Protein AF-A0A812UQS7-F1 (afdb_monomer_lite)

Sequence (798 aa):
MKVIRGFLLALASQSTGTLAVEPGNSVRSPYADVPLTSWPMLTTHDAATGYMQNPLDPRVTWGQTQPASKHAFTQQLNCGARAFDMRLHVTDEGKVVFHHGDVEIMQDAETALAEIVQWAQQHPALEDFVLIYNWDCTGVNCSTKVAELLAKYGLATLANCSQLNLTLSAAASMASLPHGGHVLVVNDCVQQHYNESLACSGFDHSFDASDMADLARDLPHCLELHKASVDELLLCGHQLQQRHAATAPTSAVGYYQCWVGASGHDFAVQRLLGYLTGVASKPLPADSFTELQALWQETPQSVAIGVAHFSSLLKDEEQSQLNALMVQKIRSGAFGHISLFEVNNVCDHGLEMVAALRFHLERSLTTGWAGCKDLAARAGPMRVDGTWYRTIWLKDPDVVQIIDQRHLPHQFVIEDVRSLDEMSIVIKDMHVRGAGLIGCAAAYGMYLSLRELSKTSSAKEVRERLEHASQQLRATRPTAVNLRVGVEKVAKAVESVLEPNGGRLEAALGAARKEAARITDEDADFCRRIGEAGADLLQQLYERKKASASTPEDKLTINARLCIVSSVYAAFDKGLPIHVWVVDETRPRNQGASLTAWELAKHGVAHTVIADNAGGHLMRTGLVDVVITGADRVSSCGDACNKIGTYLKALAAKDNNLPFYVALPSSTIDWRLKDGADIPIEQRGDEEVKYAEGLCEDGKRRKVLLTPANSSAGNWAFDVTPSRLVTGLLTERGLSEASEKGLAALFSEAHMAFRGNSSDAFCVIPIRLIGPDVPQSCLKRTRHLALQMTAPESSFQA

Structure (mmCIF, N/CA/C/O backbone):
data_AF-A0A812UQS7-F1
#
_entry.id   AF-A0A812UQS7-F1
#
loop_
_atom_site.group_PDB
_atom_site.id
_atom_site.type_symbol
_atom_site.label_atom_id
_atom_site.label_alt_id
_atom_site.label_comp_id
_atom_site.label_asym_id
_atom_site.label_entity_id
_atom_site.label_seq_id
_atom_site.pdbx_PDB_ins_code
_atom_site.Cartn_x
_atom_site.Cartn_y
_atom_site.Cartn_z
_atom_site.occupancy
_atom_site.B_iso_or_equiv
_atom_site.auth_seq_id
_atom_site.auth_comp_id
_atom_site.auth_asym_id
_atom_site.auth_atom_id
_atom_site.pdbx_PDB_model_num
ATOM 1 N N . MET A 1 1 ? -4.798 45.822 33.036 1.00 44.94 1 MET A N 1
ATOM 2 C CA . MET A 1 1 ? -3.407 45.406 33.358 1.00 44.94 1 MET A CA 1
ATOM 3 C C . MET A 1 1 ? -3.254 44.369 34.486 1.00 44.94 1 MET A C 1
ATOM 5 O O . MET A 1 1 ? -2.156 43.854 34.628 1.00 44.94 1 MET A O 1
ATOM 9 N N . LYS A 1 2 ? -4.301 43.967 35.235 1.00 37.12 2 LYS A N 1
ATOM 10 C CA . LYS A 1 2 ? -4.229 42.806 36.162 1.00 37.12 2 LYS A CA 1
ATOM 11 C C . LYS A 1 2 ? -4.706 41.466 35.567 1.00 37.12 2 LYS A C 1
ATOM 13 O O . LYS A 1 2 ? -4.348 40.427 36.094 1.00 37.12 2 LYS A O 1
ATOM 18 N N . VAL A 1 3 ? -5.419 41.478 34.436 1.00 38.34 3 VAL A N 1
ATOM 19 C CA . VAL A 1 3 ? -5.915 40.254 33.765 1.00 38.34 3 VAL A CA 1
ATOM 20 C C . VAL A 1 3 ? -4.862 39.618 32.838 1.00 38.34 3 VAL A C 1
ATOM 22 O O . VAL A 1 3 ? -4.799 38.405 32.709 1.00 38.34 3 VAL A O 1
ATOM 25 N N . ILE A 1 4 ? -3.939 40.415 32.288 1.00 38.34 4 ILE A N 1
ATOM 26 C CA . ILE A 1 4 ? -2.864 39.929 31.397 1.00 38.34 4 ILE A CA 1
ATOM 27 C C . ILE A 1 4 ? -1.739 39.221 32.183 1.00 38.34 4 ILE A C 1
ATOM 29 O O . ILE A 1 4 ? -1.044 38.363 31.651 1.00 38.34 4 ILE A O 1
ATOM 33 N N . ARG A 1 5 ? -1.598 39.511 33.485 1.00 32.59 5 ARG A N 1
ATOM 34 C CA . ARG A 1 5 ? -0.575 38.891 34.345 1.00 32.59 5 ARG A CA 1
ATOM 35 C C . ARG A 1 5 ? -0.948 37.473 34.802 1.00 32.59 5 ARG A C 1
ATOM 37 O O . ARG A 1 5 ? -0.052 36.693 35.082 1.00 32.59 5 ARG A O 1
ATOM 44 N N . GLY A 1 6 ? -2.241 37.131 34.834 1.00 31.61 6 GLY A N 1
ATOM 45 C CA . GLY A 1 6 ? -2.711 35.771 35.138 1.00 31.61 6 GLY A CA 1
ATOM 46 C C . GLY A 1 6 ? -2.572 34.806 33.957 1.00 31.61 6 GLY A C 1
ATOM 47 O O . GLY A 1 6 ? -2.265 33.637 34.153 1.00 31.61 6 GLY A O 1
ATOM 48 N N . PHE A 1 7 ? -2.710 35.311 32.727 1.00 32.84 7 PHE A N 1
ATOM 49 C CA . PHE A 1 7 ? -2.609 34.495 31.512 1.00 32.84 7 PHE A CA 1
ATOM 50 C C . PHE A 1 7 ? -1.157 34.107 31.172 1.00 32.84 7 PHE A C 1
ATOM 52 O O . PHE A 1 7 ? -0.907 33.013 30.681 1.00 32.84 7 PHE A O 1
ATOM 59 N N . LEU A 1 8 ? -0.183 34.965 31.504 1.00 30.39 8 LEU A N 1
ATOM 60 C CA . LEU A 1 8 ? 1.247 34.692 31.294 1.00 30.39 8 LEU A CA 1
ATOM 61 C C . LEU A 1 8 ? 1.876 33.779 32.364 1.00 30.39 8 LEU A C 1
ATOM 63 O O . LEU A 1 8 ? 2.916 33.186 32.107 1.00 30.39 8 LEU A O 1
ATOM 67 N N . LEU A 1 9 ? 1.249 33.624 33.536 1.00 30.34 9 LEU A N 1
ATOM 68 C CA . LEU A 1 9 ? 1.714 32.704 34.585 1.00 30.34 9 LEU A CA 1
ATOM 69 C C . LEU A 1 9 ? 1.184 31.269 34.408 1.00 30.34 9 LEU A C 1
ATOM 71 O O . LEU A 1 9 ? 1.826 30.339 34.879 1.00 30.34 9 LEU A O 1
ATOM 75 N N . ALA A 1 10 ? 0.077 31.072 33.682 1.00 30.00 10 ALA A N 1
ATOM 76 C CA . ALA A 1 10 ? -0.448 29.740 33.359 1.00 30.00 10 ALA A CA 1
ATOM 77 C C . ALA A 1 10 ? 0.279 29.064 32.177 1.00 30.00 10 ALA A C 1
ATOM 79 O O . ALA A 1 10 ? 0.300 27.841 32.085 1.00 30.00 10 ALA A O 1
ATOM 80 N N . LEU A 1 11 ? 0.917 29.846 31.297 1.00 31.00 11 LEU A N 1
ATOM 81 C CA . LEU A 1 11 ? 1.692 29.334 30.157 1.00 31.00 11 LEU A CA 1
ATOM 82 C C . LEU A 1 11 ? 3.152 28.991 30.507 1.00 31.00 11 LEU A C 1
ATOM 84 O O . LEU A 1 11 ? 3.829 28.354 29.710 1.00 31.00 11 LEU A O 1
ATOM 88 N N . ALA A 1 12 ? 3.632 29.366 31.698 1.00 27.31 12 ALA A N 1
ATOM 89 C CA . ALA A 1 12 ? 4.999 29.095 32.156 1.00 27.31 12 ALA A CA 1
ATOM 90 C C . ALA A 1 12 ? 5.118 27.885 33.108 1.00 27.31 12 ALA A C 1
ATOM 92 O O . ALA A 1 12 ? 6.215 27.580 33.565 1.00 27.31 12 ALA A O 1
ATOM 93 N N . SER A 1 13 ? 4.017 27.183 33.411 1.00 26.03 13 SER A N 1
ATOM 94 C CA . SER A 1 13 ? 4.017 25.992 34.280 1.00 26.03 13 SER A CA 1
ATOM 95 C C . SER A 1 13 ? 3.612 24.693 33.565 1.00 26.03 13 SER A C 1
ATOM 97 O O . SER A 1 13 ? 3.334 23.702 34.232 1.00 26.03 13 SER A O 1
ATOM 99 N N . GLN A 1 14 ? 3.565 24.679 32.227 1.00 31.50 14 GLN A N 1
ATOM 100 C CA . GLN A 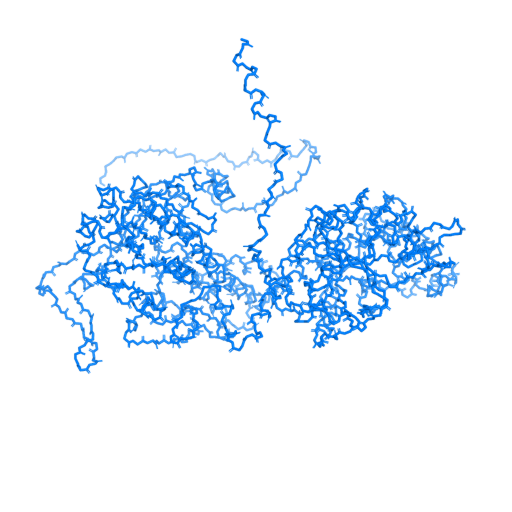1 14 ? 3.310 23.475 31.414 1.00 31.50 14 GLN A CA 1
ATOM 101 C C . GLN A 1 14 ? 4.563 22.959 30.680 1.00 31.50 14 GLN A C 1
ATOM 103 O O . GLN A 1 14 ? 4.457 22.232 29.699 1.00 31.50 14 GLN A O 1
ATOM 108 N N . SER A 1 15 ? 5.763 23.301 31.154 1.00 31.73 15 SER A N 1
ATOM 109 C CA . SER A 1 15 ? 7.021 22.833 30.558 1.00 31.73 15 SER A CA 1
ATOM 110 C C . SER A 1 15 ? 8.030 22.386 31.615 1.00 31.73 15 SER A C 1
ATOM 112 O O . SER A 1 15 ? 9.129 22.916 31.662 1.00 31.73 15 SER A O 1
ATOM 114 N N . THR A 1 16 ? 7.638 21.455 32.486 1.00 32.41 16 THR A N 1
ATOM 115 C CA . THR A 1 16 ? 8.524 20.567 33.276 1.00 32.41 16 THR A CA 1
ATOM 116 C C . THR A 1 16 ? 7.649 19.588 34.066 1.00 32.41 16 THR A C 1
ATOM 118 O O . THR A 1 16 ? 7.591 19.597 35.291 1.00 32.41 16 THR A O 1
ATOM 121 N N . GLY A 1 17 ? 6.897 18.755 33.350 1.00 23.95 17 GLY A N 1
ATOM 122 C CA . GLY A 1 17 ? 6.201 17.612 33.929 1.00 23.95 17 GLY A CA 1
ATOM 123 C C . GLY A 1 17 ? 6.802 16.343 33.359 1.00 23.95 17 GLY A C 1
ATOM 124 O O . GLY A 1 17 ? 6.340 15.857 32.332 1.00 23.95 17 GLY A O 1
ATOM 125 N N . THR A 1 18 ? 7.851 15.831 33.996 1.00 25.41 18 THR A N 1
ATOM 126 C CA . THR A 1 18 ? 8.240 14.428 33.878 1.00 25.41 18 THR A CA 1
ATOM 127 C C . THR A 1 18 ? 7.004 13.586 34.186 1.00 25.41 18 THR A C 1
ATOM 129 O O . THR A 1 18 ? 6.526 13.560 35.319 1.00 25.41 18 THR A O 1
ATOM 132 N N . LEU A 1 19 ? 6.455 12.929 33.163 1.00 26.95 19 LEU A N 1
ATOM 133 C CA . LEU A 1 19 ? 5.521 11.829 33.351 1.00 26.95 19 LEU A CA 1
ATOM 134 C C . LEU A 1 19 ? 6.289 10.734 34.093 1.00 26.95 19 LEU A C 1
ATOM 136 O O . LEU A 1 19 ? 7.048 9.974 33.497 1.00 26.95 19 LEU A O 1
ATOM 140 N N . ALA A 1 20 ? 6.136 10.699 35.415 1.00 23.14 20 ALA A N 1
ATOM 141 C CA . ALA A 1 20 ? 6.459 9.526 36.201 1.00 23.14 20 ALA A CA 1
ATOM 142 C C . ALA A 1 20 ? 5.508 8.415 35.739 1.00 23.14 20 ALA A C 1
ATOM 144 O O . ALA A 1 20 ? 4.342 8.370 36.127 1.00 23.14 20 ALA A O 1
ATOM 145 N N . VAL A 1 21 ? 6.003 7.576 34.834 1.00 27.44 21 VAL A N 1
ATOM 146 C CA . VAL A 1 21 ? 5.379 6.310 34.464 1.00 27.44 21 VAL A CA 1
ATOM 147 C C . VAL A 1 21 ? 5.393 5.438 35.717 1.00 27.44 21 VAL A C 1
ATOM 149 O O . VAL A 1 21 ? 6.459 5.127 36.249 1.00 27.44 21 VAL A O 1
ATOM 152 N N . GLU A 1 22 ? 4.213 5.077 36.218 1.00 25.08 22 GLU A N 1
ATOM 153 C CA . GLU A 1 22 ? 4.095 4.029 37.228 1.00 25.08 22 GLU A CA 1
ATOM 154 C C . GLU A 1 22 ? 4.742 2.736 36.688 1.00 25.08 22 GLU A C 1
ATOM 156 O O . GLU A 1 22 ? 4.463 2.336 35.552 1.00 25.08 22 GLU A O 1
ATOM 161 N N . PRO A 1 23 ? 5.623 2.065 37.451 1.00 31.67 23 PRO A N 1
ATOM 162 C CA . PRO A 1 23 ? 6.329 0.887 36.973 1.00 31.67 23 PRO A CA 1
ATOM 163 C C . PRO A 1 23 ? 5.384 -0.317 37.006 1.00 31.67 23 PRO A C 1
ATOM 165 O O . PRO A 1 23 ? 5.276 -1.010 38.015 1.00 31.67 23 PRO A O 1
ATOM 168 N N . GLY A 1 24 ? 4.673 -0.564 35.906 1.00 30.95 24 GLY A N 1
ATOM 169 C CA . GLY A 1 24 ? 3.783 -1.721 35.838 1.00 30.95 24 GLY A CA 1
ATOM 170 C C . GLY A 1 24 ? 2.839 -1.769 34.645 1.00 30.95 24 GLY A C 1
ATOM 171 O O . GLY A 1 24 ? 1.649 -1.944 34.860 1.00 30.95 24 GLY A O 1
ATOM 172 N N . ASN A 1 25 ? 3.346 -1.573 33.421 1.00 31.58 25 ASN A N 1
ATOM 173 C CA . ASN A 1 25 ? 2.825 -2.139 32.159 1.00 31.58 25 ASN A CA 1
ATOM 174 C C . ASN A 1 25 ? 3.568 -1.494 30.973 1.00 31.58 25 ASN A C 1
ATOM 176 O O . ASN A 1 25 ? 3.019 -0.659 30.256 1.00 31.58 25 ASN A O 1
ATOM 180 N N . SER A 1 26 ? 4.841 -1.845 30.762 1.00 36.22 26 SER A N 1
ATOM 181 C CA . SER A 1 26 ? 5.498 -1.534 29.491 1.00 36.22 26 SER A CA 1
ATOM 182 C C . SER A 1 26 ? 4.971 -2.499 28.430 1.00 36.22 26 SER A C 1
ATOM 184 O O . SER A 1 26 ? 5.118 -3.717 28.538 1.00 36.22 26 SER A O 1
ATOM 186 N N . VAL A 1 27 ? 4.319 -1.960 27.399 1.00 41.72 27 VAL A N 1
ATOM 187 C CA . VAL A 1 27 ? 4.051 -2.707 26.168 1.00 41.72 27 VAL A CA 1
ATOM 188 C C . VAL A 1 27 ? 5.416 -3.135 25.625 1.00 41.72 27 VAL A C 1
ATOM 190 O O . VAL A 1 27 ? 6.221 -2.296 25.230 1.00 41.72 27 VAL A O 1
ATOM 193 N N . ARG A 1 28 ? 5.723 -4.433 25.695 1.00 56.34 28 ARG A N 1
ATOM 194 C CA . ARG A 1 28 ? 6.984 -4.994 25.193 1.00 56.34 28 ARG A CA 1
ATOM 195 C C . ARG A 1 28 ? 7.068 -4.701 23.691 1.00 56.34 28 ARG A C 1
ATOM 197 O O . ARG A 1 28 ? 6.150 -5.078 22.965 1.00 56.34 28 ARG A O 1
ATOM 204 N N . SER A 1 29 ? 8.128 -4.019 23.239 1.00 68.19 29 SER A N 1
ATOM 205 C CA . SER A 1 29 ? 8.335 -3.738 21.807 1.00 68.19 29 SER A CA 1
ATOM 206 C C . SER A 1 29 ? 8.273 -5.056 21.018 1.00 68.19 29 SER A C 1
ATOM 208 O O . SER A 1 29 ? 8.860 -6.050 21.467 1.00 68.19 29 SER A O 1
ATOM 210 N N . PRO A 1 30 ? 7.587 -5.099 19.858 1.00 71.75 30 PRO A N 1
ATOM 211 C CA . PRO A 1 30 ? 7.483 -6.310 19.040 1.00 71.75 30 PRO A CA 1
ATOM 212 C C . PRO A 1 30 ? 8.852 -6.815 18.556 1.00 71.75 30 PRO A C 1
ATOM 214 O O . PRO A 1 30 ? 8.969 -7.967 18.144 1.00 71.75 30 PRO A O 1
ATOM 217 N N . TYR A 1 31 ? 9.891 -5.979 18.645 1.00 81.25 31 TYR A N 1
ATOM 218 C CA . TYR A 1 31 ? 11.257 -6.296 18.233 1.00 81.25 31 TYR A CA 1
ATOM 219 C C . TYR A 1 31 ? 12.142 -6.835 19.362 1.00 81.25 31 TYR A C 1
ATOM 221 O O . TYR A 1 31 ? 13.297 -7.181 19.121 1.00 81.25 31 TYR A O 1
ATOM 229 N N . ALA A 1 32 ? 11.628 -6.926 20.593 1.00 84.06 32 ALA A N 1
ATOM 230 C CA . ALA A 1 32 ? 12.429 -7.273 21.768 1.00 84.06 32 ALA A CA 1
ATOM 231 C C . ALA A 1 32 ? 13.179 -8.611 21.635 1.00 84.06 32 ALA A C 1
ATOM 233 O O . ALA A 1 32 ? 14.293 -8.736 22.145 1.00 84.06 32 ALA A O 1
ATOM 234 N N . ASP A 1 33 ? 12.580 -9.579 20.935 1.00 85.62 33 ASP A N 1
ATOM 235 C CA . ASP A 1 33 ? 13.086 -10.950 20.794 1.00 85.62 33 ASP A CA 1
ATOM 236 C C . ASP A 1 33 ? 13.821 -11.204 19.467 1.00 85.62 33 ASP A C 1
ATOM 238 O O . ASP A 1 33 ? 14.242 -12.328 19.195 1.00 85.62 33 ASP A O 1
ATOM 242 N N . VAL A 1 34 ? 14.003 -10.172 18.638 1.00 87.12 34 VAL A N 1
ATOM 243 C CA . VAL A 1 34 ? 14.741 -10.282 17.373 1.00 87.12 34 VAL A CA 1
ATOM 244 C C . VAL A 1 34 ? 16.224 -10.488 17.682 1.00 87.12 34 VAL A C 1
ATOM 246 O O . VAL A 1 34 ? 16.772 -9.703 18.458 1.00 87.12 34 VAL A O 1
ATOM 249 N N . PRO A 1 35 ? 16.901 -11.498 17.103 1.00 88.88 35 PRO A N 1
ATOM 250 C CA . PRO A 1 35 ? 18.352 -11.616 17.217 1.00 88.88 35 PRO A CA 1
ATOM 251 C C . PRO A 1 35 ? 19.034 -10.346 16.701 1.00 88.88 35 PRO A C 1
ATOM 253 O O . PRO A 1 35 ? 18.703 -9.879 15.611 1.00 88.88 35 PRO A O 1
ATOM 256 N N . LEU A 1 36 ? 19.994 -9.799 17.449 1.00 89.00 36 LEU A N 1
ATOM 257 C CA . LEU A 1 36 ? 20.685 -8.555 17.095 1.00 89.00 36 LEU A CA 1
ATOM 258 C C . LEU A 1 36 ? 21.327 -8.640 15.702 1.00 89.00 36 LEU A C 1
ATOM 260 O O . LEU A 1 36 ? 21.202 -7.716 14.907 1.00 89.00 36 LEU A O 1
ATOM 264 N N . THR A 1 37 ? 21.939 -9.777 15.366 1.00 87.88 37 THR A N 1
ATOM 265 C CA . THR A 1 37 ? 22.548 -10.011 14.046 1.00 87.88 37 THR A CA 1
ATOM 266 C C . THR A 1 37 ? 21.528 -10.091 12.909 1.00 87.88 37 THR A C 1
ATOM 268 O O . THR A 1 37 ? 21.907 -10.004 11.749 1.00 87.88 37 THR A O 1
ATOM 271 N N . SER A 1 38 ? 20.234 -10.235 13.207 1.00 86.88 38 SER A N 1
ATOM 272 C CA . SER A 1 38 ? 19.132 -10.232 12.231 1.00 86.88 38 SER A CA 1
ATOM 273 C C . SER A 1 38 ? 18.340 -8.922 12.218 1.00 86.88 38 SER A C 1
ATOM 275 O O . SER A 1 38 ? 17.344 -8.821 11.503 1.00 86.88 38 SER A O 1
ATOM 277 N N . TRP A 1 39 ? 18.736 -7.931 13.021 1.00 90.00 39 TRP A N 1
ATOM 278 C CA . TRP A 1 39 ? 18.131 -6.605 13.027 1.00 90.00 39 TRP A CA 1
ATOM 279 C C . TRP A 1 39 ? 18.737 -5.774 11.887 1.00 90.00 39 TRP A C 1
ATOM 281 O O . TRP A 1 39 ? 19.897 -5.381 11.998 1.00 90.00 39 TRP A O 1
ATOM 291 N N . PRO A 1 40 ? 17.995 -5.487 10.797 1.00 90.31 40 PRO A N 1
ATOM 292 C CA . PRO A 1 40 ? 18.553 -4.756 9.673 1.00 90.31 40 PRO A CA 1
ATOM 293 C C . PRO A 1 40 ? 18.800 -3.306 10.085 1.00 90.31 40 PRO A C 1
ATOM 295 O O . PRO A 1 40 ? 17.916 -2.661 10.648 1.00 90.31 40 PRO A O 1
ATOM 298 N N . MET A 1 41 ? 19.980 -2.770 9.820 1.00 92.62 41 MET A N 1
ATOM 299 C CA . MET A 1 41 ? 20.324 -1.377 10.095 1.00 92.62 41 MET A CA 1
ATOM 300 C C . MET A 1 41 ? 20.850 -0.726 8.825 1.00 92.62 41 MET A C 1
ATOM 302 O O . MET A 1 41 ? 21.587 -1.347 8.063 1.00 92.62 41 MET A O 1
ATOM 306 N N . LEU A 1 42 ? 20.438 0.520 8.597 1.00 94.81 42 LEU A N 1
ATOM 307 C CA . LEU A 1 42 ? 21.025 1.353 7.559 1.00 94.81 42 LEU A CA 1
ATOM 308 C C . LEU A 1 42 ? 22.365 1.876 8.083 1.00 94.81 42 LEU A C 1
ATOM 310 O O . LEU A 1 42 ? 22.396 2.567 9.108 1.00 94.81 42 LEU A O 1
ATOM 314 N N . THR A 1 43 ? 23.437 1.509 7.394 1.00 94.12 43 THR A N 1
ATOM 315 C CA . THR A 1 43 ? 24.816 1.864 7.718 1.00 94.12 43 THR A CA 1
ATOM 316 C C . THR A 1 43 ? 25.291 2.973 6.791 1.00 94.12 43 THR A C 1
ATOM 318 O O . THR A 1 43 ? 25.002 2.973 5.595 1.00 94.12 43 THR A O 1
ATOM 321 N N . THR A 1 44 ? 26.024 3.932 7.334 1.00 93.00 44 THR A N 1
ATOM 322 C CA . THR A 1 44 ? 26.696 4.967 6.540 1.00 93.00 44 THR A CA 1
ATOM 323 C C . THR A 1 44 ? 28.130 4.558 6.244 1.00 93.00 44 THR A C 1
ATOM 325 O O . THR A 1 44 ? 28.894 4.323 7.184 1.00 93.00 44 THR A O 1
ATOM 328 N N . HIS A 1 45 ? 28.499 4.571 4.968 1.00 89.44 45 HIS A N 1
ATOM 329 C CA . HIS A 1 45 ? 29.877 4.359 4.541 1.00 89.44 45 HIS A CA 1
ATOM 330 C C . HIS A 1 45 ? 30.759 5.554 4.899 1.00 89.44 45 HIS A C 1
ATOM 332 O O . HIS A 1 45 ? 30.411 6.689 4.548 1.00 89.44 45 HIS A O 1
ATOM 338 N N . ASP A 1 46 ? 31.870 5.297 5.597 1.00 87.25 46 ASP A N 1
ATOM 339 C CA . ASP A 1 46 ? 32.868 6.284 6.033 1.00 87.25 46 ASP A CA 1
ATOM 340 C C . ASP A 1 46 ? 32.219 7.569 6.583 1.00 87.25 46 ASP A C 1
ATOM 342 O O . ASP A 1 46 ? 32.387 8.682 6.074 1.00 87.25 46 ASP A O 1
ATOM 346 N N . ALA A 1 47 ? 31.421 7.399 7.639 1.00 88.31 47 ALA A N 1
ATOM 347 C CA . ALA A 1 47 ? 30.485 8.396 8.166 1.00 88.31 47 ALA A CA 1
ATOM 348 C C . ALA A 1 47 ? 31.113 9.774 8.446 1.00 88.31 47 ALA A C 1
ATOM 350 O O . ALA A 1 47 ? 30.473 10.822 8.299 1.00 88.31 47 ALA A O 1
ATOM 351 N N . ALA A 1 48 ? 32.386 9.781 8.845 1.00 90.06 48 ALA A N 1
ATOM 352 C CA . ALA A 1 48 ? 33.124 10.984 9.200 1.00 90.06 48 ALA A CA 1
ATOM 353 C C . ALA A 1 48 ? 33.447 11.893 8.007 1.00 90.06 48 ALA A C 1
ATOM 355 O O . ALA A 1 48 ? 33.748 13.073 8.211 1.00 90.06 48 ALA A O 1
ATOM 356 N N . THR A 1 49 ? 33.333 11.410 6.767 1.00 89.94 49 THR A N 1
ATOM 357 C CA . THR A 1 49 ? 33.547 12.244 5.574 1.00 89.94 49 THR A CA 1
ATOM 358 C C . THR A 1 49 ? 32.531 13.390 5.471 1.00 89.94 49 THR A C 1
ATOM 360 O O . THR A 1 49 ? 32.804 14.413 4.841 1.00 89.94 49 THR A O 1
ATOM 363 N N . GLY A 1 50 ? 31.398 13.304 6.180 1.00 88.69 50 GLY A N 1
ATOM 364 C CA . GLY A 1 50 ? 30.459 14.417 6.339 1.00 88.69 50 GLY A CA 1
ATOM 365 C C . GLY A 1 50 ? 31.068 15.651 7.025 1.00 88.69 50 GLY A C 1
ATOM 366 O O . GLY A 1 50 ? 30.562 16.758 6.863 1.00 88.69 50 GLY A O 1
ATOM 367 N N . TYR A 1 51 ? 32.189 15.527 7.742 1.00 90.56 51 TYR A N 1
ATOM 368 C CA . TYR A 1 51 ? 32.899 16.685 8.302 1.00 90.56 51 TYR A CA 1
ATOM 369 C C . TYR A 1 51 ? 33.807 17.400 7.294 1.00 90.56 51 TYR A C 1
ATOM 371 O O . TYR A 1 51 ? 34.294 18.497 7.572 1.00 90.56 51 TYR A O 1
ATOM 379 N N . MET A 1 52 ? 34.020 16.835 6.107 1.00 88.44 52 MET A N 1
ATOM 380 C CA . MET A 1 52 ? 34.820 17.454 5.056 1.00 88.44 52 MET A CA 1
ATOM 381 C C . MET A 1 52 ? 34.044 18.618 4.409 1.00 88.44 52 MET A C 1
ATOM 383 O O . MET A 1 52 ? 33.064 18.416 3.700 1.00 88.44 52 MET A O 1
ATOM 387 N N . GLN A 1 53 ? 34.463 19.863 4.670 1.00 81.50 53 GLN A N 1
ATOM 388 C CA . GLN A 1 53 ? 33.719 21.072 4.263 1.00 81.50 53 GLN A CA 1
ATOM 389 C C . GLN A 1 53 ? 34.312 21.825 3.063 1.00 81.50 53 GLN A C 1
ATOM 391 O O . GLN A 1 53 ? 33.699 22.786 2.605 1.00 81.50 53 GLN A O 1
ATOM 396 N N . ASN A 1 54 ? 35.514 21.476 2.589 1.00 80.31 54 ASN A N 1
ATOM 397 C CA . ASN A 1 54 ? 36.211 22.256 1.562 1.00 80.31 54 ASN A CA 1
ATOM 398 C C . ASN A 1 54 ? 36.012 21.664 0.153 1.00 80.31 54 ASN A C 1
ATOM 400 O O . ASN A 1 54 ? 36.808 20.820 -0.250 1.00 80.31 54 ASN A O 1
ATOM 404 N N . PRO A 1 55 ? 35.034 22.131 -0.644 1.00 68.69 55 PRO A N 1
ATOM 405 C CA . PRO A 1 55 ? 34.772 21.579 -1.974 1.00 68.69 55 PRO A CA 1
ATOM 406 C C . PRO A 1 55 ? 35.886 21.864 -2.995 1.00 68.69 55 PRO A C 1
ATOM 408 O O . PRO A 1 55 ? 35.833 21.346 -4.103 1.00 68.69 55 PRO A O 1
ATOM 411 N N . LEU A 1 56 ? 36.867 22.715 -2.664 1.00 70.25 56 LEU A N 1
ATOM 412 C CA . LEU A 1 56 ? 38.022 22.992 -3.524 1.00 70.25 56 LEU A CA 1
ATOM 413 C C . LEU A 1 56 ? 39.190 22.031 -3.278 1.00 70.25 56 LEU A C 1
ATOM 415 O O . LEU A 1 56 ? 40.145 22.045 -4.049 1.00 70.25 56 LEU A O 1
ATOM 419 N N . ASP A 1 57 ? 39.144 21.234 -2.209 1.00 77.38 57 ASP A N 1
ATOM 420 C CA . ASP A 1 57 ? 40.144 20.203 -1.960 1.00 77.38 57 ASP A CA 1
ATOM 421 C C . ASP A 1 57 ? 39.753 18.929 -2.741 1.00 77.38 57 ASP A C 1
ATOM 423 O O . ASP A 1 57 ? 38.660 18.386 -2.536 1.00 77.38 57 ASP A O 1
ATOM 427 N N . PRO A 1 58 ? 40.614 18.430 -3.645 1.00 69.50 58 PRO A N 1
ATOM 428 C CA . PRO A 1 58 ? 40.354 17.211 -4.411 1.00 69.50 58 PRO A CA 1
ATOM 429 C C . PRO A 1 58 ? 40.090 15.988 -3.525 1.00 69.50 58 PRO A C 1
ATOM 431 O O . PRO A 1 58 ? 39.283 15.135 -3.891 1.00 69.50 58 PRO A O 1
ATOM 434 N N . ARG A 1 59 ? 40.690 15.941 -2.324 1.00 74.88 59 ARG A N 1
ATOM 435 C CA . ARG A 1 59 ? 40.448 14.882 -1.330 1.00 74.88 59 ARG A CA 1
ATOM 436 C C . ARG A 1 59 ? 39.009 14.883 -0.837 1.00 74.88 59 ARG A C 1
ATOM 438 O O . ARG A 1 59 ? 38.470 13.823 -0.563 1.00 74.88 59 ARG A O 1
ATOM 445 N N . VAL A 1 60 ? 38.378 16.055 -0.754 1.00 75.94 60 VAL A N 1
ATOM 446 C CA . VAL A 1 60 ? 36.964 16.198 -0.376 1.00 75.94 60 VAL A CA 1
ATOM 447 C C . VAL A 1 60 ? 36.068 15.804 -1.539 1.00 75.94 60 VAL A C 1
ATOM 449 O O . VAL A 1 60 ? 35.124 15.055 -1.355 1.00 75.94 60 VAL A O 1
ATOM 452 N N . THR A 1 61 ? 36.375 16.258 -2.753 1.00 72.94 61 THR A N 1
ATOM 453 C CA . THR A 1 61 ? 35.523 15.976 -3.921 1.00 72.94 61 THR A CA 1
ATOM 454 C C . THR A 1 61 ? 35.434 14.476 -4.214 1.00 72.94 61 THR A C 1
ATOM 456 O O . THR A 1 61 ? 34.354 13.981 -4.548 1.00 72.94 61 THR A O 1
ATOM 459 N N . TRP A 1 62 ? 36.557 13.768 -4.052 1.00 73.50 62 TRP A N 1
ATOM 460 C CA . TRP A 1 62 ? 36.647 12.328 -4.265 1.00 73.50 62 TRP A CA 1
ATOM 461 C C . TRP A 1 62 ? 36.354 11.502 -3.007 1.00 73.50 62 TRP A C 1
ATOM 463 O O . TRP A 1 62 ? 35.586 10.559 -3.070 1.00 73.50 62 TRP A O 1
ATOM 473 N N . GLY A 1 63 ? 36.937 11.840 -1.857 1.00 76.50 63 GLY A N 1
ATOM 474 C CA . GLY A 1 63 ? 36.843 11.026 -0.639 1.00 76.50 63 GLY A CA 1
ATOM 475 C C . GLY A 1 63 ? 35.555 11.209 0.164 1.00 76.50 63 GLY A C 1
ATOM 476 O O . GLY A 1 63 ? 35.373 10.517 1.164 1.00 76.50 63 GLY A O 1
ATOM 477 N N . GLN A 1 64 ? 34.674 12.135 -0.228 1.00 86.31 64 GLN A N 1
ATOM 478 C CA . GLN A 1 64 ? 33.435 12.396 0.493 1.00 86.31 64 GLN A CA 1
ATOM 479 C C . GLN A 1 64 ? 32.319 11.431 0.087 1.00 86.31 64 GLN A C 1
ATOM 481 O O . GLN A 1 64 ? 31.920 11.380 -1.075 1.00 86.31 64 GLN A O 1
ATOM 486 N N . THR A 1 65 ? 31.785 10.716 1.077 1.00 89.00 65 THR A N 1
ATOM 487 C CA . THR A 1 65 ? 30.729 9.701 0.927 1.00 89.00 65 THR A CA 1
ATOM 488 C C . THR A 1 65 ? 29.419 10.124 1.590 1.00 89.00 65 THR A C 1
ATOM 490 O O . THR A 1 65 ? 28.360 9.593 1.256 1.00 89.00 65 THR A O 1
ATOM 493 N N . GLN A 1 66 ? 29.463 11.104 2.503 1.00 92.38 66 GLN A N 1
ATOM 494 C CA . GLN A 1 66 ? 28.296 11.675 3.181 1.00 92.38 66 GLN A CA 1
ATOM 495 C C . GLN A 1 66 ? 28.235 13.202 3.011 1.00 92.38 66 GLN A C 1
ATOM 497 O O . GLN A 1 66 ? 29.284 13.854 2.988 1.00 92.38 66 GLN A O 1
ATOM 502 N N . PRO A 1 67 ? 27.033 13.805 2.915 1.00 89.00 67 PRO A N 1
ATOM 503 C CA . PRO A 1 67 ? 26.882 15.248 2.751 1.00 89.00 67 PRO A CA 1
ATOM 504 C C . PRO A 1 67 ? 27.598 16.059 3.834 1.00 89.00 67 PRO A C 1
ATOM 506 O O . PRO A 1 67 ? 27.557 15.725 5.020 1.00 89.00 67 PRO A O 1
ATOM 509 N N . ALA A 1 68 ? 28.213 17.168 3.422 1.00 89.00 68 ALA A N 1
ATOM 510 C CA . ALA A 1 68 ? 28.952 18.045 4.318 1.00 89.00 68 ALA A CA 1
ATOM 511 C C . ALA A 1 68 ? 28.042 18.672 5.395 1.00 89.00 68 ALA A C 1
ATOM 513 O O . ALA A 1 68 ? 27.080 19.378 5.086 1.00 89.00 68 ALA A O 1
ATOM 514 N N . SER A 1 69 ? 28.392 18.500 6.671 1.00 89.31 69 SER A N 1
ATOM 515 C CA . SER A 1 69 ? 27.724 19.136 7.808 1.00 89.31 69 SER A CA 1
ATOM 516 C C . SER A 1 69 ? 28.640 19.355 9.009 1.00 89.31 69 SER A C 1
ATOM 518 O O . SER A 1 69 ? 29.598 18.626 9.249 1.00 89.31 69 SER A O 1
ATOM 520 N N . LYS A 1 70 ? 28.313 20.387 9.793 1.00 86.56 70 LYS A N 1
ATOM 521 C CA . LYS A 1 70 ? 28.955 20.665 11.088 1.00 86.56 70 LYS A CA 1
ATOM 522 C C . LYS A 1 70 ? 28.541 19.677 12.179 1.00 86.56 70 LYS A C 1
ATOM 524 O O . LYS A 1 70 ? 29.237 19.580 13.180 1.00 86.56 70 LYS A O 1
ATOM 529 N N . HIS A 1 71 ? 27.411 18.999 11.981 1.00 91.31 71 HIS A N 1
ATOM 530 C CA . HIS A 1 71 ? 26.868 17.960 12.853 1.00 91.31 71 HIS A CA 1
ATOM 531 C C . HIS A 1 71 ? 26.616 16.701 12.018 1.00 91.31 71 HIS A C 1
ATOM 533 O O . HIS A 1 71 ? 25.465 16.337 11.749 1.00 91.31 71 HIS A O 1
ATOM 539 N N . ALA A 1 72 ? 27.698 16.132 11.478 1.00 90.31 72 ALA A N 1
ATOM 540 C CA . ALA A 1 72 ? 27.635 15.104 10.443 1.00 90.31 72 ALA A CA 1
ATOM 541 C C . ALA A 1 72 ? 26.893 13.848 10.920 1.00 90.31 72 ALA A C 1
ATOM 543 O O . ALA A 1 72 ? 25.976 13.388 10.240 1.00 90.31 72 ALA A O 1
ATOM 544 N N . PHE A 1 73 ? 27.218 13.341 12.110 1.00 94.06 73 PHE A N 1
ATOM 545 C CA . PHE A 1 73 ? 26.593 12.134 12.656 1.00 94.06 73 PHE A CA 1
ATOM 546 C C . PHE A 1 73 ? 25.136 12.383 13.056 1.00 94.06 73 PHE A C 1
ATOM 548 O O . PHE A 1 73 ? 24.265 11.567 12.756 1.00 94.06 73 PHE A O 1
ATOM 555 N N . THR A 1 74 ? 24.831 13.547 13.641 1.00 95.00 74 THR A N 1
ATOM 556 C CA . THR A 1 74 ? 23.442 13.924 13.967 1.00 95.00 74 THR A CA 1
ATOM 557 C C . THR A 1 74 ? 22.564 13.985 12.714 1.00 95.00 74 THR A C 1
ATOM 559 O O . THR A 1 74 ? 21.427 13.510 12.714 1.00 95.00 74 THR A O 1
ATOM 562 N N . GLN A 1 75 ? 23.077 14.567 11.626 1.00 94.69 75 GLN A N 1
ATOM 563 C CA . GLN A 1 75 ? 22.347 14.635 10.361 1.00 94.69 75 GLN A CA 1
ATOM 564 C C . GLN A 1 75 ? 22.091 13.238 9.792 1.00 94.69 75 GLN A C 1
ATOM 566 O O . GLN A 1 75 ? 20.965 12.943 9.400 1.00 94.69 75 GLN A O 1
ATOM 571 N N . GLN A 1 76 ? 23.106 12.376 9.787 1.00 95.19 76 GLN A N 1
ATOM 572 C CA . GLN A 1 76 ? 22.987 11.009 9.286 1.00 95.19 76 GLN A CA 1
ATOM 573 C C . GLN A 1 76 ? 21.956 10.194 10.087 1.00 95.19 76 GLN A C 1
ATOM 575 O O . GLN A 1 76 ? 21.105 9.531 9.491 1.00 95.19 76 GLN A O 1
ATOM 580 N N . LEU A 1 77 ? 21.943 10.319 11.420 1.00 95.88 77 LEU A N 1
ATOM 581 C CA . LEU A 1 77 ? 20.930 9.704 12.293 1.00 95.88 77 LEU A CA 1
ATOM 582 C C . LEU A 1 77 ? 19.505 10.178 11.964 1.00 95.88 77 LEU A C 1
ATOM 584 O O . LEU A 1 77 ? 18.586 9.360 11.846 1.00 95.88 77 LEU A O 1
ATOM 588 N N . ASN A 1 78 ? 19.329 11.488 11.750 1.00 94.88 78 ASN A N 1
ATOM 589 C CA . ASN A 1 78 ? 18.051 12.087 11.342 1.00 94.88 78 ASN A CA 1
ATOM 590 C C . ASN A 1 78 ? 17.601 11.638 9.943 1.00 94.88 78 ASN A C 1
ATOM 592 O O . ASN A 1 78 ? 16.406 11.615 9.657 1.00 94.88 78 ASN A O 1
ATOM 596 N N . CYS A 1 79 ? 18.548 11.266 9.084 1.00 95.00 79 CYS A N 1
ATOM 597 C CA . CYS A 1 79 ? 18.297 10.723 7.753 1.00 95.00 79 CYS A CA 1
ATOM 598 C C . CYS A 1 79 ? 18.037 9.204 7.745 1.00 95.00 79 CYS A C 1
ATOM 600 O O . CYS A 1 79 ? 17.698 8.654 6.700 1.00 95.00 79 CYS A O 1
ATOM 602 N N . GLY A 1 80 ? 18.132 8.529 8.897 1.00 93.31 80 GLY A N 1
ATOM 603 C CA . GLY A 1 80 ? 17.795 7.111 9.051 1.00 93.31 80 GLY A CA 1
ATOM 604 C C . GLY A 1 80 ? 18.976 6.189 9.356 1.00 93.31 80 GLY A C 1
ATOM 605 O O . GLY A 1 80 ? 18.755 4.995 9.553 1.00 93.31 80 GLY A O 1
ATOM 606 N N . ALA A 1 81 ? 20.208 6.695 9.449 1.00 96.06 81 ALA A N 1
ATOM 607 C CA . ALA A 1 81 ? 21.343 5.871 9.862 1.00 96.06 81 ALA A CA 1
ATOM 608 C C . ALA A 1 81 ? 21.087 5.250 11.246 1.00 96.06 81 ALA A C 1
ATOM 610 O O . ALA A 1 81 ? 20.605 5.920 12.163 1.00 96.06 81 ALA A O 1
ATOM 611 N N . ARG A 1 82 ? 21.387 3.961 11.400 1.00 95.38 82 ARG A N 1
ATOM 612 C CA . ARG A 1 82 ? 21.358 3.240 12.687 1.00 95.38 82 ARG A CA 1
ATOM 613 C C . ARG A 1 82 ? 22.648 2.456 12.938 1.00 95.38 82 ARG A C 1
ATOM 615 O O . ARG A 1 82 ? 22.793 1.871 14.006 1.00 95.38 82 ARG A O 1
ATOM 622 N N . ALA A 1 83 ? 23.583 2.475 11.989 1.00 94.88 83 ALA A N 1
ATOM 623 C CA . ALA A 1 83 ? 24.916 1.920 12.142 1.00 94.88 83 ALA A CA 1
ATOM 624 C C . ALA A 1 83 ? 25.987 2.822 11.498 1.00 94.88 83 ALA A C 1
ATOM 626 O O . ALA A 1 83 ? 25.711 3.475 10.491 1.00 94.88 83 ALA A O 1
ATOM 627 N N . PHE A 1 84 ? 27.195 2.852 12.069 1.00 93.38 84 PHE A N 1
ATOM 628 C CA . PHE A 1 84 ? 28.313 3.675 11.586 1.00 93.38 84 PHE A CA 1
ATOM 629 C C . PHE A 1 84 ? 29.605 2.869 11.430 1.00 93.38 84 PHE A C 1
ATOM 631 O O . PHE A 1 84 ? 30.018 2.221 12.396 1.00 93.38 84 PHE A O 1
ATOM 638 N N . ASP A 1 85 ? 30.259 3.003 10.267 1.00 86.81 85 ASP A N 1
ATOM 639 C CA . ASP A 1 85 ? 31.683 2.689 10.083 1.00 86.81 85 ASP A CA 1
ATOM 640 C C . ASP A 1 85 ? 32.521 3.878 10.576 1.00 86.81 85 ASP A C 1
ATOM 642 O O . ASP A 1 85 ? 32.451 4.976 10.010 1.00 86.81 85 ASP A O 1
ATOM 646 N N . MET A 1 86 ? 33.255 3.701 11.677 1.00 79.56 86 MET A N 1
ATOM 647 C CA . MET A 1 86 ? 33.977 4.796 12.340 1.00 79.56 86 MET A CA 1
ATOM 648 C C . MET A 1 86 ? 35.487 4.841 12.075 1.00 79.56 86 MET A C 1
ATOM 650 O O . MET A 1 86 ? 36.098 5.755 12.610 1.00 79.56 86 MET A O 1
ATOM 654 N N . ARG A 1 87 ? 36.081 3.917 11.303 1.00 84.12 87 ARG A N 1
ATOM 655 C CA . ARG A 1 87 ? 37.528 3.828 10.948 1.00 84.12 87 ARG A CA 1
ATOM 656 C C . ARG A 1 87 ? 38.443 4.888 11.586 1.00 84.12 87 ARG A C 1
ATOM 658 O O . ARG A 1 87 ? 38.561 6.023 11.108 1.00 84.12 87 ARG A O 1
ATOM 665 N N . LEU A 1 88 ? 39.068 4.522 12.705 1.00 88.75 88 LEU A N 1
ATOM 666 C CA . LEU A 1 88 ? 39.769 5.465 13.581 1.00 88.75 88 LEU A CA 1
ATOM 667 C C . LEU A 1 88 ? 41.284 5.457 13.341 1.00 88.75 88 LEU A C 1
ATOM 669 O O . LEU A 1 88 ? 41.904 4.419 13.131 1.00 88.75 88 LEU A O 1
ATOM 673 N N . HIS A 1 89 ? 41.907 6.626 13.437 1.00 87.38 89 HIS A N 1
ATOM 674 C CA . HIS A 1 89 ? 43.348 6.816 13.318 1.00 87.38 89 HIS A CA 1
ATOM 675 C C . HIS A 1 89 ? 43.885 7.612 14.510 1.00 87.38 89 HIS A C 1
ATOM 677 O O . HIS A 1 89 ? 43.279 8.594 14.940 1.00 87.38 89 HIS A O 1
ATOM 683 N N . VAL A 1 90 ? 45.037 7.220 15.054 1.00 88.31 90 VAL A N 1
ATOM 684 C CA . VAL A 1 90 ? 45.747 8.008 16.069 1.00 88.31 90 VAL A CA 1
ATOM 685 C C . VAL A 1 90 ? 46.890 8.773 15.427 1.00 88.31 90 VAL A C 1
ATOM 687 O O . VAL A 1 90 ? 47.892 8.170 15.049 1.00 88.31 90 VAL A O 1
ATOM 690 N N . THR A 1 91 ? 46.762 10.100 15.405 1.00 86.25 91 THR A N 1
ATOM 691 C CA . THR A 1 91 ? 47.797 10.996 14.878 1.00 86.25 91 THR A CA 1
ATOM 692 C C . THR A 1 91 ? 49.072 10.951 15.722 1.00 86.25 91 THR A C 1
ATOM 694 O O . THR A 1 91 ? 49.049 10.560 16.894 1.00 86.25 91 THR A O 1
ATOM 697 N N . ASP A 1 92 ? 50.183 11.450 15.177 1.00 81.81 92 ASP A N 1
ATOM 698 C CA . ASP A 1 92 ? 51.460 11.582 15.899 1.00 81.81 92 ASP A CA 1
ATOM 699 C C . ASP A 1 92 ? 51.354 12.454 17.167 1.00 81.81 92 ASP A C 1
ATOM 701 O O . ASP A 1 92 ? 52.044 12.224 18.161 1.00 81.81 92 ASP A O 1
ATOM 705 N N . GLU A 1 93 ? 50.436 13.428 17.173 1.00 80.19 93 GLU A N 1
ATOM 706 C CA . GLU A 1 93 ? 50.096 14.257 18.345 1.00 80.19 93 GLU A CA 1
ATOM 707 C C . GLU A 1 93 ? 49.287 13.490 19.404 1.00 80.19 93 GLU A C 1
ATOM 709 O O . GLU A 1 93 ? 49.002 13.997 20.492 1.00 80.19 93 GLU A O 1
ATOM 714 N N . GLY A 1 94 ? 48.890 12.263 19.085 1.00 81.25 94 GLY A N 1
ATOM 715 C CA . GLY A 1 94 ? 48.164 11.366 19.952 1.00 81.25 94 GLY A CA 1
ATOM 716 C C . GLY A 1 94 ? 46.656 11.590 20.008 1.00 81.25 94 GLY A C 1
ATOM 717 O O . GLY A 1 94 ? 46.039 11.033 20.921 1.00 81.25 94 GLY A O 1
ATOM 718 N N . LYS A 1 95 ? 46.077 12.356 19.077 1.00 86.19 95 LYS A N 1
ATOM 719 C CA . LYS A 1 95 ? 44.624 12.562 18.961 1.00 86.19 95 LYS A CA 1
ATOM 720 C C . LYS A 1 95 ? 43.983 11.429 18.172 1.00 86.19 95 LYS A C 1
ATOM 722 O O . LYS A 1 95 ? 44.596 10.916 17.243 1.00 86.19 95 LYS A O 1
ATOM 727 N N . VAL A 1 96 ? 42.755 11.070 18.535 1.00 88.38 96 VAL A N 1
ATOM 728 C CA . VAL A 1 96 ? 41.952 10.087 17.799 1.00 88.38 96 VAL A CA 1
ATOM 729 C C . VAL A 1 96 ? 41.117 10.837 16.763 1.00 88.38 96 VAL A C 1
ATOM 731 O O . VAL A 1 96 ? 40.275 11.663 17.117 1.00 88.38 96 VAL A O 1
ATOM 734 N N . VAL A 1 97 ? 41.382 10.572 15.493 1.00 90.06 97 VAL A N 1
ATOM 735 C CA . VAL A 1 97 ? 40.703 11.154 14.332 1.00 90.06 97 VAL A CA 1
ATOM 736 C C . VAL A 1 97 ? 40.153 10.040 13.442 1.00 90.06 97 VAL A C 1
ATOM 738 O O . VAL A 1 97 ? 40.274 8.863 13.778 1.00 90.06 97 VAL A O 1
ATOM 741 N N . PHE A 1 98 ? 39.531 10.398 12.326 1.00 90.00 98 PHE A N 1
ATOM 742 C CA . PHE A 1 98 ? 38.962 9.444 11.377 1.00 90.00 98 PHE A CA 1
ATOM 743 C C . PHE A 1 98 ? 39.843 9.306 10.138 1.00 90.00 98 PHE A C 1
ATOM 745 O O . PHE A 1 98 ? 40.612 10.216 9.818 1.00 90.00 98 PHE A O 1
ATOM 752 N N . HIS A 1 99 ? 39.687 8.211 9.402 1.00 85.81 99 HIS A N 1
ATOM 753 C CA . HIS A 1 99 ? 40.251 8.079 8.061 1.00 85.81 99 HIS A CA 1
ATOM 754 C C . HIS A 1 99 ? 39.280 7.376 7.105 1.00 85.81 99 HIS A C 1
ATOM 756 O O . HIS A 1 99 ? 38.400 6.637 7.532 1.00 85.81 99 HIS A O 1
ATOM 762 N N . HIS A 1 100 ? 39.454 7.611 5.807 1.00 84.94 100 HIS A N 1
ATOM 763 C CA . HIS A 1 100 ? 38.804 6.874 4.724 1.00 84.94 100 HIS A CA 1
ATOM 764 C C . HIS A 1 100 ? 39.909 6.402 3.772 1.00 84.94 100 HIS A C 1
ATOM 766 O O . HIS A 1 100 ? 40.456 7.189 2.997 1.00 84.94 100 HIS A O 1
ATOM 772 N N . GLY A 1 101 ? 40.307 5.130 3.886 1.00 77.75 101 GLY A N 1
ATOM 773 C CA . GLY A 1 101 ? 41.535 4.638 3.250 1.00 77.75 101 GLY A CA 1
ATOM 774 C C . GLY A 1 101 ? 42.751 5.421 3.754 1.00 77.75 101 GLY A C 1
ATOM 775 O O . GLY A 1 101 ? 42.915 5.570 4.964 1.00 77.75 101 GLY A O 1
ATOM 776 N N . ASP A 1 102 ? 43.546 5.978 2.838 1.00 74.62 102 ASP A N 1
ATOM 777 C CA . ASP A 1 102 ? 44.699 6.831 3.171 1.00 74.62 102 ASP A CA 1
ATOM 778 C C . ASP A 1 102 ? 44.330 8.319 3.370 1.00 74.62 102 ASP A C 1
ATOM 780 O O . ASP A 1 102 ? 45.210 9.163 3.547 1.00 74.62 102 ASP A O 1
ATOM 784 N N . VAL A 1 103 ? 43.042 8.687 3.307 1.00 77.75 103 VAL A N 1
ATOM 785 C CA . VAL A 1 103 ? 42.593 10.070 3.533 1.00 77.75 103 VAL A CA 1
ATOM 786 C C . VAL A 1 103 ? 42.307 10.287 5.014 1.00 77.75 103 VAL A C 1
ATOM 788 O O . VAL A 1 103 ? 41.294 9.824 5.535 1.00 77.75 103 VAL A O 1
ATOM 791 N N . GLU A 1 104 ? 43.167 11.049 5.685 1.00 82.69 104 GLU A N 1
ATOM 792 C CA . GLU A 1 104 ? 42.934 11.490 7.061 1.00 82.69 104 GLU A CA 1
ATOM 793 C C . GLU A 1 104 ? 41.858 12.582 7.132 1.00 82.69 104 GLU A C 1
ATOM 795 O O . GLU A 1 104 ? 41.896 13.598 6.429 1.00 82.69 104 GLU A O 1
ATOM 800 N N . ILE A 1 105 ? 40.906 12.402 8.043 1.00 86.25 105 ILE A N 1
ATOM 801 C CA . ILE A 1 105 ? 39.841 13.357 8.330 1.00 86.25 105 ILE A CA 1
ATOM 802 C C . ILE A 1 105 ? 40.145 13.951 9.702 1.00 86.25 105 ILE A C 1
ATOM 804 O O . ILE A 1 105 ? 39.899 13.328 10.732 1.00 86.25 105 ILE A O 1
ATOM 808 N N . MET A 1 106 ? 40.660 15.185 9.707 1.00 82.62 106 MET A N 1
ATOM 809 C CA . MET A 1 106 ? 41.132 15.921 10.895 1.00 82.62 106 MET A CA 1
ATOM 810 C C . MET A 1 106 ? 40.000 16.407 11.822 1.00 82.62 106 MET A C 1
ATOM 812 O O . MET A 1 106 ? 40.027 17.530 12.329 1.00 82.62 106 MET A O 1
ATOM 816 N N . GLN A 1 107 ? 38.988 15.570 12.030 1.00 87.50 107 GLN A N 1
ATOM 817 C CA . GLN A 1 107 ? 37.913 15.764 12.984 1.00 87.50 107 GLN A CA 1
ATOM 818 C C . GLN A 1 107 ? 38.160 14.889 14.214 1.00 87.50 107 GLN A C 1
ATOM 820 O O . GLN A 1 107 ? 38.439 13.700 14.095 1.00 87.50 107 GLN A O 1
ATOM 825 N N . ASP A 1 108 ? 38.019 15.482 15.398 1.00 88.94 108 ASP A N 1
ATOM 826 C CA . ASP A 1 108 ? 38.148 14.764 16.664 1.00 88.94 108 ASP A CA 1
ATOM 827 C C . ASP A 1 108 ? 36.996 13.761 16.839 1.00 88.94 108 ASP A C 1
ATOM 829 O O . ASP A 1 108 ? 35.818 14.150 16.810 1.00 88.94 108 ASP A O 1
ATOM 833 N N . ALA A 1 109 ? 37.342 12.489 17.057 1.00 88.62 109 ALA A N 1
ATOM 834 C CA . ALA A 1 109 ? 36.396 11.413 17.339 1.00 88.62 109 ALA A CA 1
ATOM 835 C C . ALA A 1 109 ? 35.538 11.691 18.580 1.00 88.62 109 ALA A C 1
ATOM 837 O O . ALA A 1 109 ? 34.380 11.270 18.633 1.00 88.62 109 ALA A O 1
ATOM 838 N N . GLU A 1 110 ? 36.045 12.469 19.540 1.00 90.50 110 GLU A N 1
ATOM 839 C CA . GLU A 1 110 ? 35.277 12.899 20.710 1.00 90.50 110 GLU A CA 1
ATOM 840 C C . GLU A 1 110 ? 34.023 13.699 20.318 1.00 90.50 110 GLU A C 1
ATOM 842 O O . GLU A 1 110 ? 32.950 13.506 20.892 1.00 90.50 110 GLU A O 1
ATOM 847 N N . THR A 1 111 ? 34.126 14.557 19.298 1.00 90.06 111 THR A N 1
ATOM 848 C CA . THR A 1 111 ? 32.988 15.369 18.834 1.00 90.06 111 THR A CA 1
ATOM 849 C C . THR A 1 111 ? 31.908 14.492 18.204 1.00 90.06 111 THR A C 1
ATOM 851 O O . THR A 1 111 ? 30.727 14.655 18.506 1.00 90.06 111 THR A O 1
ATOM 854 N N . ALA A 1 112 ? 32.310 13.526 17.377 1.00 90.44 112 ALA A N 1
ATOM 855 C CA . ALA A 1 112 ? 31.389 12.597 16.730 1.00 90.44 112 ALA A CA 1
ATOM 856 C C . ALA A 1 112 ? 30.656 11.708 17.747 1.00 90.44 112 ALA A C 1
ATOM 858 O O . ALA A 1 112 ? 29.437 11.555 17.676 1.00 90.44 112 ALA A O 1
ATOM 859 N N . LEU A 1 113 ? 31.370 11.171 18.743 1.00 92.38 113 LEU A N 1
ATOM 860 C CA . LEU A 1 113 ? 30.758 10.367 19.805 1.00 92.38 113 LEU A CA 1
ATOM 861 C C . LEU A 1 113 ? 29.774 11.185 20.646 1.00 92.38 113 LEU A C 1
ATOM 863 O O . LEU A 1 113 ? 28.703 10.683 20.987 1.00 92.38 113 LEU A O 1
ATOM 867 N N . ALA A 1 114 ? 30.099 12.447 20.945 1.00 92.69 114 ALA A N 1
ATOM 868 C CA . ALA A 1 114 ? 29.187 13.342 21.650 1.00 92.69 114 ALA A CA 1
ATOM 869 C C . ALA A 1 114 ? 27.872 13.546 20.881 1.00 92.69 114 ALA A C 1
ATOM 871 O O . ALA A 1 114 ? 26.805 13.500 21.493 1.00 92.69 114 ALA A O 1
ATOM 872 N N . GLU A 1 115 ? 27.934 13.716 19.556 1.00 94.19 115 GLU A N 1
ATOM 873 C CA . GLU A 1 115 ? 26.745 13.829 18.703 1.00 94.19 115 GLU A CA 1
ATOM 874 C C . GLU A 1 115 ? 25.874 12.568 18.746 1.00 94.19 115 GLU A C 1
ATOM 876 O O . GLU A 1 115 ? 24.666 12.666 18.971 1.00 94.19 115 GLU A O 1
ATOM 881 N N . ILE A 1 116 ? 26.477 11.383 18.584 1.00 94.19 116 ILE A N 1
ATOM 882 C CA . ILE A 1 116 ? 25.749 10.104 18.602 1.00 94.19 116 ILE A CA 1
ATOM 883 C C . ILE A 1 116 ? 25.076 9.887 19.960 1.00 94.19 116 ILE A C 1
ATOM 885 O O . ILE A 1 116 ? 23.887 9.571 20.023 1.00 94.19 116 ILE A O 1
ATOM 889 N N . VAL A 1 117 ? 25.817 10.087 21.053 1.00 94.19 117 VAL A N 1
ATOM 890 C CA . VAL A 1 117 ? 25.307 9.916 22.421 1.00 94.19 117 VAL A CA 1
ATOM 891 C C . VAL A 1 117 ? 24.171 10.894 22.703 1.00 94.19 117 VAL A C 1
ATOM 893 O O . VAL A 1 117 ? 23.137 10.491 23.234 1.00 94.19 117 VAL A O 1
ATOM 896 N N . GLN A 1 118 ? 24.331 12.165 22.329 1.00 94.12 118 GLN A N 1
ATOM 897 C CA . GLN A 1 118 ? 23.298 13.178 22.530 1.00 94.12 118 GLN A CA 1
ATOM 898 C C . GLN A 1 118 ? 22.027 12.849 21.741 1.00 94.12 118 GLN A C 1
ATOM 900 O O . GLN A 1 118 ? 20.925 12.990 22.273 1.00 94.12 118 GLN A O 1
ATOM 905 N N . TRP A 1 119 ? 22.167 12.400 20.493 1.00 95.56 119 TRP A N 1
ATOM 906 C CA . TRP A 1 119 ? 21.027 12.009 19.671 1.00 95.56 119 TRP A CA 1
ATOM 907 C C . TRP A 1 119 ? 20.320 10.775 20.240 1.00 95.56 119 TRP A C 1
ATOM 909 O O . TRP A 1 119 ? 19.100 10.799 20.400 1.00 95.56 119 TRP A O 1
ATOM 919 N N . ALA A 1 120 ? 21.067 9.735 20.625 1.00 94.12 120 ALA A N 1
ATOM 920 C CA . ALA A 1 120 ? 20.505 8.506 21.189 1.00 94.12 120 ALA A CA 1
ATOM 921 C C . ALA A 1 120 ? 19.750 8.768 22.503 1.00 94.12 120 ALA A C 1
ATOM 923 O O . ALA A 1 120 ? 18.677 8.215 22.723 1.00 94.12 120 ALA A O 1
ATOM 924 N N . GLN A 1 121 ? 20.247 9.676 23.349 1.00 93.44 121 GLN A N 1
ATOM 925 C CA . GLN A 1 121 ? 19.549 10.089 24.575 1.00 93.44 121 GLN A CA 1
ATOM 926 C C . GLN A 1 121 ? 18.203 10.773 24.310 1.00 93.44 121 GLN A C 1
ATOM 928 O O . GLN A 1 121 ? 17.288 10.675 25.127 1.00 93.44 121 GLN A O 1
ATOM 933 N N . GLN A 1 122 ? 18.056 11.448 23.169 1.00 92.69 122 GLN A N 1
ATOM 934 C CA . GLN A 1 122 ? 16.791 12.058 22.750 1.00 92.69 122 GLN A CA 1
ATOM 935 C C . GLN A 1 122 ? 15.823 11.045 22.116 1.00 92.69 122 GLN A C 1
ATOM 937 O O . GLN A 1 122 ? 14.631 11.334 22.019 1.00 92.69 122 GLN A O 1
ATOM 942 N N . HIS A 1 123 ? 16.314 9.861 21.739 1.00 92.75 123 HIS A N 1
ATOM 943 C CA . HIS A 1 123 ? 15.574 8.811 21.037 1.00 92.75 123 HIS A CA 1
ATOM 944 C C . HIS A 1 123 ? 15.692 7.469 21.787 1.00 92.75 123 HIS A C 1
ATOM 946 O O . HIS A 1 123 ? 16.376 6.552 21.339 1.00 92.75 123 HIS A O 1
ATOM 952 N N . PRO A 1 124 ? 15.036 7.320 22.956 1.00 89.62 124 PRO A N 1
ATOM 953 C CA . PRO A 1 124 ? 15.197 6.150 23.824 1.00 89.62 124 PRO A CA 1
ATOM 954 C C . PRO A 1 124 ? 14.445 4.895 23.346 1.00 89.62 124 PRO A C 1
ATOM 956 O O . PRO A 1 124 ? 14.348 3.922 24.092 1.00 89.62 124 PRO A O 1
ATOM 959 N N . ALA A 1 125 ? 13.847 4.928 22.155 1.00 87.75 125 ALA A N 1
ATOM 960 C CA . ALA A 1 125 ? 13.073 3.821 21.617 1.00 87.75 125 ALA A CA 1
ATOM 961 C C . ALA A 1 125 ? 13.993 2.654 21.214 1.00 87.75 125 ALA A C 1
ATOM 963 O O . ALA A 1 125 ? 15.127 2.861 20.781 1.00 87.75 125 ALA A O 1
ATOM 964 N N . LEU A 1 126 ? 13.507 1.413 21.326 1.00 88.12 126 LEU A N 1
ATOM 965 C CA . LEU A 1 126 ? 14.302 0.232 20.962 1.00 88.12 126 LEU A CA 1
ATOM 966 C C . LEU A 1 126 ? 14.604 0.205 19.454 1.00 88.12 126 LEU A C 1
ATOM 968 O O . LEU A 1 126 ? 15.628 -0.317 19.021 1.00 88.12 126 LEU A O 1
ATOM 972 N N . GLU A 1 127 ? 13.715 0.795 18.658 1.00 88.25 127 GLU A N 1
ATOM 973 C CA . GLU A 1 127 ? 13.833 0.938 17.209 1.00 88.25 127 GLU A CA 1
ATOM 974 C C . GLU A 1 127 ? 14.971 1.889 16.795 1.00 88.25 127 GLU A C 1
ATOM 976 O O . GLU A 1 127 ? 15.492 1.781 15.681 1.00 88.25 127 GLU A O 1
ATOM 981 N N . ASP A 1 128 ? 15.372 2.781 17.706 1.00 92.31 128 ASP A N 1
ATOM 982 C CA . ASP A 1 128 ? 16.435 3.774 17.536 1.00 92.31 128 ASP A CA 1
ATOM 983 C C . ASP A 1 128 ? 17.785 3.308 18.101 1.00 92.31 128 ASP A C 1
ATOM 985 O O . ASP A 1 128 ? 18.699 4.109 18.283 1.00 92.31 128 ASP A O 1
ATOM 989 N N . PHE A 1 129 ? 17.938 2.001 18.340 1.00 93.75 129 PHE A N 1
ATOM 990 C CA . PHE A 1 129 ? 19.215 1.385 18.700 1.00 93.75 129 PHE A CA 1
ATOM 991 C C . PHE A 1 129 ? 20.305 1.729 17.673 1.00 93.75 129 PHE A C 1
ATOM 993 O O . PHE A 1 129 ? 20.123 1.498 16.474 1.00 93.75 129 PHE A O 1
ATOM 1000 N N . VAL A 1 130 ? 21.442 2.241 18.156 1.00 95.56 130 VAL A N 1
ATOM 1001 C CA . VAL A 1 130 ? 22.589 2.620 17.323 1.00 95.56 130 VAL A CA 1
ATOM 1002 C C . VAL A 1 130 ? 23.736 1.630 17.509 1.00 95.56 130 VAL A C 1
ATOM 1004 O O . VAL A 1 130 ? 24.176 1.367 18.632 1.00 95.56 130 VAL A O 1
ATOM 1007 N N . LEU A 1 131 ? 24.252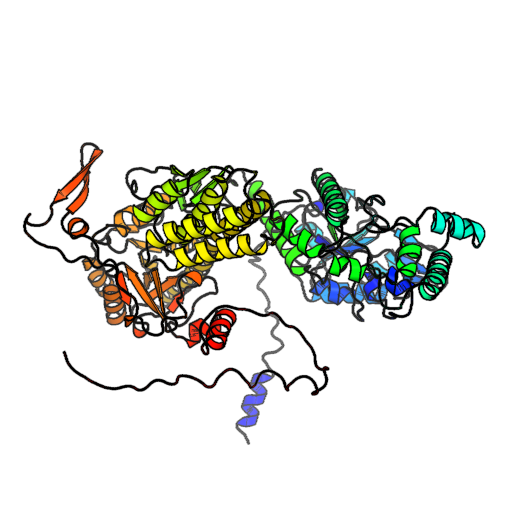 1.116 16.395 1.00 94.69 131 LEU A N 1
ATOM 1008 C CA . LEU A 1 131 ? 25.467 0.310 16.350 1.00 94.69 131 LEU A CA 1
ATOM 1009 C C . LEU A 1 131 ? 26.643 1.155 15.853 1.00 94.69 131 LEU A C 1
ATOM 1011 O O . LEU A 1 131 ? 26.568 1.831 14.834 1.00 94.69 131 LEU A O 1
ATOM 1015 N N . ILE A 1 132 ? 27.765 1.084 16.541 1.00 92.69 132 ILE A N 1
ATOM 1016 C CA . ILE A 1 132 ? 29.043 1.567 16.033 1.00 92.69 132 ILE A CA 1
ATOM 1017 C C . ILE A 1 132 ? 29.892 0.331 15.808 1.00 92.69 132 ILE A C 1
ATOM 1019 O O . ILE A 1 132 ? 30.033 -0.481 16.726 1.00 92.69 132 ILE A O 1
ATOM 1023 N N . TYR A 1 133 ? 30.468 0.177 14.624 1.00 87.00 133 TYR A N 1
ATOM 1024 C CA . TYR A 1 133 ? 31.522 -0.807 14.453 1.00 87.00 133 TYR A CA 1
ATOM 1025 C C . TYR A 1 133 ? 32.817 -0.131 14.047 1.00 87.00 133 TYR A C 1
ATOM 1027 O O . TYR A 1 133 ? 32.842 0.844 13.296 1.00 87.00 133 TYR A O 1
ATOM 1035 N N . ASN A 1 134 ? 33.898 -0.648 14.613 1.00 79.94 134 ASN A N 1
ATOM 1036 C CA . ASN A 1 134 ? 35.238 -0.235 14.263 1.00 79.94 134 ASN A CA 1
ATOM 1037 C C . ASN A 1 134 ? 35.918 -1.403 13.559 1.00 79.94 134 ASN A C 1
ATOM 1039 O O . ASN A 1 134 ? 36.189 -2.431 14.185 1.00 79.94 134 ASN A O 1
ATOM 1043 N N . TRP A 1 135 ? 36.123 -1.247 12.256 1.00 70.19 135 TRP A N 1
ATOM 1044 C CA . TRP A 1 135 ? 36.771 -2.249 11.414 1.00 70.19 135 TRP A CA 1
ATOM 1045 C C . TRP A 1 135 ? 38.288 -2.083 11.370 1.00 70.19 135 TRP A C 1
ATOM 1047 O O . TRP A 1 135 ? 39.024 -3.063 11.379 1.00 70.19 135 TRP A O 1
ATOM 1057 N N . ASP A 1 136 ? 38.752 -0.835 11.337 1.00 78.19 136 ASP A N 1
ATOM 1058 C CA . ASP A 1 136 ? 40.165 -0.508 11.213 1.00 78.19 136 ASP A CA 1
ATOM 1059 C C . ASP A 1 136 ? 40.562 0.545 12.253 1.00 78.19 136 ASP A C 1
ATOM 1061 O O . ASP A 1 136 ? 39.794 1.452 12.586 1.00 78.19 136 ASP A O 1
ATOM 1065 N N . CYS A 1 137 ? 41.752 0.371 12.823 1.00 81.69 137 CYS A N 1
ATOM 1066 C CA . CYS A 1 137 ? 42.323 1.262 13.825 1.00 81.69 137 CYS A CA 1
ATOM 1067 C C . CYS A 1 137 ? 43.822 1.402 13.565 1.00 81.69 137 CYS A C 1
ATOM 1069 O O . CYS A 1 137 ? 44.614 0.529 13.936 1.00 81.69 137 CYS A O 1
ATOM 1071 N N . THR A 1 138 ? 44.226 2.513 12.960 1.00 82.00 138 THR A N 1
ATOM 1072 C CA . THR A 1 138 ? 45.620 2.755 12.574 1.00 82.00 138 THR A CA 1
ATOM 1073 C C . THR A 1 138 ? 46.317 3.725 13.540 1.00 82.00 138 THR A C 1
ATOM 1075 O O . THR A 1 138 ? 45.692 4.553 14.201 1.00 82.00 138 THR A O 1
ATOM 1078 N N . GLY A 1 139 ? 47.642 3.613 13.675 1.00 82.56 139 GLY A N 1
ATOM 1079 C CA . GLY A 1 139 ? 48.449 4.464 14.564 1.00 82.56 139 GLY A CA 1
ATOM 1080 C C . GLY A 1 139 ? 48.866 3.810 15.891 1.00 82.56 139 GLY A C 1
ATOM 1081 O O . GLY A 1 139 ? 48.442 2.712 16.263 1.00 82.56 139 GLY A O 1
ATOM 1082 N N . VAL A 1 140 ? 49.766 4.477 16.620 1.00 81.19 140 VAL A N 1
ATOM 1083 C CA . VAL A 1 140 ? 50.412 3.907 17.815 1.00 81.19 140 VAL A CA 1
ATOM 1084 C C . VAL A 1 140 ? 49.420 3.810 18.980 1.00 81.19 140 VAL A C 1
ATOM 1086 O O . VAL A 1 140 ? 48.890 4.818 19.446 1.00 81.19 140 VAL A O 1
ATOM 1089 N N . ASN A 1 141 ? 49.223 2.594 19.503 1.00 83.00 141 ASN A N 1
ATOM 1090 C CA . ASN A 1 141 ? 48.294 2.287 20.603 1.00 83.00 141 ASN A CA 1
ATOM 1091 C C . ASN A 1 141 ? 46.830 2.681 20.317 1.00 83.00 141 ASN A C 1
ATOM 1093 O O . ASN A 1 141 ? 46.102 3.051 21.243 1.00 83.00 141 ASN A O 1
ATOM 1097 N N . CYS A 1 142 ? 46.402 2.584 19.052 1.00 82.81 142 CYS A N 1
ATOM 1098 C CA . CYS A 1 142 ? 45.062 2.970 18.607 1.00 82.81 142 CYS A CA 1
ATOM 1099 C C . CYS A 1 142 ? 43.948 2.325 19.446 1.00 82.81 142 CYS A C 1
ATOM 1101 O O . CYS A 1 142 ? 43.174 3.034 20.088 1.00 82.81 142 CYS A O 1
ATOM 1103 N N . SER A 1 143 ? 43.941 0.995 19.573 1.00 81.88 143 SER A N 1
ATOM 1104 C CA . SER A 1 143 ? 42.904 0.269 20.322 1.00 81.88 143 SER A CA 1
ATOM 1105 C C . SER A 1 143 ? 42.788 0.708 21.788 1.00 81.88 143 SER A C 1
ATOM 1107 O O . SER A 1 143 ? 41.682 0.804 22.314 1.00 81.88 143 SER A O 1
ATOM 1109 N N . THR A 1 144 ? 43.911 1.016 22.450 1.00 84.88 144 THR A N 1
ATOM 1110 C CA . THR A 1 144 ? 43.918 1.469 23.852 1.00 84.88 144 THR A CA 1
ATOM 1111 C C . THR A 1 144 ? 43.288 2.850 23.990 1.00 84.88 144 THR A C 1
ATOM 1113 O O . THR A 1 144 ? 42.430 3.052 24.846 1.00 84.88 144 THR A O 1
ATOM 1116 N N . LYS A 1 145 ? 43.666 3.794 23.123 1.00 85.88 145 LYS A N 1
ATOM 1117 C CA . LYS A 1 145 ? 43.124 5.160 23.154 1.00 85.88 145 LYS A CA 1
ATOM 1118 C C . LYS A 1 145 ? 41.648 5.210 22.785 1.00 85.88 145 LYS A C 1
ATOM 1120 O O . LYS A 1 145 ? 40.889 5.958 23.396 1.00 85.88 145 LYS A O 1
ATOM 1125 N N . VAL A 1 146 ? 41.233 4.392 21.822 1.00 85.31 146 VAL A N 1
ATOM 1126 C CA . VAL A 1 146 ? 39.819 4.245 21.470 1.00 85.31 146 VAL A CA 1
ATOM 1127 C C . VAL A 1 146 ? 39.039 3.676 22.655 1.00 85.31 146 VAL A C 1
ATOM 1129 O O . VAL A 1 146 ? 38.003 4.226 23.010 1.00 85.31 146 VAL A O 1
ATOM 1132 N N . ALA A 1 147 ? 39.552 2.650 23.341 1.00 85.00 147 ALA A N 1
ATOM 1133 C CA . ALA A 1 147 ? 38.898 2.107 24.532 1.00 85.00 147 ALA A CA 1
ATOM 1134 C C . ALA A 1 147 ? 38.750 3.150 25.660 1.00 85.00 147 ALA A C 1
ATOM 1136 O O . ALA A 1 147 ? 37.688 3.231 26.278 1.00 85.00 147 ALA A O 1
ATOM 1137 N N . GLU A 1 148 ? 39.770 3.982 25.900 1.00 87.38 148 GLU A N 1
ATOM 1138 C CA . GLU A 1 148 ? 39.703 5.096 26.861 1.00 87.38 148 GLU A CA 1
ATOM 1139 C C . GLU A 1 148 ? 38.635 6.131 26.470 1.00 87.38 148 GLU A C 1
ATOM 1141 O O . GLU A 1 148 ? 37.853 6.573 27.319 1.00 87.38 148 GLU A O 1
ATOM 1146 N N . LEU A 1 149 ? 38.562 6.482 25.183 1.00 87.25 149 LEU A N 1
ATOM 1147 C CA . LEU A 1 149 ? 37.578 7.424 24.654 1.00 87.25 149 LEU A CA 1
ATOM 1148 C C . LEU A 1 149 ? 36.145 6.884 24.780 1.00 87.25 149 LEU A C 1
ATOM 1150 O O . LEU A 1 149 ? 35.255 7.599 25.234 1.00 87.25 149 LEU A O 1
ATOM 1154 N N . LEU A 1 150 ? 35.914 5.616 24.444 1.00 87.56 150 LEU A N 1
ATOM 1155 C CA . LEU A 1 150 ? 34.598 4.980 24.566 1.00 87.56 150 LEU A CA 1
ATOM 1156 C C . LEU A 1 150 ? 34.163 4.852 26.035 1.00 87.56 150 LEU A C 1
ATOM 1158 O O . LEU A 1 150 ? 33.005 5.123 26.369 1.00 87.56 150 LEU A O 1
ATOM 1162 N N . ALA A 1 151 ? 35.098 4.519 26.931 1.00 87.19 151 ALA A N 1
ATOM 1163 C CA . ALA A 1 151 ? 34.845 4.441 28.368 1.00 87.19 151 ALA A CA 1
ATOM 1164 C C . ALA A 1 151 ? 34.450 5.801 28.968 1.00 87.19 151 ALA A C 1
ATOM 1166 O O . ALA A 1 151 ? 33.584 5.851 29.844 1.00 87.19 151 ALA A O 1
ATOM 1167 N N . LYS A 1 152 ? 35.017 6.909 28.467 1.00 88.31 152 LYS A N 1
ATOM 1168 C CA . LYS A 1 152 ? 34.656 8.279 28.880 1.00 88.31 152 LYS A CA 1
ATOM 1169 C C . LYS A 1 152 ? 33.170 8.590 28.664 1.00 88.31 152 LYS A C 1
ATOM 1171 O O . LYS A 1 152 ? 32.579 9.293 29.480 1.00 88.31 152 LYS A O 1
ATOM 1176 N N . TYR A 1 153 ? 32.566 8.047 27.607 1.00 86.12 153 TYR A N 1
ATOM 1177 C CA . TYR A 1 153 ? 31.140 8.212 27.291 1.00 86.12 153 TYR A CA 1
ATOM 1178 C C . TYR A 1 153 ? 30.250 7.094 27.855 1.00 86.12 153 TYR A C 1
ATOM 1180 O O . TYR A 1 153 ? 29.036 7.121 27.660 1.00 86.12 153 TYR A O 1
ATOM 1188 N N . GLY A 1 154 ? 30.830 6.127 28.576 1.00 83.19 154 GLY A N 1
ATOM 1189 C CA . GLY A 1 154 ? 30.097 4.993 29.140 1.00 83.19 154 GLY A CA 1
ATOM 1190 C C . GLY A 1 154 ? 29.541 4.037 28.081 1.00 83.19 154 GLY A C 1
ATOM 1191 O O . GLY A 1 154 ? 28.517 3.403 28.324 1.00 83.19 154 GLY A O 1
ATOM 1192 N N . LEU A 1 155 ? 30.180 3.953 26.909 1.00 87.88 155 LEU A N 1
ATOM 1193 C CA . LEU A 1 155 ? 29.718 3.116 25.803 1.00 87.88 155 LEU A CA 1
ATOM 1194 C C . LEU A 1 155 ? 30.087 1.648 26.024 1.00 87.88 155 LEU A C 1
ATOM 1196 O O . LEU A 1 155 ? 31.246 1.309 26.277 1.00 87.88 155 LEU A O 1
ATOM 1200 N N . ALA A 1 156 ? 29.098 0.765 25.893 1.00 87.94 156 ALA A N 1
ATOM 1201 C CA . ALA A 1 156 ? 29.322 -0.670 25.971 1.00 87.94 156 ALA A CA 1
ATOM 1202 C C . ALA A 1 156 ? 30.076 -1.160 24.729 1.00 87.94 156 ALA A C 1
ATOM 1204 O O . ALA A 1 156 ? 29.686 -0.874 23.597 1.00 87.94 156 ALA A O 1
ATOM 1205 N N . THR A 1 157 ? 31.146 -1.921 24.949 1.00 85.88 157 THR A N 1
ATOM 1206 C CA . THR A 1 157 ? 32.017 -2.467 23.902 1.00 85.88 157 THR A CA 1
ATOM 1207 C C . THR A 1 157 ? 32.001 -3.990 23.939 1.00 85.88 157 THR A C 1
ATOM 1209 O O . THR A 1 157 ? 32.218 -4.595 24.990 1.00 85.88 157 THR A O 1
ATOM 1212 N N . LEU A 1 158 ? 31.785 -4.620 22.785 1.00 83.81 158 LEU A N 1
ATOM 1213 C CA . LEU A 1 158 ? 31.948 -6.059 22.599 1.00 83.81 158 LEU A CA 1
ATOM 1214 C C . LEU A 1 158 ? 33.245 -6.326 21.840 1.00 83.81 158 LEU A C 1
ATOM 1216 O O . LEU A 1 158 ? 33.371 -6.009 20.661 1.00 83.81 158 LEU A O 1
ATOM 1220 N N . ALA A 1 159 ? 34.203 -6.930 22.541 1.00 71.62 159 ALA A N 1
ATOM 1221 C CA . ALA A 1 159 ? 35.484 -7.349 21.974 1.00 71.62 159 ALA A CA 1
ATOM 1222 C C . ALA A 1 159 ? 35.483 -8.815 21.499 1.00 71.62 159 ALA A C 1
ATOM 1224 O O . ALA A 1 159 ? 36.450 -9.267 20.899 1.00 71.62 159 ALA A O 1
ATOM 1225 N N . ASN A 1 160 ? 34.434 -9.588 21.810 1.00 79.44 160 ASN A N 1
ATOM 1226 C CA . ASN A 1 160 ? 34.321 -10.991 21.422 1.00 79.44 160 ASN A CA 1
ATOM 1227 C C . ASN A 1 160 ? 33.001 -11.227 20.682 1.00 79.44 160 ASN A C 1
ATOM 1229 O O . ASN A 1 160 ? 31.927 -11.162 21.281 1.00 79.44 160 ASN A O 1
ATOM 1233 N N . CYS A 1 161 ? 33.092 -11.570 19.399 1.00 80.94 161 CYS A N 1
ATOM 1234 C CA . CYS A 1 161 ? 31.938 -11.729 18.518 1.00 80.94 161 CYS A CA 1
ATOM 1235 C C . CYS A 1 161 ? 31.000 -12.883 18.917 1.00 80.94 161 CYS A C 1
ATOM 1237 O O . CYS A 1 161 ? 29.808 -12.842 18.625 1.00 80.94 161 CYS A O 1
ATOM 1239 N N . SER A 1 162 ? 31.472 -13.855 19.712 1.00 78.06 162 SER A N 1
ATOM 1240 C CA . SER A 1 162 ? 30.602 -14.895 20.298 1.00 78.06 162 SER A CA 1
ATOM 1241 C C . SER A 1 162 ? 29.530 -14.343 21.252 1.00 78.06 162 SER A C 1
ATOM 1243 O O . SER A 1 162 ? 28.538 -15.018 21.525 1.00 78.06 162 SER A O 1
ATOM 1245 N N . GLN A 1 163 ? 29.695 -13.106 21.734 1.00 80.12 163 GLN A N 1
ATOM 1246 C CA . GLN A 1 163 ? 28.715 -12.399 22.562 1.00 80.12 163 GLN A CA 1
ATOM 1247 C C . GLN A 1 163 ? 27.611 -11.716 21.739 1.00 80.12 163 GLN A C 1
ATOM 1249 O O . GLN A 1 163 ? 26.724 -11.115 22.333 1.00 80.12 163 GLN A O 1
ATOM 1254 N N . LEU A 1 164 ? 27.624 -11.808 20.402 1.00 82.81 164 LEU A N 1
ATOM 1255 C CA . LEU A 1 164 ? 26.590 -11.220 19.537 1.00 82.81 164 LEU A CA 1
ATOM 1256 C C . LEU A 1 164 ? 25.295 -12.031 19.455 1.00 82.81 164 LEU A C 1
ATOM 1258 O O . LEU A 1 164 ? 24.295 -11.523 18.946 1.00 82.81 164 LEU A O 1
ATOM 1262 N N . ASN A 1 165 ? 25.276 -13.250 20.004 1.00 83.81 165 ASN A N 1
ATOM 1263 C CA . ASN A 1 165 ? 24.076 -14.079 20.107 1.00 83.81 165 ASN A CA 1
ATOM 1264 C C . ASN A 1 165 ? 23.135 -13.571 21.220 1.00 83.81 165 ASN A C 1
ATOM 1266 O O . ASN A 1 165 ? 22.876 -14.247 22.218 1.00 83.81 165 ASN A O 1
ATOM 1270 N N . LEU A 1 166 ? 22.671 -12.334 21.061 1.00 87.62 166 LEU A N 1
ATOM 1271 C CA . LEU A 1 166 ? 21.773 -11.614 21.955 1.00 87.62 166 LEU A CA 1
ATOM 1272 C C . LEU A 1 166 ? 20.515 -11.210 21.189 1.00 87.62 166 LEU A C 1
ATOM 1274 O O . LEU A 1 166 ? 20.550 -10.969 19.982 1.00 87.62 166 LEU A O 1
ATOM 1278 N N . THR A 1 167 ? 19.396 -11.089 21.900 1.00 89.56 167 THR A N 1
ATOM 1279 C CA . THR A 1 167 ? 18.222 -10.397 21.361 1.00 89.56 167 THR A CA 1
ATOM 1280 C C . THR A 1 167 ? 18.439 -8.886 21.403 1.00 89.56 167 THR A C 1
ATOM 1282 O O . THR A 1 167 ? 19.230 -8.386 22.208 1.00 89.56 167 THR A O 1
ATOM 1285 N N . LEU A 1 168 ? 17.703 -8.138 20.582 1.00 89.31 168 LEU A N 1
ATOM 1286 C CA . LEU A 1 168 ? 17.772 -6.679 20.540 1.00 89.31 168 LEU A CA 1
ATOM 1287 C C . LEU A 1 168 ? 17.518 -6.056 21.923 1.00 89.31 168 LEU A C 1
ATOM 1289 O O . LEU A 1 168 ? 18.230 -5.142 22.324 1.00 89.31 168 LEU A O 1
ATOM 1293 N N . SER A 1 169 ? 16.576 -6.594 22.707 1.00 89.19 169 SER A N 1
ATOM 1294 C CA . SER A 1 169 ? 16.323 -6.113 24.074 1.00 89.19 169 SER A CA 1
ATOM 1295 C C . SER A 1 169 ? 17.478 -6.397 25.042 1.00 89.19 169 SER A C 1
ATOM 1297 O O . SER A 1 169 ? 17.728 -5.590 25.942 1.00 89.19 169 SER A O 1
ATOM 1299 N N . ALA A 1 170 ? 18.167 -7.533 24.898 1.00 89.19 170 ALA A N 1
ATOM 1300 C CA . ALA A 1 170 ? 19.328 -7.859 25.724 1.00 89.19 170 ALA A CA 1
ATOM 1301 C C . ALA A 1 170 ? 20.521 -6.962 25.364 1.00 89.19 170 ALA A C 1
ATOM 1303 O O . ALA A 1 170 ? 21.157 -6.399 26.255 1.00 89.19 170 ALA A O 1
ATOM 1304 N N . ALA A 1 171 ? 20.751 -6.748 24.066 1.00 88.94 171 ALA A N 1
ATOM 1305 C CA . ALA A 1 171 ? 21.752 -5.814 23.567 1.00 88.94 171 ALA A CA 1
ATOM 1306 C C . ALA A 1 171 ? 21.473 -4.380 24.044 1.00 88.94 171 ALA A C 1
ATOM 1308 O O . ALA A 1 171 ? 22.365 -3.726 24.571 1.00 88.94 171 ALA A O 1
ATOM 1309 N N . ALA A 1 172 ? 20.224 -3.917 23.956 1.00 89.44 172 ALA A N 1
ATOM 1310 C CA . ALA A 1 172 ? 19.807 -2.597 24.427 1.00 89.44 172 ALA A CA 1
ATOM 1311 C C . ALA A 1 172 ? 19.993 -2.412 25.941 1.00 89.44 172 ALA A C 1
ATOM 1313 O O . ALA A 1 172 ? 20.405 -1.343 26.387 1.00 89.44 172 ALA A O 1
ATOM 1314 N N . SER A 1 173 ? 19.755 -3.462 26.733 1.00 89.06 173 SER A N 1
ATOM 1315 C CA . SER A 1 173 ? 19.991 -3.432 28.183 1.00 89.06 173 SER A CA 1
ATOM 1316 C C . SER A 1 173 ? 21.478 -3.287 28.517 1.00 89.06 173 SER A C 1
ATOM 1318 O O . SER A 1 173 ? 21.830 -2.576 29.454 1.00 89.06 173 SER A O 1
ATOM 1320 N N . MET A 1 174 ? 22.356 -3.932 27.743 1.00 87.94 174 MET A N 1
ATOM 1321 C CA . MET A 1 174 ? 23.809 -3.790 27.886 1.00 87.94 174 MET A CA 1
ATOM 1322 C C . MET A 1 174 ? 24.315 -2.432 27.389 1.00 87.94 174 MET A C 1
ATOM 1324 O O . MET A 1 174 ? 25.230 -1.869 27.976 1.00 87.94 174 MET A O 1
ATOM 1328 N N . ALA A 1 175 ? 23.707 -1.914 26.324 1.00 89.88 175 ALA A N 1
ATOM 1329 C CA . ALA A 1 175 ? 24.085 -0.688 25.626 1.00 89.88 175 ALA A CA 1
ATOM 1330 C C . ALA A 1 175 ? 23.384 0.578 26.155 1.00 89.88 175 ALA A C 1
ATOM 1332 O O . ALA A 1 175 ? 23.405 1.616 25.494 1.00 89.88 175 ALA A O 1
ATOM 1333 N N . SER A 1 176 ? 22.705 0.494 27.304 1.00 91.12 176 SER A N 1
ATOM 1334 C CA . SER A 1 176 ? 21.885 1.586 27.833 1.00 91.12 176 SER A CA 1
ATOM 1335 C C . SER A 1 176 ? 22.737 2.760 28.312 1.00 91.12 176 SER A C 1
ATOM 1337 O O . SER A 1 176 ? 23.633 2.597 29.139 1.00 91.12 176 SER A O 1
ATOM 1339 N N . LEU A 1 177 ? 22.386 3.966 27.870 1.00 89.75 177 LEU A N 1
ATOM 1340 C CA . LEU A 1 177 ? 23.023 5.204 28.320 1.00 89.75 177 LEU A CA 1
ATOM 1341 C C . LEU A 1 177 ? 22.359 5.760 29.600 1.00 89.75 177 LEU A C 1
ATOM 1343 O O . LEU A 1 177 ? 21.178 5.493 29.847 1.00 89.75 177 LEU A O 1
ATOM 1347 N N . PRO A 1 178 ? 23.060 6.593 30.401 1.00 81.75 178 PRO A N 1
ATOM 1348 C CA . PRO A 1 178 ? 22.541 7.131 31.669 1.00 81.75 178 PRO A CA 1
ATOM 1349 C C . PRO A 1 178 ? 21.246 7.955 31.573 1.00 81.75 178 PRO A C 1
ATOM 1351 O O . PRO A 1 178 ? 20.516 8.064 32.557 1.00 81.75 178 PRO A O 1
ATOM 1354 N N . HIS A 1 179 ? 20.959 8.549 30.411 1.00 80.50 179 HIS A N 1
ATOM 1355 C CA . HIS A 1 179 ? 19.794 9.416 30.183 1.00 80.50 179 HIS A CA 1
ATOM 1356 C C . HIS A 1 179 ? 18.790 8.835 29.171 1.00 80.50 179 HIS A C 1
ATOM 1358 O O . HIS A 1 179 ? 17.965 9.574 28.642 1.00 80.50 179 HIS A O 1
ATOM 1364 N N . GLY A 1 180 ? 18.832 7.517 28.936 1.00 82.19 180 GLY A N 1
ATOM 1365 C CA . GLY A 1 180 ? 18.033 6.837 27.910 1.00 82.19 180 GLY A CA 1
ATOM 1366 C C . GLY A 1 180 ? 18.786 6.690 26.587 1.00 82.19 180 GLY A C 1
ATOM 1367 O O . GLY A 1 180 ? 19.822 7.321 26.393 1.00 82.19 180 GLY A O 1
ATOM 1368 N N . GLY A 1 181 ? 18.287 5.830 25.697 1.00 89.12 181 GLY A N 1
ATOM 1369 C CA . GLY A 1 181 ? 18.960 5.492 24.439 1.00 89.12 181 GLY A CA 1
ATOM 1370 C C . GLY A 1 181 ? 19.923 4.314 24.556 1.00 89.12 181 GLY A C 1
ATOM 1371 O O . GLY A 1 181 ? 20.329 3.918 25.654 1.00 89.12 181 GLY A O 1
ATOM 1372 N N . HIS A 1 182 ? 20.280 3.759 23.397 1.00 94.00 182 HIS A N 1
ATOM 1373 C CA . HIS A 1 182 ? 21.079 2.542 23.294 1.00 94.00 182 HIS A CA 1
ATOM 1374 C C . HIS A 1 182 ? 22.168 2.701 22.231 1.00 94.00 182 HIS A C 1
ATOM 1376 O O . HIS A 1 182 ? 21.853 2.900 21.057 1.00 94.00 182 HIS A O 1
ATOM 1382 N N . VAL A 1 183 ? 23.436 2.603 22.640 1.00 94.50 183 VAL A N 1
ATOM 1383 C CA . VAL A 1 183 ? 24.596 2.670 21.738 1.00 94.50 183 VAL A CA 1
ATOM 1384 C C . VAL A 1 183 ? 25.550 1.528 22.062 1.00 94.50 183 VAL A C 1
ATOM 1386 O O . VAL A 1 183 ? 26.081 1.450 23.173 1.00 94.50 183 VAL A O 1
ATOM 1389 N N . LEU A 1 184 ? 25.757 0.636 21.096 1.00 93.62 184 LEU A N 1
ATOM 1390 C CA . LEU A 1 184 ? 26.645 -0.516 21.228 1.00 93.62 184 LEU A CA 1
ATOM 1391 C C . LEU A 1 184 ? 27.824 -0.384 20.274 1.00 93.62 184 LEU A C 1
ATOM 1393 O O . LEU A 1 184 ? 27.628 -0.131 19.089 1.00 93.62 184 LEU A O 1
ATOM 1397 N N . VAL A 1 185 ? 29.029 -0.623 20.781 1.00 91.31 185 VAL A N 1
ATOM 1398 C CA . VAL A 1 185 ? 30.244 -0.660 19.969 1.00 91.31 185 VAL A CA 1
ATOM 1399 C C . VAL A 1 185 ? 30.701 -2.104 19.786 1.00 91.31 185 VAL A C 1
ATOM 1401 O O . VAL A 1 185 ? 30.824 -2.846 20.765 1.00 91.31 185 VAL A O 1
ATOM 1404 N N . VAL A 1 186 ? 30.974 -2.506 18.549 1.00 88.56 186 VAL A N 1
ATOM 1405 C CA . VAL A 1 186 ? 31.501 -3.834 18.206 1.00 88.56 186 VAL A CA 1
ATOM 1406 C C . VAL A 1 186 ? 32.814 -3.699 17.439 1.00 88.56 186 VAL A C 1
ATOM 1408 O O . VAL A 1 186 ? 32.933 -2.869 16.542 1.00 88.56 186 VAL A O 1
ATOM 1411 N N . ASN A 1 187 ? 33.803 -4.518 17.787 1.00 84.06 187 ASN A N 1
ATOM 1412 C CA . ASN A 1 187 ? 35.108 -4.520 17.122 1.00 84.06 187 ASN A CA 1
ATOM 1413 C C . ASN A 1 187 ? 35.296 -5.851 16.391 1.00 84.06 187 ASN A C 1
ATOM 1415 O O . ASN A 1 187 ? 35.048 -6.896 16.987 1.00 84.06 187 ASN A O 1
ATOM 1419 N N . ASP A 1 188 ? 35.721 -5.814 15.127 1.00 78.88 188 ASP A N 1
ATOM 1420 C CA . ASP A 1 188 ? 36.071 -6.998 14.317 1.00 78.88 188 ASP A CA 1
ATOM 1421 C C . ASP A 1 188 ? 34.947 -8.041 14.116 1.00 78.88 188 ASP A C 1
ATOM 1423 O O . ASP A 1 188 ? 35.210 -9.205 13.816 1.00 78.88 188 ASP A O 1
ATOM 1427 N N . CYS A 1 189 ? 33.676 -7.645 14.261 1.00 82.44 189 CYS A N 1
ATOM 1428 C CA . CYS A 1 189 ? 32.530 -8.566 14.189 1.00 82.44 189 CYS A CA 1
ATOM 1429 C C . CYS A 1 189 ? 31.604 -8.360 12.980 1.00 82.44 189 CYS A C 1
ATOM 1431 O O . CYS A 1 189 ? 30.458 -8.824 12.993 1.00 82.44 189 CYS A O 1
ATOM 1433 N N . VAL A 1 190 ? 32.069 -7.661 11.945 1.00 85.88 190 VAL A N 1
ATOM 1434 C CA . VAL A 1 190 ? 31.307 -7.381 10.718 1.00 85.88 190 VAL A CA 1
ATOM 1435 C C . VAL A 1 190 ? 31.977 -8.077 9.538 1.00 85.88 190 VAL A C 1
ATOM 1437 O O . VAL A 1 190 ? 33.156 -7.889 9.295 1.00 85.88 190 VAL A O 1
ATOM 1440 N N . GLN A 1 191 ? 31.254 -8.900 8.787 1.00 85.31 191 GLN A N 1
ATOM 1441 C CA . GLN A 1 191 ? 31.758 -9.467 7.537 1.00 85.31 191 GLN A CA 1
ATOM 1442 C C . GLN A 1 191 ? 31.497 -8.476 6.403 1.00 85.31 191 GLN A C 1
ATOM 1444 O O . GLN A 1 191 ? 30.375 -8.404 5.892 1.00 85.31 191 GLN A O 1
ATOM 1449 N N . GLN A 1 192 ? 32.530 -7.723 6.025 1.00 81.00 192 GLN A N 1
ATOM 1450 C CA . GLN A 1 192 ? 32.464 -6.799 4.897 1.00 81.00 192 GLN A CA 1
ATOM 1451 C C . GLN A 1 192 ? 32.534 -7.550 3.566 1.00 81.00 192 GLN A C 1
ATOM 1453 O O . GLN A 1 192 ? 33.339 -8.466 3.375 1.00 81.00 192 GLN A O 1
ATOM 1458 N N . HIS A 1 193 ? 31.689 -7.144 2.624 1.00 81.94 193 HIS A N 1
ATOM 1459 C CA . HIS A 1 193 ? 31.585 -7.749 1.301 1.00 81.94 193 HIS A CA 1
ATOM 1460 C C . HIS A 1 193 ? 32.007 -6.764 0.207 1.00 81.94 193 HIS A C 1
ATOM 1462 O O . HIS A 1 193 ? 31.232 -6.470 -0.702 1.00 81.94 193 HIS A O 1
ATOM 1468 N N . TYR A 1 194 ? 33.263 -6.328 0.251 1.00 80.69 194 TYR A N 1
ATOM 1469 C CA . TYR A 1 194 ? 33.862 -5.449 -0.754 1.00 80.69 194 TYR A CA 1
ATOM 1470 C C . TYR A 1 194 ? 34.255 -6.207 -2.036 1.00 80.69 194 TYR A C 1
ATOM 1472 O O . TYR A 1 194 ? 34.785 -7.321 -1.981 1.00 80.69 194 TYR A O 1
ATOM 1480 N N . ASN A 1 195 ? 34.011 -5.610 -3.208 1.00 80.88 195 ASN A N 1
ATOM 1481 C CA . ASN A 1 195 ? 34.414 -6.174 -4.500 1.00 80.88 195 ASN A CA 1
ATOM 1482 C C . ASN A 1 195 ? 34.710 -5.072 -5.530 1.00 80.88 195 ASN A C 1
ATOM 1484 O O . ASN A 1 195 ? 33.797 -4.526 -6.148 1.00 80.88 195 ASN A O 1
ATOM 1488 N N . GLU A 1 196 ? 35.999 -4.832 -5.779 1.00 73.00 196 GLU A N 1
ATOM 1489 C CA . GLU A 1 196 ? 36.516 -3.835 -6.733 1.00 73.00 196 GLU A CA 1
ATOM 1490 C C . GLU A 1 196 ? 35.971 -3.986 -8.162 1.00 73.00 196 GLU A C 1
ATOM 1492 O O . GLU A 1 196 ? 35.884 -3.019 -8.914 1.00 73.00 196 GLU A O 1
ATOM 1497 N N . SER A 1 197 ? 35.545 -5.189 -8.562 1.00 69.06 197 SER A N 1
ATOM 1498 C CA . SER A 1 197 ? 35.018 -5.420 -9.912 1.00 69.06 197 SER A CA 1
ATOM 1499 C C . SER A 1 197 ? 33.633 -4.795 -10.149 1.00 69.06 197 SER A C 1
ATOM 1501 O O . SER A 1 197 ? 33.130 -4.853 -11.275 1.00 69.06 197 SER A O 1
ATOM 1503 N N . LEU A 1 198 ? 33.015 -4.238 -9.101 1.00 72.44 198 LEU A N 1
ATOM 1504 C CA . LEU A 1 198 ? 31.733 -3.525 -9.123 1.00 72.44 198 LEU A CA 1
ATOM 1505 C C . LEU A 1 198 ? 31.901 -2.007 -9.250 1.00 72.44 198 LEU A C 1
ATOM 1507 O O . LEU A 1 198 ? 30.913 -1.286 -9.118 1.00 72.44 198 LEU A O 1
ATOM 1511 N N . ALA A 1 199 ? 33.124 -1.532 -9.498 1.00 71.81 199 ALA A N 1
ATOM 1512 C CA . ALA A 1 199 ? 33.387 -0.123 -9.727 1.00 71.81 199 ALA A CA 1
ATOM 1513 C C . ALA A 1 199 ? 32.548 0.445 -10.868 1.00 71.81 199 ALA A C 1
ATOM 1515 O O . ALA A 1 199 ? 32.360 -0.186 -11.910 1.00 71.81 199 ALA A O 1
ATOM 1516 N N . CYS A 1 200 ? 32.045 1.657 -10.658 1.00 66.69 200 CYS A N 1
ATOM 1517 C CA . CYS A 1 200 ? 31.348 2.416 -11.688 1.00 66.69 200 CYS A CA 1
ATOM 1518 C C . CYS A 1 200 ? 32.338 3.134 -12.630 1.00 66.69 200 CYS A C 1
ATOM 1520 O O . CYS A 1 200 ? 32.021 3.451 -13.780 1.00 66.69 200 CYS A O 1
ATOM 1522 N N . SER A 1 201 ? 33.577 3.335 -12.177 1.00 57.59 201 SER A N 1
ATOM 1523 C CA . SER A 1 201 ? 34.625 4.012 -12.927 1.00 57.59 201 SER A CA 1
ATOM 1524 C C . SER A 1 201 ? 35.169 3.181 -14.105 1.00 57.59 201 SER A C 1
ATOM 1526 O O . SER A 1 201 ? 35.486 2.002 -13.978 1.00 57.59 201 SER A O 1
ATOM 1528 N N . GLY A 1 202 ? 35.284 3.801 -15.292 1.00 51.12 202 GLY A N 1
ATOM 1529 C CA . GLY A 1 202 ? 36.084 3.264 -16.409 1.00 51.12 202 GLY A CA 1
ATOM 1530 C C . GLY A 1 202 ? 35.406 2.314 -17.413 1.00 51.12 202 GLY A C 1
ATOM 1531 O O . GLY A 1 202 ? 36.115 1.707 -18.213 1.00 51.12 202 GLY A O 1
ATOM 1532 N N . PHE A 1 203 ? 34.072 2.176 -17.428 1.00 49.09 203 PHE A N 1
ATOM 1533 C CA . PHE A 1 203 ? 33.391 1.213 -18.322 1.00 49.09 203 PHE A CA 1
ATOM 1534 C C . PHE A 1 203 ? 33.066 1.708 -19.744 1.00 49.09 203 PHE A C 1
ATOM 1536 O O . PHE A 1 203 ? 33.051 0.887 -20.656 1.00 49.09 203 PHE A O 1
ATOM 1543 N N . ASP A 1 204 ? 32.854 3.012 -19.954 1.00 42.16 204 ASP A N 1
ATOM 1544 C CA . ASP A 1 204 ? 32.697 3.613 -21.303 1.00 42.16 204 ASP A CA 1
ATOM 1545 C C . ASP A 1 204 ? 33.891 4.512 -21.697 1.00 42.16 204 ASP A C 1
ATOM 1547 O O . ASP A 1 204 ? 34.019 4.959 -22.835 1.00 42.16 204 ASP A O 1
ATOM 1551 N N . HIS A 1 205 ? 34.819 4.713 -20.759 1.00 46.59 205 HIS A N 1
ATOM 1552 C CA . HIS A 1 205 ? 36.120 5.342 -20.963 1.00 46.59 205 HIS A CA 1
ATOM 1553 C C . HIS A 1 205 ? 37.153 4.576 -20.136 1.00 46.59 205 HIS A C 1
ATOM 1555 O O . HIS A 1 205 ? 37.657 5.063 -19.126 1.00 46.59 205 HIS A O 1
ATOM 1561 N N . SER A 1 206 ? 37.473 3.347 -20.546 1.00 41.81 206 SER A N 1
ATOM 1562 C CA . SER A 1 206 ? 38.833 2.881 -20.299 1.00 41.81 206 SER A CA 1
ATOM 1563 C C . SER A 1 206 ? 39.719 3.891 -21.013 1.00 41.81 206 SER A C 1
ATOM 1565 O O . SER A 1 206 ? 39.481 4.112 -22.203 1.00 41.81 206 SER A O 1
ATOM 1567 N N . PHE A 1 207 ? 40.661 4.521 -20.309 1.00 46.88 207 PHE A N 1
ATOM 1568 C CA . PHE A 1 207 ? 41.773 5.234 -20.934 1.00 46.88 207 PHE A CA 1
ATOM 1569 C C . PHE A 1 207 ? 42.106 4.549 -22.254 1.00 46.88 207 PHE A C 1
ATOM 1571 O O . PHE A 1 207 ? 42.377 3.339 -22.256 1.00 46.88 207 PHE A O 1
ATOM 1578 N N . ASP A 1 208 ? 41.968 5.266 -23.369 1.00 46.16 208 ASP A N 1
ATOM 1579 C CA . ASP A 1 208 ? 42.205 4.632 -24.657 1.00 46.16 208 ASP A CA 1
ATOM 1580 C C . ASP A 1 208 ? 43.661 4.136 -24.647 1.00 46.16 208 ASP A C 1
ATOM 1582 O O . ASP A 1 208 ? 44.486 4.603 -23.848 1.00 46.16 208 ASP A O 1
ATOM 1586 N N . ALA A 1 209 ? 44.025 3.169 -25.486 1.00 47.16 209 ALA A N 1
ATOM 1587 C CA . ALA A 1 209 ? 45.390 2.626 -25.451 1.00 47.16 209 ALA A CA 1
ATOM 1588 C C . ALA A 1 209 ? 46.468 3.731 -25.590 1.00 47.16 209 ALA A C 1
ATOM 1590 O O . ALA A 1 209 ? 47.601 3.546 -25.144 1.00 47.16 209 ALA A O 1
ATOM 1591 N N . SER A 1 210 ? 46.101 4.891 -26.156 1.00 49.75 210 SER A N 1
ATOM 1592 C CA . SER A 1 210 ? 46.881 6.130 -26.169 1.00 49.75 210 SER A CA 1
ATOM 1593 C C . SER A 1 210 ? 47.042 6.793 -24.800 1.00 49.75 210 SER A C 1
ATOM 1595 O O . SER A 1 210 ? 48.166 7.127 -24.452 1.00 49.75 210 SER A O 1
ATOM 1597 N N . ASP A 1 211 ? 45.987 6.937 -23.997 1.00 52.47 211 ASP A N 1
ATOM 1598 C CA . ASP A 1 211 ? 46.056 7.619 -22.698 1.00 52.47 211 ASP A CA 1
ATOM 1599 C C . ASP A 1 211 ? 46.925 6.832 -21.703 1.00 52.47 211 ASP A C 1
ATOM 1601 O O . ASP A 1 211 ? 47.744 7.417 -20.994 1.00 52.47 211 ASP A O 1
ATOM 1605 N N . MET A 1 212 ? 46.839 5.494 -21.716 1.00 52.38 212 MET A N 1
ATOM 1606 C CA . MET A 1 212 ? 47.722 4.623 -20.919 1.00 52.38 212 MET A CA 1
ATOM 1607 C C . MET A 1 212 ? 49.167 4.609 -21.443 1.00 52.38 212 MET A C 1
ATOM 1609 O O . MET A 1 212 ? 50.111 4.572 -20.652 1.00 52.38 212 MET A O 1
ATOM 1613 N N . ALA A 1 213 ? 49.366 4.652 -22.766 1.00 51.44 213 ALA A N 1
ATOM 1614 C CA . ALA A 1 213 ? 50.696 4.762 -23.373 1.00 51.44 213 ALA A CA 1
ATOM 1615 C C . ALA A 1 213 ? 51.334 6.152 -23.174 1.00 51.44 213 ALA A C 1
ATOM 1617 O O . ALA A 1 213 ? 52.560 6.274 -23.200 1.00 51.44 213 ALA A O 1
ATOM 1618 N N . ASP A 1 214 ? 50.528 7.187 -22.946 1.00 49.41 214 ASP A N 1
ATOM 1619 C CA . ASP A 1 214 ? 50.971 8.558 -22.692 1.00 49.41 214 ASP A CA 1
ATOM 1620 C C . ASP A 1 214 ? 51.245 8.810 -21.201 1.00 49.41 214 ASP A C 1
ATOM 1622 O O . ASP A 1 214 ? 52.277 9.406 -20.875 1.00 49.41 214 ASP A O 1
ATOM 1626 N N . LEU A 1 215 ? 50.439 8.237 -20.294 1.00 53.38 215 LEU A N 1
ATOM 1627 C CA . LEU A 1 215 ? 50.785 8.058 -18.873 1.00 53.38 215 LEU A CA 1
ATOM 1628 C C . LEU A 1 215 ? 52.150 7.364 -18.722 1.00 53.38 215 LEU A C 1
ATOM 1630 O O . LEU A 1 215 ? 52.990 7.795 -17.932 1.00 53.38 215 LEU A O 1
ATOM 1634 N N . ALA A 1 216 ? 52.408 6.345 -19.550 1.00 52.44 216 ALA A N 1
ATOM 1635 C CA . ALA A 1 216 ? 53.665 5.600 -19.564 1.00 52.44 216 ALA A CA 1
ATOM 1636 C C . ALA A 1 216 ? 54.891 6.401 -20.026 1.00 52.44 216 ALA A C 1
ATOM 1638 O O . ALA A 1 216 ? 56.019 6.048 -19.673 1.00 52.44 216 ALA A O 1
ATOM 1639 N N . ARG A 1 217 ? 54.691 7.448 -20.835 1.00 52.84 217 ARG A N 1
ATOM 1640 C CA . ARG A 1 217 ? 55.772 8.199 -21.489 1.00 52.84 217 ARG A CA 1
ATOM 1641 C C . ARG A 1 217 ? 56.296 9.348 -20.629 1.00 52.84 217 ARG A C 1
ATOM 1643 O O . ARG A 1 217 ? 57.504 9.571 -20.603 1.00 52.84 217 ARG A O 1
ATOM 1650 N N . ASP A 1 218 ? 55.399 10.037 -19.923 1.00 52.09 218 ASP A N 1
ATOM 1651 C CA . ASP A 1 218 ? 55.719 11.258 -19.172 1.00 52.09 218 ASP A CA 1
ATOM 1652 C C . ASP A 1 218 ? 55.783 11.047 -17.650 1.00 52.09 218 ASP A C 1
ATOM 1654 O O . ASP A 1 218 ? 56.519 11.758 -16.964 1.00 52.09 218 ASP A O 1
ATOM 1658 N N . LEU A 1 219 ? 55.033 10.079 -17.105 1.00 59.19 219 LEU A N 1
ATOM 1659 C CA . LEU A 1 219 ? 54.897 9.839 -15.662 1.00 59.19 219 LEU A CA 1
ATOM 1660 C C . LEU A 1 219 ? 54.904 8.330 -15.361 1.00 59.19 219 LEU A C 1
ATOM 1662 O O . LEU A 1 219 ? 53.897 7.770 -14.932 1.00 59.19 219 LEU A O 1
ATOM 1666 N N . PRO A 1 220 ? 56.045 7.640 -15.534 1.00 58.41 220 PRO A N 1
ATOM 1667 C CA . PRO A 1 220 ? 56.117 6.181 -15.408 1.00 58.41 220 PRO A CA 1
ATOM 1668 C C . PRO A 1 220 ? 55.724 5.641 -14.017 1.00 58.41 220 PRO A C 1
ATOM 1670 O O . PRO A 1 220 ? 55.383 4.471 -13.896 1.00 58.41 220 PRO A O 1
ATOM 1673 N N . HIS A 1 221 ? 55.723 6.484 -12.979 1.00 61.66 221 HIS A N 1
ATOM 1674 C CA . HIS A 1 221 ? 55.258 6.151 -11.626 1.00 61.66 221 HIS A CA 1
ATOM 1675 C C . HIS A 1 221 ? 53.723 6.106 -11.513 1.00 61.66 221 HIS A C 1
ATOM 1677 O O . HIS A 1 221 ? 53.198 5.286 -10.767 1.00 61.66 221 HIS A O 1
ATOM 1683 N N . CYS A 1 222 ? 52.995 6.881 -12.326 1.00 61.50 222 CYS A N 1
ATOM 1684 C CA . CYS A 1 222 ? 51.533 6.825 -12.431 1.00 61.50 222 CYS A CA 1
ATOM 1685 C C . CYS A 1 222 ? 51.030 5.562 -13.170 1.00 61.50 222 CYS A C 1
ATOM 1687 O O . CYS A 1 222 ? 49.833 5.414 -13.376 1.00 61.50 222 CYS A O 1
ATOM 1689 N N . LEU A 1 223 ? 51.909 4.644 -13.596 1.00 56.88 223 LEU A N 1
ATOM 1690 C CA . LEU A 1 223 ? 51.522 3.324 -14.115 1.00 56.88 223 LEU A CA 1
ATOM 1691 C C . LEU A 1 223 ? 51.419 2.257 -13.016 1.00 56.88 223 LEU A C 1
ATOM 1693 O O . LEU A 1 223 ? 50.737 1.249 -13.195 1.00 56.88 223 LEU A O 1
ATOM 1697 N N . GLU A 1 224 ? 52.072 2.470 -11.871 1.00 65.50 224 GLU A N 1
ATOM 1698 C CA . GLU A 1 224 ? 51.996 1.587 -10.703 1.00 65.50 224 GLU A CA 1
ATOM 1699 C C . GLU A 1 224 ? 50.974 2.117 -9.680 1.00 65.50 224 GLU A C 1
ATOM 1701 O O . GLU A 1 224 ? 51.228 2.114 -8.480 1.00 65.50 224 GLU A O 1
ATOM 1706 N N . LEU A 1 225 ? 49.792 2.549 -10.148 1.00 62.84 225 LEU A N 1
ATOM 1707 C CA . LEU A 1 225 ? 48.744 3.201 -9.332 1.00 62.84 225 LEU A CA 1
ATOM 1708 C C . LEU A 1 225 ? 48.322 2.402 -8.087 1.00 62.84 225 LEU A C 1
ATOM 1710 O O . LEU A 1 225 ? 47.900 2.978 -7.098 1.00 62.84 225 LEU A O 1
ATOM 1714 N N . HIS A 1 226 ? 48.475 1.078 -8.112 1.00 64.31 226 HIS A N 1
ATOM 1715 C CA . HIS A 1 226 ? 48.179 0.194 -6.982 1.00 64.31 226 HIS A CA 1
ATOM 1716 C C . HIS A 1 226 ? 49.189 0.294 -5.819 1.00 64.31 226 HIS A C 1
ATOM 1718 O O . HIS A 1 226 ? 48.981 -0.338 -4.788 1.00 64.31 226 HIS A O 1
ATOM 1724 N N . LYS A 1 227 ? 50.295 1.035 -5.981 1.00 64.56 227 LYS A N 1
ATOM 1725 C CA . LYS A 1 227 ? 51.312 1.299 -4.945 1.00 64.56 227 LYS A CA 1
ATOM 1726 C C . LYS A 1 227 ? 51.499 2.792 -4.645 1.00 64.56 227 LYS A C 1
ATOM 1728 O O . LYS A 1 227 ? 52.376 3.131 -3.855 1.00 64.56 227 LYS A O 1
ATOM 1733 N N . ALA A 1 228 ? 50.748 3.663 -5.316 1.00 69.19 228 ALA A N 1
ATOM 1734 C CA . ALA A 1 228 ? 50.879 5.108 -5.183 1.00 69.19 228 ALA A CA 1
ATOM 1735 C C . ALA A 1 228 ? 50.085 5.622 -3.975 1.00 69.19 228 ALA A C 1
ATOM 1737 O O . ALA A 1 228 ? 48.995 5.129 -3.688 1.00 69.19 228 ALA A O 1
ATOM 1738 N N . SER A 1 229 ? 50.619 6.631 -3.294 1.00 75.69 229 SER A N 1
ATOM 1739 C CA . SER A 1 229 ? 49.893 7.373 -2.259 1.00 75.69 229 SER A CA 1
ATOM 1740 C C . SER A 1 229 ? 48.733 8.174 -2.859 1.00 75.69 229 SER A C 1
ATOM 1742 O O . SER A 1 229 ? 48.753 8.541 -4.037 1.00 75.69 229 SER A O 1
ATOM 1744 N N . VAL A 1 230 ? 47.727 8.507 -2.044 1.00 74.44 230 VAL A N 1
ATOM 1745 C CA . VAL A 1 230 ? 46.589 9.331 -2.492 1.00 74.44 230 VAL A CA 1
ATOM 1746 C C . VAL A 1 230 ? 47.046 10.664 -3.089 1.00 74.44 230 VAL A C 1
ATOM 1748 O O . VAL A 1 230 ? 46.527 11.065 -4.127 1.00 74.44 230 VAL A O 1
ATOM 1751 N N . ASP A 1 231 ? 48.053 11.321 -2.512 1.00 78.56 231 ASP A N 1
ATOM 1752 C CA . ASP A 1 231 ? 48.580 12.578 -3.057 1.00 78.56 231 ASP A CA 1
ATOM 1753 C C . ASP A 1 231 ? 49.197 12.396 -4.457 1.00 78.56 231 ASP A C 1
ATOM 1755 O O . ASP A 1 231 ? 49.011 13.243 -5.335 1.00 78.56 231 ASP A O 1
ATOM 1759 N N . GLU A 1 232 ? 49.877 11.271 -4.704 1.00 77.56 232 GLU A N 1
ATOM 1760 C CA . GLU A 1 232 ? 50.395 10.921 -6.032 1.00 77.56 232 GLU A CA 1
ATOM 1761 C C . GLU A 1 232 ? 49.254 10.640 -7.020 1.00 77.56 232 GLU A C 1
ATOM 1763 O O . GLU A 1 232 ? 49.291 11.133 -8.147 1.00 77.56 232 GLU A O 1
ATOM 1768 N N . LEU A 1 233 ? 48.203 9.927 -6.603 1.00 76.94 233 LEU A N 1
ATOM 1769 C CA . LEU A 1 233 ? 47.025 9.640 -7.436 1.00 76.94 233 LEU A CA 1
ATOM 1770 C C . LEU A 1 233 ? 46.269 10.917 -7.832 1.00 76.94 233 LEU A C 1
ATOM 1772 O O . LEU A 1 233 ? 45.908 11.092 -9.001 1.00 76.94 233 LEU A O 1
ATOM 1776 N N . LEU A 1 234 ? 46.076 11.836 -6.883 1.00 78.56 234 LEU A N 1
ATOM 1777 C CA . LEU A 1 234 ? 45.472 13.147 -7.129 1.00 78.56 234 LEU A CA 1
ATOM 1778 C C . LEU A 1 234 ? 46.329 13.985 -8.087 1.00 78.56 234 LEU A C 1
ATOM 1780 O O . LEU A 1 234 ? 45.791 14.654 -8.974 1.00 78.56 234 LEU A O 1
ATOM 1784 N N . LEU A 1 235 ? 47.659 13.928 -7.949 1.00 78.69 235 LEU A N 1
ATOM 1785 C CA . LEU A 1 235 ? 48.588 14.611 -8.849 1.00 78.69 235 LEU A CA 1
ATOM 1786 C C . LEU A 1 235 ? 48.509 14.050 -10.276 1.00 78.69 235 LEU A C 1
ATOM 1788 O O . LEU A 1 235 ? 48.418 14.836 -11.225 1.00 78.69 235 LEU A O 1
ATOM 1792 N N . CYS A 1 236 ? 48.482 12.721 -10.431 1.00 77.12 236 CYS A N 1
ATOM 1793 C CA . CYS A 1 236 ? 48.299 12.063 -11.728 1.00 77.12 236 CYS A CA 1
ATOM 1794 C C . CYS A 1 236 ? 46.973 12.510 -12.379 1.00 77.12 236 CYS A C 1
ATOM 1796 O O . CYS A 1 236 ? 46.960 12.924 -13.542 1.00 77.12 236 CYS A O 1
ATOM 1798 N N . GLY A 1 237 ? 45.871 12.513 -11.619 1.00 77.81 237 GLY A N 1
ATOM 1799 C CA . GLY A 1 237 ? 44.554 12.954 -12.095 1.00 77.81 237 GLY A CA 1
ATOM 1800 C C . GLY A 1 237 ? 44.513 14.425 -12.528 1.00 77.81 237 GLY A C 1
ATOM 1801 O O . GLY A 1 237 ? 43.999 14.749 -13.601 1.00 77.81 237 GLY A O 1
ATOM 1802 N N . HIS A 1 238 ? 45.111 15.335 -11.754 1.00 77.75 238 HIS A N 1
ATOM 1803 C CA . HIS A 1 238 ? 45.170 16.760 -12.106 1.00 77.75 238 HIS A CA 1
ATOM 1804 C C . HIS A 1 238 ? 46.012 17.046 -13.352 1.00 77.75 238 HIS A C 1
ATOM 1806 O O . HIS A 1 238 ? 45.674 17.928 -14.145 1.00 77.75 238 HIS A O 1
ATOM 1812 N N . GLN A 1 239 ? 47.115 16.326 -13.547 1.00 73.94 239 GLN A N 1
ATOM 1813 C CA . GLN A 1 239 ? 47.952 16.505 -14.733 1.00 73.94 239 GLN A CA 1
ATOM 1814 C C . GLN A 1 239 ? 47.248 16.013 -16.004 1.00 73.94 239 GLN A C 1
ATOM 1816 O O . GLN A 1 239 ? 47.350 16.668 -17.046 1.00 73.94 239 GLN A O 1
ATOM 1821 N N . LEU A 1 240 ? 46.474 14.926 -15.910 1.00 72.12 240 LEU A N 1
ATOM 1822 C CA . LEU A 1 240 ? 45.579 14.481 -16.983 1.00 72.12 240 LEU A CA 1
ATOM 1823 C C . LEU A 1 240 ? 44.520 15.547 -17.287 1.00 72.12 240 LEU A C 1
ATOM 1825 O O . LEU A 1 240 ? 44.377 15.979 -18.433 1.00 72.12 240 LEU A O 1
ATOM 1829 N N . GLN A 1 241 ? 43.846 16.051 -16.252 1.00 72.12 241 GLN A N 1
ATOM 1830 C CA . GLN A 1 241 ? 42.830 17.098 -16.361 1.00 72.12 241 GLN A CA 1
ATOM 1831 C C . GLN A 1 241 ? 43.336 18.344 -17.109 1.00 72.12 241 GLN A C 1
ATOM 1833 O O . GLN A 1 241 ? 42.673 18.833 -18.026 1.00 72.12 241 GLN A O 1
ATOM 1838 N N . GLN A 1 242 ? 44.524 18.852 -16.761 1.00 71.00 242 GLN A N 1
ATOM 1839 C CA . GLN A 1 242 ? 45.113 20.038 -17.400 1.00 71.00 242 GLN A CA 1
ATOM 1840 C C . GLN A 1 242 ? 45.374 19.841 -18.901 1.00 71.00 242 GLN A C 1
ATOM 1842 O O . GLN A 1 242 ? 45.261 20.791 -19.679 1.00 71.00 242 GLN A O 1
ATOM 1847 N N . ARG A 1 243 ? 45.693 18.615 -19.328 1.00 64.69 243 ARG A N 1
ATOM 1848 C CA . ARG A 1 243 ? 45.936 18.283 -20.740 1.00 64.69 243 ARG A CA 1
ATOM 1849 C C . ARG A 1 243 ? 44.638 18.100 -21.529 1.00 64.69 243 ARG A C 1
ATOM 1851 O O . ARG A 1 243 ? 44.542 18.604 -22.650 1.00 64.69 243 ARG A O 1
ATOM 1858 N N . HIS A 1 244 ? 43.618 17.469 -20.945 1.00 62.94 244 HIS A N 1
ATOM 1859 C CA . HIS A 1 244 ? 42.287 17.375 -21.563 1.00 62.94 244 HIS A CA 1
ATOM 1860 C C . HIS A 1 244 ? 41.616 18.754 -21.692 1.00 62.94 244 HIS A C 1
ATOM 1862 O O . HIS A 1 244 ? 41.003 19.060 -22.716 1.00 62.94 244 HIS A O 1
ATOM 1868 N N . ALA A 1 245 ? 41.819 19.645 -20.716 1.00 59.31 245 ALA A N 1
ATOM 1869 C CA . ALA A 1 245 ? 41.345 21.029 -20.782 1.00 59.31 245 ALA A CA 1
ATOM 1870 C C . ALA A 1 245 ? 41.980 21.844 -21.930 1.00 59.31 245 ALA A C 1
ATOM 1872 O O . ALA A 1 245 ? 41.382 22.812 -22.396 1.00 59.31 245 ALA A O 1
ATOM 1873 N N . ALA A 1 246 ? 43.167 21.456 -22.416 1.00 52.69 246 ALA A N 1
ATOM 1874 C CA . ALA A 1 246 ? 43.830 22.104 -23.550 1.00 52.69 246 ALA A CA 1
ATOM 1875 C C . ALA A 1 246 ? 43.290 21.653 -24.924 1.00 52.69 246 ALA A C 1
ATOM 1877 O O . ALA A 1 246 ? 43.567 22.306 -25.930 1.00 52.69 246 ALA A O 1
ATOM 1878 N N . THR A 1 247 ? 42.533 20.552 -24.985 1.00 50.50 247 THR A N 1
ATOM 1879 C CA . THR A 1 247 ? 42.084 19.914 -26.238 1.00 50.50 247 THR A CA 1
ATOM 1880 C C . THR A 1 247 ? 40.563 19.921 -26.444 1.00 50.50 247 THR A C 1
ATOM 1882 O O . THR A 1 247 ? 40.120 19.687 -27.568 1.00 50.50 247 THR A O 1
ATOM 1885 N N . ALA A 1 248 ? 39.752 20.261 -25.432 1.00 45.59 248 ALA A N 1
ATOM 1886 C CA . ALA A 1 248 ? 38.285 20.270 -25.521 1.00 45.59 248 ALA A CA 1
ATOM 1887 C C . ALA A 1 248 ? 37.635 21.527 -24.887 1.00 45.59 248 ALA A C 1
ATOM 1889 O O . ALA A 1 248 ? 38.147 22.061 -23.901 1.00 45.59 248 ALA A O 1
ATOM 1890 N N . PRO A 1 249 ? 36.489 22.021 -25.407 1.00 42.72 249 PRO A N 1
ATOM 1891 C CA . PRO A 1 249 ? 35.815 23.201 -24.867 1.00 42.72 249 PRO A CA 1
ATOM 1892 C C . PRO A 1 249 ? 35.100 22.890 -23.537 1.00 42.72 249 PRO A C 1
ATOM 1894 O O . PRO A 1 249 ? 34.008 22.329 -23.540 1.00 42.72 249 PRO A O 1
ATOM 1897 N N . THR A 1 250 ? 35.751 23.247 -22.424 1.00 43.41 250 THR A N 1
ATOM 1898 C CA . THR A 1 250 ? 35.297 23.664 -21.065 1.00 43.41 250 THR A CA 1
ATOM 1899 C C . THR A 1 250 ? 33.894 23.329 -20.499 1.00 43.41 250 THR A C 1
ATOM 1901 O O . THR A 1 250 ? 33.510 23.929 -19.499 1.00 43.41 250 THR A O 1
ATOM 1904 N N . SER A 1 251 ? 33.108 22.392 -21.034 1.00 41.00 251 SER A N 1
ATOM 1905 C CA . SER A 1 251 ? 31.714 22.176 -20.585 1.00 41.00 251 SER A CA 1
ATOM 1906 C C . SER A 1 251 ? 31.259 20.725 -20.413 1.00 41.00 251 SER A C 1
ATOM 1908 O O . SER A 1 251 ? 30.130 20.509 -19.983 1.00 41.00 251 SER A O 1
ATOM 1910 N N . ALA A 1 252 ? 32.106 19.727 -20.660 1.00 44.66 252 ALA A N 1
ATOM 1911 C CA . ALA A 1 252 ? 31.762 18.336 -20.371 1.00 44.66 252 ALA A CA 1
ATOM 1912 C C . ALA A 1 252 ? 32.378 17.913 -19.028 1.00 44.66 252 ALA A C 1
ATOM 1914 O O . ALA A 1 252 ? 33.490 17.398 -18.980 1.00 44.66 252 ALA A O 1
ATOM 1915 N N . VAL A 1 253 ? 31.665 18.187 -17.933 1.00 45.03 253 VAL A N 1
ATOM 1916 C CA . VAL A 1 253 ? 31.920 17.562 -16.625 1.00 45.03 253 VAL A CA 1
ATOM 1917 C C . VAL A 1 253 ? 31.629 16.069 -16.791 1.00 45.03 253 VAL A C 1
ATOM 1919 O O . VAL A 1 253 ? 30.503 15.702 -17.130 1.00 45.03 253 VAL A O 1
ATOM 1922 N N . GLY A 1 254 ? 32.650 15.225 -16.656 1.00 48.88 254 GLY A N 1
ATOM 1923 C CA . GLY A 1 254 ? 32.542 13.782 -16.844 1.00 48.88 254 GLY A CA 1
ATOM 1924 C C . GLY A 1 254 ? 32.198 13.114 -15.523 1.00 48.88 254 GLY A C 1
ATOM 1925 O O . GLY A 1 254 ? 33.084 12.671 -14.809 1.00 48.88 254 GLY A O 1
ATOM 1926 N N . TYR A 1 255 ? 30.914 13.050 -15.193 1.00 59.06 255 TYR A N 1
ATOM 1927 C CA . TYR A 1 255 ? 30.442 12.100 -14.186 1.00 59.06 255 TYR A CA 1
ATOM 1928 C C . TYR A 1 255 ? 30.745 10.668 -14.665 1.00 59.06 255 TYR A C 1
ATOM 1930 O O . TYR A 1 255 ? 30.934 10.435 -15.872 1.00 59.06 255 TYR A O 1
ATOM 1938 N N . TYR A 1 256 ? 30.702 9.674 -13.779 1.00 60.00 256 TYR A N 1
ATOM 1939 C CA . TYR A 1 256 ? 30.775 8.272 -14.210 1.00 60.00 256 TYR A CA 1
ATOM 1940 C C . TYR A 1 256 ? 29.487 7.787 -14.856 1.00 60.00 256 TYR A C 1
ATOM 1942 O O . TYR A 1 256 ? 28.449 7.849 -14.215 1.00 60.00 256 TYR A O 1
ATOM 1950 N N . GLN A 1 257 ? 29.552 7.282 -16.097 1.00 55.00 257 GLN A N 1
ATOM 1951 C CA . GLN A 1 257 ? 28.429 6.872 -16.966 1.00 55.00 257 GLN A CA 1
ATOM 1952 C C . GLN A 1 257 ? 27.575 5.682 -16.450 1.00 55.00 257 GLN A C 1
ATOM 1954 O O . GLN A 1 257 ? 27.129 4.831 -17.218 1.00 55.00 257 GLN A O 1
ATOM 1959 N N . CYS A 1 258 ? 27.290 5.620 -15.152 1.00 59.47 258 CYS A N 1
ATOM 1960 C CA . CYS A 1 258 ? 26.351 4.703 -14.510 1.00 59.47 258 CYS A CA 1
ATOM 1961 C C . CYS A 1 258 ? 25.026 5.399 -14.168 1.00 59.47 258 CYS A C 1
ATOM 1963 O O . CYS A 1 258 ? 24.376 5.038 -13.191 1.00 59.47 258 CYS A O 1
ATOM 1965 N N . TRP A 1 259 ? 24.612 6.396 -14.957 1.00 57.75 259 TRP A N 1
ATOM 1966 C CA . TRP A 1 259 ? 23.328 7.091 -14.814 1.00 57.75 259 TRP A CA 1
ATOM 1967 C C . TRP A 1 259 ? 22.442 6.919 -16.058 1.00 57.75 259 TRP A C 1
ATOM 1969 O O . TRP A 1 259 ? 22.838 6.367 -17.089 1.00 57.75 259 TRP A O 1
ATOM 1979 N N . VAL A 1 260 ? 21.211 7.420 -15.967 1.00 45.28 260 VAL A N 1
ATOM 1980 C CA . VAL A 1 260 ? 20.184 7.326 -17.013 1.00 45.28 260 VAL A CA 1
ATOM 1981 C C . VAL A 1 260 ? 20.640 7.967 -18.334 1.00 45.28 260 VAL A C 1
ATOM 1983 O O . VAL A 1 260 ? 20.826 9.179 -18.423 1.00 45.28 260 VAL A O 1
ATOM 1986 N N . GLY A 1 261 ? 20.741 7.151 -19.388 1.00 48.12 261 GLY A N 1
ATOM 1987 C CA . GLY A 1 261 ? 21.095 7.584 -20.747 1.00 48.12 261 GLY A CA 1
ATOM 1988 C C . GLY A 1 261 ? 22.489 7.155 -21.213 1.00 48.12 261 GLY A C 1
ATOM 1989 O O . GLY A 1 261 ? 22.797 7.324 -22.392 1.00 48.12 261 GLY A O 1
ATOM 1990 N N . ALA A 1 262 ? 23.299 6.568 -20.330 1.00 55.31 262 ALA A N 1
ATOM 1991 C CA . ALA A 1 262 ? 24.573 5.954 -20.687 1.00 55.31 262 ALA A CA 1
ATOM 1992 C C . ALA A 1 262 ? 24.407 4.519 -21.218 1.00 55.31 262 ALA A C 1
ATOM 1994 O O . ALA A 1 262 ? 23.578 3.751 -20.723 1.00 55.31 262 ALA A O 1
ATOM 1995 N N . SER A 1 263 ? 25.228 4.133 -22.199 1.00 57.16 263 SER A N 1
ATOM 1996 C CA . SER A 1 263 ? 25.223 2.792 -22.806 1.00 57.16 263 SER A CA 1
ATOM 1997 C C . SER A 1 263 ? 25.573 1.673 -21.819 1.00 57.16 263 SER A C 1
ATOM 1999 O O . SER A 1 263 ? 25.055 0.563 -21.957 1.00 57.16 263 SER A O 1
ATOM 2001 N N . GLY A 1 264 ? 26.419 1.957 -20.823 1.00 59.62 264 GLY A N 1
ATOM 2002 C CA . GLY A 1 264 ? 26.915 0.984 -19.842 1.00 59.62 264 GLY A CA 1
ATOM 2003 C C . GLY A 1 264 ? 26.088 0.806 -18.558 1.00 59.62 264 GLY A C 1
ATOM 2004 O O . GLY A 1 264 ? 26.355 -0.134 -17.805 1.00 59.62 264 GLY A O 1
ATOM 2005 N N . HIS A 1 265 ? 25.076 1.648 -18.303 1.00 67.88 265 HIS A N 1
ATOM 2006 C CA . HIS A 1 265 ? 24.319 1.680 -17.036 1.00 67.88 265 HIS A CA 1
ATOM 2007 C C . HIS A 1 265 ? 23.751 0.311 -16.627 1.00 67.88 265 HIS A C 1
ATOM 2009 O O . HIS A 1 265 ? 23.984 -0.172 -15.516 1.00 67.88 265 HIS A O 1
ATOM 2015 N N . ASP A 1 266 ? 23.030 -0.345 -17.541 1.00 68.12 266 ASP A N 1
ATOM 2016 C CA . ASP A 1 266 ? 22.336 -1.599 -17.238 1.00 68.12 266 ASP A CA 1
ATOM 2017 C C . ASP A 1 266 ? 23.309 -2.711 -16.844 1.00 68.12 266 ASP A C 1
ATOM 2019 O O . ASP A 1 266 ? 22.972 -3.568 -16.028 1.00 68.12 266 ASP A O 1
ATOM 2023 N N . PHE A 1 267 ? 24.527 -2.690 -17.385 1.00 70.50 267 PHE A N 1
ATOM 2024 C CA . PHE A 1 267 ? 25.548 -3.681 -17.080 1.00 70.50 267 PHE A CA 1
ATOM 2025 C C . PHE A 1 267 ? 26.116 -3.501 -15.666 1.00 70.50 267 PHE A C 1
ATOM 2027 O O . PHE A 1 267 ? 26.131 -4.464 -14.895 1.00 70.50 267 PHE A O 1
ATOM 2034 N N . ALA A 1 268 ? 26.533 -2.283 -15.301 1.00 72.88 268 ALA A N 1
ATOM 2035 C CA . ALA A 1 268 ? 27.083 -1.990 -13.974 1.00 72.88 268 ALA A CA 1
ATOM 2036 C C . ALA A 1 268 ? 26.046 -2.253 -12.867 1.00 72.88 268 ALA A C 1
ATOM 2038 O O . ALA A 1 268 ? 26.319 -2.973 -11.902 1.00 72.88 268 ALA A O 1
ATOM 2039 N N . VAL A 1 269 ? 24.810 -1.784 -13.068 1.00 78.62 269 VAL A N 1
ATOM 2040 C CA . VAL A 1 269 ? 23.702 -1.997 -12.128 1.00 78.62 269 VAL A CA 1
ATOM 2041 C C . VAL A 1 269 ? 23.343 -3.479 -12.001 1.00 78.62 269 VAL A C 1
ATOM 2043 O O . VAL A 1 269 ? 23.133 -3.966 -10.890 1.00 78.62 269 VAL A O 1
ATOM 2046 N N . GLN A 1 270 ? 23.287 -4.240 -13.100 1.00 79.44 270 GLN A N 1
ATOM 2047 C CA . GLN A 1 270 ? 22.998 -5.678 -13.019 1.00 79.44 270 GLN A CA 1
ATOM 2048 C C . GLN A 1 270 ? 24.095 -6.458 -12.292 1.00 79.44 270 GLN A C 1
ATOM 2050 O O . GLN A 1 270 ? 23.770 -7.389 -11.552 1.00 79.44 270 GLN A O 1
ATOM 2055 N N . ARG A 1 271 ? 25.369 -6.085 -12.457 1.00 81.31 271 ARG A N 1
ATOM 2056 C CA . ARG A 1 271 ? 26.480 -6.705 -11.719 1.00 81.31 271 ARG A CA 1
ATOM 2057 C C . ARG A 1 271 ? 26.388 -6.426 -10.228 1.00 81.31 271 ARG A C 1
ATOM 2059 O O . ARG A 1 271 ? 26.463 -7.377 -9.451 1.00 81.31 271 ARG A O 1
ATOM 2066 N N . LEU A 1 272 ? 26.160 -5.168 -9.848 1.00 85.25 272 LEU A N 1
ATOM 2067 C CA . LEU A 1 272 ? 25.949 -4.785 -8.454 1.00 85.25 272 LEU A CA 1
ATOM 2068 C C . LEU A 1 272 ? 24.765 -5.554 -7.860 1.00 85.25 272 LEU A C 1
ATOM 2070 O O . LEU A 1 272 ? 24.924 -6.271 -6.878 1.00 85.25 272 LEU A O 1
ATOM 2074 N N . LEU A 1 273 ? 23.599 -5.525 -8.508 1.00 85.75 273 LEU A N 1
ATOM 2075 C CA . LEU A 1 273 ? 22.420 -6.261 -8.042 1.00 85.75 273 LEU A CA 1
ATOM 2076 C C . LEU A 1 273 ? 22.660 -7.773 -7.949 1.00 85.75 273 LEU A C 1
ATOM 2078 O O . LEU A 1 273 ? 22.189 -8.403 -7.002 1.00 85.75 273 LEU A O 1
ATOM 2082 N N . GLY A 1 274 ? 23.376 -8.360 -8.910 1.00 84.81 274 GLY A N 1
ATOM 2083 C CA . GLY A 1 274 ? 23.745 -9.774 -8.896 1.00 84.81 274 GLY A CA 1
ATOM 2084 C C . GLY A 1 274 ? 24.638 -10.120 -7.706 1.00 84.81 274 GLY A C 1
ATOM 2085 O O . GLY A 1 274 ? 24.380 -11.106 -7.014 1.00 84.81 274 GLY A O 1
ATOM 2086 N N . TYR A 1 275 ? 25.631 -9.277 -7.423 1.00 86.62 275 TYR A N 1
ATOM 2087 C CA . TYR A 1 275 ? 26.515 -9.433 -6.273 1.00 86.62 275 TYR A CA 1
ATOM 2088 C C . TYR A 1 275 ? 25.764 -9.300 -4.947 1.00 86.62 275 TYR A C 1
ATOM 2090 O O . TYR A 1 275 ? 25.806 -10.221 -4.132 1.00 86.62 275 TYR A O 1
ATOM 2098 N N . LEU A 1 276 ? 24.997 -8.220 -4.768 1.00 88.38 276 LEU A N 1
ATOM 2099 C CA . LEU A 1 276 ? 24.196 -7.985 -3.563 1.00 88.38 276 LEU A CA 1
ATOM 2100 C C . LEU A 1 276 ? 23.186 -9.120 -3.327 1.00 88.38 276 LEU A C 1
ATOM 2102 O O . LEU A 1 276 ? 23.027 -9.600 -2.207 1.00 88.38 276 LEU A O 1
ATOM 2106 N N . THR A 1 277 ? 22.545 -9.622 -4.387 1.00 85.69 277 THR A N 1
ATOM 2107 C CA . THR A 1 277 ? 21.636 -10.777 -4.286 1.00 85.69 277 THR A CA 1
ATOM 2108 C C . THR A 1 277 ? 22.385 -12.040 -3.858 1.00 85.69 277 THR A C 1
ATOM 2110 O O . THR A 1 277 ? 21.869 -12.817 -3.058 1.00 85.69 277 THR A O 1
ATOM 2113 N N . GLY A 1 278 ? 23.608 -12.241 -4.357 1.00 84.12 278 GLY A N 1
ATOM 2114 C CA . GLY A 1 278 ? 24.475 -13.347 -3.956 1.00 84.12 278 GLY A CA 1
ATOM 2115 C C . GLY A 1 278 ? 24.873 -13.280 -2.481 1.00 84.12 278 GLY A C 1
ATOM 2116 O O . GLY A 1 278 ? 24.773 -14.292 -1.785 1.00 84.12 278 GLY A O 1
ATOM 2117 N N . VAL A 1 279 ? 25.259 -12.101 -1.985 1.00 83.81 279 VAL A N 1
ATOM 2118 C CA . VAL A 1 279 ? 25.584 -11.876 -0.566 1.00 83.81 279 VAL A CA 1
ATOM 2119 C C . VAL A 1 279 ? 24.357 -12.144 0.310 1.00 83.81 279 VAL A C 1
ATOM 2121 O O . VAL A 1 279 ? 24.414 -12.994 1.197 1.00 83.81 279 VAL A O 1
ATOM 2124 N N . ALA A 1 280 ? 23.212 -11.539 -0.017 1.00 84.25 280 ALA A N 1
ATOM 2125 C CA . ALA A 1 280 ? 21.970 -11.686 0.746 1.00 84.25 280 ALA A CA 1
ATOM 2126 C C . ALA A 1 280 ? 21.283 -13.062 0.617 1.00 84.25 280 ALA A C 1
ATOM 2128 O O . ALA A 1 280 ? 20.251 -13.297 1.249 1.00 84.25 280 ALA A O 1
ATOM 2129 N N . SER A 1 281 ? 21.795 -13.963 -0.230 1.00 80.19 281 SER A N 1
ATOM 2130 C CA . SER A 1 281 ? 21.280 -15.336 -0.362 1.00 80.19 281 SER A CA 1
ATOM 2131 C C . SER A 1 281 ? 21.800 -16.281 0.724 1.00 80.19 281 SER A C 1
ATOM 2133 O O . SER A 1 281 ? 21.230 -17.355 0.928 1.00 80.19 281 SER A O 1
ATOM 2135 N N . LYS A 1 282 ? 22.878 -15.901 1.419 1.00 78.38 282 LYS A N 1
ATOM 2136 C CA . LYS A 1 282 ? 23.476 -16.703 2.488 1.00 78.38 282 LYS A CA 1
ATOM 2137 C C . LYS A 1 282 ? 22.784 -16.401 3.825 1.00 78.38 282 LYS A C 1
ATOM 2139 O O . LYS A 1 282 ? 22.449 -15.247 4.082 1.00 78.38 282 LYS A O 1
ATOM 2144 N N . PRO A 1 283 ? 22.555 -17.411 4.681 1.00 74.81 283 PRO A N 1
ATOM 2145 C CA . PRO A 1 283 ? 21.992 -17.189 6.008 1.00 74.81 283 PRO A CA 1
ATOM 2146 C C . PRO A 1 283 ? 22.955 -16.376 6.882 1.00 74.81 283 PRO A C 1
ATOM 2148 O O . PRO A 1 283 ? 24.172 -16.520 6.766 1.00 74.81 283 PRO A O 1
ATOM 2151 N N . LEU A 1 284 ? 22.395 -15.556 7.775 1.00 76.81 284 LEU A N 1
ATOM 2152 C CA . LEU A 1 284 ? 23.171 -14.705 8.676 1.00 76.81 284 LEU A CA 1
ATOM 2153 C C . LEU A 1 284 ? 23.870 -15.558 9.753 1.00 76.81 284 LEU A C 1
ATOM 2155 O O . LEU A 1 284 ? 23.193 -16.339 10.432 1.00 76.81 284 LEU A O 1
ATOM 2159 N N . PRO A 1 285 ? 25.195 -15.435 9.930 1.00 79.31 285 PRO A N 1
ATOM 2160 C CA . PRO A 1 285 ? 25.904 -16.057 11.043 1.00 79.31 285 PRO A CA 1
ATOM 2161 C C . PRO A 1 285 ? 25.417 -15.503 12.394 1.00 79.31 285 PRO A C 1
ATOM 2163 O O . PRO A 1 285 ? 25.041 -14.339 12.525 1.00 79.31 285 PRO A O 1
ATOM 2166 N N . ALA A 1 286 ? 25.399 -16.354 13.422 1.00 75.44 286 ALA A N 1
ATOM 2167 C CA . ALA A 1 286 ? 24.946 -15.964 14.763 1.00 75.44 286 ALA A CA 1
ATOM 2168 C C . ALA A 1 286 ? 25.988 -15.126 15.527 1.00 75.44 286 ALA A C 1
ATOM 2170 O O . ALA A 1 286 ? 25.656 -14.475 16.515 1.00 75.44 286 ALA A O 1
ATOM 2171 N N . ASP A 1 287 ? 27.240 -15.165 15.079 1.00 82.81 287 ASP A N 1
ATOM 2172 C CA . ASP A 1 287 ? 28.423 -14.592 15.713 1.00 82.81 287 ASP A CA 1
ATOM 2173 C C . ASP A 1 287 ? 29.046 -13.439 14.913 1.00 82.81 287 ASP A C 1
ATOM 2175 O O . ASP A 1 287 ? 30.099 -12.948 15.298 1.00 82.81 287 ASP A O 1
ATOM 2179 N N . SER A 1 288 ? 28.422 -12.964 13.831 1.00 85.00 288 SER A N 1
ATOM 2180 C CA . SER A 1 288 ? 28.881 -11.761 13.121 1.00 85.00 288 SER A CA 1
ATOM 2181 C C . SER A 1 288 ? 27.747 -11.072 12.364 1.00 85.00 288 SER A C 1
ATOM 2183 O O . SER A 1 288 ? 26.789 -11.721 11.951 1.00 85.00 288 SER A O 1
ATOM 2185 N N . PHE A 1 289 ? 27.868 -9.768 12.132 1.00 87.56 289 PHE A N 1
ATOM 2186 C CA . PHE A 1 289 ? 26.977 -9.042 11.225 1.00 87.56 289 PHE A CA 1
ATOM 2187 C C . PHE A 1 289 ? 27.386 -9.293 9.771 1.00 87.56 289 PHE A C 1
ATOM 2189 O O . PHE A 1 289 ? 28.576 -9.305 9.465 1.00 87.56 289 PHE A O 1
ATOM 2196 N N . THR A 1 290 ? 26.421 -9.461 8.867 1.00 87.38 290 THR A N 1
ATOM 2197 C CA . THR A 1 290 ? 26.687 -9.469 7.421 1.00 87.38 290 THR A CA 1
ATOM 2198 C C . THR A 1 290 ? 26.360 -8.100 6.845 1.00 87.38 290 THR A C 1
ATOM 2200 O O . THR A 1 290 ? 25.214 -7.644 6.937 1.00 87.38 290 THR A O 1
ATOM 2203 N N . GLU A 1 291 ? 27.365 -7.462 6.254 1.00 88.50 291 GLU A N 1
ATOM 2204 C CA . GLU A 1 291 ? 27.233 -6.154 5.626 1.00 88.50 291 GLU A CA 1
ATOM 2205 C C . GLU A 1 291 ? 27.032 -6.261 4.120 1.00 88.50 291 GLU A C 1
ATOM 2207 O O . GLU A 1 291 ? 27.718 -7.004 3.416 1.00 88.50 291 GLU A O 1
ATOM 2212 N N . LEU A 1 292 ? 26.068 -5.497 3.625 1.00 89.12 292 LEU A N 1
ATOM 2213 C CA . LEU A 1 292 ? 25.725 -5.413 2.223 1.00 89.12 292 LEU A CA 1
ATOM 2214 C C . LEU A 1 292 ? 25.960 -3.982 1.747 1.00 89.12 292 LEU A C 1
ATOM 2216 O O . LEU A 1 292 ? 25.203 -3.079 2.088 1.00 89.12 292 LEU A O 1
ATOM 2220 N N . GLN A 1 293 ? 27.023 -3.799 0.969 1.00 89.69 293 GLN A N 1
ATOM 2221 C CA . GLN A 1 293 ? 27.488 -2.489 0.519 1.00 89.69 293 GLN A CA 1
ATOM 2222 C C . GLN A 1 293 ? 26.793 -2.096 -0.782 1.00 89.69 293 GLN A C 1
ATOM 2224 O O . GLN A 1 293 ? 27.206 -2.492 -1.875 1.00 89.69 293 GLN A O 1
ATOM 2229 N N . ALA A 1 294 ? 25.702 -1.350 -0.668 1.00 88.56 294 ALA A N 1
ATOM 2230 C CA . ALA A 1 294 ? 24.929 -0.862 -1.798 1.00 88.56 294 ALA A CA 1
ATOM 2231 C C . ALA A 1 294 ? 25.434 0.512 -2.253 1.00 88.56 294 ALA A C 1
ATOM 2233 O O . ALA A 1 294 ? 24.707 1.502 -2.230 1.00 88.56 294 ALA A O 1
ATOM 2234 N N . LEU A 1 295 ? 26.699 0.527 -2.656 1.00 87.69 295 LEU A N 1
ATOM 2235 C CA . LEU A 1 295 ? 27.441 1.689 -3.121 1.00 87.69 295 LEU A CA 1
ATOM 2236 C C . LEU A 1 295 ? 28.401 1.287 -4.243 1.00 87.69 295 LEU A C 1
ATOM 2238 O O . LEU A 1 295 ? 28.757 0.105 -4.368 1.00 87.69 295 LEU A O 1
ATOM 2242 N N . TRP A 1 296 ? 28.817 2.248 -5.063 1.00 82.75 296 TRP A N 1
ATOM 2243 C CA . TRP A 1 296 ? 29.872 2.018 -6.048 1.00 82.75 296 TRP A CA 1
ATOM 2244 C C . TRP A 1 296 ? 31.217 1.768 -5.357 1.00 82.75 296 TRP A C 1
ATOM 2246 O O . TRP A 1 296 ? 31.649 2.517 -4.486 1.00 82.75 296 TRP A O 1
ATOM 2256 N N . GLN A 1 297 ? 31.858 0.659 -5.724 1.00 80.44 297 GLN A N 1
ATOM 2257 C CA . GLN A 1 297 ? 33.108 0.205 -5.114 1.00 80.44 297 GLN A CA 1
ATOM 2258 C C . GLN A 1 297 ? 34.288 0.848 -5.836 1.00 80.44 297 GLN A C 1
ATOM 2260 O O . GLN A 1 297 ? 34.394 0.724 -7.047 1.00 80.44 297 GLN A O 1
ATOM 2265 N N . GLU A 1 298 ? 35.194 1.510 -5.127 1.00 75.69 298 GLU A N 1
ATOM 2266 C CA . GLU A 1 298 ? 36.232 2.317 -5.777 1.00 75.69 298 GLU A CA 1
ATOM 2267 C C . GLU A 1 298 ? 37.628 1.733 -5.620 1.00 75.69 298 GLU A C 1
ATOM 2269 O O . GLU A 1 298 ? 37.997 1.260 -4.549 1.00 75.69 298 GLU A O 1
ATOM 2274 N N . THR A 1 299 ? 38.427 1.815 -6.683 1.00 71.00 299 THR A N 1
ATOM 2275 C CA . THR A 1 299 ? 39.835 1.397 -6.683 1.00 71.00 299 THR A CA 1
ATOM 2276 C C . THR A 1 299 ? 40.762 2.606 -6.523 1.00 71.00 299 THR A C 1
ATOM 2278 O O . THR A 1 299 ? 40.355 3.732 -6.820 1.00 71.00 299 THR A O 1
ATOM 2281 N N . PRO A 1 300 ? 42.041 2.421 -6.152 1.00 70.44 300 PRO A N 1
ATOM 2282 C CA . PRO A 1 300 ? 43.028 3.505 -6.195 1.00 70.44 300 PRO A CA 1
ATOM 2283 C C . PRO A 1 300 ? 43.091 4.211 -7.565 1.00 70.44 300 PRO A C 1
ATOM 2285 O O . PRO A 1 300 ? 43.237 5.428 -7.653 1.00 70.44 300 PRO A O 1
ATOM 2288 N N . GLN A 1 301 ? 42.897 3.470 -8.657 1.00 69.12 301 GLN A N 1
ATOM 2289 C CA . GLN A 1 301 ? 42.841 3.999 -10.020 1.00 69.12 301 GLN A CA 1
ATOM 2290 C C . GLN A 1 301 ? 41.624 4.904 -10.242 1.00 69.12 301 GLN A C 1
ATOM 2292 O O . GLN A 1 301 ? 41.728 5.892 -10.974 1.00 69.12 301 GLN A O 1
ATOM 2297 N N . SER A 1 302 ? 40.495 4.609 -9.589 1.00 71.81 302 SER A N 1
ATOM 2298 C CA . SER A 1 302 ? 39.298 5.447 -9.648 1.00 71.81 302 SER A CA 1
ATOM 2299 C C . SER A 1 302 ? 39.586 6.874 -9.184 1.00 71.81 302 SER A C 1
ATOM 2301 O O . SER A 1 302 ? 39.096 7.804 -9.811 1.00 71.81 302 SER A O 1
ATOM 2303 N N . VAL A 1 303 ? 40.440 7.063 -8.167 1.00 75.06 303 VAL A N 1
ATOM 2304 C CA . VAL A 1 303 ? 40.819 8.389 -7.636 1.00 75.06 303 VAL A CA 1
ATOM 2305 C C . VAL A 1 303 ? 41.390 9.277 -8.743 1.00 75.06 303 VAL A C 1
ATOM 2307 O O . VAL A 1 303 ? 40.930 10.398 -8.963 1.00 75.06 303 VAL A O 1
ATOM 2310 N N . ALA A 1 304 ? 42.380 8.764 -9.479 1.00 74.31 304 ALA A N 1
ATOM 2311 C CA . ALA A 1 304 ? 43.036 9.512 -10.548 1.00 74.31 304 ALA A CA 1
ATOM 2312 C C . ALA A 1 304 ? 42.072 9.801 -11.713 1.00 74.31 304 ALA A C 1
ATOM 2314 O O . ALA A 1 304 ? 42.077 10.906 -12.261 1.00 74.31 304 ALA A O 1
ATOM 2315 N N . ILE A 1 305 ? 41.213 8.834 -12.059 1.00 70.94 305 ILE A N 1
ATOM 2316 C CA . ILE A 1 305 ? 40.190 8.972 -13.107 1.00 70.94 305 ILE A CA 1
ATOM 2317 C C . ILE A 1 305 ? 39.146 10.022 -12.709 1.00 70.94 305 ILE A C 1
ATOM 2319 O O . ILE A 1 305 ? 38.839 10.923 -13.488 1.00 70.94 305 ILE A O 1
ATOM 2323 N N . GLY A 1 306 ? 38.617 9.939 -11.492 1.00 72.69 306 GLY A N 1
ATOM 2324 C CA . GLY A 1 306 ? 37.596 10.846 -10.987 1.00 72.69 306 GLY A CA 1
ATOM 2325 C C . GLY A 1 306 ? 38.074 12.291 -10.989 1.00 72.69 306 GLY A C 1
ATOM 2326 O O . GLY A 1 306 ? 37.383 13.172 -11.502 1.00 72.69 306 GLY A O 1
ATOM 2327 N N . VAL A 1 307 ? 39.302 12.535 -10.522 1.00 75.94 307 VAL A N 1
ATOM 2328 C CA . VAL A 1 307 ? 39.920 13.868 -10.582 1.00 75.94 307 VAL A CA 1
ATOM 2329 C C . VAL A 1 307 ? 40.094 14.340 -12.025 1.00 75.94 307 VAL A C 1
ATOM 2331 O O . VAL A 1 307 ? 39.755 15.487 -12.324 1.00 75.94 307 VAL A O 1
ATOM 2334 N N . ALA A 1 308 ? 40.561 13.474 -12.932 1.00 72.44 308 ALA A N 1
ATOM 2335 C CA . ALA A 1 308 ? 40.739 13.824 -14.342 1.00 72.44 308 ALA A CA 1
ATOM 2336 C C . ALA A 1 308 ? 39.435 14.322 -14.996 1.00 72.44 308 ALA A C 1
ATOM 2338 O O . ALA A 1 308 ? 39.472 15.228 -15.834 1.00 72.44 308 ALA A O 1
ATOM 2339 N N . HIS A 1 309 ? 38.287 13.790 -14.565 1.00 70.44 309 HIS A N 1
ATOM 2340 C CA . HIS A 1 309 ? 36.970 14.086 -15.131 1.00 70.44 309 HIS A CA 1
ATOM 2341 C C . HIS A 1 309 ? 36.087 15.041 -14.307 1.00 70.44 309 HIS A C 1
ATOM 2343 O O . HIS A 1 309 ? 34.971 15.343 -14.732 1.00 70.44 309 HIS A O 1
ATOM 2349 N N . PHE A 1 310 ? 36.587 15.591 -13.193 1.00 71.19 310 PHE A N 1
ATOM 2350 C CA . PHE A 1 310 ? 35.800 16.389 -12.234 1.00 71.19 310 PHE A CA 1
ATOM 2351 C C . PHE A 1 310 ? 34.622 15.612 -11.596 1.00 71.19 310 PHE A C 1
ATOM 2353 O O . PHE A 1 310 ? 33.587 16.207 -11.279 1.00 71.19 310 PHE A O 1
ATOM 2360 N N . SER A 1 311 ? 34.777 14.299 -11.406 1.00 72.00 311 SER A N 1
ATOM 2361 C CA . SER A 1 311 ? 33.778 13.423 -10.778 1.00 72.00 311 SER A CA 1
ATOM 2362 C C . SER A 1 311 ? 33.738 13.595 -9.260 1.00 72.00 311 SER A C 1
ATOM 2364 O O . SER A 1 311 ? 34.700 14.064 -8.646 1.00 72.00 311 SER A O 1
ATOM 2366 N N . SER A 1 312 ? 32.622 13.209 -8.645 1.00 77.56 312 SER A N 1
ATOM 2367 C CA . SER A 1 312 ? 32.436 13.239 -7.194 1.00 77.56 312 SER A CA 1
ATOM 2368 C C . SER A 1 312 ? 31.556 12.075 -6.776 1.00 77.56 312 SER A C 1
ATOM 2370 O O . SER A 1 312 ? 30.422 12.003 -7.244 1.00 77.56 312 SER A O 1
ATOM 2372 N N . LEU A 1 313 ? 32.037 11.239 -5.848 1.00 77.88 313 LEU A N 1
ATOM 2373 C CA . LEU A 1 313 ? 31.332 10.022 -5.425 1.00 77.88 313 LEU A CA 1
ATOM 2374 C C . LEU A 1 313 ? 29.898 10.308 -4.982 1.00 77.88 313 LEU A C 1
ATOM 2376 O O . LEU A 1 313 ? 28.964 9.710 -5.498 1.00 77.88 313 LEU A O 1
ATOM 2380 N N . LEU A 1 314 ? 29.703 11.304 -4.112 1.00 81.31 314 LEU A N 1
ATOM 2381 C CA . LEU A 1 314 ? 28.366 11.723 -3.685 1.00 81.31 314 LEU A CA 1
ATOM 2382 C C . LEU A 1 314 ? 27.435 12.068 -4.854 1.00 81.31 314 LEU A C 1
ATOM 2384 O O . LEU A 1 314 ? 26.282 11.642 -4.871 1.00 81.31 314 LEU A O 1
ATOM 2388 N N . LYS A 1 315 ? 27.917 12.855 -5.823 1.00 78.19 315 LYS A N 1
ATOM 2389 C CA . LYS A 1 315 ? 27.097 13.270 -6.970 1.00 78.19 315 LYS A CA 1
ATOM 2390 C C . LYS A 1 315 ? 26.848 12.117 -7.930 1.00 78.19 315 LYS A C 1
ATOM 2392 O O . LYS A 1 315 ? 25.767 12.053 -8.505 1.00 78.19 315 LYS A O 1
ATOM 2397 N N . ASP A 1 316 ? 27.827 11.239 -8.110 1.00 76.62 316 ASP A N 1
ATOM 2398 C CA . ASP A 1 316 ? 27.705 10.050 -8.948 1.00 76.62 316 ASP A CA 1
ATOM 2399 C C . ASP A 1 316 ? 26.663 9.084 -8.350 1.00 76.62 316 ASP A C 1
ATOM 2401 O O . ASP A 1 316 ? 25.800 8.567 -9.069 1.00 76.62 316 ASP A O 1
ATOM 2405 N N . GLU A 1 317 ? 26.634 8.927 -7.024 1.00 79.69 317 GLU A N 1
ATOM 2406 C CA . GLU A 1 317 ? 25.595 8.164 -6.324 1.00 79.69 317 GLU A CA 1
ATOM 2407 C C . GLU A 1 317 ? 24.199 8.796 -6.472 1.00 79.69 317 GLU A C 1
ATOM 2409 O O . GLU A 1 317 ? 23.242 8.110 -6.842 1.00 79.69 317 GLU A O 1
ATOM 2414 N N . GLU A 1 318 ? 24.079 10.112 -6.256 1.00 80.75 318 GLU A N 1
ATOM 2415 C CA . GLU A 1 318 ? 22.812 10.846 -6.407 1.00 80.75 318 GLU A CA 1
ATOM 2416 C C . GLU A 1 318 ? 22.276 10.762 -7.847 1.00 80.75 318 GLU A C 1
ATOM 2418 O O . GLU A 1 318 ? 21.092 10.498 -8.077 1.00 80.75 318 GLU A O 1
ATOM 2423 N N . GLN A 1 319 ? 23.138 10.967 -8.847 1.00 77.75 319 GLN A N 1
ATOM 2424 C CA . GLN A 1 319 ? 22.737 10.968 -10.257 1.00 77.75 319 GLN A CA 1
ATOM 2425 C C . GLN A 1 319 ? 22.432 9.569 -10.793 1.00 77.75 319 GLN A C 1
ATOM 2427 O O . GLN A 1 319 ? 21.561 9.427 -11.658 1.00 77.75 319 GLN A O 1
ATOM 2432 N N . SER A 1 320 ? 23.103 8.536 -10.278 1.00 76.31 320 SER A N 1
ATOM 2433 C CA . SER A 1 320 ? 22.792 7.140 -10.610 1.00 76.31 320 SER A CA 1
ATOM 2434 C C . SER A 1 320 ? 21.474 6.653 -9.993 1.00 76.31 320 SER A C 1
ATOM 2436 O O . SER A 1 320 ? 20.958 5.616 -10.409 1.00 76.31 320 SER A O 1
ATOM 2438 N N . GLN A 1 321 ? 20.884 7.410 -9.055 1.00 84.75 321 GLN A N 1
ATOM 2439 C CA . GLN A 1 321 ? 19.662 7.042 -8.326 1.00 84.75 321 GLN A CA 1
ATOM 2440 C C . GLN A 1 321 ? 19.787 5.688 -7.611 1.00 84.75 321 GLN A C 1
ATOM 2442 O O . GLN A 1 321 ? 18.805 4.944 -7.478 1.00 84.75 321 GLN A O 1
ATOM 2447 N N . LEU A 1 322 ? 20.998 5.342 -7.162 1.00 86.06 322 LEU A N 1
ATOM 2448 C CA . LEU A 1 322 ? 21.277 4.021 -6.613 1.00 86.06 322 LEU A CA 1
ATOM 2449 C C . LEU A 1 322 ? 20.448 3.749 -5.351 1.00 86.06 322 LEU A C 1
ATOM 2451 O O . LEU A 1 322 ? 19.813 2.696 -5.254 1.00 86.06 322 LEU A O 1
ATOM 2455 N N . ASN A 1 323 ? 20.357 4.717 -4.435 1.00 91.75 323 ASN A N 1
ATOM 2456 C CA . ASN A 1 323 ? 19.572 4.576 -3.206 1.00 91.75 323 ASN A CA 1
ATOM 2457 C C . ASN A 1 323 ? 18.074 4.403 -3.502 1.00 91.75 323 ASN A C 1
ATOM 2459 O O . ASN A 1 323 ? 17.431 3.510 -2.941 1.00 91.75 323 ASN A O 1
ATOM 2463 N N . ALA A 1 324 ? 17.520 5.163 -4.453 1.00 88.69 324 ALA A N 1
ATOM 2464 C CA . ALA A 1 324 ? 16.135 4.996 -4.903 1.00 88.69 324 ALA A CA 1
ATOM 2465 C C . ALA A 1 324 ? 15.884 3.593 -5.497 1.00 88.69 324 ALA A C 1
ATOM 2467 O O . ALA A 1 324 ? 14.863 2.949 -5.210 1.00 88.69 324 ALA A O 1
ATOM 2468 N N . LEU A 1 325 ? 16.833 3.076 -6.286 1.00 88.31 325 LEU A N 1
ATOM 2469 C CA . LEU A 1 325 ? 16.784 1.713 -6.814 1.00 88.31 325 LEU A CA 1
ATOM 2470 C C . LEU A 1 325 ? 16.827 0.672 -5.686 1.00 88.31 325 LEU A C 1
ATOM 2472 O O . LEU A 1 325 ? 16.048 -0.289 -5.720 1.00 88.31 325 LEU A O 1
ATOM 2476 N N . MET A 1 326 ? 17.681 0.858 -4.676 1.00 91.25 326 MET A N 1
ATOM 2477 C CA . MET A 1 326 ? 17.750 -0.028 -3.511 1.00 91.25 326 MET A CA 1
ATOM 2478 C C . MET A 1 326 ? 16.436 -0.048 -2.736 1.00 91.25 326 MET A C 1
ATOM 2480 O O . MET A 1 326 ? 15.932 -1.135 -2.447 1.00 91.25 326 MET A O 1
ATOM 2484 N N . VAL A 1 327 ? 15.801 1.106 -2.504 1.00 89.38 327 VAL A N 1
ATOM 2485 C CA . VAL A 1 327 ? 14.461 1.174 -1.892 1.00 89.38 327 VAL A CA 1
ATOM 2486 C C . VAL A 1 327 ? 13.455 0.342 -2.688 1.00 89.38 327 VAL A C 1
ATOM 2488 O O . VAL A 1 327 ? 12.719 -0.467 -2.112 1.00 89.38 327 VAL A O 1
ATOM 2491 N N . GLN A 1 328 ? 13.431 0.476 -4.019 1.00 87.31 328 GLN A N 1
ATOM 2492 C CA . GLN A 1 328 ? 12.538 -0.322 -4.865 1.00 87.31 328 GLN A CA 1
ATOM 2493 C C . GLN A 1 328 ? 12.828 -1.827 -4.747 1.00 87.31 328 GLN A C 1
ATOM 2495 O O . GLN A 1 328 ? 11.891 -2.632 -4.700 1.00 87.31 328 GLN A O 1
ATOM 2500 N N . LYS A 1 329 ? 14.103 -2.224 -4.709 1.00 86.94 329 LYS A N 1
ATOM 2501 C CA . LYS A 1 329 ? 14.512 -3.632 -4.618 1.00 86.94 329 LYS A CA 1
ATOM 2502 C C . LYS A 1 329 ? 14.159 -4.237 -3.263 1.00 86.94 329 LYS A C 1
ATOM 2504 O O . LYS A 1 329 ? 13.510 -5.286 -3.248 1.00 86.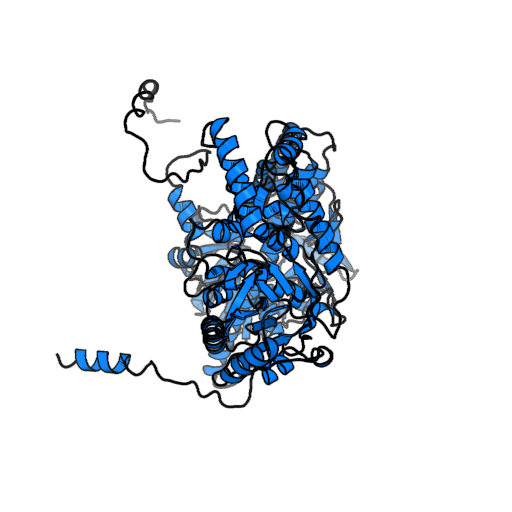94 329 LYS A O 1
ATOM 2509 N N . ILE A 1 330 ? 14.462 -3.553 -2.163 1.00 87.12 330 ILE A N 1
ATOM 2510 C CA . ILE A 1 330 ? 14.096 -3.983 -0.806 1.00 87.12 330 ILE A CA 1
ATOM 2511 C C . ILE A 1 330 ? 12.570 -4.150 -0.703 1.00 87.12 330 ILE A C 1
ATOM 2513 O O . ILE A 1 330 ? 12.088 -5.204 -0.282 1.00 87.12 330 ILE A O 1
ATOM 2517 N N . ARG A 1 331 ? 11.784 -3.179 -1.198 1.00 83.31 331 ARG A N 1
ATOM 2518 C CA . ARG A 1 331 ? 10.306 -3.265 -1.216 1.00 83.31 331 ARG A CA 1
ATOM 2519 C C . ARG A 1 331 ? 9.776 -4.428 -2.051 1.00 83.31 331 ARG A C 1
ATOM 2521 O O . ARG A 1 331 ? 8.762 -5.021 -1.697 1.00 83.31 331 ARG A O 1
ATOM 2528 N N . SER A 1 332 ? 10.461 -4.786 -3.137 1.00 79.44 332 SER A N 1
ATOM 2529 C CA . SER A 1 332 ? 10.101 -5.958 -3.950 1.00 79.44 332 SER A CA 1
ATOM 2530 C C . SER A 1 332 ? 10.401 -7.302 -3.270 1.00 79.44 332 SER A C 1
ATOM 2532 O O . SER A 1 332 ? 10.076 -8.353 -3.820 1.00 79.44 332 SER A O 1
ATOM 2534 N N . GLY A 1 333 ? 10.996 -7.282 -2.073 1.00 75.62 333 GLY A N 1
ATOM 2535 C CA . GLY A 1 333 ? 11.396 -8.473 -1.333 1.00 75.62 333 GLY A CA 1
ATOM 2536 C C . GLY A 1 333 ? 12.750 -9.036 -1.761 1.00 75.62 333 GLY A C 1
ATOM 2537 O O . GLY A 1 333 ? 13.032 -10.190 -1.446 1.00 75.62 333 GLY A O 1
ATOM 2538 N N . ALA A 1 334 ? 13.567 -8.255 -2.477 1.00 75.75 334 ALA A N 1
ATOM 2539 C CA . ALA A 1 334 ? 14.969 -8.594 -2.694 1.00 75.75 334 ALA A CA 1
ATOM 2540 C C . ALA A 1 334 ? 15.748 -8.475 -1.373 1.00 75.75 334 ALA A C 1
ATOM 2542 O O . ALA A 1 334 ? 15.355 -7.708 -0.498 1.00 75.75 334 ALA A O 1
ATOM 2543 N N . PHE A 1 335 ? 16.855 -9.216 -1.271 1.00 81.94 335 PHE A N 1
ATOM 2544 C CA . PHE A 1 335 ? 17.748 -9.254 -0.106 1.00 81.94 335 PHE A CA 1
ATOM 2545 C C . PHE A 1 335 ? 17.087 -9.830 1.167 1.00 81.94 335 PHE A C 1
ATOM 2547 O O . PHE A 1 335 ? 16.765 -9.118 2.108 1.00 81.94 335 PHE A O 1
ATOM 2554 N N . GLY A 1 336 ? 16.854 -11.149 1.196 1.00 64.94 336 GLY A N 1
ATOM 2555 C CA . GLY A 1 336 ? 16.113 -11.809 2.286 1.00 64.94 336 GLY A CA 1
ATOM 2556 C C . GLY A 1 336 ? 16.849 -11.916 3.631 1.00 64.94 336 GLY A C 1
ATOM 2557 O O . GLY A 1 336 ? 16.208 -12.143 4.657 1.00 64.94 336 GLY A O 1
ATOM 2558 N N . HIS A 1 337 ? 18.173 -11.751 3.641 1.00 74.94 337 HIS A N 1
ATOM 2559 C CA . HIS A 1 337 ? 19.022 -11.814 4.831 1.00 74.94 337 HIS A CA 1
ATOM 2560 C C . HIS A 1 337 ? 19.918 -10.572 4.883 1.00 74.94 337 HIS A C 1
ATOM 2562 O O . HIS A 1 337 ? 20.863 -10.466 4.105 1.00 74.94 337 HIS A O 1
ATOM 2568 N N . ILE A 1 338 ? 19.596 -9.617 5.764 1.00 73.44 338 ILE A N 1
ATOM 2569 C CA . ILE A 1 338 ? 20.325 -8.348 5.905 1.00 73.44 338 ILE A CA 1
ATOM 2570 C C . ILE A 1 338 ? 20.552 -8.053 7.388 1.00 73.44 338 ILE A C 1
ATOM 2572 O O . ILE A 1 338 ? 19.584 -7.996 8.149 1.00 73.44 338 ILE A O 1
ATOM 2576 N N . SER A 1 339 ? 21.807 -7.809 7.772 1.00 83.06 339 SER A N 1
ATOM 2577 C CA . SER A 1 339 ? 22.147 -7.235 9.079 1.00 83.06 339 SER A CA 1
ATOM 2578 C C . SER A 1 339 ? 22.485 -5.754 8.943 1.00 83.06 339 SER A C 1
ATOM 2580 O O . SER A 1 339 ? 21.840 -4.913 9.558 1.00 83.06 339 SER A O 1
ATOM 2582 N N . LEU A 1 340 ? 23.458 -5.425 8.094 1.00 90.75 340 LEU A N 1
ATOM 2583 C CA . LEU A 1 340 ? 23.909 -4.060 7.838 1.00 90.75 340 LEU A CA 1
ATOM 2584 C C . LEU A 1 340 ? 23.753 -3.767 6.348 1.00 90.75 340 LEU A C 1
ATOM 2586 O O . LEU A 1 340 ? 24.173 -4.566 5.512 1.00 90.75 340 LEU A O 1
ATOM 2590 N N . PHE A 1 341 ? 23.102 -2.660 6.017 1.00 92.69 341 PHE A N 1
ATOM 2591 C CA . PHE A 1 341 ? 22.908 -2.208 4.643 1.00 92.69 341 PHE A CA 1
ATOM 2592 C C . PHE A 1 341 ? 23.629 -0.877 4.488 1.00 92.69 341 PHE A C 1
ATOM 2594 O O . PHE A 1 341 ? 23.136 0.142 4.962 1.00 92.69 341 PHE A O 1
ATOM 2601 N N . GLU A 1 342 ? 24.816 -0.902 3.900 1.00 92.69 342 GLU A N 1
ATOM 2602 C CA . GLU A 1 342 ? 25.716 0.244 3.844 1.00 92.69 342 GLU A CA 1
ATOM 2603 C C . GLU A 1 342 ? 25.521 1.047 2.557 1.00 92.69 342 GLU A C 1
ATOM 2605 O O . GLU A 1 342 ? 25.453 0.470 1.470 1.00 92.69 342 GLU A O 1
ATOM 2610 N N . VAL A 1 343 ? 25.416 2.374 2.683 1.00 93.25 343 VAL A N 1
ATOM 2611 C CA . VAL A 1 343 ? 25.195 3.293 1.557 1.00 93.25 343 VAL A CA 1
ATOM 2612 C C . VAL A 1 343 ? 26.074 4.542 1.636 1.00 93.25 343 VAL A C 1
ATOM 2614 O O . VAL A 1 343 ? 26.382 5.061 2.719 1.00 93.25 343 VAL A O 1
ATOM 2617 N N . ASN A 1 344 ? 26.396 5.081 0.462 1.00 91.50 344 ASN A N 1
ATOM 2618 C CA . ASN A 1 344 ? 26.793 6.477 0.308 1.00 91.50 344 ASN A CA 1
ATOM 2619 C C . ASN A 1 344 ? 25.539 7.369 0.362 1.00 91.50 344 ASN A C 1
ATOM 2621 O O . ASN A 1 344 ? 24.446 6.957 -0.028 1.00 91.50 344 ASN A O 1
ATOM 2625 N N . ASN A 1 345 ? 25.695 8.599 0.850 1.00 92.38 345 ASN A N 1
ATOM 2626 C CA . ASN A 1 345 ? 24.624 9.587 0.979 1.00 92.38 345 ASN A CA 1
ATOM 2627 C C . ASN A 1 345 ? 23.346 9.067 1.655 1.00 92.38 345 ASN A C 1
ATOM 2629 O O . ASN A 1 345 ? 22.282 8.973 1.045 1.00 92.38 345 ASN A O 1
ATOM 2633 N N . VAL A 1 346 ? 23.415 8.788 2.955 1.00 93.75 346 VAL A N 1
ATOM 2634 C CA . VAL A 1 346 ? 22.253 8.272 3.700 1.00 93.75 346 VAL A CA 1
ATOM 2635 C C . VAL A 1 346 ? 21.042 9.219 3.684 1.00 93.75 346 VAL A C 1
ATOM 2637 O O . VAL A 1 346 ? 19.914 8.792 3.901 1.00 93.75 346 VAL A O 1
ATOM 2640 N N . CYS A 1 347 ? 21.242 10.514 3.431 1.00 92.94 347 CYS A N 1
ATOM 2641 C CA . CYS A 1 347 ? 20.145 11.476 3.327 1.00 92.94 347 CYS A CA 1
ATOM 2642 C C . CYS A 1 347 ? 19.379 11.394 2.004 1.00 92.94 347 CYS A C 1
ATOM 2644 O O . CYS A 1 347 ? 18.254 11.893 1.935 1.00 92.94 347 CYS A O 1
ATOM 2646 N N . ASP A 1 348 ? 19.932 10.723 0.995 1.00 93.06 348 ASP A N 1
ATOM 2647 C CA . ASP A 1 348 ? 19.214 10.364 -0.219 1.00 93.06 348 ASP A CA 1
ATOM 2648 C C . ASP A 1 348 ? 18.412 9.072 0.012 1.00 93.06 348 ASP A C 1
ATOM 2650 O O . ASP A 1 348 ? 18.964 7.977 0.111 1.00 93.06 348 ASP A O 1
ATOM 2654 N N . HIS A 1 349 ? 17.089 9.203 0.156 1.00 93.69 349 HIS A N 1
ATOM 2655 C CA . HIS A 1 349 ? 16.137 8.108 0.406 1.00 93.69 349 HIS A CA 1
ATOM 2656 C C . HIS A 1 349 ? 16.343 7.265 1.694 1.00 93.69 349 HIS A C 1
ATOM 2658 O O . HIS A 1 349 ? 15.645 6.262 1.878 1.00 93.69 349 HIS A O 1
ATOM 2664 N N . GLY A 1 350 ? 17.205 7.658 2.641 1.00 92.19 350 GLY A N 1
ATOM 2665 C CA . GLY A 1 350 ? 17.507 6.852 3.839 1.00 92.19 350 GLY A CA 1
ATOM 2666 C C . GLY A 1 350 ? 16.302 6.484 4.707 1.00 92.19 350 GLY A C 1
ATOM 2667 O O . GLY A 1 350 ? 16.112 5.312 5.031 1.00 92.19 350 GLY A O 1
ATOM 2668 N N . LEU A 1 351 ? 15.417 7.437 5.022 1.00 92.56 351 LEU A N 1
ATOM 2669 C CA . LEU A 1 351 ? 14.201 7.159 5.806 1.00 92.56 351 LEU A CA 1
ATOM 2670 C C . LEU A 1 351 ? 13.273 6.155 5.103 1.00 92.56 351 LEU A C 1
ATOM 2672 O O . LEU A 1 351 ? 12.671 5.292 5.746 1.00 92.56 351 LEU A O 1
ATOM 2676 N N . GLU A 1 352 ? 13.177 6.233 3.775 1.00 91.81 352 GLU A N 1
ATOM 2677 C CA . GLU A 1 352 ? 12.391 5.292 2.974 1.00 91.81 352 GLU A CA 1
ATOM 2678 C C . GLU A 1 352 ? 13.019 3.897 2.961 1.00 91.81 352 GLU A C 1
ATOM 2680 O O . GLU A 1 352 ? 12.294 2.897 2.935 1.00 91.81 352 GLU A O 1
ATOM 2685 N N . MET A 1 353 ? 14.352 3.833 3.001 1.00 92.81 353 MET A N 1
ATOM 2686 C CA . MET A 1 353 ? 15.122 2.598 3.062 1.00 92.81 353 MET A CA 1
ATOM 2687 C C . MET A 1 353 ? 14.984 1.917 4.424 1.00 92.81 353 MET A C 1
ATOM 2689 O O . MET A 1 353 ? 14.678 0.727 4.468 1.00 92.81 353 MET A O 1
ATOM 2693 N N . VAL A 1 354 ? 15.085 2.666 5.528 1.00 91.06 354 VAL A N 1
ATOM 2694 C CA . VAL A 1 354 ? 14.805 2.151 6.881 1.00 91.06 354 VAL A CA 1
ATOM 2695 C C . VAL A 1 354 ? 13.389 1.594 6.954 1.00 91.06 354 VAL A C 1
ATOM 2697 O O . VAL A 1 354 ? 13.199 0.464 7.402 1.00 91.06 354 VAL A O 1
ATOM 2700 N N . ALA A 1 355 ? 12.395 2.336 6.460 1.00 86.44 355 ALA A N 1
ATOM 2701 C CA . ALA A 1 355 ? 11.014 1.863 6.430 1.00 86.44 355 ALA A CA 1
ATOM 2702 C C . ALA A 1 355 ? 10.866 0.563 5.615 1.00 86.44 355 ALA A C 1
ATOM 2704 O O . ALA A 1 355 ? 10.167 -0.357 6.039 1.00 86.44 355 ALA A O 1
ATOM 2705 N N . ALA A 1 356 ? 11.553 0.449 4.473 1.00 87.44 356 ALA A N 1
ATOM 2706 C CA . ALA A 1 356 ? 11.531 -0.757 3.645 1.00 87.44 356 ALA A CA 1
ATOM 2707 C C . ALA A 1 356 ? 12.200 -1.965 4.332 1.00 87.44 356 ALA A C 1
ATOM 2709 O O . ALA A 1 356 ? 11.660 -3.073 4.281 1.00 87.44 356 ALA A O 1
ATOM 2710 N N . LEU A 1 357 ? 13.338 -1.756 5.002 1.00 88.44 357 LEU A N 1
ATOM 2711 C CA . LEU A 1 357 ? 14.047 -2.785 5.771 1.00 88.44 357 LEU A CA 1
ATOM 2712 C C . LEU A 1 357 ? 13.203 -3.288 6.950 1.00 88.44 357 LEU A C 1
ATOM 2714 O O . LEU A 1 357 ? 13.080 -4.498 7.158 1.00 88.44 357 LEU A O 1
ATOM 2718 N N . ARG A 1 358 ? 12.572 -2.371 7.693 1.00 85.62 358 ARG A N 1
ATOM 2719 C CA . ARG A 1 358 ? 11.694 -2.704 8.827 1.00 85.62 358 ARG A CA 1
ATOM 2720 C C . ARG A 1 358 ? 10.459 -3.469 8.382 1.00 85.62 358 ARG A C 1
ATOM 2722 O O . ARG A 1 358 ? 10.179 -4.524 8.943 1.00 85.62 358 ARG A O 1
ATOM 2729 N N . PHE A 1 359 ? 9.813 -3.032 7.303 1.00 80.38 359 PHE A N 1
ATOM 2730 C CA . PHE A 1 359 ? 8.682 -3.747 6.714 1.00 80.38 359 PHE A CA 1
ATOM 2731 C C . PHE A 1 359 ? 9.035 -5.199 6.344 1.00 80.38 359 PHE A C 1
ATOM 2733 O O . PHE A 1 359 ? 8.243 -6.119 6.561 1.00 80.38 359 PHE A O 1
ATOM 2740 N N . HIS A 1 360 ? 10.239 -5.440 5.814 1.00 75.25 360 HIS A N 1
ATOM 2741 C CA . HIS A 1 360 ? 10.686 -6.795 5.490 1.00 75.25 360 HIS A CA 1
ATOM 2742 C C . HIS A 1 360 ? 10.904 -7.658 6.740 1.00 75.25 360 HIS A C 1
ATOM 2744 O O . HIS A 1 360 ? 10.489 -8.820 6.755 1.00 75.25 360 HIS A O 1
ATOM 2750 N N . LEU A 1 361 ? 11.518 -7.100 7.788 1.00 77.62 361 LEU A N 1
ATOM 2751 C CA . LEU A 1 361 ? 11.699 -7.788 9.067 1.00 77.62 361 LEU A CA 1
ATOM 2752 C C . LEU A 1 361 ? 10.352 -8.102 9.729 1.00 77.62 361 LEU A C 1
ATOM 2754 O O . LEU A 1 361 ? 10.130 -9.219 10.184 1.00 77.62 361 LEU A O 1
ATOM 2758 N N . GLU A 1 362 ? 9.421 -7.154 9.755 1.00 73.56 362 GLU A N 1
ATOM 2759 C CA . GLU A 1 362 ? 8.068 -7.382 10.273 1.00 73.56 362 GLU A CA 1
ATOM 2760 C C . GLU A 1 362 ? 7.378 -8.529 9.518 1.00 73.56 362 GLU A C 1
ATOM 2762 O O . GLU A 1 362 ? 6.734 -9.393 10.121 1.00 73.56 362 GLU A O 1
ATOM 2767 N N . ARG A 1 363 ? 7.589 -8.617 8.199 1.00 65.25 363 ARG A N 1
ATOM 2768 C CA . ARG A 1 363 ? 7.126 -9.743 7.380 1.00 65.25 363 ARG A CA 1
ATOM 2769 C C . ARG A 1 363 ? 7.831 -11.063 7.721 1.00 65.25 363 ARG A C 1
ATOM 2771 O O . ARG A 1 363 ? 7.198 -12.108 7.624 1.00 65.25 363 ARG A O 1
ATOM 2778 N N . SER A 1 364 ? 9.107 -11.060 8.107 1.00 62.16 364 SER A N 1
ATOM 2779 C CA . SER A 1 364 ? 9.855 -12.289 8.415 1.00 62.16 364 SER A CA 1
ATOM 2780 C C . SER A 1 364 ? 9.602 -12.805 9.839 1.00 62.16 364 SER A C 1
ATOM 2782 O O . SER A 1 364 ? 9.353 -13.999 10.027 1.00 62.16 364 SER A O 1
ATOM 2784 N N . LEU A 1 365 ? 9.546 -11.926 10.842 1.00 58.25 365 LEU A N 1
ATOM 2785 C CA . LEU A 1 365 ? 9.212 -12.283 12.231 1.00 58.25 365 LEU A CA 1
ATOM 2786 C C . LEU A 1 365 ? 7.844 -12.932 12.341 1.00 58.25 365 LEU A C 1
ATOM 2788 O O . LEU A 1 365 ? 7.589 -13.802 13.171 1.00 58.25 365 LEU A O 1
ATOM 2792 N N . THR A 1 366 ? 6.967 -12.544 11.438 1.00 45.09 366 THR A N 1
ATOM 2793 C CA . THR A 1 366 ? 5.632 -13.083 11.388 1.00 45.09 366 THR A CA 1
ATOM 2794 C C . THR A 1 366 ? 5.565 -14.420 10.651 1.00 45.09 366 THR A C 1
ATOM 2796 O O . THR A 1 366 ? 4.716 -15.234 11.010 1.00 45.09 366 THR A O 1
ATOM 2799 N N . THR A 1 367 ? 6.505 -14.714 9.737 1.00 39.62 367 THR A N 1
ATOM 2800 C CA . THR A 1 367 ? 6.691 -16.025 9.066 1.00 39.62 367 THR A CA 1
ATOM 2801 C C . THR A 1 367 ? 7.259 -17.145 9.943 1.00 39.62 367 THR A C 1
ATOM 2803 O O . THR A 1 367 ? 7.034 -18.311 9.627 1.00 39.62 367 THR A O 1
ATOM 2806 N N . GLY A 1 368 ? 7.926 -16.826 11.060 1.00 32.44 368 GLY A N 1
ATOM 2807 C CA . GLY A 1 368 ? 8.425 -17.815 12.034 1.00 32.44 368 GLY A CA 1
ATOM 2808 C C . GLY A 1 368 ? 7.338 -18.446 12.916 1.00 32.44 368 GLY A C 1
ATOM 2809 O O . GLY A 1 368 ? 7.541 -19.502 13.514 1.00 32.44 368 GLY A O 1
ATOM 2810 N N . TRP A 1 369 ? 6.147 -17.851 12.957 1.00 25.27 369 TRP A N 1
ATOM 2811 C CA . TRP A 1 369 ? 4.934 -18.559 13.344 1.00 25.27 369 TRP A CA 1
ATOM 2812 C C . TRP A 1 369 ? 4.461 -19.372 12.143 1.00 25.27 369 TRP A C 1
ATOM 2814 O O . TRP A 1 369 ? 4.247 -18.817 11.065 1.00 25.27 369 TRP A O 1
ATOM 2824 N N . ALA A 1 370 ? 4.217 -20.669 12.338 1.00 26.56 370 ALA A N 1
ATOM 2825 C CA . ALA A 1 370 ? 3.651 -21.596 11.352 1.00 26.56 370 ALA A CA 1
ATOM 2826 C C . ALA A 1 370 ? 2.217 -21.234 10.867 1.00 26.56 370 ALA A C 1
ATOM 2828 O O . ALA A 1 370 ? 1.441 -22.109 10.496 1.00 26.56 370 ALA A O 1
ATOM 2829 N N . GLY A 1 371 ? 1.855 -19.948 10.862 1.00 28.42 371 GLY A N 1
ATOM 2830 C CA . GLY A 1 371 ? 0.628 -19.382 10.315 1.00 28.42 371 GLY A CA 1
ATOM 2831 C C . GLY A 1 371 ? 0.838 -18.336 9.213 1.00 28.42 371 GLY A C 1
ATOM 2832 O O . GLY A 1 371 ? -0.144 -17.870 8.657 1.00 28.42 371 GLY A O 1
ATOM 2833 N N . CYS A 1 372 ? 2.059 -17.950 8.824 1.00 28.02 372 CYS A N 1
ATOM 2834 C CA . CYS A 1 372 ? 2.241 -16.810 7.908 1.00 28.02 372 CYS A CA 1
ATOM 2835 C C . CYS A 1 372 ? 2.310 -17.137 6.409 1.00 28.02 372 CYS A C 1
ATOM 2837 O O . CYS A 1 372 ? 3.208 -16.722 5.681 1.00 28.02 372 CYS A O 1
ATOM 2839 N N . LYS A 1 373 ? 1.242 -17.774 5.927 1.00 30.03 373 LYS A N 1
ATOM 2840 C CA . LYS A 1 373 ? 0.568 -17.254 4.726 1.00 30.03 373 LYS A CA 1
ATOM 2841 C C . LYS A 1 373 ? -0.245 -15.980 5.039 1.00 30.03 373 LYS A C 1
ATOM 2843 O O . LYS A 1 373 ? -0.690 -15.311 4.118 1.00 30.03 373 LYS A O 1
ATOM 2848 N N . ASP A 1 374 ? -0.357 -15.624 6.319 1.00 34.75 374 ASP A N 1
ATOM 2849 C CA . ASP A 1 374 ? -1.300 -14.665 6.886 1.00 34.75 374 ASP A CA 1
ATOM 2850 C C . ASP A 1 374 ? -0.921 -13.179 6.895 1.00 34.75 374 ASP A C 1
ATOM 2852 O O . ASP A 1 374 ? -1.798 -12.427 7.264 1.00 34.75 374 ASP A O 1
ATOM 2856 N N . LEU A 1 375 ? 0.268 -12.671 6.514 1.00 32.19 375 LEU A N 1
ATOM 2857 C CA . LEU A 1 375 ? 0.565 -11.219 6.694 1.00 32.19 375 LEU A CA 1
ATOM 2858 C C . LEU A 1 375 ? 0.627 -10.318 5.459 1.00 32.19 375 LEU A C 1
ATOM 2860 O O . LEU A 1 375 ? 0.151 -9.187 5.535 1.00 32.19 375 LEU A O 1
ATOM 2864 N N . ALA A 1 376 ? 0.929 -10.861 4.275 1.00 32.66 376 ALA A N 1
ATOM 2865 C CA . ALA A 1 376 ? 0.290 -10.336 3.053 1.00 32.66 376 ALA A CA 1
ATOM 2866 C C . ALA A 1 376 ? -1.250 -10.445 3.144 1.00 32.66 376 ALA A C 1
ATOM 2868 O O . ALA A 1 376 ? -1.991 -9.762 2.435 1.00 32.66 376 ALA A O 1
ATOM 2869 N N . ALA A 1 377 ? -1.698 -11.282 4.081 1.00 32.97 377 ALA A N 1
ATOM 2870 C CA . ALA A 1 377 ? -3.059 -11.514 4.486 1.00 32.97 377 ALA A CA 1
ATOM 2871 C C . ALA A 1 377 ? -3.495 -10.800 5.788 1.00 32.97 377 ALA A C 1
ATOM 2873 O O . ALA A 1 377 ? -4.570 -11.072 6.299 1.00 32.97 377 ALA A O 1
ATOM 2874 N N . ARG A 1 378 ? -2.708 -9.855 6.315 1.00 34.56 378 ARG A N 1
ATOM 2875 C CA . ARG A 1 378 ? -3.173 -8.867 7.312 1.00 34.56 378 ARG A CA 1
ATOM 2876 C C . ARG A 1 378 ? -3.215 -7.460 6.729 1.00 34.56 378 ARG A C 1
ATOM 2878 O O . ARG A 1 378 ? -3.841 -6.579 7.303 1.00 34.56 378 ARG A O 1
ATOM 2885 N N . ALA A 1 379 ? -2.671 -7.277 5.525 1.00 35.41 379 ALA A N 1
ATOM 2886 C CA . ALA A 1 379 ? -2.850 -6.091 4.691 1.00 35.41 379 ALA A CA 1
ATOM 2887 C C . ALA A 1 379 ? -4.272 -5.976 4.086 1.00 35.41 379 ALA A C 1
ATOM 2889 O O . ALA A 1 379 ? -4.448 -5.345 3.056 1.00 35.41 379 ALA A O 1
ATOM 2890 N N . GLY A 1 380 ? -5.276 -6.598 4.717 1.00 51.16 380 GLY A N 1
ATOM 2891 C CA . GLY A 1 380 ? -6.664 -6.685 4.263 1.00 51.16 380 GLY A CA 1
ATOM 2892 C C . GLY A 1 380 ? -6.936 -7.918 3.404 1.00 51.16 380 GLY A C 1
ATOM 2893 O O . GLY A 1 380 ? -6.802 -7.889 2.180 1.00 51.16 380 GLY A O 1
ATOM 2894 N N . PRO A 1 381 ? -7.308 -9.033 4.035 1.00 58.25 381 PRO A N 1
ATOM 2895 C CA . PRO A 1 381 ? -8.268 -9.912 3.400 1.00 58.25 381 PRO A CA 1
ATOM 2896 C C . PRO A 1 381 ? -9.295 -10.457 4.382 1.00 58.25 381 PRO A C 1
ATOM 2898 O O . PRO A 1 381 ? -9.201 -10.350 5.595 1.00 58.25 381 PRO A O 1
ATOM 2901 N N . MET A 1 382 ? -10.325 -11.042 3.820 1.00 60.03 382 MET A N 1
ATOM 2902 C CA . MET A 1 382 ? -11.368 -11.720 4.558 1.00 60.03 382 MET A CA 1
ATOM 2903 C C . MET A 1 382 ? -10.874 -13.115 4.951 1.00 60.03 382 MET A C 1
ATOM 2905 O O . MET A 1 382 ? -10.313 -13.840 4.121 1.00 60.03 382 MET A O 1
ATOM 2909 N N . ARG A 1 383 ? -11.086 -13.504 6.211 1.00 68.06 383 ARG A N 1
ATOM 2910 C CA . ARG A 1 383 ? -10.759 -14.847 6.697 1.00 68.06 383 ARG A CA 1
ATOM 2911 C C . ARG A 1 383 ? -11.906 -15.805 6.378 1.00 68.06 383 ARG A C 1
ATOM 2913 O O . ARG A 1 383 ? -13.002 -15.668 6.913 1.00 68.06 383 ARG A O 1
ATOM 2920 N N . VAL A 1 384 ? -11.649 -16.790 5.523 1.00 70.62 384 VAL A N 1
ATOM 2921 C CA . VAL A 1 384 ? -12.606 -17.836 5.136 1.00 70.62 384 VAL A CA 1
ATOM 2922 C C . VAL A 1 384 ? -12.052 -19.181 5.577 1.00 70.62 384 VAL A C 1
ATOM 2924 O O . VAL A 1 384 ? -11.007 -19.615 5.096 1.00 70.62 384 VAL A O 1
ATOM 2927 N N . ASP A 1 385 ? -12.740 -19.833 6.518 1.00 74.00 385 ASP A N 1
ATOM 2928 C CA . ASP A 1 385 ? -12.390 -21.172 7.018 1.00 74.00 385 ASP A CA 1
ATOM 2929 C C . ASP A 1 385 ? -10.910 -21.288 7.443 1.00 74.00 385 ASP A C 1
ATOM 2931 O O . ASP A 1 385 ? -10.213 -22.258 7.158 1.00 74.00 385 ASP A O 1
ATOM 2935 N N . GLY A 1 386 ? -10.413 -20.243 8.114 1.00 65.75 386 GLY A N 1
ATOM 2936 C CA . GLY A 1 386 ? -9.047 -20.173 8.634 1.00 65.75 386 GLY A CA 1
ATOM 2937 C C . GLY A 1 386 ? -7.988 -19.695 7.639 1.00 65.75 386 GLY A C 1
ATOM 2938 O O . GLY A 1 386 ? -6.878 -19.415 8.078 1.00 65.75 386 GLY A O 1
ATOM 2939 N N . THR A 1 387 ? -8.321 -19.543 6.354 1.00 71.69 387 THR A N 1
ATOM 2940 C CA . THR A 1 387 ? -7.413 -19.036 5.313 1.00 71.69 387 THR A CA 1
ATOM 2941 C C . THR A 1 387 ? -7.800 -17.620 4.915 1.00 71.69 387 THR A C 1
ATOM 2943 O O . THR A 1 387 ? -8.979 -17.292 4.803 1.00 71.69 387 THR A O 1
ATOM 2946 N N . TRP A 1 388 ? -6.815 -16.770 4.674 1.00 73.19 388 TRP A N 1
ATOM 2947 C CA . TRP A 1 388 ? -7.060 -15.395 4.273 1.00 73.19 388 TRP A CA 1
ATOM 2948 C C . TRP A 1 388 ? -7.046 -15.238 2.756 1.00 73.19 388 TRP A C 1
ATOM 2950 O O . TRP A 1 388 ? -6.136 -15.721 2.080 1.00 73.19 388 TRP A O 1
ATOM 2960 N N . TYR A 1 389 ? -8.040 -14.524 2.231 1.00 72.62 389 TYR A N 1
ATOM 2961 C CA . TYR A 1 389 ? -8.211 -14.325 0.795 1.00 72.62 389 TYR A CA 1
ATOM 2962 C C . TYR A 1 389 ? -8.406 -12.865 0.423 1.00 72.62 389 TYR A C 1
ATOM 2964 O O . TYR A 1 389 ? -9.306 -12.199 0.940 1.00 72.62 389 TYR A O 1
ATOM 2972 N N . ARG A 1 390 ? -7.613 -12.390 -0.543 1.00 77.19 390 ARG A N 1
ATOM 2973 C CA . ARG A 1 390 ? -7.939 -11.170 -1.290 1.00 77.19 390 ARG A CA 1
ATOM 2974 C C . ARG A 1 390 ? -9.058 -11.482 -2.280 1.00 77.19 390 ARG A C 1
ATOM 2976 O O . ARG A 1 390 ? -9.175 -12.609 -2.744 1.00 77.19 390 ARG A O 1
ATOM 2983 N N . THR A 1 391 ? -9.859 -10.486 -2.639 1.00 79.50 391 THR A N 1
ATOM 2984 C CA . THR A 1 391 ? -10.966 -10.693 -3.588 1.00 79.50 391 THR A CA 1
ATOM 2985 C C . THR A 1 391 ? -10.494 -10.777 -5.043 1.00 79.50 391 THR A C 1
ATOM 2987 O O . THR A 1 391 ? -11.199 -11.346 -5.873 1.00 79.50 391 THR A O 1
ATOM 2990 N N . ILE A 1 392 ? -9.304 -10.240 -5.341 1.00 86.25 392 ILE A N 1
ATOM 2991 C CA . ILE A 1 392 ? -8.598 -10.345 -6.625 1.00 86.25 392 ILE A CA 1
ATOM 2992 C C . ILE A 1 392 ? -7.086 -10.448 -6.385 1.00 86.25 392 ILE A C 1
ATOM 2994 O O . ILE A 1 392 ? -6.548 -9.751 -5.522 1.00 86.25 392 ILE A O 1
ATOM 2998 N N . TRP A 1 393 ? -6.393 -11.320 -7.115 1.00 87.44 393 TRP A N 1
ATOM 2999 C CA . TRP A 1 393 ? -4.930 -11.423 -7.077 1.00 87.44 393 TRP A CA 1
ATOM 3000 C C . TRP A 1 393 ? -4.378 -12.037 -8.364 1.00 87.44 393 TRP A C 1
ATOM 3002 O O . TRP A 1 393 ? -5.075 -12.740 -9.091 1.00 87.44 393 TRP A O 1
ATOM 3012 N N . LEU A 1 394 ? -3.098 -11.797 -8.641 1.00 86.38 394 LEU A N 1
ATOM 3013 C CA . LEU A 1 394 ? -2.391 -12.447 -9.742 1.00 86.38 394 LEU A CA 1
ATOM 3014 C C . LEU A 1 394 ? -1.816 -13.786 -9.251 1.00 86.38 394 LEU A C 1
ATOM 3016 O O . LEU A 1 394 ? -0.962 -13.793 -8.364 1.00 86.38 394 LEU A O 1
ATOM 3020 N N . LYS A 1 395 ? -2.281 -14.912 -9.803 1.00 86.00 395 LYS A N 1
ATOM 3021 C CA . LYS A 1 395 ? -1.781 -16.258 -9.463 1.00 86.00 395 LYS A CA 1
ATOM 3022 C C . LYS A 1 395 ? -0.465 -16.552 -10.175 1.00 86.00 395 LYS A C 1
ATOM 3024 O O . LYS A 1 395 ? 0.492 -17.018 -9.562 1.00 86.00 395 LYS A O 1
ATOM 3029 N N . ASP A 1 396 ? -0.434 -16.267 -11.467 1.00 85.56 396 ASP A N 1
ATOM 3030 C CA . ASP A 1 396 ? 0.715 -16.410 -12.354 1.00 8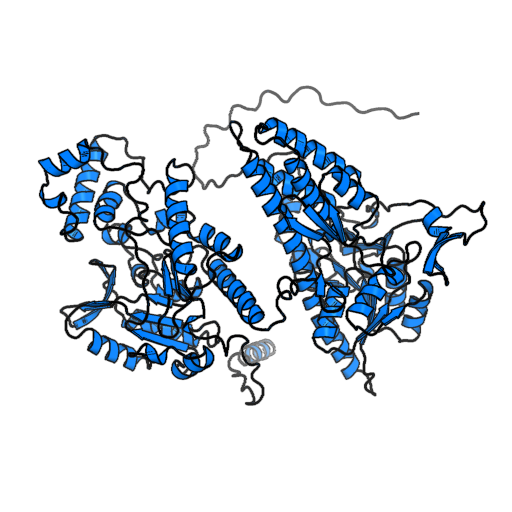5.56 396 ASP A CA 1
ATOM 3031 C C . ASP A 1 396 ? 0.655 -15.297 -13.423 1.00 85.56 396 ASP A C 1
ATOM 3033 O O . ASP A 1 396 ? -0.339 -14.569 -13.474 1.00 85.56 396 ASP A O 1
ATOM 3037 N N . PRO A 1 397 ? 1.702 -15.079 -14.244 1.00 82.69 397 PRO A N 1
ATOM 3038 C CA . PRO A 1 397 ? 1.723 -13.974 -15.206 1.00 82.69 397 PRO A CA 1
ATOM 3039 C C . PRO A 1 397 ? 0.545 -13.939 -16.193 1.00 82.69 397 PRO A C 1
ATOM 3041 O O . PRO A 1 397 ? 0.310 -12.876 -16.769 1.00 82.69 397 PRO A O 1
ATOM 3044 N N . ASP A 1 398 ? -0.176 -15.048 -16.375 1.00 84.81 398 ASP A N 1
ATOM 3045 C CA . ASP A 1 398 ? -1.269 -15.207 -17.338 1.00 84.81 398 ASP A CA 1
ATOM 3046 C C . ASP A 1 398 ? -2.652 -15.338 -16.689 1.00 84.81 398 ASP A C 1
ATOM 3048 O O . ASP A 1 398 ? -3.660 -15.350 -17.395 1.00 84.81 398 ASP A O 1
ATOM 3052 N N . VAL A 1 399 ? -2.723 -15.452 -15.359 1.00 89.94 399 VAL A N 1
ATOM 3053 C CA . VAL A 1 399 ? -3.968 -15.755 -14.647 1.00 89.94 399 VAL A CA 1
ATOM 3054 C C . VAL A 1 399 ? -4.183 -14.811 -13.479 1.00 89.94 399 VAL A C 1
ATOM 3056 O O . VAL A 1 399 ? -3.462 -14.831 -12.474 1.00 89.94 399 VAL A O 1
ATOM 3059 N N . VAL A 1 400 ? -5.259 -14.042 -13.582 1.00 92.12 400 VAL A N 1
ATOM 3060 C CA . VAL A 1 400 ? -5.828 -13.272 -12.479 1.00 92.12 400 VAL A CA 1
ATOM 3061 C C . VAL A 1 400 ? -6.935 -14.108 -11.855 1.00 92.12 400 VAL A C 1
ATOM 3063 O O . VAL A 1 400 ? -7.821 -14.579 -12.554 1.00 92.12 400 VAL A O 1
ATOM 3066 N N . GLN A 1 401 ? -6.891 -14.313 -10.546 1.00 91.62 401 GLN A N 1
ATOM 3067 C CA . GLN A 1 401 ? -7.941 -15.018 -9.820 1.00 91.62 401 GLN A CA 1
ATOM 3068 C C . GLN A 1 401 ? -8.844 -14.030 -9.097 1.00 91.62 401 GLN A C 1
ATOM 3070 O O . GLN A 1 401 ? -8.370 -13.043 -8.529 1.00 91.62 401 GLN A O 1
ATOM 3075 N N . ILE A 1 402 ? -10.142 -14.321 -9.106 1.00 90.06 402 ILE A N 1
ATOM 3076 C CA . ILE A 1 402 ? -11.166 -13.567 -8.383 1.00 90.06 402 ILE A CA 1
ATOM 3077 C C . ILE A 1 402 ? -12.033 -14.502 -7.546 1.00 90.06 402 ILE A C 1
ATOM 3079 O O . ILE A 1 402 ? -12.198 -15.678 -7.870 1.00 90.06 402 ILE A O 1
ATOM 3083 N N . ILE A 1 403 ? -12.642 -13.964 -6.494 1.00 87.75 403 ILE A N 1
ATOM 3084 C CA . ILE A 1 403 ? -13.752 -14.631 -5.806 1.00 87.75 403 ILE A CA 1
ATOM 3085 C C . ILE A 1 403 ? -15.046 -14.253 -6.532 1.00 87.75 403 ILE A C 1
ATOM 3087 O O . ILE A 1 403 ? -15.406 -13.073 -6.550 1.00 87.75 403 ILE A O 1
ATOM 3091 N N . ASP A 1 404 ? -15.763 -15.231 -7.092 1.00 88.31 404 ASP A N 1
ATOM 3092 C CA . ASP A 1 404 ? -17.054 -14.977 -7.739 1.00 88.31 404 ASP A CA 1
ATOM 3093 C C . ASP A 1 404 ? -18.134 -14.726 -6.679 1.00 88.31 404 ASP A C 1
ATOM 3095 O O . ASP A 1 404 ? -18.675 -15.631 -6.029 1.00 88.31 404 ASP A O 1
ATOM 3099 N N . GLN A 1 405 ? -18.478 -13.453 -6.522 1.00 84.94 405 GLN A N 1
ATOM 3100 C CA . GLN A 1 405 ? -19.399 -12.997 -5.496 1.00 84.94 405 GLN A CA 1
ATOM 3101 C C . GLN A 1 405 ? -20.867 -13.327 -5.789 1.00 84.94 405 GLN A C 1
ATOM 3103 O O . GLN A 1 405 ? -21.706 -13.099 -4.914 1.00 84.94 405 GLN A O 1
ATOM 3108 N N . ARG A 1 406 ? -21.209 -13.840 -6.978 1.00 85.19 406 ARG A N 1
ATOM 3109 C CA . ARG A 1 406 ? -22.579 -14.269 -7.326 1.00 85.19 406 ARG A CA 1
ATOM 3110 C C . ARG A 1 406 ? -22.945 -15.584 -6.652 1.00 85.19 406 ARG A C 1
ATOM 3112 O O . ARG A 1 406 ? -24.120 -15.875 -6.432 1.00 85.19 406 ARG A O 1
ATOM 3119 N N . HIS A 1 407 ? -21.936 -16.396 -6.342 1.00 85.00 407 HIS A N 1
ATOM 3120 C CA . HIS A 1 407 ? -22.136 -17.711 -5.752 1.00 85.00 407 HIS A CA 1
ATOM 3121 C C . HIS A 1 407 ? -22.331 -17.665 -4.229 1.00 85.00 407 HIS A C 1
ATOM 3123 O O . HIS A 1 407 ? -22.982 -18.562 -3.679 1.00 85.00 407 HIS A O 1
ATOM 3129 N N . LEU A 1 408 ? -21.867 -16.596 -3.577 1.00 83.81 408 LEU A N 1
ATOM 3130 C CA . LEU A 1 408 ? -22.075 -16.328 -2.155 1.00 83.81 408 LEU A CA 1
ATOM 3131 C C . LEU A 1 408 ? -23.564 -16.074 -1.836 1.00 83.81 408 LEU A C 1
ATOM 3133 O O . LEU A 1 408 ? -24.283 -15.523 -2.672 1.00 83.81 408 LEU A O 1
ATOM 3137 N N . PRO A 1 409 ? -24.065 -16.481 -0.653 1.00 83.19 409 PRO A N 1
ATOM 3138 C CA . PRO A 1 409 ? -23.345 -17.084 0.478 1.00 83.19 409 PRO A CA 1
ATOM 3139 C C . PRO A 1 409 ? -23.206 -18.614 0.386 1.00 83.19 409 PRO A C 1
ATOM 3141 O O . PRO A 1 409 ? -22.552 -19.233 1.221 1.00 83.19 409 PRO A O 1
ATOM 3144 N N . HIS A 1 410 ? -23.866 -19.248 -0.586 1.00 85.44 410 HIS A N 1
ATOM 3145 C CA . HIS A 1 410 ? -24.065 -20.701 -0.601 1.00 85.44 410 HIS A CA 1
ATOM 3146 C C . HIS A 1 410 ? -22.861 -21.484 -1.131 1.00 85.44 410 HIS A C 1
ATOM 3148 O O . HIS A 1 410 ? -22.701 -22.656 -0.798 1.00 85.44 410 HIS A O 1
ATOM 3154 N N . GLN A 1 411 ? -22.032 -20.862 -1.970 1.00 85.12 411 GLN A N 1
ATOM 3155 C CA . GLN A 1 411 ? -20.845 -21.476 -2.559 1.00 85.12 411 GLN A CA 1
ATOM 3156 C C . GLN A 1 411 ? -19.701 -20.463 -2.619 1.00 85.12 411 GLN A C 1
ATOM 3158 O O . GLN A 1 411 ? -19.894 -19.334 -3.066 1.00 85.12 411 GLN A O 1
ATOM 3163 N N . PHE A 1 412 ? -18.511 -20.889 -2.201 1.00 86.75 412 PHE A N 1
ATOM 3164 C CA . PHE A 1 412 ? -17.273 -20.127 -2.341 1.00 86.75 412 PHE A CA 1
ATOM 3165 C C . PHE A 1 412 ? -16.536 -20.612 -3.592 1.00 86.75 412 PHE A C 1
ATOM 3167 O O . PHE A 1 412 ? -16.047 -21.742 -3.618 1.00 86.75 412 PHE A O 1
ATOM 3174 N N . VAL A 1 413 ? -16.519 -19.789 -4.643 1.00 88.56 413 VAL A N 1
ATOM 3175 C CA . VAL A 1 413 ? -15.955 -20.137 -5.955 1.00 88.56 413 VAL A CA 1
ATOM 3176 C C . VAL A 1 413 ? -14.841 -19.155 -6.299 1.00 88.56 413 VAL A C 1
ATOM 3178 O O . VAL A 1 413 ? -15.027 -17.944 -6.196 1.00 88.56 413 VAL A O 1
ATOM 3181 N N . ILE A 1 414 ? -13.694 -19.696 -6.710 1.00 90.81 414 ILE A N 1
ATOM 3182 C CA . ILE A 1 414 ? -12.572 -18.929 -7.255 1.00 90.81 414 ILE A CA 1
ATOM 3183 C C . ILE A 1 414 ? -12.569 -19.141 -8.768 1.00 90.81 414 ILE A C 1
ATOM 3185 O O . ILE A 1 414 ? -12.582 -20.284 -9.228 1.00 90.81 414 ILE A O 1
ATOM 3189 N N . GLU A 1 415 ? -12.564 -18.049 -9.520 1.00 92.00 415 GLU A N 1
ATOM 3190 C CA . GLU A 1 415 ? -12.583 -18.043 -10.983 1.00 92.00 415 GLU A CA 1
ATOM 3191 C C . GLU A 1 415 ? -11.238 -17.543 -11.524 1.00 92.00 415 GLU A C 1
ATOM 3193 O O . GLU A 1 415 ? -10.676 -16.570 -11.015 1.00 92.00 415 GLU A O 1
ATOM 3198 N N . ASP A 1 416 ? -10.718 -18.231 -12.543 1.00 95.38 416 ASP A N 1
ATOM 3199 C CA . ASP A 1 416 ? -9.511 -17.847 -13.277 1.00 95.38 416 ASP A CA 1
ATOM 3200 C C . ASP A 1 416 ? -9.908 -16.942 -14.455 1.00 95.38 416 ASP A C 1
ATOM 3202 O O . ASP A 1 416 ? -10.729 -17.334 -15.280 1.00 95.38 416 ASP A O 1
ATOM 3206 N N . VAL A 1 417 ? -9.278 -15.773 -14.564 1.00 94.56 417 VAL A N 1
ATOM 3207 C CA . VAL A 1 417 ? -9.489 -14.771 -15.617 1.00 94.56 417 VAL A CA 1
ATOM 3208 C C . VAL A 1 417 ? -8.192 -14.588 -16.400 1.00 94.56 417 VAL A C 1
ATOM 3210 O O . VAL A 1 417 ? -7.141 -14.290 -15.822 1.00 94.56 417 VAL A O 1
ATOM 3213 N N . ARG A 1 418 ? -8.257 -14.783 -17.717 1.00 94.31 418 ARG A N 1
ATOM 3214 C CA . ARG A 1 418 ? -7.097 -14.921 -18.615 1.00 94.31 418 ARG A CA 1
ATOM 3215 C C . ARG A 1 418 ? -7.062 -13.898 -19.745 1.00 94.31 418 ARG A C 1
ATOM 3217 O O . ARG A 1 418 ? -6.016 -13.729 -20.363 1.00 94.31 418 ARG A O 1
ATOM 3224 N N . SER A 1 419 ? -8.173 -13.220 -20.026 1.00 95.00 419 SER A N 1
ATOM 3225 C CA . SER A 1 419 ? -8.279 -12.265 -21.137 1.00 95.00 419 SER A CA 1
ATOM 3226 C C . SER A 1 419 ? -8.994 -10.973 -20.747 1.00 95.00 419 SER A C 1
ATOM 3228 O O . SER A 1 419 ? -9.687 -10.893 -19.725 1.00 95.00 419 SER A O 1
ATOM 3230 N N . LEU A 1 420 ? -8.844 -9.945 -21.586 1.00 95.31 420 LEU A N 1
ATOM 3231 C CA . LEU A 1 420 ? -9.599 -8.696 -21.470 1.00 95.31 420 LEU A CA 1
ATOM 3232 C C . LEU A 1 420 ? -11.115 -8.937 -21.559 1.00 95.31 420 LEU A C 1
ATOM 3234 O O . LEU A 1 420 ? -11.884 -8.296 -20.837 1.00 95.31 420 LEU A O 1
ATOM 3238 N N . ASP A 1 421 ? -11.544 -9.849 -22.431 1.00 94.94 421 ASP A N 1
ATOM 3239 C CA . ASP A 1 421 ? -12.959 -10.162 -22.640 1.00 94.94 421 ASP A CA 1
ATOM 3240 C C . ASP A 1 421 ? -13.568 -10.820 -21.402 1.00 94.94 421 ASP A C 1
ATOM 3242 O O . ASP A 1 421 ? -14.615 -10.379 -20.922 1.00 94.94 421 ASP A O 1
ATOM 3246 N N . GLU A 1 422 ? -12.869 -11.795 -20.817 1.00 95.31 422 GLU A N 1
ATOM 3247 C CA . GLU A 1 422 ? -13.276 -12.416 -19.554 1.00 95.31 422 GLU A CA 1
ATOM 3248 C C . GLU A 1 422 ? -13.324 -11.383 -18.422 1.00 95.31 422 GLU A C 1
ATOM 3250 O O . GLU A 1 422 ? -14.320 -11.309 -17.703 1.00 95.31 422 GLU A O 1
ATOM 3255 N N . MET A 1 423 ? -12.316 -10.509 -18.303 1.00 95.50 423 MET A N 1
ATOM 3256 C CA . MET A 1 423 ? -12.326 -9.453 -17.283 1.00 95.50 423 MET A CA 1
ATOM 3257 C C . MET A 1 423 ? -13.476 -8.452 -17.489 1.00 95.50 423 MET A C 1
ATOM 3259 O O . MET A 1 423 ? -14.077 -7.958 -16.532 1.00 95.50 423 MET A O 1
ATOM 3263 N N . SER A 1 424 ? -13.827 -8.164 -18.742 1.00 93.56 424 SER A N 1
ATOM 3264 C CA . SER A 1 424 ? -14.955 -7.289 -19.073 1.00 93.56 424 SER A CA 1
ATOM 3265 C C . SER A 1 424 ? -16.288 -7.907 -18.645 1.00 93.56 424 SER A C 1
ATOM 3267 O O . SER A 1 424 ? -17.137 -7.198 -18.098 1.00 93.56 424 SER A O 1
ATOM 3269 N N . ILE A 1 425 ? -16.457 -9.220 -18.835 1.00 92.56 425 ILE A N 1
ATOM 3270 C CA . ILE A 1 425 ? -17.616 -9.987 -18.349 1.00 92.56 425 ILE A CA 1
ATOM 3271 C C . ILE A 1 425 ? -17.650 -9.972 -16.820 1.00 92.56 425 ILE A C 1
ATOM 3273 O O . ILE A 1 425 ? -18.668 -9.609 -16.237 1.00 92.56 425 ILE A O 1
ATOM 3277 N N . VAL A 1 426 ? -16.520 -10.250 -16.170 1.00 92.50 426 VAL A N 1
ATOM 3278 C CA . VAL A 1 426 ? -16.369 -10.232 -14.707 1.00 92.50 426 VAL A CA 1
ATOM 3279 C C . VAL A 1 426 ? -16.869 -8.924 -14.085 1.00 92.50 426 VAL A C 1
ATOM 3281 O O . VAL A 1 426 ? -17.578 -8.944 -13.072 1.00 92.50 426 VAL A O 1
ATOM 3284 N N . ILE A 1 427 ? -16.544 -7.781 -14.697 1.00 89.94 427 ILE A N 1
ATOM 3285 C CA . ILE A 1 427 ? -16.984 -6.460 -14.228 1.00 89.94 427 ILE A CA 1
ATOM 3286 C C . ILE A 1 427 ? -18.460 -6.206 -14.569 1.00 89.94 427 ILE A C 1
ATOM 3288 O O . ILE A 1 427 ? -19.216 -5.735 -13.710 1.00 89.94 427 ILE A O 1
ATOM 3292 N N . LYS A 1 428 ? -18.871 -6.492 -15.811 1.00 87.88 428 LYS A N 1
ATOM 3293 C CA . LYS A 1 428 ? -20.219 -6.210 -16.334 1.00 87.88 428 LYS A CA 1
ATOM 3294 C C . LYS A 1 428 ? -21.295 -7.051 -15.644 1.00 87.88 428 LYS A C 1
ATOM 3296 O O . LYS A 1 428 ? -22.290 -6.500 -15.175 1.00 87.88 428 LYS A O 1
ATOM 3301 N N . ASP A 1 429 ? -21.054 -8.350 -15.512 1.00 87.25 429 ASP A N 1
ATOM 3302 C CA . ASP A 1 429 ? -21.985 -9.326 -14.934 1.00 87.25 429 ASP A CA 1
ATOM 3303 C C . ASP A 1 429 ? -21.837 -9.432 -13.406 1.00 87.25 429 ASP A C 1
ATOM 3305 O O . ASP A 1 429 ? -22.484 -10.255 -12.755 1.00 87.25 429 ASP A O 1
ATOM 3309 N N . MET A 1 430 ? -21.022 -8.551 -12.812 1.00 83.81 430 MET A N 1
ATOM 3310 C CA . MET A 1 430 ? -20.843 -8.387 -11.368 1.00 83.81 430 MET A CA 1
ATOM 3311 C C . MET A 1 430 ? -20.326 -9.643 -10.648 1.00 83.81 430 MET A C 1
ATOM 3313 O O . MET A 1 430 ? -20.733 -9.911 -9.515 1.00 83.81 430 MET A O 1
ATOM 3317 N N . HIS A 1 431 ? -19.402 -10.381 -11.268 1.00 86.81 431 HIS A N 1
ATOM 3318 C CA . HIS A 1 431 ? -18.627 -11.415 -10.568 1.00 86.81 431 HIS A CA 1
ATOM 3319 C C . HIS A 1 431 ? -17.824 -10.754 -9.437 1.00 86.81 431 HIS A C 1
ATOM 3321 O O . HIS A 1 431 ? -17.772 -11.252 -8.313 1.00 86.81 431 HIS A O 1
ATOM 3327 N N . VAL A 1 432 ? -17.291 -9.558 -9.720 1.00 83.25 432 VAL A N 1
ATOM 3328 C CA . VAL A 1 432 ? -16.697 -8.644 -8.741 1.00 83.25 432 VAL A CA 1
ATOM 3329 C C . VAL A 1 432 ? -17.555 -7.393 -8.555 1.00 83.25 432 VAL A C 1
ATOM 3331 O O . VAL A 1 432 ? -18.135 -6.840 -9.494 1.00 83.25 432 VAL A O 1
ATOM 3334 N N . ARG A 1 433 ? -17.643 -6.914 -7.313 1.00 77.56 433 ARG A N 1
ATOM 3335 C CA . ARG A 1 433 ? -18.381 -5.695 -6.947 1.00 77.56 433 ARG A CA 1
ATOM 3336 C C . ARG A 1 433 ? -17.715 -4.989 -5.766 1.00 77.56 433 ARG A C 1
ATOM 3338 O O . ARG A 1 433 ? -17.047 -5.623 -4.958 1.00 77.56 433 ARG A O 1
ATOM 3345 N N . GLY A 1 434 ? -17.926 -3.675 -5.694 1.00 76.44 434 GLY A N 1
ATOM 3346 C CA . GLY A 1 434 ? -17.229 -2.756 -4.790 1.00 76.44 434 GLY A CA 1
ATOM 3347 C C . GLY A 1 434 ? -16.365 -1.777 -5.584 1.00 76.44 434 GLY A C 1
ATOM 3348 O O . GLY A 1 434 ? -15.710 -2.180 -6.543 1.00 76.44 434 GLY A O 1
ATOM 3349 N N . ALA A 1 435 ? -16.403 -0.491 -5.229 1.00 72.44 435 ALA A N 1
ATOM 3350 C CA . ALA A 1 435 ? -15.763 0.568 -6.011 1.00 72.44 435 ALA A CA 1
ATOM 3351 C C . ALA A 1 435 ? -14.248 0.330 -6.185 1.00 72.44 435 ALA A C 1
ATOM 3353 O O . ALA A 1 435 ? -13.771 0.277 -7.319 1.00 72.44 435 ALA A O 1
ATOM 3354 N N . GLY A 1 436 ? -13.521 0.083 -5.089 1.00 78.00 436 GLY A N 1
ATOM 3355 C CA . GLY A 1 436 ? -12.085 -0.242 -5.103 1.00 78.00 436 GLY A CA 1
ATOM 3356 C C . GLY A 1 436 ? -11.751 -1.483 -5.935 1.00 78.00 436 GLY A C 1
ATOM 3357 O O . GLY A 1 436 ? -10.952 -1.421 -6.873 1.00 78.00 436 GLY A O 1
ATOM 3358 N N . LEU A 1 437 ? -12.477 -2.581 -5.696 1.00 83.81 437 LEU A N 1
ATOM 3359 C CA . LEU A 1 437 ? -12.279 -3.852 -6.396 1.00 83.81 437 LEU A CA 1
ATOM 3360 C C . LEU A 1 437 ? -12.492 -3.751 -7.912 1.00 83.81 437 LEU A C 1
ATOM 3362 O O . LEU A 1 437 ? -11.738 -4.343 -8.680 1.00 83.81 437 LEU A O 1
ATOM 3366 N N . ILE A 1 438 ? -13.495 -2.991 -8.361 1.00 86.06 438 ILE A N 1
ATOM 3367 C CA . ILE A 1 438 ? -13.734 -2.765 -9.794 1.00 86.06 438 ILE A CA 1
ATOM 3368 C C . ILE A 1 438 ? -12.562 -1.990 -10.420 1.00 86.06 438 ILE A C 1
ATOM 3370 O O . ILE A 1 438 ? -12.178 -2.280 -11.552 1.00 86.06 438 ILE A O 1
ATOM 3374 N N . GLY A 1 439 ? -11.968 -1.038 -9.692 1.00 87.38 439 GLY A N 1
ATOM 3375 C CA . GLY A 1 439 ? -10.747 -0.349 -10.121 1.00 87.38 439 GLY A CA 1
ATOM 3376 C C . GLY A 1 439 ? -9.562 -1.304 -10.289 1.00 87.38 439 GLY A C 1
ATOM 3377 O O . GLY A 1 439 ? -8.875 -1.254 -11.310 1.00 87.38 439 GLY A O 1
ATOM 3378 N N . CYS A 1 440 ? -9.375 -2.222 -9.337 1.00 89.25 440 CYS A N 1
ATOM 3379 C CA . CYS A 1 440 ? -8.339 -3.258 -9.398 1.00 89.25 440 CYS A CA 1
ATOM 3380 C C . CYS A 1 440 ? -8.563 -4.226 -10.572 1.00 89.25 440 CYS A C 1
ATOM 3382 O O . CYS A 1 440 ? -7.639 -4.507 -11.335 1.00 89.25 440 CYS A O 1
ATOM 3384 N N . ALA A 1 441 ? -9.803 -4.686 -10.769 1.00 92.31 441 ALA A N 1
ATOM 3385 C CA . ALA A 1 441 ? -10.185 -5.552 -11.885 1.00 92.31 441 ALA A CA 1
ATOM 3386 C C . ALA A 1 441 ? -9.917 -4.886 -13.241 1.00 92.31 441 ALA A C 1
ATOM 3388 O O . ALA A 1 441 ? -9.343 -5.504 -14.135 1.00 92.31 441 ALA A O 1
ATOM 3389 N N . ALA A 1 442 ? -10.251 -3.602 -13.382 1.00 93.81 442 ALA A N 1
ATOM 3390 C CA . ALA A 1 442 ? -9.974 -2.853 -14.602 1.00 93.81 442 ALA A CA 1
ATOM 3391 C C . ALA A 1 442 ? -8.466 -2.679 -14.853 1.00 93.81 442 ALA A C 1
ATOM 3393 O O . ALA A 1 442 ? -8.014 -2.831 -15.986 1.00 93.81 442 ALA A O 1
ATOM 3394 N N . ALA A 1 443 ? -7.672 -2.428 -13.807 1.00 94.19 443 ALA A N 1
ATOM 3395 C CA . ALA A 1 443 ? -6.218 -2.341 -13.923 1.00 94.19 443 ALA A CA 1
ATOM 3396 C C . ALA A 1 443 ? -5.594 -3.671 -14.389 1.00 94.19 443 ALA A C 1
ATOM 3398 O O . ALA A 1 443 ? -4.769 -3.686 -15.305 1.00 94.19 443 ALA A O 1
ATOM 3399 N N . TYR A 1 444 ? -6.038 -4.799 -13.829 1.00 94.62 444 TYR A N 1
ATOM 3400 C CA . TYR A 1 444 ? -5.621 -6.120 -14.302 1.00 94.62 444 TYR A CA 1
ATOM 3401 C C . TYR A 1 444 ? -6.144 -6.446 -15.708 1.00 94.62 444 TYR A C 1
ATOM 3403 O O . TYR A 1 444 ? -5.421 -7.063 -16.484 1.00 94.62 444 TYR A O 1
ATOM 3411 N N . GLY A 1 445 ? -7.340 -5.984 -16.081 1.00 95.44 445 GLY A N 1
ATOM 3412 C CA . GLY A 1 445 ? -7.862 -6.104 -17.446 1.00 95.44 445 GLY A CA 1
ATOM 3413 C C . GLY A 1 445 ? -6.987 -5.390 -18.480 1.00 95.44 445 GLY A C 1
ATOM 3414 O O . GLY A 1 445 ? -6.720 -5.940 -19.547 1.00 95.44 445 GLY A O 1
ATOM 3415 N N . MET A 1 446 ? -6.462 -4.206 -18.145 1.00 95.50 446 MET A N 1
ATOM 3416 C CA . MET A 1 446 ? -5.486 -3.497 -18.982 1.00 95.50 446 MET A CA 1
ATOM 3417 C C . MET A 1 446 ? -4.187 -4.299 -19.149 1.00 95.50 446 MET A C 1
ATOM 3419 O O . MET A 1 446 ? -3.659 -4.391 -20.256 1.00 95.50 446 MET A O 1
ATOM 3423 N N . TYR A 1 447 ? -3.692 -4.916 -18.073 1.00 95.31 447 TYR A N 1
ATOM 3424 C CA . TYR A 1 447 ? -2.518 -5.791 -18.120 1.00 95.31 447 TYR A CA 1
ATOM 3425 C C . TYR A 1 447 ? -2.751 -7.042 -18.988 1.00 95.31 447 TYR A C 1
ATOM 3427 O O . TYR A 1 447 ? -1.947 -7.318 -19.881 1.00 95.31 447 TYR A O 1
ATOM 3435 N N . LEU A 1 448 ? -3.862 -7.759 -18.781 1.00 94.44 448 LEU A N 1
ATOM 3436 C CA . LEU A 1 448 ? -4.228 -8.938 -19.578 1.00 94.44 448 LEU A CA 1
ATOM 3437 C C . LEU A 1 448 ? -4.400 -8.582 -21.060 1.00 94.44 448 LEU A C 1
ATOM 3439 O O . LEU A 1 448 ? -3.934 -9.311 -21.928 1.00 94.44 448 LEU A O 1
ATOM 3443 N N . SER A 1 449 ? -4.961 -7.409 -21.363 1.00 94.69 449 SER A N 1
ATOM 3444 C CA . SER A 1 449 ? -5.092 -6.935 -22.741 1.00 94.69 449 SER A CA 1
ATOM 3445 C C . SER A 1 449 ? -3.754 -6.826 -23.478 1.00 94.69 449 SER A C 1
ATOM 3447 O O . SER A 1 449 ? -3.685 -7.141 -24.666 1.00 94.69 449 SER A O 1
ATOM 3449 N N . LEU A 1 450 ? -2.693 -6.387 -22.794 1.00 92.06 450 LEU A N 1
ATOM 3450 C CA . LEU A 1 450 ? -1.354 -6.302 -23.380 1.00 92.06 450 LEU A CA 1
ATOM 3451 C C . LEU A 1 450 ? -0.692 -7.673 -23.535 1.00 92.06 450 LEU A C 1
ATOM 3453 O O . LEU A 1 450 ? 0.123 -7.846 -24.438 1.00 92.06 450 LEU A O 1
ATOM 3457 N N . ARG A 1 451 ? -1.031 -8.648 -22.682 1.00 90.69 451 ARG A N 1
ATOM 3458 C CA . ARG A 1 451 ? -0.527 -10.031 -22.784 1.00 90.69 451 ARG A CA 1
ATOM 3459 C C . ARG A 1 451 ? -0.999 -10.731 -24.054 1.00 90.69 451 ARG A C 1
ATOM 3461 O O . ARG A 1 451 ? -0.317 -11.631 -24.530 1.00 90.69 451 ARG A O 1
ATOM 3468 N N . GLU A 1 452 ? -2.128 -10.301 -24.608 1.00 89.88 452 GLU A N 1
ATOM 3469 C CA . GLU A 1 452 ? -2.667 -10.825 -25.866 1.00 89.88 452 GLU A CA 1
ATOM 3470 C C . GLU A 1 452 ? -1.876 -10.352 -27.106 1.00 89.88 452 GLU A C 1
ATOM 3472 O O . GLU A 1 452 ? -2.099 -10.861 -28.205 1.00 89.88 452 GLU A O 1
ATOM 3477 N N . LEU A 1 453 ? -0.940 -9.402 -26.961 1.00 88.50 453 LEU A N 1
ATOM 3478 C CA . LEU A 1 453 ? -0.091 -8.932 -28.060 1.00 88.50 453 LEU A CA 1
ATOM 3479 C C . LEU A 1 453 ? 1.081 -9.880 -28.355 1.00 88.50 453 LEU A C 1
ATOM 3481 O O . LEU A 1 453 ? 1.625 -10.551 -27.477 1.00 88.50 453 LEU A O 1
ATOM 3485 N N . SER A 1 454 ? 1.526 -9.885 -29.615 1.00 81.81 454 SER A N 1
ATOM 3486 C CA . SER A 1 454 ? 2.731 -10.611 -30.029 1.00 81.81 454 SER A CA 1
ATOM 3487 C C . SER A 1 454 ? 3.985 -9.950 -29.458 1.00 81.81 454 SER A C 1
ATOM 3489 O O . SER A 1 454 ? 4.102 -8.729 -29.456 1.00 81.81 454 SER A O 1
ATOM 3491 N N . LYS A 1 455 ? 5.007 -10.737 -29.097 1.00 78.88 455 LYS A N 1
ATOM 3492 C CA . LYS A 1 455 ? 6.321 -10.221 -28.652 1.00 78.88 455 LYS A CA 1
ATOM 3493 C C . LYS A 1 455 ? 6.985 -9.257 -29.643 1.00 78.88 455 LYS A C 1
ATOM 3495 O O . LYS A 1 455 ? 7.847 -8.478 -29.249 1.00 78.88 455 LYS A O 1
ATOM 3500 N N . THR A 1 456 ? 6.598 -9.323 -30.916 1.00 76.75 456 THR A N 1
ATOM 3501 C CA . THR A 1 456 ? 7.090 -8.463 -32.002 1.00 76.75 456 THR A CA 1
ATOM 3502 C C . THR A 1 456 ? 6.252 -7.201 -32.214 1.00 76.75 456 THR A C 1
ATOM 3504 O O . THR A 1 456 ? 6.507 -6.478 -33.174 1.00 76.75 456 THR A O 1
ATOM 3507 N N . SER A 1 457 ? 5.238 -6.948 -31.381 1.00 82.19 457 SER A N 1
ATOM 3508 C CA . SER A 1 457 ? 4.358 -5.792 -31.528 1.00 82.19 457 SER A CA 1
ATOM 3509 C C . SER A 1 457 ? 5.103 -4.476 -31.305 1.00 82.19 457 SER A C 1
ATOM 3511 O O . SER A 1 457 ? 5.878 -4.307 -30.363 1.00 82.19 457 SER A O 1
ATOM 3513 N N . SER A 1 458 ? 4.840 -3.536 -32.202 1.00 82.25 458 SER A N 1
ATOM 3514 C CA . SER A 1 458 ? 5.349 -2.170 -32.200 1.00 82.25 458 SER A CA 1
ATOM 3515 C C . SER A 1 458 ? 4.702 -1.306 -31.112 1.00 82.25 458 SER A C 1
ATOM 3517 O O . SER A 1 458 ? 3.585 -1.563 -30.663 1.00 82.25 458 SER A O 1
ATOM 3519 N N . ALA A 1 459 ? 5.361 -0.203 -30.743 1.00 83.31 459 ALA A N 1
ATOM 3520 C CA . ALA A 1 459 ? 4.804 0.773 -29.802 1.00 83.31 459 ALA A CA 1
ATOM 3521 C C . ALA A 1 459 ? 3.441 1.338 -30.257 1.00 83.31 459 ALA A C 1
ATOM 3523 O O . ALA A 1 459 ? 2.596 1.662 -29.424 1.00 83.31 459 ALA A O 1
ATOM 3524 N N . LYS A 1 460 ? 3.203 1.424 -31.573 1.00 85.38 460 LYS A N 1
ATOM 3525 C CA . LYS A 1 460 ? 1.913 1.841 -32.135 1.00 85.38 460 LYS A CA 1
ATOM 3526 C C . LYS A 1 460 ? 0.812 0.820 -31.835 1.00 85.38 460 LYS A C 1
ATOM 3528 O O . LYS A 1 460 ? -0.241 1.207 -31.341 1.00 85.38 460 LYS A O 1
ATOM 3533 N N . GLU A 1 461 ? 1.073 -0.465 -32.066 1.00 86.62 461 GLU A N 1
ATOM 3534 C CA . GLU A 1 461 ? 0.113 -1.541 -31.775 1.00 86.62 461 GLU A CA 1
ATOM 3535 C C . GLU A 1 461 ? -0.181 -1.642 -30.271 1.00 86.62 461 GLU A C 1
ATOM 3537 O O . GLU A 1 461 ? -1.325 -1.865 -29.879 1.00 86.62 461 GLU A O 1
ATOM 3542 N N . VAL A 1 462 ? 0.819 -1.397 -29.413 1.00 88.75 462 VAL A N 1
ATOM 3543 C CA . VAL A 1 462 ? 0.612 -1.314 -27.956 1.00 88.75 462 VAL A CA 1
ATOM 3544 C C . VAL A 1 462 ? -0.343 -0.170 -27.596 1.00 88.75 462 VAL A C 1
ATOM 3546 O O . VAL A 1 462 ? -1.277 -0.383 -26.824 1.00 88.75 462 VAL A O 1
ATOM 3549 N N . ARG A 1 463 ? -0.162 1.028 -28.172 1.00 89.62 463 ARG A N 1
ATOM 3550 C CA . ARG A 1 463 ? -1.056 2.182 -27.937 1.00 89.62 463 ARG A CA 1
ATOM 3551 C C . ARG A 1 463 ? -2.480 1.913 -28.418 1.00 89.62 463 ARG A C 1
ATOM 3553 O O . ARG A 1 463 ? -3.429 2.187 -27.689 1.00 89.62 463 ARG A O 1
ATOM 3560 N N . GLU A 1 464 ? -2.634 1.342 -29.611 1.00 90.69 464 GLU A N 1
ATOM 3561 C CA . GLU A 1 464 ? -3.947 0.968 -30.155 1.00 90.69 464 GLU A CA 1
ATOM 3562 C C . GLU A 1 464 ? -4.650 -0.057 -29.254 1.00 90.69 464 GLU A C 1
ATOM 3564 O O . GLU A 1 464 ? -5.841 0.077 -28.960 1.00 90.69 464 GLU A O 1
ATOM 3569 N N . ARG A 1 465 ? -3.903 -1.036 -28.731 1.00 92.69 465 ARG A N 1
ATOM 3570 C CA . ARG A 1 465 ? -4.439 -2.041 -27.808 1.00 92.69 465 ARG A CA 1
ATOM 3571 C C . ARG A 1 465 ? -4.840 -1.457 -26.453 1.00 92.69 465 ARG A C 1
ATOM 3573 O O . ARG A 1 465 ? -5.874 -1.853 -25.910 1.00 92.69 465 ARG A O 1
ATOM 3580 N N . LEU A 1 466 ? -4.057 -0.523 -25.910 1.00 91.69 466 LEU A N 1
ATOM 3581 C CA . LEU A 1 466 ? -4.399 0.198 -24.678 1.00 91.69 466 LEU A CA 1
ATOM 3582 C C . LEU A 1 466 ? -5.680 1.011 -24.834 1.00 91.69 466 LEU A C 1
ATOM 3584 O O . LEU A 1 466 ? -6.524 0.990 -23.938 1.00 91.69 466 LEU A O 1
ATOM 3588 N N . GLU A 1 467 ? -5.835 1.714 -25.954 1.00 92.88 467 GLU A N 1
ATOM 3589 C CA . GLU A 1 467 ? -7.028 2.519 -26.210 1.00 92.88 467 GLU A CA 1
ATOM 3590 C C . GLU A 1 467 ? -8.267 1.626 -26.356 1.00 92.88 467 GLU A C 1
ATOM 3592 O O . GLU A 1 467 ? -9.281 1.871 -25.701 1.00 92.88 467 GLU A O 1
ATOM 3597 N N . HIS A 1 468 ? -8.160 0.525 -27.108 1.00 93.94 468 HIS A N 1
ATOM 3598 C CA . HIS A 1 468 ? -9.228 -0.473 -27.224 1.00 93.94 468 HIS A CA 1
ATOM 3599 C C . HIS A 1 468 ? -9.653 -1.023 -25.852 1.00 93.94 468 HIS A C 1
ATOM 3601 O O . HIS A 1 468 ? -10.836 -1.013 -25.506 1.00 93.94 468 HIS A O 1
ATOM 3607 N N . ALA A 1 469 ? -8.687 -1.448 -25.033 1.00 93.81 469 ALA A N 1
ATOM 3608 C CA . ALA A 1 469 ? -8.954 -1.960 -23.690 1.00 93.81 469 ALA A CA 1
ATOM 3609 C C . ALA A 1 469 ? -9.587 -0.908 -22.776 1.00 93.81 469 ALA A C 1
ATOM 3611 O O . ALA A 1 469 ? -10.531 -1.204 -22.041 1.00 93.81 469 ALA A O 1
ATOM 3612 N N . SER A 1 470 ? -9.110 0.334 -22.863 1.00 93.62 470 SER A N 1
ATOM 3613 C CA . SER A 1 470 ? -9.640 1.455 -22.091 1.00 93.62 470 SER A CA 1
ATOM 3614 C C . SER A 1 470 ? -11.106 1.713 -22.426 1.00 93.62 470 SER A C 1
ATOM 3616 O O . SER A 1 470 ? -11.921 1.885 -21.517 1.00 93.62 470 SER A O 1
ATOM 3618 N N . GLN A 1 471 ? -11.461 1.714 -23.713 1.00 92.94 471 GLN A N 1
ATOM 3619 C CA . GLN A 1 471 ? -12.839 1.902 -24.171 1.00 92.94 471 GLN A CA 1
ATOM 3620 C C . GLN A 1 471 ? -13.740 0.745 -23.733 1.00 92.94 471 GLN A C 1
ATOM 3622 O O . GLN A 1 471 ? -14.803 0.986 -23.154 1.00 92.94 471 GLN A O 1
ATOM 3627 N N . GLN A 1 472 ? -13.292 -0.497 -23.933 1.00 93.44 472 GLN A N 1
ATOM 3628 C CA . GLN A 1 472 ? -14.047 -1.696 -23.571 1.00 93.44 472 GLN A CA 1
ATOM 3629 C C . GLN A 1 472 ? -14.334 -1.753 -22.065 1.00 93.44 472 GLN A C 1
ATOM 3631 O O . GLN A 1 472 ? -15.489 -1.899 -21.664 1.00 93.44 472 GLN A O 1
ATOM 3636 N N . LEU A 1 473 ? -13.317 -1.550 -21.221 1.00 93.06 473 LEU A N 1
ATOM 3637 C CA . LEU A 1 473 ? -13.483 -1.568 -19.767 1.00 93.06 473 LEU A CA 1
ATOM 3638 C C . LEU A 1 473 ? -14.378 -0.419 -19.290 1.00 93.06 473 LEU A C 1
ATOM 3640 O O . LEU A 1 473 ? -15.277 -0.651 -18.483 1.00 93.06 473 LEU A O 1
ATOM 3644 N N . ARG A 1 474 ? -14.205 0.806 -19.806 1.00 89.38 474 ARG A N 1
ATOM 3645 C CA . ARG A 1 474 ? -15.050 1.962 -19.433 1.00 89.38 474 ARG A CA 1
ATOM 3646 C C . ARG A 1 474 ? -16.520 1.764 -19.798 1.00 89.38 474 ARG A C 1
ATOM 3648 O O . ARG A 1 474 ? -17.391 2.223 -19.059 1.00 89.38 474 ARG A O 1
ATOM 3655 N N . ALA A 1 475 ? -16.798 1.063 -20.895 1.00 88.31 475 ALA A N 1
ATOM 3656 C CA . ALA A 1 475 ? -18.158 0.762 -21.330 1.00 88.31 475 ALA A CA 1
ATOM 3657 C C . ALA A 1 475 ? -18.872 -0.265 -20.435 1.00 88.31 475 ALA A C 1
ATOM 3659 O O . ALA A 1 475 ? -20.102 -0.299 -20.429 1.00 88.31 475 ALA A O 1
ATOM 3660 N N . THR A 1 476 ? -18.143 -1.076 -19.656 1.00 87.19 476 THR A N 1
ATOM 3661 C CA . THR A 1 476 ? -18.769 -2.087 -18.785 1.00 87.19 476 THR A CA 1
ATOM 3662 C C . THR A 1 476 ? -19.667 -1.451 -17.723 1.00 87.19 476 THR A C 1
ATOM 3664 O O . THR A 1 476 ? -20.798 -1.898 -17.535 1.00 87.19 476 THR A O 1
ATOM 3667 N N . ARG A 1 477 ? -19.182 -0.405 -17.032 1.00 80.44 477 ARG A N 1
ATOM 3668 C CA . ARG A 1 477 ? -19.891 0.299 -15.946 1.00 80.44 477 ARG A CA 1
ATOM 3669 C C . ARG A 1 477 ? -19.516 1.793 -15.911 1.00 80.44 477 ARG A C 1
ATOM 3671 O O . ARG A 1 477 ? -18.707 2.197 -15.074 1.00 80.44 477 ARG A O 1
ATOM 3678 N N . PRO A 1 478 ? -20.130 2.639 -16.763 1.00 71.62 478 PRO A N 1
ATOM 3679 C CA . PRO A 1 478 ? -19.745 4.049 -16.942 1.00 71.62 478 PRO A CA 1
ATOM 3680 C C . PRO A 1 478 ? -19.841 4.921 -15.679 1.00 71.62 478 PRO A C 1
ATOM 3682 O O . PRO A 1 478 ? -19.207 5.970 -15.584 1.00 71.62 478 PRO A O 1
ATOM 3685 N N . THR A 1 479 ? -20.637 4.502 -14.693 1.00 68.12 479 THR A N 1
ATOM 3686 C CA . THR A 1 479 ? -20.834 5.209 -13.421 1.00 68.12 479 THR A CA 1
ATOM 3687 C C . THR A 1 479 ? -19.747 4.909 -12.378 1.00 68.12 479 THR A C 1
ATOM 3689 O O . THR A 1 479 ? -19.684 5.600 -11.360 1.00 68.12 479 THR A O 1
ATOM 3692 N N . ALA A 1 480 ? -18.862 3.932 -12.604 1.00 73.56 480 ALA A N 1
ATOM 3693 C CA . ALA A 1 480 ? -17.800 3.571 -11.665 1.00 73.56 480 ALA A CA 1
ATOM 3694 C C . ALA A 1 480 ? -16.553 4.458 -11.860 1.00 73.56 480 ALA A C 1
ATOM 3696 O O . ALA A 1 480 ? -15.784 4.280 -12.803 1.00 73.56 480 ALA A O 1
ATOM 3697 N N . VAL A 1 481 ? -16.313 5.410 -10.951 1.00 77.56 481 VAL A N 1
ATOM 3698 C CA . VAL A 1 481 ? -15.161 6.335 -11.047 1.00 77.56 481 VAL A CA 1
ATOM 3699 C C . VAL A 1 481 ? -13.837 5.595 -10.868 1.00 77.56 481 VAL A C 1
ATOM 3701 O O . VAL A 1 481 ? -12.908 5.810 -11.645 1.00 77.56 481 VAL A O 1
ATOM 3704 N N . ASN A 1 482 ? -13.768 4.678 -9.903 1.00 80.56 482 ASN A N 1
ATOM 3705 C CA . ASN A 1 482 ? -12.578 3.879 -9.607 1.00 80.56 482 ASN A CA 1
ATOM 3706 C C . ASN A 1 482 ? -12.139 3.019 -10.799 1.00 80.56 482 ASN A C 1
ATOM 3708 O O . ASN A 1 482 ? -10.941 2.855 -11.016 1.00 80.56 482 ASN A O 1
ATOM 3712 N N . LEU A 1 483 ? -13.093 2.539 -11.609 1.00 85.81 483 LEU A N 1
ATOM 3713 C CA . LEU A 1 483 ? -12.808 1.845 -12.867 1.00 85.81 483 LEU A CA 1
ATOM 3714 C C . LEU A 1 483 ? -11.979 2.740 -13.784 1.00 85.81 483 LEU A C 1
ATOM 3716 O O . LEU A 1 483 ? -10.907 2.358 -14.248 1.00 85.81 483 LEU A O 1
ATOM 3720 N N . ARG A 1 484 ? -12.472 3.959 -14.023 1.00 85.69 484 ARG A N 1
ATOM 3721 C CA . ARG A 1 484 ? -11.812 4.920 -14.903 1.00 85.69 484 ARG A CA 1
ATOM 3722 C C . ARG A 1 484 ? -10.426 5.294 -14.380 1.00 85.69 484 ARG A C 1
ATOM 3724 O O . ARG A 1 484 ? -9.487 5.313 -15.168 1.00 85.69 484 ARG A O 1
ATOM 3731 N N . VAL A 1 485 ? -10.297 5.531 -13.074 1.00 85.00 485 VAL A N 1
ATOM 3732 C CA . VAL A 1 485 ? -9.008 5.837 -12.432 1.00 85.00 485 VAL A CA 1
ATOM 3733 C C . VAL A 1 485 ? -8.017 4.684 -12.607 1.00 85.00 485 VAL A C 1
ATOM 3735 O O . VAL A 1 485 ? -6.865 4.932 -12.955 1.00 85.00 485 VAL A O 1
ATOM 3738 N N . GLY A 1 486 ? -8.452 3.434 -12.413 1.00 87.62 486 GLY A N 1
ATOM 3739 C CA . GLY A 1 486 ? -7.606 2.252 -12.607 1.00 87.62 486 GLY A CA 1
ATOM 3740 C C . GLY A 1 486 ? -7.091 2.132 -14.043 1.00 87.62 486 GLY A C 1
ATOM 3741 O O . GLY A 1 486 ? -5.892 1.959 -14.257 1.00 87.62 486 GLY A O 1
ATOM 3742 N N . VAL A 1 487 ? -7.979 2.321 -15.026 1.00 92.44 487 VAL A N 1
ATOM 3743 C CA . VAL A 1 487 ? -7.627 2.336 -16.457 1.00 92.44 487 VAL A CA 1
ATOM 3744 C C . VAL A 1 487 ? -6.631 3.454 -16.782 1.00 92.44 487 VAL A C 1
ATOM 3746 O O . VAL A 1 487 ? -5.609 3.202 -17.414 1.00 92.44 487 VAL A O 1
ATOM 3749 N N . GLU A 1 488 ? -6.900 4.686 -16.338 1.00 90.69 488 GLU A N 1
ATOM 3750 C CA . GLU A 1 488 ? -6.062 5.861 -16.626 1.00 90.69 488 GLU A CA 1
ATOM 3751 C C . GLU A 1 488 ? -4.661 5.746 -16.019 1.00 90.69 488 GLU A C 1
ATOM 3753 O O . GLU A 1 488 ? -3.677 6.088 -16.677 1.00 90.69 488 GLU A O 1
ATOM 3758 N N . LYS A 1 489 ? -4.558 5.238 -14.786 1.00 90.62 489 LYS A N 1
ATOM 3759 C CA . LYS A 1 489 ? -3.277 5.017 -14.104 1.00 90.62 489 LYS A CA 1
ATOM 3760 C C . LYS A 1 489 ? -2.395 4.025 -14.864 1.00 90.62 489 LYS A C 1
ATOM 3762 O O . LYS A 1 489 ? -1.244 4.345 -15.160 1.00 90.62 489 LYS A O 1
ATOM 3767 N N . VAL A 1 490 ? -2.948 2.871 -15.250 1.00 92.75 490 VAL A N 1
ATOM 3768 C CA . VAL A 1 490 ? -2.209 1.864 -16.029 1.00 92.75 490 VAL A CA 1
ATOM 3769 C C . VAL A 1 490 ? -1.839 2.400 -17.409 1.00 92.75 490 VAL A C 1
ATOM 3771 O O . VAL A 1 490 ? -0.681 2.293 -17.802 1.00 92.75 490 VAL A O 1
ATOM 3774 N N . ALA A 1 491 ? -2.776 3.033 -18.121 1.00 92.12 491 ALA A N 1
ATOM 3775 C CA . ALA A 1 491 ? -2.501 3.617 -19.433 1.00 92.12 491 ALA A CA 1
ATOM 3776 C C . ALA A 1 491 ? -1.352 4.638 -19.375 1.00 92.12 491 ALA A C 1
ATOM 3778 O O . ALA A 1 491 ? -0.441 4.582 -20.197 1.00 92.12 491 ALA A O 1
ATOM 3779 N N . LYS A 1 492 ? -1.340 5.518 -18.365 1.00 91.56 492 LYS A N 1
ATOM 3780 C CA . LYS A 1 492 ? -0.271 6.506 -18.163 1.00 91.56 492 LYS A CA 1
ATOM 3781 C C . LYS A 1 492 ? 1.073 5.856 -17.827 1.00 91.56 492 LYS A C 1
ATOM 3783 O O . LYS A 1 492 ? 2.098 6.293 -18.346 1.00 91.56 492 LYS A O 1
ATOM 3788 N N . ALA A 1 493 ? 1.077 4.832 -16.973 1.00 89.75 493 ALA A N 1
ATOM 3789 C CA . ALA A 1 493 ? 2.296 4.105 -16.631 1.00 89.75 493 ALA A CA 1
ATOM 3790 C C . ALA A 1 493 ? 2.909 3.439 -17.870 1.00 89.75 493 ALA A C 1
ATOM 3792 O O . ALA A 1 493 ? 4.113 3.549 -18.089 1.00 89.75 493 ALA A O 1
ATOM 3793 N N . VAL A 1 494 ? 2.086 2.820 -18.719 1.00 89.94 494 VAL A N 1
ATOM 3794 C CA . VAL A 1 494 ? 2.566 2.218 -19.968 1.00 89.94 494 VAL A CA 1
ATOM 3795 C C . VAL A 1 494 ? 3.034 3.283 -20.961 1.00 89.94 494 VAL A C 1
ATOM 3797 O O . VAL A 1 494 ? 4.100 3.141 -21.546 1.00 89.94 494 VAL A O 1
ATOM 3800 N N . GLU A 1 495 ? 2.296 4.379 -21.119 1.00 87.75 495 GLU A N 1
ATOM 3801 C CA . GLU A 1 495 ? 2.672 5.470 -22.024 1.00 87.75 495 GLU A CA 1
ATOM 3802 C C . GLU A 1 495 ? 4.037 6.083 -21.663 1.00 87.75 495 GLU A C 1
ATOM 3804 O O . GLU A 1 495 ? 4.834 6.366 -22.552 1.00 87.75 495 GLU A O 1
ATOM 3809 N N . SER A 1 496 ? 4.351 6.205 -20.367 1.00 86.19 496 SER A N 1
ATOM 3810 C CA . SER A 1 496 ? 5.633 6.749 -19.891 1.00 86.19 496 SER A CA 1
ATOM 3811 C C . SER A 1 496 ? 6.868 5.924 -20.267 1.00 86.19 496 SER A C 1
ATOM 3813 O O . SER A 1 496 ? 7.976 6.445 -20.207 1.00 86.19 496 SER A O 1
ATOM 3815 N N . VAL A 1 497 ? 6.689 4.658 -20.661 1.00 85.75 497 VAL A N 1
ATOM 3816 C CA . VAL A 1 497 ? 7.782 3.762 -21.079 1.00 85.75 497 VAL A CA 1
ATOM 3817 C C . VAL A 1 497 ? 7.796 3.496 -22.591 1.00 85.75 497 VAL A C 1
ATOM 3819 O O . VAL A 1 497 ? 8.669 2.783 -23.088 1.00 85.75 497 VAL A O 1
ATOM 3822 N N . LEU A 1 498 ? 6.833 4.043 -23.345 1.00 81.44 498 LEU A N 1
ATOM 3823 C CA . LEU A 1 498 ? 6.717 3.871 -24.795 1.00 81.44 498 LEU A CA 1
ATOM 3824 C C . LEU A 1 498 ? 7.417 5.010 -25.554 1.00 81.44 498 LEU A C 1
ATOM 3826 O O . LEU A 1 498 ? 6.764 5.931 -26.047 1.00 81.44 498 LEU A O 1
ATOM 3830 N N . GLU A 1 499 ? 8.740 4.912 -25.707 1.00 64.00 499 GLU A N 1
ATOM 3831 C CA . GLU A 1 499 ? 9.541 5.840 -26.525 1.00 64.00 499 GLU A CA 1
ATOM 3832 C C . GLU A 1 499 ? 9.168 5.799 -28.029 1.00 64.00 499 GLU A C 1
ATOM 3834 O O . GLU A 1 499 ? 8.844 4.719 -28.549 1.00 64.00 499 GLU A O 1
ATOM 3839 N N . PRO A 1 500 ? 9.281 6.924 -28.775 1.00 56.12 500 PRO A N 1
ATOM 3840 C CA . PRO A 1 500 ? 8.835 7.035 -30.171 1.00 56.12 500 PRO A CA 1
ATOM 3841 C C . PRO A 1 500 ? 9.511 6.068 -31.152 1.00 56.12 500 PRO A C 1
ATOM 3843 O O . PRO A 1 500 ? 8.906 5.708 -32.158 1.00 56.12 500 PRO A O 1
ATOM 3846 N N . ASN A 1 501 ? 10.743 5.632 -30.864 1.00 47.12 501 ASN A N 1
ATOM 3847 C CA . ASN A 1 501 ? 11.580 4.886 -31.810 1.00 47.12 501 ASN A CA 1
ATOM 3848 C C . ASN A 1 501 ? 12.015 3.488 -31.323 1.00 47.12 501 ASN A C 1
ATOM 3850 O O . ASN A 1 501 ? 12.960 2.930 -31.877 1.00 47.12 501 ASN A O 1
ATOM 3854 N N . GLY A 1 502 ? 11.337 2.878 -30.337 1.00 49.78 502 GLY A N 1
ATOM 3855 C CA . GLY A 1 502 ? 11.662 1.487 -29.970 1.00 49.78 502 GLY A CA 1
ATOM 3856 C C . GLY A 1 502 ? 11.156 0.928 -28.637 1.00 49.78 502 GLY A C 1
ATOM 3857 O O . GLY A 1 502 ? 11.839 0.079 -28.066 1.00 49.78 502 GLY A O 1
ATOM 3858 N N . GLY A 1 503 ? 9.999 1.355 -28.115 1.00 51.03 503 GLY A N 1
ATOM 3859 C CA . GLY A 1 503 ? 9.427 0.751 -26.901 1.00 51.03 503 GLY A CA 1
ATOM 3860 C C . GLY A 1 503 ? 9.162 -0.758 -27.059 1.00 51.03 503 GLY A C 1
ATOM 3861 O O . GLY A 1 503 ? 8.377 -1.164 -27.915 1.00 51.03 503 GLY A O 1
ATOM 3862 N N . ARG A 1 504 ? 9.817 -1.597 -26.241 1.00 71.31 504 ARG A N 1
ATOM 3863 C CA . ARG A 1 504 ? 9.644 -3.065 -26.212 1.00 71.31 504 ARG A CA 1
ATOM 3864 C C . ARG A 1 504 ? 8.342 -3.430 -25.479 1.00 71.31 504 ARG A C 1
ATOM 3866 O O . ARG A 1 504 ? 8.131 -2.948 -24.368 1.00 71.31 504 ARG A O 1
ATOM 3873 N N . LEU A 1 505 ? 7.521 -4.336 -26.033 1.00 82.31 505 LEU A N 1
ATOM 3874 C CA . LEU A 1 505 ? 6.299 -4.860 -25.384 1.00 82.31 505 LEU A CA 1
ATOM 3875 C C . LEU A 1 505 ? 6.550 -5.346 -23.943 1.00 82.31 505 LEU A C 1
ATOM 3877 O O . LEU A 1 505 ? 5.720 -5.134 -23.067 1.00 82.31 505 LEU A O 1
ATOM 3881 N N . GLU A 1 506 ? 7.713 -5.942 -23.673 1.00 84.50 506 GLU A N 1
ATOM 3882 C CA . GLU A 1 506 ? 8.092 -6.399 -22.328 1.00 84.50 506 GLU A CA 1
ATOM 3883 C C . GLU A 1 506 ? 8.165 -5.256 -21.299 1.00 84.50 506 GLU A C 1
ATOM 3885 O O . GLU A 1 506 ? 7.751 -5.431 -20.154 1.00 84.50 506 GLU A O 1
ATOM 3890 N N . ALA A 1 507 ? 8.621 -4.061 -21.695 1.00 84.38 507 ALA A N 1
ATOM 3891 C CA . ALA A 1 507 ? 8.640 -2.896 -20.808 1.00 84.38 507 ALA A CA 1
ATOM 3892 C C . ALA A 1 507 ? 7.215 -2.403 -20.510 1.00 84.38 507 ALA A C 1
ATOM 3894 O O . ALA A 1 507 ? 6.887 -2.119 -19.358 1.00 84.38 507 ALA A O 1
ATOM 3895 N N . ALA A 1 508 ? 6.348 -2.383 -21.527 1.00 86.69 508 ALA A N 1
ATOM 3896 C CA . ALA A 1 508 ? 4.932 -2.053 -21.378 1.00 86.69 508 ALA A CA 1
ATOM 3897 C C . ALA A 1 508 ? 4.196 -3.057 -20.470 1.00 86.69 508 ALA A C 1
ATOM 3899 O O . ALA A 1 508 ? 3.457 -2.654 -19.572 1.00 86.69 508 ALA A O 1
ATOM 3900 N N . LEU A 1 509 ? 4.445 -4.359 -20.644 1.00 88.44 509 LEU A N 1
ATOM 3901 C CA . LEU A 1 509 ? 3.920 -5.421 -19.780 1.00 88.44 509 LEU A CA 1
ATOM 3902 C C . LEU A 1 509 ? 4.415 -5.281 -18.339 1.00 88.44 509 LEU A C 1
ATOM 3904 O O . LEU A 1 509 ? 3.622 -5.404 -17.404 1.00 88.44 509 LEU A O 1
ATOM 3908 N N . GLY A 1 510 ? 5.705 -4.990 -18.152 1.00 88.38 510 GLY A N 1
ATOM 3909 C CA . GLY A 1 510 ? 6.296 -4.736 -16.841 1.00 88.38 510 GLY A CA 1
ATOM 3910 C C . GLY A 1 510 ? 5.658 -3.537 -16.138 1.00 88.38 510 GLY A C 1
ATOM 3911 O O . GLY A 1 510 ? 5.270 -3.648 -14.973 1.00 88.38 510 GLY A O 1
ATOM 3912 N N . ALA A 1 511 ? 5.485 -2.421 -16.852 1.00 88.31 511 ALA A N 1
ATOM 3913 C CA . ALA A 1 511 ? 4.836 -1.218 -16.337 1.00 88.31 511 ALA A CA 1
ATOM 3914 C C . ALA A 1 511 ? 3.364 -1.471 -15.979 1.00 88.31 511 ALA A C 1
ATOM 3916 O O . ALA A 1 511 ? 2.947 -1.158 -14.863 1.00 88.31 511 ALA A O 1
ATOM 3917 N N . ALA A 1 512 ? 2.596 -2.109 -16.870 1.00 91.50 512 ALA A N 1
ATOM 3918 C CA . ALA A 1 512 ? 1.192 -2.432 -16.624 1.00 91.50 512 ALA A CA 1
ATOM 3919 C C . ALA A 1 512 ? 1.014 -3.378 -15.431 1.00 91.50 512 ALA A C 1
ATOM 3921 O O . ALA A 1 512 ? 0.165 -3.136 -14.574 1.00 91.50 512 ALA A O 1
ATOM 3922 N N . ARG A 1 513 ? 1.843 -4.427 -15.335 1.00 92.31 513 ARG A N 1
ATOM 3923 C CA . ARG A 1 513 ? 1.813 -5.378 -14.216 1.00 92.31 513 ARG A CA 1
ATOM 3924 C C . ARG A 1 513 ? 2.133 -4.695 -12.893 1.00 92.31 513 ARG A C 1
ATOM 3926 O O . ARG A 1 513 ? 1.421 -4.908 -11.913 1.00 92.31 513 ARG A O 1
ATOM 3933 N N . LYS A 1 514 ? 3.211 -3.903 -12.863 1.00 90.88 514 LYS A N 1
ATOM 3934 C CA . LYS A 1 514 ? 3.652 -3.179 -11.665 1.00 90.88 514 LYS A CA 1
ATOM 3935 C C . LYS A 1 514 ? 2.566 -2.215 -11.197 1.00 90.88 514 LYS A C 1
ATOM 3937 O O . LYS A 1 514 ? 2.262 -2.185 -10.011 1.00 90.88 514 LYS A O 1
ATOM 3942 N N . GLU A 1 515 ? 1.955 -1.483 -12.121 1.00 91.31 515 GLU A N 1
ATOM 3943 C CA . GLU A 1 515 ? 0.918 -0.509 -11.796 1.00 91.31 515 GLU A CA 1
ATOM 3944 C C . GLU A 1 515 ? -0.398 -1.166 -11.353 1.00 91.31 515 GLU A C 1
ATOM 3946 O O . GLU A 1 515 ? -0.996 -0.726 -10.374 1.00 91.31 515 GLU A O 1
ATOM 3951 N N . ALA A 1 516 ? -0.825 -2.260 -11.993 1.00 90.00 516 ALA A N 1
ATOM 3952 C CA . ALA A 1 516 ? -2.009 -3.012 -11.570 1.00 90.00 516 ALA A CA 1
ATOM 3953 C C . ALA A 1 516 ? -1.838 -3.642 -10.176 1.00 90.00 516 ALA A C 1
ATOM 3955 O O . ALA A 1 516 ? -2.751 -3.579 -9.347 1.00 90.00 516 ALA A O 1
ATOM 3956 N N . ALA A 1 517 ? -0.654 -4.196 -9.891 1.00 86.25 517 ALA A N 1
ATOM 3957 C CA . ALA A 1 517 ? -0.312 -4.688 -8.559 1.00 86.25 517 ALA A CA 1
ATOM 3958 C C . ALA A 1 517 ? -0.303 -3.546 -7.533 1.00 86.25 517 ALA A C 1
ATOM 3960 O O . ALA A 1 517 ? -0.951 -3.668 -6.499 1.00 86.25 517 ALA A O 1
ATOM 3961 N N . ARG A 1 518 ? 0.323 -2.405 -7.860 1.00 87.81 518 ARG A N 1
ATOM 3962 C CA . ARG A 1 518 ? 0.353 -1.217 -6.995 1.00 87.81 518 ARG A CA 1
ATOM 3963 C C . ARG A 1 518 ? -1.051 -0.728 -6.643 1.00 87.81 518 ARG A C 1
ATOM 3965 O O . ARG A 1 518 ? -1.316 -0.485 -5.476 1.00 87.81 518 ARG A O 1
ATOM 3972 N N . ILE A 1 519 ? -1.954 -0.618 -7.619 1.00 84.31 519 ILE A N 1
ATOM 3973 C CA . ILE A 1 519 ? -3.351 -0.209 -7.380 1.00 84.31 519 ILE A CA 1
ATOM 3974 C C . ILE A 1 519 ? -4.052 -1.181 -6.423 1.00 84.31 519 ILE A C 1
ATOM 3976 O O . ILE A 1 519 ? -4.779 -0.743 -5.538 1.00 84.31 519 ILE A O 1
ATOM 3980 N N . THR A 1 520 ? -3.818 -2.483 -6.590 1.00 82.69 520 THR A N 1
ATOM 3981 C CA . THR A 1 520 ? -4.433 -3.523 -5.753 1.00 82.69 520 THR A CA 1
ATOM 3982 C C . THR A 1 520 ? -3.873 -3.519 -4.331 1.00 82.69 520 THR A C 1
ATOM 3984 O O . THR A 1 520 ? -4.630 -3.651 -3.372 1.00 82.69 520 THR A O 1
ATOM 3987 N N . ASP A 1 521 ? -2.560 -3.342 -4.178 1.00 80.94 521 ASP A N 1
ATOM 3988 C CA . ASP A 1 521 ? -1.913 -3.242 -2.868 1.00 80.94 521 ASP A CA 1
ATOM 3989 C C . ASP A 1 521 ? -2.295 -1.942 -2.143 1.00 80.94 521 ASP A C 1
ATOM 3991 O O . ASP A 1 521 ? -2.527 -1.964 -0.937 1.00 80.94 521 ASP A O 1
ATOM 3995 N N . GLU A 1 522 ? -2.435 -0.829 -2.870 1.00 81.56 522 GLU A N 1
ATOM 3996 C CA . GLU A 1 522 ? -2.927 0.442 -2.321 1.00 81.56 522 GLU A CA 1
ATOM 3997 C C . GLU A 1 522 ? -4.373 0.345 -1.839 1.00 81.56 522 GLU A C 1
ATOM 3999 O O . GLU A 1 522 ? -4.677 0.822 -0.750 1.00 81.56 522 GLU A O 1
ATOM 4004 N N . ASP A 1 523 ? -5.263 -0.286 -2.610 1.00 81.25 523 ASP A N 1
ATOM 4005 C CA . ASP A 1 523 ? -6.660 -0.488 -2.200 1.00 81.25 523 ASP A CA 1
ATOM 4006 C C . ASP A 1 523 ? -6.743 -1.325 -0.913 1.00 81.25 523 ASP A C 1
ATOM 4008 O O . ASP A 1 523 ? -7.466 -0.975 0.022 1.00 81.25 523 ASP A O 1
ATOM 4012 N N . ALA A 1 524 ? -5.929 -2.381 -0.824 1.00 76.75 524 ALA A N 1
ATOM 4013 C CA . ALA A 1 524 ? -5.843 -3.233 0.356 1.00 76.75 524 ALA A CA 1
ATOM 4014 C C . ALA A 1 524 ? -5.309 -2.465 1.585 1.00 76.75 524 ALA A C 1
ATOM 4016 O O . ALA A 1 524 ? -5.900 -2.534 2.670 1.00 76.75 524 ALA A O 1
ATOM 4017 N N . ASP A 1 525 ? -4.255 -1.657 1.412 1.00 80.19 525 ASP A N 1
ATOM 4018 C CA . ASP A 1 525 ? -3.719 -0.805 2.479 1.00 80.19 525 ASP A CA 1
ATOM 4019 C C . ASP A 1 525 ? -4.722 0.263 2.934 1.00 80.19 525 ASP A C 1
ATOM 4021 O O . ASP A 1 525 ? -4.896 0.485 4.135 1.00 80.19 525 ASP A O 1
ATOM 4025 N N . PHE A 1 526 ? -5.453 0.883 2.005 1.00 81.94 526 PHE A N 1
ATOM 4026 C CA . PHE A 1 526 ? -6.509 1.833 2.349 1.00 81.94 526 PHE A CA 1
ATOM 4027 C C . PHE A 1 526 ? -7.606 1.163 3.173 1.00 81.94 526 PHE A C 1
ATOM 4029 O O . PHE A 1 526 ? -7.991 1.696 4.216 1.00 81.94 526 PHE A O 1
ATOM 4036 N N . CYS A 1 527 ? -8.066 -0.026 2.775 1.00 79.56 527 CYS A N 1
ATOM 4037 C CA . CYS A 1 527 ? -9.032 -0.797 3.556 1.00 79.56 527 CYS A CA 1
ATOM 4038 C C . CYS A 1 527 ? -8.522 -1.117 4.967 1.00 79.56 527 CYS A C 1
ATOM 4040 O O . CYS A 1 527 ? -9.300 -1.002 5.922 1.00 79.56 527 CYS A O 1
ATOM 4042 N N . ARG A 1 528 ? -7.238 -1.474 5.113 1.00 80.69 528 ARG A N 1
ATOM 4043 C CA . ARG A 1 528 ? -6.596 -1.719 6.415 1.00 80.69 528 ARG A CA 1
ATOM 4044 C C . ARG A 1 528 ? -6.593 -0.460 7.282 1.00 80.69 528 ARG A C 1
ATOM 4046 O O . ARG A 1 528 ? -7.085 -0.502 8.406 1.00 80.69 528 ARG A O 1
ATOM 4053 N N . ARG A 1 529 ? -6.107 0.666 6.756 1.00 82.56 529 ARG A N 1
ATOM 4054 C CA . ARG A 1 529 ? -6.000 1.938 7.495 1.00 82.56 529 ARG A CA 1
ATOM 4055 C C . ARG A 1 529 ? -7.359 2.517 7.886 1.00 82.56 529 ARG A C 1
ATOM 4057 O O . ARG A 1 529 ? -7.521 3.005 9.000 1.00 82.56 529 ARG A O 1
ATOM 4064 N N . ILE A 1 530 ? -8.357 2.420 7.003 1.00 84.06 530 ILE A N 1
ATOM 4065 C CA . ILE A 1 530 ? -9.758 2.749 7.326 1.00 84.06 530 ILE A CA 1
ATOM 4066 C C . ILE A 1 530 ? -10.275 1.820 8.431 1.00 84.06 530 ILE A C 1
ATOM 4068 O O . ILE A 1 530 ? -10.996 2.253 9.331 1.00 84.06 530 ILE A O 1
ATOM 4072 N N . GLY A 1 531 ? -9.889 0.543 8.386 1.00 83.31 531 GLY A N 1
ATOM 4073 C CA . GLY A 1 531 ? -10.194 -0.431 9.426 1.00 83.31 531 GLY A CA 1
ATOM 4074 C C . GLY A 1 531 ? -9.656 -0.009 10.792 1.00 83.31 531 GLY A C 1
ATOM 4075 O O . GLY A 1 531 ? -10.420 0.095 11.749 1.00 83.31 531 GLY A O 1
ATOM 4076 N N . GLU A 1 532 ? -8.367 0.315 10.864 1.00 84.62 532 GLU A N 1
ATOM 4077 C CA . GLU A 1 532 ? -7.682 0.768 12.082 1.00 84.62 532 GLU A CA 1
ATOM 4078 C C . GLU A 1 532 ? -8.294 2.054 12.646 1.00 84.62 532 GLU A C 1
ATOM 4080 O O . GLU A 1 532 ? -8.687 2.085 13.814 1.00 84.62 532 GLU A O 1
ATOM 4085 N N . ALA A 1 533 ? -8.471 3.076 11.803 1.00 85.44 533 ALA A N 1
ATOM 4086 C CA . ALA A 1 533 ? -9.084 4.339 12.205 1.00 85.44 533 ALA A CA 1
ATOM 4087 C C . ALA A 1 533 ? -10.539 4.150 12.673 1.00 85.44 533 ALA A C 1
ATOM 4089 O O . ALA A 1 533 ? -10.996 4.800 13.616 1.00 85.44 533 ALA A O 1
ATOM 4090 N N . GLY A 1 534 ? -11.278 3.240 12.034 1.00 85.75 534 GLY A N 1
ATOM 4091 C CA . GLY A 1 534 ? -12.637 2.891 12.435 1.00 85.75 534 GLY A CA 1
ATOM 4092 C C . GLY A 1 534 ? -12.687 2.129 13.755 1.00 85.75 534 GLY A C 1
ATOM 4093 O O . GLY A 1 534 ? -13.569 2.393 14.567 1.00 85.75 534 GLY A O 1
ATOM 4094 N N . ALA A 1 535 ? -11.729 1.239 14.011 1.00 85.81 535 ALA A N 1
ATOM 4095 C CA . ALA A 1 535 ? -11.620 0.541 15.287 1.00 85.81 535 ALA A CA 1
ATOM 4096 C C . ALA A 1 535 ? -11.350 1.517 16.441 1.00 85.81 535 ALA A C 1
ATOM 4098 O O . ALA A 1 535 ? -11.965 1.396 17.499 1.00 85.81 535 ALA A O 1
ATOM 4099 N N . ASP A 1 536 ? -10.501 2.523 16.223 1.00 87.88 536 ASP A N 1
ATOM 4100 C CA . ASP A 1 536 ? -10.232 3.563 17.222 1.00 87.88 536 ASP A CA 1
ATOM 4101 C C . ASP A 1 536 ? -11.475 4.424 17.492 1.00 87.88 536 ASP A C 1
ATOM 4103 O O . ASP A 1 536 ? -11.795 4.722 18.646 1.00 87.88 536 ASP A O 1
ATOM 4107 N N . LEU A 1 537 ? -12.236 4.768 16.447 1.00 88.50 537 LEU A N 1
ATOM 4108 C CA . LEU A 1 537 ? -13.521 5.457 16.585 1.00 88.50 537 LEU A CA 1
ATOM 4109 C C . LEU A 1 537 ? -14.532 4.620 17.390 1.00 88.50 537 LEU A C 1
ATOM 4111 O O . LEU A 1 537 ? -15.190 5.141 18.294 1.00 88.50 537 LEU A O 1
ATOM 4115 N N . LEU A 1 538 ? -14.653 3.328 17.079 1.00 87.00 538 LEU A N 1
ATOM 4116 C CA . LEU A 1 538 ? -15.548 2.406 17.780 1.00 87.00 538 LEU A CA 1
ATOM 4117 C C . LEU A 1 538 ? -15.136 2.229 19.249 1.00 87.00 538 LEU A C 1
ATOM 4119 O O . LEU A 1 538 ? -16.003 2.273 20.120 1.00 87.00 538 LEU A O 1
ATOM 4123 N N . GLN A 1 539 ? -13.837 2.135 19.550 1.00 87.31 539 GLN A N 1
ATOM 4124 C CA . GLN A 1 539 ? -13.334 2.114 20.928 1.00 87.31 539 GLN A CA 1
ATOM 4125 C C . GLN A 1 539 ? -13.767 3.369 21.695 1.00 87.31 539 GLN A C 1
ATOM 4127 O O . GLN A 1 539 ? -14.301 3.272 22.798 1.00 87.31 539 GLN A O 1
ATOM 4132 N N . GLN A 1 540 ? -13.601 4.556 21.105 1.00 87.69 540 GLN A N 1
ATOM 4133 C CA . GLN A 1 540 ? -14.005 5.815 21.743 1.00 87.69 540 GLN A CA 1
ATOM 4134 C C . GLN A 1 540 ? -15.517 5.903 21.985 1.00 87.69 540 GLN A C 1
ATOM 4136 O O . GLN A 1 540 ? -15.957 6.537 22.946 1.00 87.69 540 GLN A O 1
ATOM 4141 N N . LEU A 1 541 ? -16.336 5.337 21.096 1.00 86.25 541 LEU A N 1
ATOM 4142 C CA . LEU A 1 541 ? -17.788 5.271 21.281 1.00 86.25 541 LEU A CA 1
ATOM 4143 C C . LEU A 1 541 ? -18.161 4.289 22.396 1.00 86.25 541 LEU A C 1
ATOM 4145 O O . LEU A 1 541 ? -19.003 4.615 23.232 1.00 86.25 541 LEU A O 1
ATOM 4149 N N . TYR A 1 542 ? -17.491 3.139 22.454 1.00 85.12 542 TYR A N 1
ATOM 4150 C CA . TYR A 1 542 ? -17.682 2.148 23.508 1.00 85.12 542 TYR A CA 1
ATOM 4151 C C . TYR A 1 542 ? -17.328 2.700 24.897 1.00 85.12 542 TYR A C 1
ATOM 4153 O O . TYR A 1 542 ? -18.147 2.616 25.813 1.00 85.12 542 TYR A O 1
ATOM 4161 N N . GLU A 1 543 ? -16.171 3.351 25.052 1.00 85.12 543 GLU A N 1
ATOM 4162 C CA . GLU A 1 543 ? -15.778 3.959 26.334 1.00 85.12 543 GLU A CA 1
ATOM 4163 C C . GLU A 1 543 ? -16.743 5.073 26.766 1.00 85.12 543 GLU A C 1
ATOM 4165 O O . GLU A 1 543 ? -17.105 5.168 27.941 1.00 85.12 543 GLU A O 1
ATOM 4170 N N . ARG A 1 544 ? -17.232 5.888 25.819 1.00 83.06 544 ARG A N 1
ATOM 4171 C CA . ARG A 1 544 ? -18.256 6.908 26.102 1.00 83.06 544 ARG A CA 1
ATOM 4172 C C . ARG A 1 544 ? -19.561 6.288 26.591 1.00 83.06 544 ARG A C 1
ATOM 4174 O O . ARG A 1 544 ? -20.111 6.760 27.585 1.00 83.06 544 ARG A O 1
ATOM 4181 N N . LYS A 1 545 ? -20.029 5.221 25.937 1.00 80.25 545 LYS A N 1
ATOM 4182 C CA . LYS A 1 545 ? -21.223 4.480 26.360 1.00 80.25 545 LYS A CA 1
ATOM 4183 C C . LYS A 1 545 ? -21.050 3.948 27.782 1.00 80.25 545 LYS A C 1
ATOM 4185 O O . LYS A 1 545 ? -21.889 4.226 28.639 1.00 80.25 545 LYS A O 1
ATOM 4190 N N . LYS A 1 546 ? -19.922 3.287 28.055 1.00 78.12 546 LYS A N 1
ATOM 4191 C CA . LYS A 1 546 ? -19.575 2.733 29.371 1.00 78.12 546 LYS A CA 1
ATOM 4192 C C . LYS A 1 546 ? -19.534 3.795 30.474 1.00 78.12 546 LYS A C 1
ATOM 4194 O O . LYS A 1 546 ? -19.990 3.532 31.580 1.00 78.12 546 LYS A O 1
ATOM 4199 N N . ALA A 1 547 ? -19.037 4.995 30.174 1.00 75.88 547 ALA A N 1
ATOM 4200 C CA . ALA A 1 547 ? -19.010 6.110 31.121 1.00 75.88 547 ALA A CA 1
ATOM 4201 C C . ALA A 1 547 ? -20.400 6.721 31.399 1.00 75.88 547 ALA A C 1
ATOM 4203 O O . ALA A 1 547 ? -20.602 7.330 32.447 1.00 75.88 547 ALA A O 1
ATOM 4204 N N . SER A 1 548 ? -21.347 6.583 30.465 1.00 68.06 548 SER A N 1
ATOM 4205 C CA . SER A 1 548 ? -22.692 7.174 30.550 1.00 68.06 548 SER A CA 1
ATOM 4206 C C . SER A 1 548 ? -23.774 6.245 31.115 1.00 68.06 548 SER A C 1
ATOM 4208 O O . SER A 1 548 ? -24.833 6.724 31.519 1.00 68.06 548 SER A O 1
ATOM 4210 N N . ALA A 1 549 ? -23.529 4.933 31.153 1.00 63.22 549 ALA A N 1
ATOM 4211 C CA . ALA A 1 549 ? -24.513 3.941 31.575 1.00 63.22 549 ALA A CA 1
ATOM 4212 C C . ALA A 1 549 ? -24.385 3.600 33.075 1.00 63.22 549 ALA A C 1
ATOM 4214 O O . ALA A 1 549 ? -23.294 3.347 33.581 1.00 63.22 549 ALA A O 1
ATOM 4215 N N . SER A 1 550 ? -25.512 3.553 33.795 1.00 46.84 550 SER A N 1
ATOM 4216 C CA . SER A 1 550 ? -25.598 3.152 35.216 1.00 46.84 550 SE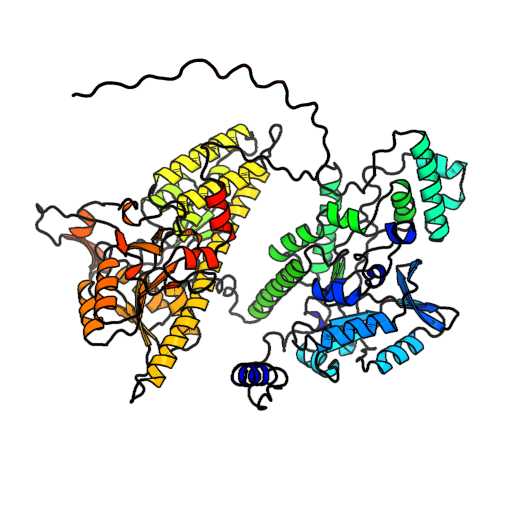R A CA 1
ATOM 4217 C C . SER A 1 550 ? -25.561 1.632 35.440 1.00 46.84 550 SER A C 1
ATOM 4219 O O . SER A 1 550 ? -25.451 1.172 36.577 1.00 46.84 550 SER A O 1
ATOM 4221 N N . THR A 1 551 ? -25.593 0.857 34.358 1.00 42.25 551 THR A N 1
ATOM 4222 C CA . THR A 1 551 ? -25.286 -0.575 34.299 1.00 42.25 551 THR A CA 1
ATOM 4223 C C . THR A 1 551 ? -24.387 -0.825 33.088 1.00 42.25 551 THR A C 1
ATOM 4225 O O . THR A 1 551 ? -24.635 -0.213 32.047 1.00 42.25 551 THR A O 1
ATOM 4228 N N . PRO A 1 552 ? -23.373 -1.705 33.166 1.00 45.81 552 PRO A N 1
ATOM 4229 C CA . PRO A 1 552 ? -22.597 -2.086 31.993 1.00 45.81 552 PRO A CA 1
ATOM 4230 C C . PRO A 1 552 ? -23.526 -2.796 31.004 1.00 45.81 552 PRO A C 1
ATOM 4232 O O . PRO A 1 552 ? -23.962 -3.919 31.237 1.00 45.81 552 PRO A O 1
ATOM 4235 N N . GLU A 1 553 ? -23.893 -2.129 29.916 1.00 50.81 553 GLU A N 1
ATOM 4236 C CA . GLU A 1 553 ? -24.342 -2.842 28.727 1.00 50.81 553 GLU A CA 1
ATOM 4237 C C . GLU A 1 553 ? -23.082 -3.299 28.001 1.00 50.81 553 GLU A C 1
ATOM 4239 O O . GLU A 1 553 ? -22.343 -2.488 27.446 1.00 50.81 553 GLU A O 1
ATOM 4244 N N . ASP A 1 554 ? -22.814 -4.602 28.046 1.00 54.41 554 ASP A N 1
ATOM 4245 C CA . ASP A 1 554 ? -21.500 -5.173 27.730 1.00 54.41 554 ASP A CA 1
ATOM 4246 C C . ASP A 1 554 ? -21.091 -5.091 26.246 1.00 54.41 554 ASP A C 1
ATOM 4248 O O . ASP A 1 554 ? -20.073 -5.675 25.881 1.00 54.41 554 ASP A O 1
ATOM 4252 N N . LYS A 1 555 ? -21.866 -4.440 25.358 1.00 57.22 555 LYS A N 1
ATOM 4253 C CA . LYS A 1 555 ? -21.611 -4.447 23.903 1.00 57.22 555 LYS A CA 1
ATOM 4254 C C . LYS A 1 555 ? -21.900 -3.116 23.205 1.00 57.22 555 LYS A C 1
ATOM 4256 O O . LYS A 1 555 ? -22.937 -2.488 23.436 1.00 57.22 555 LYS A O 1
ATOM 4261 N N . LEU A 1 556 ? -21.014 -2.738 22.280 1.00 53.88 556 LEU A N 1
ATOM 4262 C CA . LEU A 1 556 ? -21.262 -1.679 21.299 1.00 53.88 556 LEU A CA 1
ATOM 4263 C C . LEU A 1 556 ? -22.048 -2.249 20.119 1.00 53.88 556 LEU A C 1
ATOM 4265 O O . LEU A 1 556 ? -21.633 -3.230 19.498 1.00 53.88 556 LEU A O 1
ATOM 4269 N N . THR A 1 557 ? -23.165 -1.616 19.792 1.00 55.06 557 THR A N 1
ATOM 4270 C CA . THR A 1 557 ? -24.100 -2.137 18.806 1.00 55.06 557 THR A CA 1
ATOM 4271 C C . THR A 1 557 ? -24.136 -1.264 17.557 1.00 55.06 557 THR A C 1
ATOM 4273 O O . THR A 1 557 ? -24.476 -0.082 17.606 1.00 55.06 557 THR A O 1
ATOM 4276 N N . ILE A 1 558 ? -23.768 -1.852 16.418 1.00 55.97 558 ILE A N 1
ATOM 4277 C CA . ILE A 1 558 ? -23.474 -1.133 15.175 1.00 55.97 558 ILE A CA 1
ATOM 4278 C C . ILE A 1 558 ? -24.495 -1.504 14.101 1.00 55.97 558 ILE A C 1
ATOM 4280 O O . ILE A 1 558 ? -24.753 -2.682 13.847 1.00 55.97 558 ILE A O 1
ATOM 4284 N N . ASN A 1 559 ? -25.016 -0.491 13.414 1.00 47.72 559 ASN A N 1
ATOM 4285 C CA . ASN A 1 559 ? -25.686 -0.640 12.128 1.00 47.72 559 ASN A CA 1
ATOM 4286 C C . ASN A 1 559 ? -24.629 -0.363 11.023 1.00 47.72 559 ASN A C 1
ATOM 4288 O O . ASN A 1 559 ? -24.387 0.790 10.684 1.00 47.72 559 ASN A O 1
ATOM 4292 N N . ALA A 1 560 ? -23.983 -1.414 10.481 1.00 47.25 560 ALA A N 1
ATOM 4293 C CA . ALA A 1 560 ? -23.025 -1.386 9.355 1.00 47.25 560 ALA A CA 1
ATOM 4294 C C . ALA A 1 560 ? -23.488 -2.038 8.012 1.00 47.25 560 ALA A C 1
ATOM 4296 O O . ALA A 1 560 ? -23.944 -3.181 8.003 1.00 47.25 560 ALA A O 1
ATOM 4297 N N . ARG A 1 561 ? -23.247 -1.385 6.854 1.00 51.38 561 ARG A N 1
ATOM 4298 C CA . ARG A 1 561 ? -23.417 -1.928 5.474 1.00 51.38 561 ARG A CA 1
ATOM 4299 C C . ARG A 1 561 ? -22.161 -1.741 4.593 1.00 51.38 561 ARG A C 1
ATOM 4301 O O . ARG A 1 561 ? -21.787 -0.592 4.427 1.00 51.38 561 ARG A O 1
ATOM 4308 N N . LEU A 1 562 ? -21.620 -2.826 3.993 1.00 49.06 562 LEU A N 1
ATOM 4309 C CA . LEU A 1 562 ? -20.559 -2.955 2.938 1.00 49.06 562 LEU A CA 1
ATOM 4310 C C . LEU A 1 562 ? -19.428 -1.891 2.883 1.00 49.06 562 LEU A C 1
ATOM 4312 O O . LEU A 1 562 ? -19.680 -0.699 2.889 1.00 49.06 562 LEU A O 1
ATOM 4316 N N . CYS A 1 563 ? -18.166 -2.336 2.749 1.00 47.94 563 CYS A N 1
ATOM 4317 C CA . CYS A 1 563 ? -16.907 -1.560 2.914 1.00 47.94 563 CYS A CA 1
ATOM 4318 C C . CYS A 1 563 ? -16.526 -1.169 4.357 1.00 47.94 563 CYS A C 1
ATOM 4320 O O . CYS A 1 563 ? -15.463 -0.603 4.576 1.00 47.94 563 CYS A O 1
ATOM 4322 N N . ILE A 1 564 ? -17.332 -1.543 5.351 1.00 56.28 564 ILE A N 1
ATOM 4323 C CA . ILE A 1 564 ? -17.096 -1.260 6.786 1.00 56.28 564 ILE A CA 1
ATOM 4324 C C . ILE A 1 564 ? -16.511 -2.464 7.508 1.00 56.28 564 ILE A C 1
ATOM 4326 O O . ILE A 1 564 ? -16.105 -2.392 8.667 1.00 56.28 564 ILE A O 1
ATOM 4330 N N . VAL A 1 565 ? -16.510 -3.611 6.834 1.00 61.62 565 VAL A N 1
ATOM 4331 C CA . VAL A 1 565 ? -16.174 -4.861 7.490 1.00 61.62 565 VAL A CA 1
ATOM 4332 C C . VAL A 1 565 ? -14.735 -4.832 7.991 1.00 61.62 565 VAL A C 1
ATOM 4334 O O . VAL A 1 565 ? -14.498 -5.347 9.066 1.00 61.62 565 VAL A O 1
ATOM 4337 N N . SER A 1 566 ? -13.829 -4.072 7.361 1.00 69.75 566 SER A N 1
ATOM 4338 C CA . SER A 1 566 ? -12.486 -3.841 7.905 1.00 69.75 566 SER A CA 1
ATOM 4339 C C . SER A 1 566 ? -12.480 -3.132 9.266 1.00 69.75 566 SER A C 1
ATOM 4341 O O . SER A 1 566 ? -11.731 -3.549 10.142 1.00 69.75 566 SER A O 1
ATOM 4343 N N . SER A 1 567 ? -13.318 -2.114 9.498 1.00 77.19 567 SER A N 1
ATOM 4344 C CA . SER A 1 567 ? -13.411 -1.431 10.802 1.00 77.19 567 SER A CA 1
ATOM 4345 C C . SER A 1 567 ? -14.030 -2.321 11.876 1.00 77.19 567 SER A C 1
ATOM 4347 O O . SER A 1 567 ? -13.610 -2.291 13.030 1.00 77.19 567 SER A O 1
ATOM 4349 N N . VAL A 1 568 ? -15.009 -3.142 11.490 1.00 78.69 568 VAL A N 1
ATOM 4350 C CA . VAL A 1 568 ? -15.647 -4.129 12.372 1.00 78.69 568 VAL A CA 1
ATOM 4351 C C . VAL A 1 568 ? -14.682 -5.269 12.708 1.00 78.69 568 VAL A C 1
ATOM 4353 O O . VAL A 1 568 ? -14.575 -5.629 13.876 1.00 78.69 568 VAL A O 1
ATOM 4356 N N . TYR A 1 569 ? -13.957 -5.805 11.723 1.00 76.25 569 TYR A N 1
ATOM 4357 C CA . TYR A 1 569 ? -12.939 -6.841 11.915 1.00 76.25 569 TYR A CA 1
ATOM 4358 C C . TYR A 1 569 ? -11.816 -6.328 12.807 1.00 76.25 569 TYR A C 1
ATOM 4360 O O . TYR A 1 569 ? -11.524 -6.947 13.820 1.00 76.25 569 TYR A O 1
ATOM 4368 N N . ALA A 1 570 ? -11.267 -5.146 12.511 1.00 80.25 570 ALA A N 1
ATOM 4369 C CA . ALA A 1 570 ? -10.207 -4.550 13.316 1.00 80.25 570 ALA A CA 1
ATOM 4370 C C . ALA A 1 570 ? -10.656 -4.275 14.762 1.00 80.25 570 ALA A C 1
ATOM 4372 O O . ALA A 1 570 ? -9.880 -4.474 15.694 1.00 80.25 570 ALA A O 1
ATOM 4373 N N . ALA A 1 571 ? -11.907 -3.852 14.978 1.00 82.00 571 ALA A N 1
ATOM 4374 C CA . ALA A 1 571 ? -12.456 -3.701 16.324 1.00 82.00 571 ALA A CA 1
ATOM 4375 C C . ALA A 1 571 ? -12.608 -5.057 17.036 1.00 82.00 571 ALA A C 1
ATOM 4377 O O . ALA A 1 571 ? -12.190 -5.202 18.185 1.00 82.00 571 ALA A O 1
ATOM 4378 N N . PHE A 1 572 ? -13.165 -6.058 16.352 1.00 82.06 572 PHE A N 1
ATOM 4379 C CA . PHE A 1 572 ? -13.339 -7.406 16.889 1.00 82.06 572 PHE A CA 1
ATOM 4380 C C . PHE A 1 572 ? -12.001 -8.067 17.246 1.00 82.06 572 PHE A C 1
ATOM 4382 O O . PHE A 1 572 ? -11.866 -8.630 18.330 1.00 82.06 572 PHE A O 1
ATOM 4389 N N . ASP A 1 573 ? -10.994 -7.931 16.385 1.00 79.81 573 ASP A N 1
ATOM 4390 C CA . ASP A 1 573 ? -9.648 -8.472 16.587 1.00 79.81 573 ASP A CA 1
ATOM 4391 C C . ASP A 1 573 ? -8.913 -7.789 17.752 1.00 79.81 573 ASP A C 1
ATOM 4393 O O . ASP A 1 573 ? -8.105 -8.423 18.430 1.00 79.81 573 ASP A O 1
ATOM 4397 N N . LYS A 1 574 ? -9.238 -6.522 18.051 1.00 81.25 574 LYS A N 1
ATOM 4398 C CA . LYS A 1 574 ? -8.801 -5.821 19.275 1.00 81.25 574 LYS A CA 1
ATOM 4399 C C . LYS A 1 574 ? -9.539 -6.291 20.541 1.00 81.25 574 LYS A C 1
ATOM 4401 O O . LYS A 1 574 ? -9.238 -5.814 21.633 1.00 81.25 574 LYS A O 1
ATOM 4406 N N . GLY A 1 575 ? -10.496 -7.213 20.423 1.00 81.06 575 GLY A N 1
ATOM 4407 C CA . GLY A 1 575 ? -11.273 -7.751 21.540 1.00 81.06 575 GLY A CA 1
ATOM 4408 C C . GLY A 1 575 ? -12.438 -6.863 21.985 1.00 81.06 575 GLY A C 1
ATOM 4409 O O . GLY A 1 575 ? -12.986 -7.088 23.065 1.00 81.06 575 GLY A O 1
ATOM 4410 N N . LEU A 1 576 ? -12.837 -5.864 21.185 1.00 80.81 576 LEU A N 1
ATOM 4411 C CA . LEU A 1 576 ? -14.006 -5.044 21.499 1.00 80.81 576 LEU A CA 1
ATOM 4412 C C . LEU A 1 576 ? -15.283 -5.892 21.435 1.00 80.81 576 LEU A C 1
ATOM 4414 O O . LEU A 1 576 ? -15.533 -6.560 20.424 1.00 80.81 576 LEU A O 1
ATOM 4418 N N . PRO A 1 577 ? -16.142 -5.838 22.466 1.00 82.44 577 PRO A N 1
ATOM 4419 C CA . PRO A 1 577 ? -17.398 -6.559 22.447 1.00 82.44 577 PRO A CA 1
ATOM 4420 C C . PRO A 1 577 ? -18.388 -5.818 21.539 1.00 82.44 577 PRO A C 1
ATOM 4422 O O . PRO A 1 577 ? -19.086 -4.894 21.954 1.00 82.44 577 PRO A O 1
ATOM 4425 N N . ILE A 1 578 ? -18.432 -6.217 20.269 1.00 82.56 578 ILE A N 1
ATOM 4426 C CA . ILE A 1 578 ? -19.305 -5.616 19.257 1.00 82.56 578 ILE A CA 1
ATOM 4427 C C . ILE A 1 578 ? -20.440 -6.563 18.862 1.00 82.56 578 ILE A C 1
ATOM 4429 O O . ILE A 1 578 ? -20.258 -7.778 18.752 1.00 82.56 578 ILE A O 1
ATOM 4433 N N . HIS A 1 579 ? -21.623 -6.001 18.624 1.00 83.44 579 HIS A N 1
ATOM 4434 C CA . HIS A 1 579 ? -22.706 -6.679 17.921 1.00 83.44 579 HIS A CA 1
ATOM 4435 C C . HIS A 1 579 ? -23.061 -5.893 16.666 1.00 83.44 579 HIS A C 1
ATOM 4437 O O . HIS A 1 579 ? -23.341 -4.695 16.729 1.00 83.44 579 HIS A O 1
ATOM 4443 N N . VAL A 1 580 ? -23.067 -6.568 15.522 1.00 80.38 580 VAL A N 1
ATOM 4444 C CA . VAL A 1 580 ? -23.452 -5.953 14.254 1.00 80.38 580 VAL A CA 1
ATOM 4445 C C . VAL A 1 580 ? -24.866 -6.391 13.914 1.00 80.38 580 VAL A C 1
ATOM 4447 O O . VAL A 1 580 ? -25.099 -7.539 13.542 1.00 80.38 580 VAL A O 1
ATOM 4450 N N . TRP A 1 581 ? -25.827 -5.477 13.966 1.00 76.00 581 TRP A N 1
ATOM 4451 C CA . TRP A 1 581 ? -27.064 -5.718 13.230 1.00 76.00 581 TRP A CA 1
ATOM 4452 C C . TRP A 1 581 ? -26.672 -5.660 11.761 1.00 76.00 581 TRP A C 1
ATOM 4454 O O . TRP A 1 581 ? -26.320 -4.582 11.287 1.00 76.00 581 TRP A O 1
ATOM 4464 N N . VAL A 1 582 ? -26.623 -6.810 11.074 1.00 60.53 582 VAL A N 1
ATOM 4465 C CA . VAL A 1 582 ? -26.336 -6.868 9.640 1.00 60.53 582 VAL A CA 1
ATOM 4466 C C . VAL A 1 582 ? -27.406 -6.044 8.979 1.00 60.53 582 VAL A C 1
ATOM 4468 O O . VAL A 1 582 ? -28.579 -6.416 8.925 1.00 60.53 582 VAL A O 1
ATOM 4471 N N . VAL A 1 583 ? -26.960 -4.870 8.571 1.00 55.59 583 VAL A N 1
ATOM 4472 C CA . VAL A 1 583 ? -27.820 -3.782 8.187 1.00 55.59 583 VAL A CA 1
ATOM 4473 C C . VAL A 1 583 ? -28.435 -4.147 6.891 1.00 55.59 583 VAL A C 1
ATOM 4475 O O . VAL A 1 583 ? -27.763 -4.056 5.859 1.00 55.59 583 VAL A O 1
ATOM 4478 N N . ASP A 1 584 ? -29.723 -4.442 6.998 1.00 63.22 584 ASP A N 1
ATOM 4479 C CA . ASP A 1 584 ? -30.636 -4.579 5.898 1.00 63.22 584 ASP A CA 1
ATOM 4480 C C . ASP A 1 584 ? -30.229 -5.755 5.015 1.00 63.22 584 ASP A C 1
ATOM 4482 O O . ASP A 1 584 ? -29.112 -5.829 4.493 1.00 63.22 584 ASP A O 1
ATOM 4486 N N . GLU A 1 585 ? -31.155 -6.669 4.750 1.00 80.25 585 GLU A N 1
ATOM 4487 C CA . GLU A 1 585 ? -30.969 -7.616 3.654 1.00 80.25 585 GLU A CA 1
ATOM 4488 C C . GLU A 1 585 ? -30.425 -6.898 2.407 1.00 80.25 585 GLU A C 1
ATOM 4490 O O . GLU A 1 585 ? -29.479 -7.398 1.799 1.00 80.25 585 GLU A O 1
ATOM 4495 N N . THR A 1 586 ? -30.826 -5.633 2.202 1.00 86.25 586 THR A N 1
ATOM 4496 C CA . THR A 1 586 ? -30.379 -4.699 1.169 1.00 86.25 586 THR A CA 1
ATOM 4497 C C . THR A 1 586 ? -31.063 -5.029 -0.139 1.00 86.25 586 THR A C 1
ATOM 4499 O O . THR A 1 586 ? -30.436 -5.409 -1.134 1.00 86.25 586 THR A O 1
ATOM 4502 N N . ARG A 1 587 ? -32.390 -4.911 -0.131 1.00 87.62 587 ARG A N 1
ATOM 4503 C CA . ARG A 1 587 ? -33.186 -5.122 -1.333 1.00 87.62 587 ARG A CA 1
ATOM 4504 C C . ARG A 1 587 ? -32.832 -4.067 -2.386 1.00 87.62 587 ARG A C 1
ATOM 4506 O O . ARG A 1 587 ? -32.455 -2.942 -2.058 1.00 87.62 587 ARG A O 1
ATOM 4513 N N . PRO A 1 588 ? -32.929 -4.424 -3.676 1.00 86.25 588 PRO A N 1
ATOM 4514 C CA . PRO A 1 588 ? -33.413 -5.709 -4.193 1.00 86.25 588 PRO A CA 1
ATOM 4515 C C . PRO A 1 588 ? -32.383 -6.854 -4.243 1.00 86.25 588 PRO A C 1
ATOM 4517 O O . PRO A 1 588 ? -32.777 -8.015 -4.327 1.00 86.25 588 PRO A O 1
ATOM 4520 N N . ARG A 1 589 ? -31.079 -6.555 -4.203 1.00 83.69 589 ARG A N 1
ATOM 4521 C CA . ARG A 1 589 ? -29.987 -7.511 -4.501 1.00 83.69 589 ARG A CA 1
ATOM 4522 C C . ARG A 1 589 ? -29.459 -8.284 -3.293 1.00 83.69 589 ARG A C 1
ATOM 4524 O O . ARG A 1 589 ? -28.562 -9.112 -3.442 1.00 83.69 589 ARG A O 1
ATOM 4531 N N . ASN A 1 590 ? -30.004 -8.008 -2.121 1.00 86.94 590 ASN A N 1
ATOM 4532 C CA . ASN A 1 590 ? -29.748 -8.699 -0.874 1.00 86.94 590 ASN A CA 1
ATOM 4533 C C . ASN A 1 590 ? -28.260 -8.773 -0.487 1.00 86.94 590 ASN A C 1
ATOM 4535 O O . ASN A 1 590 ? -27.798 -9.797 0.019 1.00 86.94 590 ASN A O 1
ATOM 4539 N N . GLN A 1 591 ? -27.464 -7.732 -0.768 1.00 83.12 591 GLN A N 1
ATOM 4540 C CA . GLN A 1 591 ? -26.016 -7.793 -0.532 1.00 83.12 591 GLN A CA 1
ATOM 4541 C C . GLN A 1 591 ? -25.649 -7.861 0.957 1.00 83.12 591 GLN A C 1
ATOM 4543 O O . GLN A 1 591 ? -24.657 -8.502 1.294 1.00 83.12 591 GLN A O 1
ATOM 4548 N N . GLY A 1 592 ? -26.441 -7.260 1.848 1.00 83.50 592 GLY A N 1
ATOM 4549 C CA . GLY A 1 592 ? -26.216 -7.381 3.290 1.00 83.50 592 GLY A CA 1
ATOM 4550 C C . GLY A 1 592 ? -26.431 -8.819 3.766 1.00 83.50 592 GLY A C 1
ATOM 4551 O O . GLY A 1 592 ? -25.576 -9.381 4.448 1.00 83.50 592 GLY A O 1
ATOM 4552 N N . ALA A 1 593 ? -27.516 -9.456 3.315 1.00 84.50 593 ALA A N 1
ATOM 4553 C CA . ALA A 1 593 ? -27.826 -10.845 3.659 1.00 84.50 593 ALA A CA 1
ATOM 4554 C C . ALA A 1 593 ? -26.884 -11.871 2.999 1.00 84.50 593 ALA A C 1
ATOM 4556 O O . ALA A 1 593 ? -26.539 -12.873 3.618 1.00 84.50 593 ALA A O 1
ATOM 4557 N N . SER A 1 594 ? -26.475 -11.648 1.745 1.00 83.38 594 SER A N 1
ATOM 4558 C CA . SER A 1 594 ? -25.678 -12.617 0.971 1.00 83.38 594 SER A CA 1
ATOM 4559 C C . SER A 1 594 ? -24.168 -12.478 1.149 1.00 83.38 594 SER A C 1
ATOM 4561 O O . SER A 1 594 ? -23.467 -13.485 1.117 1.00 83.38 594 SER A O 1
ATOM 4563 N N . LEU A 1 595 ? -23.657 -11.256 1.318 1.00 83.25 595 LEU A N 1
ATOM 4564 C CA . LEU A 1 595 ? -22.226 -11.004 1.481 1.00 83.25 595 LEU A CA 1
ATOM 4565 C C . LEU A 1 595 ? -21.890 -10.680 2.920 1.00 83.25 595 LEU A C 1
ATOM 4567 O O . LEU A 1 595 ? -21.220 -11.465 3.571 1.00 83.25 595 LEU A O 1
ATOM 4571 N N . THR A 1 596 ? -22.382 -9.555 3.440 1.00 83.38 596 THR A N 1
ATOM 4572 C CA . THR A 1 596 ? -21.937 -9.047 4.744 1.00 83.38 596 THR A CA 1
ATOM 4573 C C . THR A 1 596 ? -22.185 -10.052 5.866 1.00 83.38 596 THR A C 1
ATOM 4575 O O . THR A 1 596 ? -21.278 -10.305 6.652 1.00 83.38 596 THR A O 1
ATOM 4578 N N . ALA A 1 597 ? -23.362 -10.684 5.908 1.00 84.94 597 ALA A N 1
ATOM 4579 C CA . ALA A 1 597 ? -23.639 -11.746 6.876 1.00 84.94 597 ALA A CA 1
ATOM 4580 C C . ALA A 1 597 ? -22.688 -12.943 6.717 1.00 84.94 597 ALA A C 1
ATOM 4582 O O . ALA A 1 597 ? -22.200 -13.480 7.707 1.00 84.94 597 ALA A O 1
ATOM 4583 N N . TRP A 1 598 ? -22.393 -13.344 5.477 1.00 85.56 598 TRP A N 1
ATOM 4584 C CA . TRP A 1 598 ? -21.488 -14.457 5.204 1.00 85.56 598 TRP A CA 1
ATOM 4585 C C . TRP A 1 598 ? -20.059 -14.155 5.659 1.00 85.56 598 TRP A C 1
ATOM 4587 O O . TRP A 1 598 ? -19.455 -14.985 6.336 1.00 85.56 598 TRP A O 1
ATOM 4597 N N . GLU A 1 599 ? -19.535 -12.964 5.363 1.00 82.94 599 GLU A N 1
ATOM 4598 C CA . GLU A 1 599 ? -18.180 -12.599 5.777 1.00 82.94 599 GLU A CA 1
ATOM 4599 C C . GLU A 1 599 ? -18.068 -12.474 7.308 1.00 82.94 599 GLU A C 1
ATOM 4601 O O . GLU A 1 599 ? -17.150 -13.032 7.909 1.00 82.94 599 GLU A O 1
ATOM 4606 N N . LEU A 1 600 ? -19.044 -11.830 7.966 1.00 82.69 600 LEU A N 1
ATOM 4607 C CA . LEU A 1 600 ? -19.087 -11.714 9.430 1.00 82.69 600 LEU A CA 1
ATOM 4608 C C . LEU A 1 600 ? -19.202 -13.085 10.108 1.00 82.69 600 LEU A C 1
ATOM 4610 O O . LEU A 1 600 ? -18.530 -13.330 11.111 1.00 82.69 600 LEU A O 1
ATOM 4614 N N . ALA A 1 601 ? -20.008 -13.993 9.547 1.00 84.81 601 ALA A N 1
ATOM 4615 C CA . ALA A 1 601 ? -20.128 -15.365 10.029 1.00 84.81 601 ALA A CA 1
ATOM 4616 C C . ALA A 1 601 ? -18.799 -16.119 9.938 1.00 84.81 601 ALA A C 1
ATOM 4618 O O . ALA A 1 601 ? -18.413 -16.792 10.892 1.00 84.81 601 ALA A O 1
ATOM 4619 N N . LYS A 1 602 ? -18.082 -15.990 8.815 1.00 83.38 602 LYS A N 1
ATOM 4620 C CA . LYS A 1 602 ? -16.777 -16.636 8.618 1.00 83.38 602 LYS A CA 1
ATOM 4621 C C . LYS A 1 602 ? -15.686 -16.050 9.515 1.00 83.38 602 LYS A C 1
ATOM 4623 O O . LYS A 1 602 ? -14.823 -16.799 9.968 1.00 83.38 602 LYS A O 1
ATOM 4628 N N . HIS A 1 603 ? -15.759 -14.756 9.824 1.00 77.25 603 HIS A N 1
ATOM 4629 C CA . HIS A 1 603 ? -14.818 -14.084 10.722 1.00 77.25 603 HIS A CA 1
ATOM 4630 C C . HIS A 1 603 ? -15.136 -14.289 12.220 1.00 77.25 603 HIS A C 1
ATOM 4632 O O . HIS A 1 603 ? -14.289 -14.033 13.075 1.00 77.25 603 HIS A O 1
ATOM 4638 N N . GLY A 1 604 ? -16.338 -14.771 12.557 1.00 80.75 604 GLY A N 1
ATOM 4639 C CA . GLY A 1 604 ? -16.764 -15.026 13.938 1.00 80.75 604 GLY A CA 1
ATOM 4640 C C . GLY A 1 604 ? -17.360 -13.815 14.665 1.00 80.75 604 GLY A C 1
ATOM 4641 O O . GLY A 1 604 ? -17.536 -13.860 15.882 1.00 80.75 604 GLY A O 1
ATOM 4642 N N . VAL A 1 605 ? -17.700 -12.744 13.943 1.00 82.81 605 VAL A N 1
ATOM 4643 C CA . VAL A 1 605 ? -18.316 -11.544 14.525 1.00 82.81 605 VAL A CA 1
ATOM 4644 C C . VAL A 1 605 ? -19.799 -11.806 14.801 1.00 82.81 605 VAL A C 1
ATOM 4646 O O . VAL A 1 605 ? -20.536 -12.266 13.926 1.00 82.81 605 VAL A O 1
ATOM 4649 N N . ALA A 1 606 ? -20.263 -11.481 16.011 1.00 85.38 606 ALA A N 1
ATOM 4650 C CA . ALA A 1 606 ? -21.666 -11.635 16.387 1.00 85.38 606 ALA A CA 1
ATOM 4651 C C . ALA A 1 606 ? -22.556 -10.690 15.570 1.00 85.38 606 ALA A C 1
ATOM 4653 O O . ALA A 1 606 ? -22.407 -9.467 15.654 1.00 85.38 606 ALA A O 1
ATOM 4654 N N . HIS A 1 607 ? -23.508 -11.249 14.821 1.00 86.94 607 HIS A N 1
ATOM 4655 C CA . HIS A 1 607 ? -24.325 -10.464 13.905 1.00 86.94 607 HIS A CA 1
ATOM 4656 C C . HIS A 1 607 ? -25.757 -10.992 13.732 1.00 86.94 607 HIS A C 1
ATOM 4658 O O . HIS A 1 607 ? -26.010 -12.175 13.948 1.00 86.94 607 HIS A O 1
ATOM 4664 N N . THR A 1 608 ? -26.681 -10.115 13.323 1.00 87.38 608 THR A N 1
ATOM 4665 C CA . THR A 1 608 ? -28.104 -10.454 13.101 1.00 87.38 608 THR A CA 1
ATOM 4666 C C . THR A 1 608 ? -28.641 -9.815 11.821 1.00 87.38 608 THR A C 1
ATOM 4668 O O . THR A 1 608 ? -28.581 -8.598 11.691 1.00 87.38 608 THR A O 1
ATOM 4671 N N . VAL A 1 609 ? -29.199 -10.599 10.890 1.00 87.12 609 VAL A N 1
ATOM 4672 C CA . VAL A 1 609 ? -29.807 -10.086 9.643 1.00 87.12 609 VAL A CA 1
ATOM 4673 C C . VAL A 1 609 ? -31.218 -9.563 9.896 1.00 87.12 609 VAL A C 1
ATOM 4675 O O . VAL A 1 609 ? -32.032 -10.250 10.511 1.00 87.12 609 VAL A O 1
ATOM 4678 N N . ILE A 1 610 ? -31.510 -8.359 9.399 1.00 87.56 610 ILE A N 1
ATOM 4679 C CA . ILE A 1 610 ? -32.811 -7.693 9.546 1.00 87.56 610 ILE A CA 1
ATOM 4680 C C . ILE A 1 610 ? -33.360 -7.228 8.193 1.00 87.56 610 ILE A C 1
ATOM 4682 O O . ILE A 1 610 ? -32.607 -6.983 7.253 1.00 87.56 610 ILE A O 1
ATOM 4686 N N . ALA A 1 611 ? -34.681 -7.067 8.105 1.00 89.25 611 ALA A N 1
ATOM 4687 C CA . ALA A 1 611 ? -35.313 -6.421 6.957 1.00 89.25 611 ALA A CA 1
ATOM 4688 C C . ALA A 1 611 ? -34.981 -4.921 6.916 1.00 89.25 611 ALA A C 1
ATOM 4690 O O . ALA A 1 611 ? -34.862 -4.289 7.969 1.00 89.25 611 ALA A O 1
ATOM 4691 N N . ASP A 1 612 ? -34.927 -4.337 5.716 1.00 86.88 612 ASP A N 1
ATOM 4692 C CA . ASP A 1 612 ? -34.478 -2.950 5.514 1.00 86.88 612 ASP A CA 1
ATOM 4693 C C . ASP A 1 612 ? -35.272 -1.926 6.352 1.00 86.88 612 ASP A C 1
ATOM 4695 O O . ASP A 1 612 ? -34.726 -1.004 6.958 1.00 86.88 612 ASP A O 1
ATOM 4699 N N . ASN A 1 613 ? -36.581 -2.142 6.485 1.00 87.12 613 ASN A N 1
ATOM 4700 C CA . ASN A 1 613 ? -37.469 -1.249 7.235 1.00 87.12 613 ASN A CA 1
ATOM 4701 C C . ASN A 1 613 ? -37.354 -1.387 8.764 1.00 87.12 613 ASN A C 1
ATOM 4703 O O . ASN A 1 613 ? -37.862 -0.535 9.495 1.00 87.12 613 ASN A O 1
ATOM 4707 N N . ALA A 1 614 ? -36.709 -2.441 9.272 1.00 87.12 614 ALA A N 1
ATOM 4708 C CA . ALA A 1 614 ? -36.545 -2.645 10.710 1.00 87.12 614 ALA A CA 1
ATOM 4709 C C . ALA A 1 614 ? -35.462 -1.733 11.311 1.00 87.12 614 ALA A C 1
ATOM 4711 O O . ALA A 1 614 ? -35.499 -1.460 12.511 1.00 87.12 614 ALA A O 1
ATOM 4712 N N . GLY A 1 615 ? -34.535 -1.213 10.493 1.00 84.56 615 GLY A N 1
ATOM 4713 C CA . GLY A 1 615 ? -33.411 -0.398 10.961 1.00 84.56 615 GLY A CA 1
ATOM 4714 C C . GLY A 1 615 ? -33.845 0.823 11.777 1.00 84.56 615 GLY A C 1
ATOM 4715 O O . GLY A 1 615 ? -33.346 1.036 12.880 1.00 84.56 615 GLY A O 1
ATOM 4716 N N . GLY A 1 616 ? -34.834 1.580 11.292 1.00 86.50 616 GLY A N 1
ATOM 4717 C CA . GLY A 1 616 ? -35.355 2.746 12.015 1.00 86.50 616 GLY A CA 1
ATOM 4718 C C . GLY A 1 616 ? -36.059 2.387 13.330 1.00 86.50 616 GLY A C 1
ATOM 4719 O O . GLY A 1 616 ? -35.967 3.136 14.301 1.00 86.50 616 GLY A O 1
ATOM 4720 N N . HIS A 1 617 ? -36.717 1.224 13.398 1.00 87.75 617 HIS A N 1
ATOM 4721 C CA . HIS A 1 617 ? -37.335 0.747 14.637 1.00 87.75 617 HIS A CA 1
ATOM 4722 C C . HIS A 1 617 ? -36.278 0.422 15.697 1.00 87.75 617 HIS A C 1
ATOM 4724 O O . HIS A 1 617 ? -36.418 0.867 16.832 1.00 87.75 617 HIS A O 1
ATOM 4730 N N . LEU A 1 618 ? -35.198 -0.268 15.314 1.00 86.38 618 LEU A N 1
ATOM 4731 C CA . LEU A 1 618 ? -34.100 -0.612 16.225 1.00 86.38 618 LEU A CA 1
ATOM 4732 C C . LEU A 1 618 ? -33.382 0.626 16.773 1.00 86.38 618 LEU A C 1
ATOM 4734 O O . LEU A 1 618 ? -33.063 0.674 17.962 1.00 86.38 618 LEU A O 1
ATOM 4738 N N . MET A 1 619 ? -33.165 1.635 15.921 1.00 88.50 619 MET A N 1
ATOM 4739 C CA . MET A 1 619 ? -32.611 2.928 16.339 1.00 88.50 619 MET A CA 1
ATOM 4740 C C . MET A 1 619 ? -33.522 3.605 17.368 1.00 88.50 619 MET A C 1
ATOM 4742 O O . MET A 1 619 ? -33.050 4.056 18.407 1.00 88.50 619 MET A O 1
ATOM 4746 N N . ARG A 1 620 ? -34.840 3.592 17.134 1.00 88.69 620 ARG A N 1
ATOM 4747 C CA . ARG A 1 620 ? -35.829 4.166 18.056 1.00 88.69 620 ARG A CA 1
ATOM 4748 C C . ARG A 1 620 ? -35.930 3.429 19.388 1.00 88.69 620 ARG A C 1
ATOM 4750 O O . ARG A 1 620 ? -36.195 4.056 20.410 1.00 88.69 620 ARG A O 1
ATOM 4757 N N . THR A 1 621 ? -35.751 2.112 19.399 1.00 86.94 621 THR A N 1
ATOM 4758 C CA . THR A 1 621 ? -35.764 1.312 20.633 1.00 86.94 621 THR A CA 1
ATOM 4759 C C . THR A 1 621 ? -34.439 1.365 21.399 1.00 86.94 621 THR A C 1
ATOM 4761 O O . THR A 1 621 ? -34.315 0.678 22.406 1.00 86.94 621 THR A O 1
ATOM 4764 N N . GLY A 1 622 ? -33.449 2.139 20.935 1.00 82.94 622 GLY A N 1
ATOM 4765 C CA . GLY A 1 622 ? -32.142 2.261 21.589 1.00 82.94 622 GLY A CA 1
ATOM 4766 C C . GLY A 1 622 ? -31.255 1.022 21.447 1.00 82.94 622 GLY A C 1
ATOM 4767 O O . GLY A 1 622 ? -30.316 0.850 22.210 1.00 82.94 622 GLY A O 1
ATOM 4768 N N . LEU A 1 623 ? -31.539 0.148 20.474 1.00 84.00 623 LEU A N 1
ATOM 4769 C CA . LEU A 1 623 ? -30.761 -1.072 20.224 1.00 84.00 623 LEU A CA 1
ATOM 4770 C C . LEU A 1 623 ? -29.571 -0.834 19.281 1.00 84.00 623 LEU A C 1
ATOM 4772 O O . LEU A 1 623 ? -28.908 -1.790 18.890 1.00 84.00 623 LEU A O 1
ATOM 4776 N N . VAL A 1 624 ? -29.326 0.411 18.865 1.00 85.25 624 VAL A N 1
ATOM 4777 C CA . VAL A 1 624 ? -28.248 0.810 17.951 1.00 85.25 624 VAL A CA 1
ATOM 4778 C C . VAL A 1 624 ? -27.539 2.023 18.540 1.00 85.25 624 VAL A C 1
ATOM 4780 O O . VAL A 1 624 ? -28.192 3.014 18.847 1.00 85.25 624 VAL A O 1
ATOM 4783 N N . ASP A 1 625 ? -26.211 1.957 18.638 1.00 86.19 625 ASP A N 1
ATOM 4784 C CA . ASP A 1 625 ? -25.375 3.026 19.196 1.00 86.19 625 ASP A CA 1
ATOM 4785 C C . ASP A 1 625 ? -24.737 3.901 18.103 1.00 86.19 625 ASP A C 1
ATOM 4787 O O . ASP A 1 625 ? -24.478 5.085 18.307 1.00 86.19 625 ASP A O 1
ATOM 4791 N N . VAL A 1 626 ? -24.456 3.324 16.932 1.00 88.56 626 VAL A N 1
ATOM 4792 C CA . VAL A 1 626 ? -23.801 4.018 15.815 1.00 88.56 626 VAL A CA 1
ATOM 4793 C C . VAL A 1 626 ? -24.215 3.418 14.478 1.00 88.56 626 VAL A C 1
ATOM 4795 O O . VAL A 1 626 ? -24.394 2.202 14.348 1.00 88.56 626 VAL A O 1
ATOM 4798 N N . VAL A 1 627 ? -24.340 4.277 13.467 1.00 89.19 627 VAL A N 1
ATOM 4799 C CA . VAL A 1 627 ? -24.548 3.873 12.077 1.00 89.19 627 VAL A CA 1
ATOM 4800 C C . VAL A 1 627 ? -23.281 4.158 11.289 1.00 89.19 627 VAL A C 1
ATOM 4802 O O . VAL A 1 627 ? -22.752 5.267 11.335 1.00 89.19 627 VAL A O 1
ATOM 4805 N N . ILE A 1 628 ? -22.790 3.168 10.555 1.00 88.25 628 ILE A N 1
ATOM 4806 C CA . ILE A 1 628 ? -21.682 3.342 9.622 1.00 88.25 628 ILE A CA 1
ATOM 4807 C C . ILE A 1 628 ? -22.138 2.797 8.263 1.00 88.25 628 ILE A C 1
ATOM 4809 O O . ILE A 1 628 ? -22.814 1.769 8.186 1.00 88.25 628 ILE A O 1
ATOM 4813 N N . THR A 1 629 ? -21.777 3.464 7.171 1.00 87.88 629 THR A N 1
ATOM 4814 C CA . THR A 1 629 ? -22.052 3.021 5.792 1.00 87.88 629 THR A CA 1
ATOM 4815 C C . THR A 1 629 ? -20.794 3.131 4.928 1.00 87.88 629 THR A C 1
ATOM 4817 O O . THR A 1 629 ? -19.921 3.938 5.229 1.00 87.88 629 THR A O 1
ATOM 4820 N N . GLY A 1 630 ? -20.659 2.317 3.879 1.00 86.00 630 GLY A N 1
ATOM 4821 C CA . GLY A 1 630 ? -19.705 2.605 2.801 1.00 86.00 630 GLY A CA 1
ATOM 4822 C C . GLY A 1 630 ? -20.155 3.775 1.915 1.00 86.00 630 GLY A C 1
ATOM 4823 O O . GLY A 1 630 ? -21.207 4.373 2.144 1.00 86.00 630 GLY A O 1
ATOM 4824 N N . ALA A 1 631 ? -19.397 4.060 0.858 1.00 85.69 631 ALA A N 1
ATOM 4825 C CA . ALA A 1 631 ? -19.833 4.937 -0.227 1.00 85.69 631 ALA A CA 1
ATOM 4826 C C . ALA A 1 631 ? -19.362 4.420 -1.589 1.00 85.69 631 ALA A C 1
ATOM 4828 O O . ALA A 1 631 ? -18.281 3.844 -1.706 1.00 85.69 631 ALA A O 1
ATOM 4829 N N . ASP A 1 632 ? -20.162 4.672 -2.624 1.00 82.50 632 ASP A N 1
ATOM 4830 C CA . ASP A 1 632 ? -19.785 4.451 -4.023 1.00 82.50 632 ASP A CA 1
ATOM 4831 C C . ASP A 1 632 ? -19.152 5.708 -4.636 1.00 82.50 632 ASP A C 1
ATOM 4833 O O . ASP A 1 632 ? -18.309 5.613 -5.529 1.00 82.50 632 ASP A O 1
ATOM 4837 N N . ARG A 1 633 ? -19.572 6.896 -4.180 1.00 85.19 633 ARG A N 1
ATOM 4838 C CA . ARG A 1 633 ? -19.004 8.186 -4.587 1.00 85.19 633 ARG A CA 1
ATOM 4839 C C . ARG A 1 633 ? -19.285 9.254 -3.537 1.00 85.19 633 ARG A C 1
ATOM 4841 O O . ARG A 1 633 ? -20.408 9.329 -3.045 1.00 85.19 633 ARG A O 1
ATOM 4848 N N . VAL A 1 634 ? -18.311 10.113 -3.247 1.00 88.62 634 VAL A N 1
ATOM 4849 C CA . VAL A 1 634 ? -18.492 11.265 -2.346 1.00 88.62 634 VAL A CA 1
ATOM 4850 C C . VAL A 1 634 ? -18.141 12.568 -3.062 1.00 88.62 634 VAL A C 1
ATOM 4852 O O . VAL A 1 634 ? -17.126 12.629 -3.753 1.00 88.62 634 VAL A O 1
ATOM 4855 N N . SER A 1 635 ? -18.990 13.592 -2.937 1.00 90.31 635 SER A N 1
ATOM 4856 C CA . SER A 1 635 ? -18.735 14.931 -3.491 1.00 90.31 635 SER A CA 1
ATOM 4857 C C . SER A 1 635 ? -17.618 15.646 -2.721 1.00 90.31 635 SER A C 1
ATOM 4859 O O . SER A 1 635 ? -17.329 15.312 -1.570 1.00 90.31 635 SER A O 1
ATOM 4861 N N . SER A 1 636 ? -17.021 16.691 -3.298 1.00 87.31 636 SER A N 1
ATOM 4862 C CA . SER A 1 636 ? -16.031 17.518 -2.589 1.00 87.31 636 SER A CA 1
ATOM 4863 C C . SER A 1 636 ? -16.601 18.196 -1.337 1.00 87.31 636 SER A C 1
ATOM 4865 O O . SER A 1 636 ? -15.841 18.633 -0.481 1.00 87.31 636 SER A O 1
ATOM 4867 N N . CYS A 1 637 ? -17.928 18.307 -1.235 1.00 87.31 637 CYS A N 1
ATOM 4868 C CA . CYS A 1 637 ? -18.637 18.898 -0.102 1.00 87.31 637 CYS A CA 1
ATOM 4869 C C . CYS A 1 637 ? -19.091 17.861 0.940 1.00 87.31 637 CYS A C 1
ATOM 4871 O O . CYS A 1 637 ? -19.678 18.245 1.950 1.00 87.31 637 CYS A O 1
ATOM 4873 N N . GLY A 1 638 ? -18.807 16.572 0.721 1.00 87.19 638 GLY A N 1
ATOM 4874 C CA . GLY A 1 638 ? -19.106 15.494 1.663 1.00 87.19 638 GLY A CA 1
ATOM 4875 C C . GLY A 1 638 ? -20.475 14.828 1.492 1.00 87.19 638 GLY A C 1
ATOM 4876 O O . GLY A 1 638 ? -20.881 14.079 2.378 1.00 87.19 638 GLY A O 1
ATOM 4877 N N . ASP A 1 639 ? -21.194 15.071 0.390 1.00 91.81 639 ASP A N 1
ATOM 4878 C CA . ASP A 1 639 ? -22.420 14.323 0.079 1.00 91.81 639 ASP A CA 1
ATOM 4879 C C . ASP A 1 639 ? -22.054 12.916 -0.385 1.00 91.81 639 ASP A C 1
ATOM 4881 O O . ASP A 1 639 ? -21.248 12.748 -1.303 1.00 91.81 639 ASP A O 1
ATOM 4885 N N . ALA A 1 640 ? -22.653 11.903 0.235 1.00 90.75 640 ALA A N 1
ATOM 4886 C CA . ALA A 1 640 ? -22.310 10.510 -0.009 1.00 90.75 640 ALA A CA 1
ATOM 4887 C C . ALA A 1 640 ? -23.388 9.812 -0.838 1.00 90.75 640 ALA A C 1
ATOM 4889 O O . ALA A 1 640 ? -24.519 9.640 -0.388 1.00 90.75 640 ALA A O 1
ATOM 4890 N N . CYS A 1 641 ? -23.028 9.374 -2.042 1.00 90.06 641 CYS A N 1
ATOM 4891 C CA . CYS A 1 641 ? -23.829 8.455 -2.838 1.00 90.06 641 CYS A CA 1
ATOM 4892 C C . CYS A 1 641 ? -23.469 7.015 -2.468 1.00 90.06 641 CYS A C 1
ATOM 4894 O O . CYS A 1 641 ? -22.299 6.618 -2.525 1.00 90.06 641 CYS A O 1
ATOM 4896 N N . ASN A 1 642 ? -24.474 6.238 -2.079 1.00 89.00 642 ASN A N 1
ATOM 4897 C CA . ASN A 1 642 ? -24.314 4.845 -1.681 1.00 89.00 642 ASN A CA 1
ATOM 4898 C C . ASN A 1 642 ? -25.563 4.033 -2.050 1.00 89.00 642 ASN A C 1
ATOM 4900 O O . ASN A 1 642 ? -26.553 4.557 -2.563 1.00 89.00 642 ASN A O 1
ATOM 4904 N N . LYS A 1 643 ? -25.524 2.720 -1.813 1.00 87.75 643 LYS A N 1
ATOM 4905 C CA . LYS A 1 643 ? -26.636 1.792 -2.057 1.00 87.75 643 LYS A CA 1
ATOM 4906 C C . LYS A 1 643 ? -27.965 2.319 -1.498 1.00 87.75 643 LYS A C 1
ATOM 4908 O O . LYS A 1 643 ? -28.015 2.744 -0.344 1.00 87.75 643 LYS A O 1
ATOM 4913 N N . ILE A 1 644 ? -29.032 2.190 -2.293 1.00 89.25 644 ILE A N 1
ATOM 4914 C CA . ILE A 1 644 ? -30.402 2.588 -1.933 1.00 89.25 644 ILE A CA 1
ATOM 4915 C C . ILE A 1 644 ? -30.795 2.121 -0.516 1.00 89.25 644 ILE A C 1
ATOM 4917 O O . ILE A 1 644 ? -30.473 1.003 -0.092 1.00 89.25 644 ILE A O 1
ATOM 4921 N N . GLY A 1 645 ? -31.444 3.008 0.233 1.00 88.81 645 GLY A N 1
ATOM 4922 C CA . GLY A 1 645 ? -31.757 2.870 1.656 1.00 88.81 645 GLY A CA 1
ATOM 4923 C C . GLY A 1 645 ? -30.744 3.542 2.595 1.00 88.81 645 GLY A C 1
ATOM 4924 O O . GLY A 1 645 ? -30.989 3.593 3.800 1.00 88.81 645 GLY A O 1
ATOM 4925 N N . THR A 1 646 ? -29.626 4.075 2.092 1.00 91.00 646 THR A N 1
ATOM 4926 C CA . THR A 1 646 ? -28.627 4.768 2.931 1.00 91.00 646 THR A CA 1
ATOM 4927 C C . THR A 1 646 ? -29.177 6.093 3.447 1.00 91.00 646 THR A C 1
ATOM 4929 O O . THR A 1 646 ? -29.119 6.357 4.650 1.00 91.00 646 THR A O 1
ATOM 4932 N N . TYR A 1 647 ? -29.817 6.873 2.576 1.00 93.12 647 TYR A N 1
ATOM 4933 C CA . TYR A 1 647 ? -30.445 8.139 2.951 1.00 93.12 647 TYR A CA 1
ATOM 4934 C C . TYR A 1 647 ? -31.505 7.981 4.054 1.00 93.12 647 TYR A C 1
ATOM 4936 O O . TYR A 1 647 ? -31.532 8.755 5.014 1.00 93.12 647 TYR A O 1
ATOM 4944 N N . LEU A 1 648 ? -32.349 6.946 3.965 1.00 91.69 648 LEU A N 1
ATOM 4945 C CA . LEU A 1 648 ? -33.392 6.680 4.965 1.00 91.69 648 LEU A CA 1
ATOM 4946 C C . LEU A 1 648 ? -32.806 6.372 6.348 1.00 91.69 648 LEU A C 1
ATOM 4948 O O . LEU A 1 648 ? -33.348 6.816 7.360 1.00 91.69 648 LEU A O 1
ATOM 4952 N N . LYS A 1 649 ? -31.668 5.675 6.407 1.00 88.75 649 LYS A N 1
ATOM 4953 C CA . LYS A 1 649 ? -30.958 5.426 7.671 1.00 88.75 649 LYS A CA 1
ATOM 4954 C C . LYS A 1 649 ? -30.337 6.680 8.229 1.00 88.75 649 LYS A C 1
ATOM 4956 O O . LYS A 1 649 ? -30.400 6.886 9.431 1.00 88.75 649 LYS A O 1
ATOM 4961 N N . ALA A 1 650 ? -29.758 7.515 7.374 1.00 92.19 650 ALA A N 1
ATOM 4962 C CA . ALA A 1 650 ? -29.185 8.779 7.804 1.00 92.19 650 ALA A CA 1
ATOM 4963 C C . ALA A 1 650 ? -30.265 9.693 8.414 1.00 92.19 650 ALA A C 1
ATOM 4965 O O . ALA A 1 650 ? -30.023 10.351 9.424 1.00 92.19 650 ALA A O 1
ATOM 4966 N N . LEU A 1 651 ? -31.485 9.677 7.862 1.00 94.44 651 LEU A N 1
ATOM 4967 C CA . LEU A 1 651 ? -32.643 10.351 8.456 1.00 94.44 651 LEU A CA 1
ATOM 4968 C C . LEU A 1 651 ? -33.055 9.739 9.801 1.00 94.44 651 LEU A C 1
ATOM 4970 O O . LEU A 1 651 ? -33.236 10.481 10.763 1.00 94.44 651 LEU A O 1
ATOM 4974 N N . ALA A 1 652 ? -33.176 8.413 9.888 1.00 91.94 652 ALA A N 1
ATOM 4975 C CA . ALA A 1 652 ? -33.539 7.739 11.135 1.00 91.94 652 ALA A CA 1
ATOM 4976 C C . ALA A 1 652 ? -32.478 7.937 12.235 1.00 91.94 652 ALA A C 1
ATOM 4978 O O . ALA A 1 652 ? -32.825 8.187 13.387 1.00 91.94 652 ALA A O 1
ATOM 4979 N N . ALA A 1 653 ? -31.192 7.892 11.887 1.00 91.56 653 ALA A N 1
ATOM 4980 C CA . ALA A 1 653 ? -30.087 8.149 12.804 1.00 91.56 653 ALA A CA 1
ATOM 4981 C C . ALA A 1 653 ? -30.140 9.585 13.337 1.00 91.56 653 ALA A C 1
ATOM 4983 O O . ALA A 1 653 ? -30.086 9.797 14.545 1.00 91.56 653 ALA A O 1
ATOM 4984 N N . LYS A 1 654 ? -30.340 10.564 12.444 1.00 94.25 654 LYS A N 1
ATOM 4985 C CA . LYS A 1 654 ? -30.509 11.982 12.790 1.00 94.25 654 LYS A CA 1
ATOM 4986 C C . LYS A 1 654 ? -31.683 12.203 13.748 1.00 94.25 654 LYS A C 1
ATOM 4988 O O . LYS A 1 654 ? -31.517 12.922 14.726 1.00 94.25 654 LYS A O 1
ATOM 4993 N N . ASP A 1 655 ? -32.837 11.593 13.480 1.00 94.56 655 ASP A N 1
ATOM 4994 C CA . ASP A 1 655 ? -34.042 11.709 14.318 1.00 94.56 655 ASP A CA 1
ATOM 4995 C C . ASP A 1 655 ? -33.832 11.129 15.730 1.00 94.56 655 ASP A C 1
ATOM 4997 O O . ASP A 1 655 ? -34.303 11.689 16.717 1.00 94.56 655 ASP A O 1
ATOM 5001 N N . ASN A 1 656 ? -33.040 10.057 15.841 1.00 90.88 656 ASN A N 1
ATOM 5002 C CA . ASN A 1 656 ? -32.710 9.403 17.111 1.00 90.88 656 ASN A CA 1
ATOM 5003 C C . ASN A 1 656 ? -31.400 9.908 17.750 1.00 90.88 656 ASN A C 1
ATOM 5005 O O . ASN A 1 656 ? -30.938 9.329 18.730 1.00 90.88 656 ASN A O 1
ATOM 5009 N N . ASN A 1 657 ? -30.802 10.987 17.229 1.00 92.25 657 ASN A N 1
ATOM 5010 C CA . ASN A 1 657 ? -29.522 11.552 17.686 1.00 92.25 657 ASN A CA 1
ATOM 5011 C C . ASN A 1 657 ? -28.350 10.550 17.710 1.00 92.25 657 ASN A C 1
ATOM 5013 O O . ASN A 1 657 ? -27.457 10.646 18.553 1.00 92.25 657 ASN A O 1
ATOM 5017 N N . LEU A 1 658 ? -28.334 9.603 16.774 1.00 90.31 658 LEU A N 1
ATOM 5018 C CA . LEU A 1 658 ? -27.250 8.639 16.612 1.00 90.31 658 LEU A CA 1
ATOM 5019 C C . LEU A 1 658 ? -26.190 9.161 15.633 1.00 90.31 658 LEU A C 1
ATOM 5021 O O . LEU A 1 658 ? -26.540 9.745 14.600 1.00 90.31 658 LEU A O 1
ATOM 5025 N N . PRO A 1 659 ? -24.893 8.933 15.908 1.00 92.06 659 PRO A N 1
ATOM 5026 C CA . PRO A 1 659 ? -23.834 9.294 14.981 1.00 92.06 659 PRO A CA 1
ATOM 5027 C C . PRO A 1 659 ? -23.894 8.431 13.710 1.00 92.06 659 PRO A C 1
ATOM 5029 O O . PRO A 1 659 ? -24.048 7.208 13.777 1.00 92.06 659 PRO A O 1
ATOM 5032 N N . PHE A 1 660 ? -23.748 9.083 12.555 1.00 92.12 660 PHE A N 1
ATOM 5033 C CA . PHE A 1 660 ? -23.765 8.468 11.228 1.00 92.12 660 PHE A CA 1
ATOM 5034 C C . PHE A 1 660 ? -22.429 8.704 10.516 1.00 92.12 660 PHE A C 1
ATOM 5036 O O . PHE A 1 660 ? -22.115 9.832 10.134 1.00 92.12 660 PHE A O 1
ATOM 5043 N N . TYR A 1 661 ? -21.643 7.652 10.315 1.00 92.00 661 TYR A N 1
ATOM 5044 C CA . TYR A 1 661 ? -20.346 7.724 9.646 1.00 92.00 661 TYR A CA 1
ATOM 5045 C C . TYR A 1 661 ? -20.388 7.110 8.251 1.00 92.00 661 TYR A C 1
ATOM 5047 O O . TYR A 1 661 ? -21.107 6.142 7.991 1.00 92.00 661 TYR A O 1
ATOM 5055 N N . VAL A 1 662 ? -19.570 7.651 7.355 1.00 91.06 662 VAL A N 1
ATOM 5056 C CA . VAL A 1 662 ? -19.349 7.083 6.022 1.00 91.06 662 VAL A CA 1
ATOM 5057 C C . VAL A 1 662 ? -17.879 6.707 5.904 1.00 91.06 662 VAL A C 1
ATOM 5059 O O . VAL A 1 662 ? -17.020 7.568 6.056 1.00 91.06 662 VAL A O 1
ATOM 5062 N N . ALA A 1 663 ? -17.587 5.434 5.657 1.00 89.00 663 ALA A N 1
ATOM 5063 C CA . ALA A 1 663 ? -16.236 4.922 5.466 1.00 89.00 663 ALA A CA 1
ATOM 5064 C C . ALA A 1 663 ? -15.917 4.817 3.973 1.00 89.00 663 ALA A C 1
ATOM 5066 O O . ALA A 1 663 ? -16.634 4.150 3.223 1.00 89.00 663 ALA A O 1
ATOM 5067 N N . LEU A 1 664 ? -14.850 5.484 3.537 1.00 87.50 664 LEU A N 1
ATOM 5068 C CA . LEU A 1 664 ? -14.444 5.512 2.137 1.00 87.50 664 LEU A CA 1
ATOM 5069 C C . LEU A 1 664 ? -12.937 5.754 1.975 1.00 87.50 664 LEU A C 1
ATOM 5071 O O . LEU A 1 664 ? -12.357 6.532 2.730 1.00 87.50 664 LEU A O 1
ATOM 5075 N N . PRO A 1 665 ? -12.291 5.155 0.964 1.00 84.56 665 PRO A N 1
ATOM 5076 C CA . PRO A 1 665 ? -10.951 5.564 0.570 1.00 84.56 665 PRO A CA 1
ATOM 5077 C C . PRO A 1 665 ? -10.994 6.882 -0.207 1.00 84.56 665 PRO A C 1
ATOM 5079 O O . PRO A 1 665 ? -11.981 7.189 -0.886 1.00 84.56 665 PRO A O 1
ATOM 5082 N N . SER A 1 666 ? -9.889 7.626 -0.195 1.00 85.62 666 SER A N 1
ATOM 5083 C CA . SER A 1 666 ? -9.743 8.867 -0.973 1.00 85.62 666 SER A CA 1
ATOM 5084 C C . SER A 1 666 ? -10.014 8.715 -2.471 1.00 85.62 666 SER A C 1
ATOM 5086 O O . SER A 1 666 ? -10.487 9.653 -3.111 1.00 85.62 666 SER A O 1
ATOM 5088 N N . SER A 1 667 ? -9.806 7.519 -3.029 1.00 79.38 667 SER A N 1
ATOM 5089 C CA . SER A 1 667 ? -10.127 7.181 -4.423 1.00 79.38 667 SER A CA 1
ATOM 5090 C C . SER A 1 667 ? -11.623 7.271 -4.768 1.00 79.38 667 SER A C 1
ATOM 5092 O O . SER A 1 667 ? -11.971 7.337 -5.945 1.00 79.38 667 SER A O 1
ATOM 5094 N N . THR A 1 668 ? -12.501 7.286 -3.760 1.00 83.06 668 THR A N 1
ATOM 5095 C CA . THR A 1 668 ? -13.968 7.384 -3.903 1.00 83.06 668 THR A CA 1
ATOM 5096 C C . THR A 1 668 ? -14.463 8.839 -3.882 1.00 83.06 668 THR A C 1
ATOM 5098 O O . THR A 1 668 ? -15.625 9.114 -4.196 1.00 83.06 668 THR A O 1
ATOM 5101 N N . ILE A 1 669 ? -13.588 9.791 -3.538 1.00 86.62 669 ILE A N 1
ATOM 5102 C CA . ILE A 1 669 ? -13.903 11.222 -3.517 1.00 86.62 669 ILE A CA 1
ATOM 5103 C C . ILE A 1 669 ? -13.802 11.776 -4.942 1.00 86.62 669 ILE A C 1
ATOM 5105 O O . ILE A 1 669 ? -12.735 11.769 -5.558 1.00 86.62 669 ILE A O 1
ATOM 5109 N N . ASP A 1 670 ? -14.910 12.294 -5.468 1.00 85.12 670 ASP A N 1
ATOM 5110 C CA . ASP A 1 670 ? -14.943 12.988 -6.753 1.00 85.12 670 ASP A CA 1
ATOM 5111 C C . ASP A 1 670 ? -14.839 14.501 -6.541 1.00 85.12 670 ASP A C 1
ATOM 5113 O O . ASP A 1 670 ? -15.836 15.204 -6.372 1.00 85.12 670 ASP A O 1
ATOM 5117 N N . TRP A 1 671 ? -13.608 15.013 -6.600 1.00 83.06 671 TRP A N 1
ATOM 5118 C CA . TRP A 1 671 ? -13.291 16.437 -6.431 1.00 83.06 671 TRP A CA 1
ATOM 5119 C C . TRP A 1 671 ? -13.939 17.363 -7.472 1.00 83.06 671 TRP A C 1
ATOM 5121 O O . TRP A 1 671 ? -13.933 18.580 -7.300 1.00 83.06 671 TRP A O 1
ATOM 5131 N N . ARG A 1 672 ? -14.498 16.807 -8.554 1.00 82.31 672 ARG A N 1
ATOM 5132 C CA . ARG A 1 672 ? -15.164 17.574 -9.618 1.00 82.31 672 ARG A CA 1
ATOM 5133 C C . ARG A 1 672 ? -16.612 17.915 -9.278 1.00 82.31 672 ARG A C 1
ATOM 5135 O O . ARG A 1 672 ? -17.161 18.832 -9.882 1.00 82.31 672 ARG A O 1
ATOM 5142 N N . LEU A 1 673 ? -17.231 17.167 -8.365 1.00 83.12 673 LEU A N 1
ATOM 5143 C CA . LEU A 1 673 ? -18.638 17.318 -8.004 1.00 83.12 673 LEU A CA 1
ATOM 5144 C C . LEU A 1 673 ? -18.759 18.126 -6.719 1.00 83.12 673 LEU A C 1
ATOM 5146 O O . LEU A 1 673 ? -18.223 17.731 -5.685 1.00 83.12 673 LEU A O 1
ATOM 5150 N N . LYS A 1 674 ? -19.488 19.242 -6.790 1.00 83.38 674 LYS A N 1
ATOM 5151 C CA . LYS A 1 674 ? -19.749 20.106 -5.632 1.00 83.38 674 LYS A CA 1
ATOM 5152 C C . LYS A 1 674 ? -21.055 19.774 -4.926 1.00 83.38 674 LYS A C 1
ATOM 5154 O O . LYS A 1 674 ? -21.136 19.982 -3.722 1.00 83.38 674 LYS A O 1
ATOM 5159 N N . ASP A 1 675 ? -22.044 19.275 -5.657 1.00 81.94 675 ASP A N 1
ATOM 5160 C CA . ASP A 1 675 ? -23.349 18.913 -5.118 1.00 81.94 675 ASP A CA 1
ATOM 5161 C C . ASP A 1 675 ? -23.623 17.431 -5.394 1.00 81.94 675 ASP A C 1
ATOM 5163 O O . ASP A 1 675 ? -23.362 16.919 -6.487 1.00 81.94 675 ASP A O 1
ATOM 5167 N N . GLY A 1 676 ? -24.140 16.723 -4.392 1.00 79.19 676 GLY A N 1
ATOM 5168 C CA . GLY A 1 676 ? -24.622 15.357 -4.553 1.00 79.19 676 GLY A CA 1
ATOM 5169 C C . GLY A 1 676 ? -25.770 15.224 -5.565 1.00 79.19 676 GLY A C 1
ATOM 5170 O O . GLY A 1 676 ? -25.934 14.149 -6.139 1.00 79.19 676 GLY A O 1
ATOM 5171 N N . ALA A 1 677 ? -26.528 16.293 -5.838 1.00 83.12 677 ALA A N 1
ATOM 5172 C CA . ALA A 1 677 ? -27.582 16.303 -6.858 1.00 83.12 677 ALA A CA 1
ATOM 5173 C C . ALA A 1 677 ? -27.055 16.068 -8.287 1.00 83.12 677 ALA A C 1
ATOM 5175 O O . ALA A 1 677 ? -27.783 15.544 -9.130 1.00 83.12 677 ALA A O 1
ATOM 5176 N N . ASP A 1 678 ? -25.785 16.390 -8.543 1.00 84.00 678 ASP A N 1
ATOM 5177 C CA . ASP A 1 678 ? -25.137 16.193 -9.844 1.00 84.00 678 ASP A CA 1
ATOM 5178 C C . ASP A 1 678 ? -24.701 14.733 -10.074 1.00 84.00 678 ASP A C 1
ATOM 5180 O O . ASP A 1 678 ? -24.182 14.387 -11.140 1.00 84.00 678 ASP A O 1
ATOM 5184 N N . ILE A 1 679 ? -24.876 13.851 -9.081 1.00 82.00 679 ILE A N 1
ATOM 5185 C CA . ILE A 1 679 ? -24.505 12.440 -9.191 1.00 82.00 679 ILE A CA 1
ATOM 5186 C C . ILE A 1 679 ? -25.586 11.691 -9.991 1.00 82.00 679 ILE A C 1
ATOM 5188 O O . ILE A 1 679 ? -26.715 11.547 -9.517 1.00 82.00 679 ILE A O 1
ATOM 5192 N N . PRO A 1 680 ? -25.265 11.138 -11.177 1.00 83.12 680 PRO A N 1
ATOM 5193 C CA . PRO A 1 680 ? -26.231 10.367 -11.948 1.00 83.12 680 PRO A CA 1
ATOM 5194 C C . PRO A 1 680 ? -26.560 9.052 -11.231 1.00 83.12 680 PRO A C 1
ATOM 5196 O O . PRO A 1 680 ? -25.675 8.230 -10.976 1.00 83.12 680 PRO A O 1
ATOM 5199 N N . ILE A 1 681 ? -27.843 8.837 -10.930 1.00 84.81 681 ILE A N 1
ATOM 5200 C CA . ILE A 1 681 ? -28.321 7.632 -10.243 1.00 84.81 681 ILE A CA 1
ATOM 5201 C C . ILE A 1 681 ? -28.639 6.532 -11.254 1.00 84.81 681 ILE A C 1
ATOM 5203 O O . ILE A 1 681 ? -29.524 6.670 -12.097 1.00 84.81 681 ILE A O 1
ATOM 5207 N N . GLU A 1 682 ? -27.920 5.416 -11.140 1.00 83.31 682 GLU A N 1
ATOM 5208 C CA . GLU A 1 682 ? -28.135 4.220 -11.955 1.00 83.31 682 GLU A CA 1
ATOM 5209 C C . GLU A 1 682 ? -29.528 3.622 -11.683 1.00 83.31 682 GLU A C 1
ATOM 5211 O O . GLU A 1 682 ? -29.851 3.267 -10.546 1.00 83.31 682 GLU A O 1
ATOM 5216 N N . GLN A 1 683 ? -30.337 3.478 -12.737 1.00 85.06 683 GLN A N 1
ATOM 5217 C CA . GLN A 1 683 ? -31.584 2.712 -12.711 1.00 85.06 683 GLN A CA 1
ATOM 5218 C C . GLN A 1 683 ? -31.375 1.358 -13.385 1.00 85.06 683 GLN A C 1
ATOM 5220 O O . GLN A 1 683 ? -30.732 1.267 -14.430 1.00 85.06 683 GLN A O 1
ATOM 5225 N N . ARG A 1 684 ? -31.909 0.304 -12.772 1.00 84.81 684 ARG A N 1
ATOM 5226 C CA . ARG A 1 684 ? -31.724 -1.087 -13.200 1.00 84.81 684 ARG A CA 1
ATOM 5227 C C . ARG A 1 684 ? -33.049 -1.730 -13.591 1.00 84.81 684 ARG A C 1
ATOM 5229 O O . ARG A 1 684 ? -34.114 -1.149 -13.408 1.00 84.81 684 ARG A O 1
ATOM 5236 N N . GLY A 1 685 ? -32.968 -2.941 -14.140 1.00 86.31 685 GLY A N 1
ATOM 5237 C CA . GLY A 1 685 ? -34.142 -3.715 -14.540 1.00 86.31 685 GLY A CA 1
ATOM 5238 C C . GLY A 1 685 ? -35.111 -3.965 -13.381 1.00 86.31 685 GLY A C 1
ATOM 5239 O O . GLY A 1 685 ? -34.702 -4.121 -12.223 1.00 86.31 685 GLY A O 1
ATOM 5240 N N . ASP A 1 686 ? -36.397 -4.033 -13.714 1.00 90.38 686 ASP A N 1
ATOM 5241 C CA . ASP A 1 686 ? -37.494 -4.293 -12.780 1.00 90.38 686 ASP A CA 1
ATOM 5242 C C . ASP A 1 686 ? -37.423 -5.707 -12.178 1.00 90.38 686 ASP A C 1
ATOM 5244 O O . ASP A 1 686 ? -37.872 -5.931 -11.052 1.00 90.38 686 ASP A O 1
ATOM 5248 N N . GLU A 1 687 ? -36.797 -6.652 -12.885 1.00 88.88 687 GLU A N 1
ATOM 5249 C CA . GLU A 1 687 ? -36.643 -8.034 -12.438 1.00 88.88 687 GLU A CA 1
ATOM 5250 C C . GLU A 1 687 ? -35.960 -8.178 -11.075 1.00 88.88 687 GLU A C 1
ATOM 5252 O O . GLU A 1 687 ? -36.350 -9.058 -10.310 1.00 88.88 687 GLU A O 1
ATOM 5257 N N . GLU A 1 688 ? -34.974 -7.336 -10.740 1.00 87.31 688 GLU A N 1
ATOM 5258 C CA . GLU A 1 688 ? -34.292 -7.433 -9.438 1.00 87.31 688 GLU A CA 1
ATOM 5259 C C . GLU A 1 688 ? -35.280 -7.204 -8.281 1.00 87.31 688 GLU A C 1
ATOM 5261 O O . GLU A 1 688 ? -35.175 -7.815 -7.218 1.00 87.31 688 GLU A O 1
ATOM 5266 N N . VAL A 1 689 ? -36.274 -6.337 -8.492 1.00 90.06 689 VAL A N 1
ATOM 5267 C CA . VAL A 1 689 ? -37.321 -6.051 -7.507 1.00 90.06 689 VAL A CA 1
ATOM 5268 C C . VAL A 1 689 ? -38.423 -7.103 -7.578 1.00 90.06 689 VAL A C 1
ATOM 5270 O O . VAL A 1 689 ? -38.892 -7.569 -6.540 1.00 90.06 689 VAL A O 1
ATOM 5273 N N . LYS A 1 690 ? -38.840 -7.508 -8.780 1.00 90.56 690 LYS A N 1
ATOM 5274 C CA . LYS A 1 690 ? -39.951 -8.454 -8.960 1.00 90.56 690 LYS A CA 1
ATOM 5275 C C . LYS A 1 690 ? -39.619 -9.860 -8.481 1.00 90.56 690 LYS A C 1
ATOM 5277 O O . LYS A 1 690 ? -40.519 -10.560 -8.026 1.00 90.56 690 LYS A O 1
ATOM 5282 N N . TYR A 1 691 ? -38.360 -10.272 -8.572 1.00 89.94 691 TYR A N 1
ATOM 5283 C CA . TYR A 1 691 ? -37.936 -11.613 -8.206 1.00 89.94 691 TYR A CA 1
ATOM 5284 C C . TYR A 1 691 ? -37.012 -11.616 -6.987 1.00 89.94 691 TYR A C 1
ATOM 5286 O O . TYR A 1 691 ? -36.237 -10.687 -6.766 1.00 89.94 691 TYR A O 1
ATOM 5294 N N . ALA A 1 692 ? -37.071 -12.697 -6.214 1.00 86.75 692 ALA A N 1
ATOM 5295 C CA . ALA A 1 692 ? -36.071 -13.037 -5.211 1.00 86.75 692 ALA A CA 1
ATOM 5296 C C . ALA A 1 692 ? -35.408 -14.367 -5.565 1.00 86.75 692 ALA A C 1
ATOM 5298 O O . ALA A 1 692 ? -36.048 -15.273 -6.099 1.00 86.75 692 ALA A O 1
ATOM 5299 N N . GLU A 1 693 ? -34.123 -14.482 -5.258 1.00 84.25 693 GLU A N 1
ATOM 5300 C CA . GLU A 1 693 ? -33.343 -15.701 -5.445 1.00 84.25 693 GLU A CA 1
ATOM 5301 C C . GLU A 1 693 ? -32.903 -16.237 -4.086 1.00 84.25 693 GLU A C 1
ATOM 5303 O O . GLU A 1 693 ? -32.516 -15.472 -3.203 1.00 84.25 693 GLU A O 1
ATOM 5308 N N . GLY A 1 694 ? -32.965 -17.555 -3.914 1.00 84.44 694 GLY A N 1
ATOM 5309 C CA . GLY A 1 694 ? -32.583 -18.205 -2.665 1.00 84.44 694 GLY A CA 1
ATOM 5310 C C . GLY A 1 694 ? -32.385 -19.706 -2.822 1.00 84.44 694 GLY A C 1
ATOM 5311 O O . GLY A 1 694 ? -32.735 -20.294 -3.851 1.00 84.44 694 GLY A O 1
ATOM 5312 N N . LEU A 1 695 ? -31.795 -20.320 -1.798 1.00 85.12 695 LEU A N 1
ATOM 5313 C CA . LEU A 1 695 ? -31.597 -21.763 -1.714 1.00 85.12 695 LEU A CA 1
ATOM 5314 C C . LEU A 1 695 ? -32.892 -22.443 -1.252 1.00 85.12 695 LEU A C 1
ATOM 5316 O O . LEU A 1 695 ? -33.420 -22.123 -0.191 1.00 85.12 695 LEU A O 1
ATOM 5320 N N . CYS A 1 696 ? -33.404 -23.372 -2.055 1.00 85.88 696 CYS A N 1
ATOM 5321 C CA . CYS A 1 696 ? -34.537 -24.220 -1.693 1.00 85.88 696 CYS A CA 1
ATOM 5322 C C . CYS A 1 696 ? -34.091 -25.376 -0.780 1.00 85.88 696 CYS A C 1
ATOM 5324 O O . CYS A 1 696 ? -32.905 -25.696 -0.704 1.00 85.88 696 CYS A O 1
ATOM 5326 N N . GLU A 1 697 ? -35.049 -26.050 -0.134 1.00 86.12 697 GLU A N 1
ATOM 5327 C CA . GLU A 1 697 ? -34.797 -27.207 0.750 1.00 86.12 697 GLU A CA 1
ATOM 5328 C C . GLU A 1 697 ? -34.054 -28.361 0.056 1.00 86.12 697 GLU A C 1
ATOM 5330 O O . GLU A 1 697 ? -33.314 -29.104 0.692 1.00 86.12 697 GLU A O 1
ATOM 5335 N N . ASP A 1 698 ? -34.200 -28.483 -1.265 1.00 86.00 698 ASP A N 1
ATOM 5336 C CA . ASP A 1 698 ? -33.496 -29.467 -2.092 1.00 86.00 698 ASP A CA 1
ATOM 5337 C C . ASP A 1 698 ? -32.056 -29.053 -2.459 1.00 86.00 698 ASP A C 1
ATOM 5339 O O . ASP A 1 698 ? -31.418 -29.689 -3.300 1.00 86.00 698 ASP A O 1
ATOM 5343 N N . GLY A 1 699 ? -31.548 -27.969 -1.865 1.00 80.50 699 GLY A N 1
ATOM 5344 C CA . GLY A 1 699 ? -30.203 -27.445 -2.089 1.00 80.50 699 GLY A CA 1
ATOM 5345 C C . GLY A 1 699 ? -30.022 -26.721 -3.426 1.00 80.50 699 GLY A C 1
ATOM 5346 O O . GLY A 1 699 ? -28.894 -26.372 -3.779 1.00 80.50 699 GLY A O 1
ATOM 5347 N N . LYS A 1 700 ? -31.094 -26.479 -4.193 1.00 83.50 700 LYS A N 1
ATOM 5348 C CA . LYS A 1 700 ? -31.021 -25.773 -5.482 1.00 83.50 700 LYS A CA 1
ATOM 5349 C C . LYS A 1 700 ? -31.412 -24.310 -5.338 1.00 83.50 700 LYS A C 1
ATOM 5351 O O . LYS A 1 700 ? -32.367 -23.969 -4.645 1.00 83.50 700 LYS A O 1
ATOM 5356 N N . ARG A 1 701 ? -30.706 -23.429 -6.052 1.00 83.00 701 ARG A N 1
ATOM 5357 C CA . ARG A 1 701 ? -31.113 -22.026 -6.180 1.00 83.00 701 ARG A CA 1
ATOM 5358 C C . ARG A 1 701 ? -32.262 -21.893 -7.168 1.00 83.00 701 ARG A C 1
ATOM 5360 O O . ARG A 1 701 ? -32.196 -22.445 -8.266 1.00 83.00 701 ARG A O 1
ATOM 5367 N N . ARG A 1 702 ? -33.303 -21.153 -6.789 1.00 86.69 702 ARG A N 1
ATOM 5368 C CA . ARG A 1 702 ? -34.426 -20.813 -7.673 1.00 86.69 702 ARG A CA 1
ATOM 5369 C C . ARG A 1 702 ? -34.769 -19.335 -7.554 1.00 86.69 702 ARG A C 1
ATOM 5371 O O . ARG A 1 702 ? -34.613 -18.743 -6.488 1.00 86.69 702 ARG A O 1
ATOM 5378 N N . LYS A 1 703 ? -35.256 -18.776 -8.660 1.00 88.19 703 LYS A N 1
ATOM 5379 C CA . LYS A 1 703 ? -35.785 -17.415 -8.763 1.00 88.19 703 LYS A CA 1
ATOM 5380 C C . LYS A 1 703 ? -37.307 -17.475 -8.608 1.00 88.19 703 LYS A C 1
ATOM 5382 O O . LYS A 1 703 ? -37.964 -18.234 -9.320 1.00 88.19 703 LYS A O 1
ATOM 5387 N N . VAL A 1 704 ? -37.858 -16.719 -7.663 1.00 89.88 704 VAL A N 1
ATOM 5388 C CA . VAL A 1 704 ? -39.286 -16.706 -7.307 1.00 89.88 704 VAL A CA 1
ATOM 5389 C C . VAL A 1 704 ? -39.855 -15.320 -7.568 1.00 89.88 704 VAL A C 1
ATOM 5391 O O . VAL A 1 704 ? -39.285 -14.325 -7.127 1.00 89.88 704 VAL A O 1
ATOM 5394 N N . LEU A 1 705 ? -40.972 -15.255 -8.291 1.00 91.44 705 LEU A N 1
ATOM 5395 C CA . LEU A 1 705 ? -41.693 -14.012 -8.550 1.00 91.44 705 LEU A CA 1
ATOM 5396 C C . LEU A 1 705 ? -42.478 -13.597 -7.294 1.00 91.44 705 LEU A C 1
ATOM 5398 O O . LEU A 1 705 ? -43.327 -14.350 -6.823 1.00 91.44 705 LEU A O 1
ATOM 5402 N N . LEU A 1 706 ? -42.197 -12.406 -6.768 1.00 90.75 706 LEU A N 1
ATOM 5403 C CA . LEU A 1 706 ? -42.832 -11.846 -5.569 1.00 90.75 706 LEU A CA 1
ATOM 5404 C C . LEU A 1 706 ? -44.041 -10.961 -5.890 1.00 90.75 706 LEU A C 1
ATOM 5406 O O . LEU A 1 706 ? -44.942 -10.814 -5.067 1.00 90.75 706 LEU A O 1
ATOM 5410 N N . THR A 1 707 ? -44.044 -10.330 -7.062 1.00 89.50 707 THR A N 1
ATOM 5411 C CA . THR A 1 707 ? -45.078 -9.375 -7.478 1.00 89.50 707 THR A CA 1
ATOM 5412 C C . THR A 1 707 ? -46.050 -10.004 -8.480 1.00 89.50 707 THR A C 1
ATOM 5414 O O . THR A 1 707 ? -45.733 -11.018 -9.103 1.00 89.50 707 THR A O 1
ATOM 5417 N N . PRO A 1 708 ? -47.242 -9.421 -8.701 1.00 91.44 708 PRO A N 1
ATOM 5418 C CA . PRO A 1 708 ? -48.086 -9.832 -9.819 1.00 91.44 708 PRO A CA 1
ATOM 5419 C C . PRO A 1 708 ? -47.318 -9.740 -11.148 1.00 91.44 708 PRO A C 1
ATOM 5421 O O . PRO A 1 708 ? -46.611 -8.763 -11.392 1.00 91.44 708 PRO A O 1
ATOM 5424 N N . ALA A 1 709 ? -47.480 -10.732 -12.032 1.00 87.44 709 ALA A N 1
ATOM 5425 C CA . ALA A 1 709 ? -46.672 -10.867 -13.254 1.00 87.44 709 ALA A CA 1
ATOM 5426 C C . ALA A 1 709 ? -46.632 -9.594 -14.123 1.00 87.44 709 ALA A C 1
ATOM 5428 O O . ALA A 1 709 ? -45.576 -9.228 -14.645 1.00 87.44 709 ALA A O 1
ATOM 5429 N N . ASN A 1 710 ? -47.760 -8.883 -14.198 1.00 90.81 710 ASN A N 1
ATOM 5430 C CA . ASN A 1 710 ? -47.940 -7.696 -15.035 1.00 90.81 710 ASN A CA 1
ATOM 5431 C C . ASN A 1 710 ? -47.587 -6.373 -14.335 1.00 90.81 710 ASN A C 1
ATOM 5433 O O . ASN A 1 710 ? -47.706 -5.315 -14.949 1.00 90.81 710 ASN A O 1
ATOM 5437 N N . SER A 1 711 ? -47.179 -6.393 -13.064 1.00 90.31 711 SER A N 1
ATOM 5438 C CA . SER A 1 711 ? -46.750 -5.177 -12.370 1.00 90.31 711 SER A CA 1
ATOM 5439 C C . SER A 1 711 ? -45.355 -4.759 -12.837 1.00 90.31 711 SER A C 1
ATOM 5441 O O . SER A 1 711 ? -44.446 -5.591 -12.914 1.00 90.31 711 SER A O 1
ATOM 5443 N N . SER A 1 712 ? -45.178 -3.470 -13.127 1.00 90.06 712 SER A N 1
ATOM 5444 C CA . SER A 1 712 ? -43.860 -2.853 -13.294 1.00 90.06 712 SER A CA 1
ATOM 5445 C C . SER A 1 712 ? -43.225 -2.567 -11.929 1.00 90.06 712 SER A C 1
ATOM 5447 O O . SER A 1 712 ? -43.927 -2.438 -10.923 1.00 90.06 712 SER A O 1
ATOM 5449 N N . ALA A 1 713 ? -41.895 -2.470 -11.882 1.00 88.88 713 ALA A N 1
ATOM 5450 C CA . ALA A 1 713 ? -41.164 -2.054 -10.688 1.00 88.88 713 ALA A CA 1
ATOM 5451 C C . ALA A 1 713 ? -40.098 -1.007 -11.035 1.00 88.88 713 ALA A C 1
ATOM 5453 O O . ALA A 1 713 ? -39.398 -1.134 -12.036 1.00 88.88 713 ALA A O 1
ATOM 5454 N N . GLY A 1 714 ? -39.982 0.027 -10.199 1.00 91.25 714 GLY A N 1
ATOM 5455 C CA . GLY A 1 714 ? -38.883 0.990 -10.259 1.00 91.25 714 GLY A CA 1
ATOM 5456 C C . GLY A 1 714 ? -37.695 0.491 -9.443 1.00 91.25 714 GLY A C 1
ATOM 5457 O O . GLY A 1 714 ? -37.883 -0.021 -8.339 1.00 91.25 714 GLY A O 1
ATOM 5458 N N . ASN A 1 715 ? -36.482 0.629 -9.976 1.00 90.81 715 ASN A N 1
ATOM 5459 C CA . ASN A 1 715 ? -35.269 0.134 -9.332 1.00 90.81 715 ASN A CA 1
ATOM 5460 C C . ASN A 1 715 ? -34.128 1.149 -9.454 1.00 90.81 715 ASN A C 1
ATOM 5462 O O . ASN A 1 715 ? -33.377 1.151 -10.430 1.00 90.81 715 ASN A O 1
ATOM 5466 N N . TRP A 1 716 ? -34.002 2.010 -8.446 1.00 90.94 716 TRP A N 1
ATOM 5467 C CA . TRP A 1 716 ? -32.849 2.891 -8.278 1.00 90.94 716 TRP A CA 1
ATOM 5468 C C . TRP A 1 716 ? -31.781 2.160 -7.475 1.00 90.94 716 TRP A C 1
ATOM 5470 O O . TRP A 1 716 ? -32.023 1.727 -6.350 1.00 90.94 716 TRP A O 1
ATOM 5480 N N . ALA A 1 717 ? -30.584 2.027 -8.040 1.00 86.06 717 ALA A N 1
ATOM 5481 C CA . ALA A 1 717 ? -29.516 1.272 -7.402 1.00 86.06 717 ALA A CA 1
ATOM 5482 C C . ALA A 1 717 ? -28.841 2.041 -6.253 1.00 86.06 717 ALA A C 1
ATOM 5484 O O . ALA A 1 717 ? -28.179 1.414 -5.421 1.00 86.06 717 ALA A O 1
ATOM 5485 N N . PHE A 1 718 ? -28.968 3.367 -6.207 1.00 89.31 718 PHE A N 1
ATOM 5486 C CA . PHE A 1 718 ? -28.279 4.239 -5.253 1.00 89.31 718 PHE A CA 1
ATOM 5487 C C . PHE A 1 718 ? -29.182 5.385 -4.790 1.00 89.31 718 PHE A C 1
ATOM 5489 O O . PHE A 1 718 ? -30.135 5.744 -5.481 1.00 89.31 718 PHE A O 1
ATOM 5496 N N . ASP A 1 719 ? -28.855 5.963 -3.639 1.00 91.56 719 ASP A N 1
ATOM 5497 C CA . ASP A 1 719 ? -29.374 7.247 -3.172 1.00 91.56 719 ASP A CA 1
ATOM 5498 C C . ASP A 1 719 ? -28.232 8.159 -2.710 1.00 91.56 719 ASP A C 1
ATOM 5500 O O . ASP A 1 719 ? -27.092 7.724 -2.534 1.00 91.56 719 ASP A O 1
ATOM 5504 N N . VAL A 1 720 ? -28.539 9.448 -2.563 1.00 93.56 720 VAL A N 1
ATOM 5505 C CA . VAL A 1 720 ? -27.589 10.464 -2.106 1.00 93.56 720 VAL A CA 1
ATOM 5506 C C . VAL A 1 720 ? -27.958 10.878 -0.694 1.00 93.56 720 VAL A C 1
ATOM 5508 O O . VAL A 1 720 ? -29.073 11.331 -0.432 1.00 93.56 720 VAL A O 1
ATOM 5511 N N . THR A 1 721 ? -26.998 10.747 0.213 1.00 94.44 721 THR A N 1
ATOM 5512 C CA . THR A 1 721 ? -27.084 11.214 1.591 1.00 94.44 721 THR A CA 1
ATOM 5513 C C . THR A 1 721 ? -26.403 12.577 1.708 1.00 94.44 721 THR A C 1
ATOM 5515 O O . THR A 1 721 ? -25.183 12.652 1.558 1.00 94.44 721 THR A O 1
ATOM 5518 N N . PRO A 1 722 ? -27.160 13.655 1.989 1.00 93.88 722 PRO A N 1
ATOM 5519 C CA . PRO A 1 722 ? -26.589 14.985 2.156 1.00 93.88 722 PRO A CA 1
ATOM 5520 C C . PRO A 1 722 ? -25.597 15.045 3.319 1.00 93.88 722 PRO A C 1
ATOM 5522 O O . PRO A 1 722 ? -25.876 14.493 4.390 1.00 93.88 722 PRO A O 1
ATOM 5525 N N . SER A 1 723 ? -24.515 15.804 3.160 1.00 92.56 723 SER A N 1
ATOM 5526 C CA . SER A 1 723 ? -23.454 15.964 4.169 1.00 92.56 723 SER A CA 1
ATOM 5527 C C . SER A 1 723 ? -23.976 16.381 5.551 1.00 92.56 723 SER A C 1
ATOM 5529 O O . SER A 1 723 ? -23.504 15.899 6.574 1.00 92.56 723 SER A O 1
ATOM 5531 N N . ARG A 1 724 ? -25.057 17.175 5.610 1.00 93.81 724 ARG A N 1
ATOM 5532 C CA . ARG A 1 724 ? -25.748 17.576 6.858 1.00 93.81 724 ARG A CA 1
ATOM 5533 C C . ARG A 1 724 ? -26.305 16.419 7.706 1.00 93.81 724 ARG A C 1
ATOM 5535 O O . ARG A 1 724 ? -26.788 16.663 8.818 1.00 93.81 724 ARG A O 1
ATOM 5542 N N . LEU A 1 725 ? -26.405 15.210 7.155 1.00 93.62 725 LEU A N 1
ATOM 5543 C CA . LEU A 1 725 ? -26.817 13.997 7.871 1.00 93.62 725 LEU A CA 1
ATOM 5544 C C . LEU A 1 725 ? -25.622 13.124 8.269 1.00 93.62 725 LEU A C 1
ATOM 5546 O O . LEU A 1 725 ? -25.804 12.182 9.032 1.00 93.62 725 LEU A O 1
ATOM 5550 N N . VAL A 1 726 ? -24.424 13.436 7.776 1.00 93.75 726 VAL A N 1
ATOM 5551 C CA . VAL A 1 726 ? -23.201 12.679 8.021 1.00 93.75 726 VAL A CA 1
ATOM 5552 C C . VAL A 1 726 ? -22.432 13.329 9.167 1.00 93.75 726 VAL A C 1
ATOM 5554 O O . VAL A 1 726 ? -22.061 14.497 9.109 1.00 93.75 726 VAL A O 1
ATOM 5557 N N . THR A 1 727 ? -22.190 12.569 10.231 1.00 92.88 727 THR A N 1
ATOM 5558 C CA . THR A 1 727 ? -21.396 12.999 11.389 1.00 92.88 727 THR A CA 1
ATOM 5559 C C . THR A 1 727 ? -19.910 13.096 11.050 1.00 92.88 727 THR A C 1
ATOM 5561 O O . THR A 1 727 ? -19.233 13.993 11.542 1.00 92.88 727 THR A O 1
ATOM 5564 N N . GLY A 1 728 ? -19.395 12.198 10.209 1.00 92.12 728 GLY A N 1
ATOM 5565 C CA . GLY A 1 728 ? -18.012 12.257 9.746 1.00 92.12 728 GLY A CA 1
ATOM 5566 C C . GLY A 1 728 ? -17.694 11.256 8.640 1.00 92.12 728 GLY A C 1
ATOM 5567 O O . GLY A 1 728 ? -18.394 10.256 8.457 1.00 92.12 728 GLY A O 1
ATOM 5568 N N . LEU A 1 729 ? -16.619 11.543 7.913 1.00 91.81 729 LEU A N 1
ATOM 5569 C CA . LEU A 1 729 ? -16.072 10.724 6.837 1.00 91.81 729 LEU A CA 1
ATOM 5570 C C . LEU A 1 729 ? -14.814 10.015 7.339 1.00 91.81 729 LEU A C 1
ATOM 5572 O O . LEU A 1 729 ? -13.843 10.664 7.721 1.00 91.81 729 LEU A O 1
ATOM 5576 N N . LEU A 1 730 ? -14.831 8.690 7.358 1.00 90.56 730 LEU A N 1
ATOM 5577 C CA . LEU A 1 730 ? -13.710 7.864 7.782 1.00 90.56 730 LEU A CA 1
ATOM 5578 C C . LEU A 1 730 ? -12.880 7.457 6.561 1.00 90.56 730 LEU A C 1
ATOM 5580 O O . LEU A 1 730 ? -13.373 6.742 5.690 1.00 90.56 730 LEU A O 1
ATOM 5584 N N . THR A 1 731 ? -11.628 7.909 6.514 1.00 89.62 731 THR A N 1
ATOM 5585 C CA . THR A 1 731 ? -10.701 7.697 5.389 1.00 89.62 731 THR A CA 1
ATOM 5586 C C . THR A 1 731 ? -9.409 7.021 5.842 1.00 89.62 731 THR A C 1
ATOM 5588 O O . THR A 1 731 ? -9.162 6.882 7.041 1.00 89.62 731 THR A O 1
ATOM 5591 N N . GLU A 1 732 ? -8.538 6.638 4.905 1.00 85.00 732 GLU A N 1
ATOM 5592 C CA . GLU A 1 732 ? -7.226 6.059 5.226 1.00 85.00 732 GLU A CA 1
ATOM 5593 C C . GLU A 1 732 ? -6.308 7.040 5.977 1.00 85.00 732 GLU A C 1
ATOM 5595 O O . GLU A 1 732 ? -5.361 6.633 6.655 1.00 85.00 732 GLU A O 1
ATOM 5600 N N . ARG A 1 733 ? -6.589 8.345 5.872 1.00 86.06 733 ARG A N 1
ATOM 5601 C CA . ARG A 1 733 ? -5.876 9.419 6.579 1.00 86.06 733 ARG A CA 1
ATOM 5602 C C . ARG A 1 733 ? -6.532 9.799 7.910 1.00 86.06 733 ARG A C 1
ATOM 5604 O O . ARG A 1 733 ? -6.049 10.707 8.578 1.00 86.06 733 ARG A O 1
ATOM 5611 N N . GLY A 1 734 ? -7.602 9.106 8.301 1.00 86.62 734 GLY A N 1
ATOM 5612 C CA . GLY A 1 734 ? -8.327 9.328 9.548 1.00 86.62 734 GLY A CA 1
ATOM 5613 C C . GLY A 1 734 ? -9.737 9.884 9.347 1.00 86.62 734 GLY A C 1
ATOM 5614 O O . GLY A 1 734 ? -10.303 9.847 8.250 1.00 86.62 734 GLY A O 1
ATOM 5615 N N . LEU A 1 735 ? -10.316 10.367 10.447 1.00 89.56 735 LEU A N 1
ATOM 5616 C CA . LEU A 1 735 ? -11.675 10.901 10.499 1.00 89.56 735 LEU A CA 1
ATOM 5617 C C . LEU A 1 735 ? -11.708 12.375 10.076 1.00 89.56 735 LEU A C 1
ATOM 5619 O O . LEU A 1 735 ? -10.950 13.198 10.585 1.00 89.56 735 LEU A O 1
ATOM 5623 N N . SER A 1 736 ? -12.635 12.705 9.184 1.00 90.38 736 SER A N 1
ATOM 5624 C CA . SER A 1 736 ? -12.884 14.050 8.674 1.00 90.38 736 SER A CA 1
ATOM 5625 C C . SER A 1 736 ? -14.305 14.515 8.972 1.00 90.38 736 SER A C 1
ATOM 5627 O O . SER A 1 736 ? -15.230 13.707 9.070 1.00 90.38 736 SER A O 1
ATOM 5629 N N . GLU A 1 737 ? -14.503 15.829 9.045 1.00 89.62 737 GLU A N 1
ATOM 5630 C CA . GLU A 1 737 ? -15.839 16.414 8.936 1.00 89.62 737 GLU A CA 1
ATOM 5631 C C . GLU A 1 737 ? -16.373 16.208 7.507 1.00 89.62 737 GLU A C 1
ATOM 5633 O O . GLU A 1 737 ? -15.617 16.298 6.538 1.00 89.62 737 GLU A O 1
ATOM 5638 N N . ALA A 1 738 ? -17.678 15.964 7.355 1.00 88.62 738 ALA A N 1
ATOM 5639 C CA . ALA A 1 738 ? -18.338 15.914 6.050 1.00 88.62 738 ALA A CA 1
ATOM 5640 C C . ALA A 1 738 ? -18.479 17.326 5.447 1.00 88.62 738 ALA A C 1
ATOM 5642 O O . ALA A 1 738 ? -19.571 17.877 5.343 1.00 88.62 738 ALA A O 1
ATOM 5643 N N . SER A 1 739 ? -17.349 17.944 5.109 1.00 88.19 739 SER A N 1
ATOM 5644 C CA . SER A 1 739 ? -17.267 19.294 4.563 1.00 88.19 739 SER A CA 1
ATOM 5645 C C . SER A 1 739 ? -16.072 19.425 3.615 1.00 88.19 739 SER A C 1
ATOM 5647 O O . SER A 1 739 ? -15.081 18.703 3.739 1.00 88.19 739 SER A O 1
ATOM 5649 N N . GLU A 1 740 ? -16.122 20.396 2.693 1.00 86.75 740 GLU A N 1
ATOM 5650 C CA . GLU A 1 740 ? -14.978 20.693 1.811 1.00 86.75 740 GLU A CA 1
ATOM 5651 C C . GLU A 1 740 ? -13.725 21.036 2.625 1.00 86.75 740 GLU A C 1
ATOM 5653 O O . GLU A 1 740 ? -12.620 20.634 2.272 1.00 86.75 740 GLU A O 1
ATOM 5658 N N . LYS A 1 741 ? -13.890 21.740 3.752 1.00 85.88 741 LYS A N 1
ATOM 5659 C CA . LYS A 1 741 ? -12.778 22.106 4.637 1.00 85.88 741 LYS A CA 1
ATOM 5660 C C . LYS A 1 741 ? -12.164 20.883 5.313 1.00 85.88 741 LYS A C 1
ATOM 5662 O O . LYS A 1 741 ? -10.941 20.784 5.353 1.00 85.88 741 LYS A O 1
ATOM 5667 N N . GLY A 1 742 ? -12.994 19.967 5.816 1.00 84.31 742 GLY A N 1
ATOM 5668 C CA . GLY A 1 742 ? -12.534 18.725 6.435 1.00 84.31 742 GLY A CA 1
ATOM 5669 C C . GLY A 1 742 ? -11.748 17.864 5.449 1.00 84.31 742 GLY A C 1
ATOM 5670 O O . GLY A 1 742 ? -10.641 17.414 5.755 1.00 84.31 742 GLY A O 1
ATOM 5671 N N . LEU A 1 743 ? -12.283 17.685 4.240 1.00 86.25 743 LEU A N 1
ATOM 5672 C CA . LEU A 1 743 ? -11.622 16.910 3.192 1.00 86.25 743 LEU A CA 1
ATOM 5673 C C . LEU A 1 743 ? -10.340 17.590 2.692 1.00 86.25 743 LEU A C 1
ATOM 5675 O O . LEU A 1 743 ? -9.317 16.924 2.544 1.00 86.25 743 LEU A O 1
ATOM 5679 N N . ALA A 1 744 ? -10.346 18.909 2.490 1.00 83.38 744 ALA A N 1
ATOM 5680 C CA . ALA A 1 744 ? -9.157 19.652 2.068 1.00 83.38 744 ALA A CA 1
ATOM 5681 C C . ALA A 1 744 ? -8.037 19.639 3.123 1.00 83.38 744 ALA A C 1
ATOM 5683 O O . ALA A 1 744 ? -6.864 19.650 2.756 1.00 83.38 744 ALA A O 1
ATOM 5684 N N . ALA A 1 745 ? -8.370 19.581 4.417 1.00 85.38 745 ALA A N 1
ATOM 5685 C CA . ALA A 1 745 ? -7.378 19.481 5.488 1.00 85.38 745 ALA A CA 1
ATOM 5686 C C . ALA A 1 745 ? -6.612 18.147 5.457 1.00 85.38 745 ALA A C 1
ATOM 5688 O O . ALA A 1 745 ? -5.407 18.129 5.691 1.00 85.38 745 ALA A O 1
ATOM 5689 N N . LEU A 1 746 ? -7.291 17.040 5.135 1.00 82.12 746 LEU A N 1
ATOM 5690 C CA . LEU A 1 746 ? -6.655 15.722 5.017 1.00 82.12 746 LEU A CA 1
ATOM 5691 C C . LEU A 1 746 ? -5.977 15.502 3.654 1.00 82.12 746 LEU A C 1
ATOM 5693 O O . LEU A 1 746 ? -5.017 14.734 3.560 1.00 82.12 746 LEU A O 1
ATOM 5697 N N . PHE A 1 747 ? -6.461 16.167 2.600 1.00 82.38 747 PHE A N 1
ATOM 5698 C CA . PHE A 1 747 ? -6.040 15.964 1.209 1.00 82.38 747 PHE A CA 1
ATOM 5699 C C . PHE A 1 747 ? -5.676 17.283 0.504 1.00 82.38 747 PHE A C 1
ATOM 5701 O O . PHE A 1 747 ? -6.157 17.570 -0.596 1.00 82.38 747 PHE A O 1
ATOM 5708 N N . SER A 1 748 ? -4.804 18.082 1.123 1.00 70.06 748 SER A N 1
ATOM 5709 C CA . SER A 1 748 ? -4.378 19.394 0.606 1.00 70.06 748 SER A CA 1
ATOM 5710 C C . SER A 1 748 ? -3.787 19.319 -0.809 1.00 70.06 748 SER A C 1
ATOM 5712 O O . SER A 1 748 ? -4.129 20.129 -1.667 1.00 70.06 748 SER A O 1
ATOM 5714 N N . GLU A 1 749 ? -2.978 18.298 -1.090 1.00 69.31 749 GLU A N 1
ATOM 5715 C CA . GLU A 1 749 ? -2.352 18.054 -2.398 1.00 69.31 749 GLU A CA 1
ATOM 5716 C C . GLU A 1 749 ? -3.383 17.847 -3.521 1.00 69.31 749 GLU A C 1
ATOM 5718 O O . GLU A 1 749 ? -3.284 18.452 -4.590 1.00 69.31 749 GLU A O 1
ATOM 5723 N N . ALA A 1 750 ? -4.408 17.025 -3.271 1.00 59.56 750 ALA A N 1
ATOM 5724 C CA . ALA A 1 750 ? -5.451 16.712 -4.249 1.00 59.56 750 ALA A CA 1
ATOM 5725 C C . ALA A 1 750 ? -6.396 17.904 -4.480 1.00 59.56 750 ALA A C 1
ATOM 5727 O O . ALA A 1 750 ? -6.805 18.169 -5.613 1.00 59.56 750 ALA A O 1
ATOM 5728 N N . HIS A 1 751 ? -6.696 18.661 -3.419 1.00 55.31 751 HIS A N 1
ATOM 5729 C CA . HIS A 1 751 ? -7.506 19.880 -3.494 1.00 55.31 751 HIS A CA 1
ATOM 5730 C C . HIS A 1 751 ? -6.792 20.998 -4.274 1.00 55.31 751 HIS A C 1
ATOM 5732 O O . HIS A 1 751 ? -7.406 21.646 -5.128 1.00 55.31 751 HIS A O 1
ATOM 5738 N N . MET A 1 752 ? -5.481 21.179 -4.062 1.00 45.19 752 MET A N 1
ATOM 5739 C CA . MET A 1 752 ? -4.670 22.168 -4.787 1.00 45.19 752 MET A CA 1
ATOM 5740 C C . MET A 1 752 ? -4.453 21.796 -6.259 1.00 45.19 752 MET A C 1
ATOM 5742 O O . MET A 1 752 ? -4.590 22.667 -7.121 1.00 45.19 752 MET A O 1
ATOM 5746 N N . ALA A 1 753 ? -4.193 20.521 -6.571 1.00 54.59 753 ALA A N 1
ATOM 5747 C CA . ALA A 1 753 ? -4.047 20.046 -7.951 1.00 54.59 753 ALA A CA 1
ATOM 5748 C C . ALA A 1 753 ? -5.308 20.297 -8.801 1.00 54.59 753 ALA A C 1
ATOM 5750 O O . ALA A 1 753 ? -5.211 20.537 -10.005 1.00 54.59 753 ALA A O 1
ATOM 5751 N N . PHE A 1 754 ? -6.493 20.281 -8.181 1.00 50.56 754 PHE A N 1
ATOM 5752 C CA . PHE A 1 754 ? -7.750 20.546 -8.876 1.00 50.56 754 PHE A CA 1
ATOM 5753 C C . PHE A 1 754 ? -8.072 22.043 -8.999 1.00 50.56 754 PHE A C 1
ATOM 5755 O O . PHE A 1 754 ? -8.460 22.495 -10.076 1.00 50.56 754 PHE A O 1
ATOM 5762 N N . ARG A 1 755 ? -7.860 22.848 -7.944 1.00 47.56 755 ARG A N 1
ATOM 5763 C CA . ARG A 1 755 ? -8.044 24.313 -8.028 1.00 47.56 755 ARG A CA 1
ATOM 5764 C C . ARG A 1 755 ? -7.044 24.994 -8.969 1.00 47.56 755 ARG A C 1
ATOM 5766 O O . ARG A 1 755 ? -7.372 26.034 -9.528 1.00 47.56 755 ARG A O 1
ATOM 5773 N N . GLY A 1 756 ? -5.867 24.404 -9.184 1.00 36.12 756 GLY A N 1
ATOM 5774 C CA . GLY A 1 756 ? -4.896 24.873 -10.179 1.00 36.12 756 GLY A CA 1
ATOM 5775 C C . GLY A 1 756 ? -5.315 24.661 -11.643 1.00 36.12 756 GLY A C 1
ATOM 5776 O O . GLY A 1 756 ? -4.721 25.272 -12.521 1.00 36.12 756 GLY A O 1
ATOM 5777 N N . ASN A 1 757 ? -6.346 23.846 -11.905 1.00 36.28 757 ASN A N 1
ATOM 5778 C CA . ASN A 1 757 ? -6.785 23.432 -13.246 1.00 36.28 757 ASN A CA 1
ATOM 5779 C C . ASN A 1 757 ? -8.171 23.979 -13.650 1.00 36.28 757 ASN A C 1
ATOM 5781 O O . ASN A 1 757 ? -8.755 23.517 -14.628 1.00 36.28 757 ASN A O 1
ATOM 5785 N N . SER A 1 758 ? -8.736 24.948 -12.920 1.00 30.42 758 SER A N 1
ATOM 5786 C CA . SER A 1 758 ? -10.073 25.495 -13.220 1.00 30.42 758 SER A CA 1
ATOM 5787 C C . SER A 1 758 ? -10.089 26.665 -14.218 1.00 30.42 758 SER A C 1
ATOM 5789 O O . SER A 1 758 ? -11.078 27.393 -14.285 1.00 30.42 758 SER A O 1
ATOM 5791 N N . SER A 1 759 ? -9.033 26.847 -15.009 1.00 30.80 759 SER A N 1
ATOM 5792 C CA . SER A 1 759 ? -9.058 27.699 -16.200 1.00 30.80 759 SER A CA 1
ATOM 5793 C C . SER A 1 759 ? -8.341 26.987 -17.345 1.00 30.80 759 SER A C 1
ATOM 5795 O O . SER A 1 759 ? -7.142 26.746 -17.256 1.00 30.80 759 SER A O 1
ATOM 5797 N N . ASP A 1 760 ? -9.111 26.704 -18.393 1.00 28.47 760 ASP A N 1
ATOM 5798 C CA . ASP A 1 760 ? -8.745 26.150 -19.700 1.00 28.47 760 ASP A CA 1
ATOM 5799 C C . ASP A 1 760 ? -8.742 24.619 -19.862 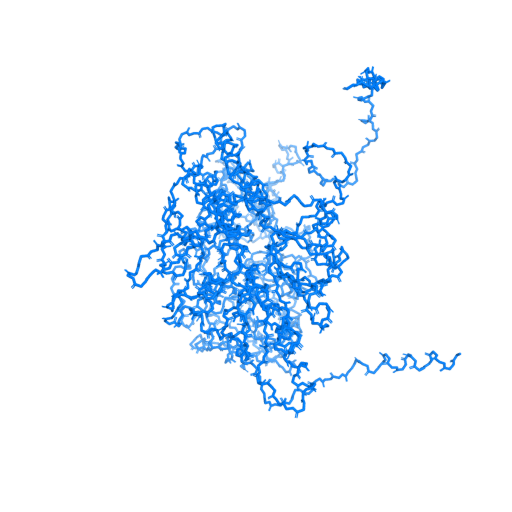1.00 28.47 760 ASP A C 1
ATOM 5801 O O . ASP A 1 760 ? -8.132 23.841 -19.134 1.00 28.47 760 ASP A O 1
ATOM 5805 N N . ALA A 1 761 ? -9.509 24.200 -20.870 1.00 29.61 761 ALA A N 1
ATOM 5806 C CA . ALA A 1 761 ? -9.655 22.834 -21.333 1.00 29.61 761 ALA A CA 1
ATOM 5807 C C . ALA A 1 761 ? -8.440 22.373 -22.159 1.00 29.61 761 ALA A C 1
ATOM 5809 O O . ALA A 1 761 ? -7.779 23.174 -22.812 1.00 29.61 761 ALA A O 1
ATOM 5810 N N . PHE A 1 762 ? -8.292 21.045 -22.221 1.00 25.45 762 PHE A N 1
ATOM 5811 C CA . PHE A 1 762 ? -7.379 20.245 -23.048 1.00 25.45 762 PHE A CA 1
ATOM 5812 C C . PHE A 1 762 ? -5.904 20.157 -22.621 1.00 25.45 762 PHE A C 1
ATOM 5814 O O . PHE A 1 762 ? -5.202 21.142 -22.448 1.00 25.45 762 PHE A O 1
ATOM 5821 N N . CYS A 1 763 ? -5.466 18.894 -22.509 1.00 25.69 763 CYS A N 1
ATOM 5822 C CA . CYS A 1 763 ? -4.103 18.375 -22.620 1.00 25.69 763 CYS A CA 1
ATOM 5823 C C . CYS A 1 763 ? -3.004 19.400 -22.931 1.00 25.69 763 CYS A C 1
ATOM 5825 O O . CYS A 1 763 ? -2.934 19.894 -24.049 1.00 25.69 763 CYS A O 1
ATOM 5827 N N . VAL A 1 764 ? -2.079 19.575 -21.985 1.00 25.31 764 VAL A N 1
ATOM 5828 C CA . VAL A 1 764 ? -0.627 19.308 -22.074 1.00 25.31 764 VAL A CA 1
ATOM 5829 C C . VAL A 1 764 ? -0.039 19.765 -20.736 1.00 25.31 764 VAL A C 1
ATOM 5831 O O . VAL A 1 764 ? -0.229 20.906 -20.334 1.00 25.31 764 VAL A O 1
ATOM 5834 N N . ILE A 1 765 ? 0.671 18.885 -20.029 1.00 28.17 765 ILE A N 1
ATOM 5835 C CA . ILE A 1 765 ? 1.568 19.300 -18.943 1.00 28.17 765 ILE A CA 1
ATOM 5836 C C . ILE A 1 765 ? 2.902 19.649 -19.604 1.00 28.17 765 ILE A C 1
ATOM 5838 O O . ILE A 1 765 ? 3.517 18.743 -20.169 1.00 28.17 765 ILE A O 1
ATOM 5842 N N . PRO A 1 766 ? 3.419 20.884 -19.503 1.00 28.47 766 PRO A N 1
ATOM 5843 C CA . PRO A 1 766 ? 4.842 21.095 -19.587 1.00 28.47 766 PRO A CA 1
ATOM 5844 C C . PRO A 1 766 ? 5.406 21.286 -18.180 1.00 28.47 766 PRO A C 1
ATOM 5846 O O . PRO A 1 766 ? 5.074 22.211 -17.441 1.00 28.47 766 PRO A O 1
ATOM 5849 N N . ILE A 1 767 ? 6.313 20.374 -17.856 1.00 31.94 767 ILE A N 1
ATOM 5850 C CA . ILE A 1 767 ? 7.412 20.550 -16.913 1.00 31.94 767 ILE A CA 1
ATOM 5851 C C . ILE A 1 767 ? 8.079 21.911 -17.166 1.00 31.94 767 ILE A C 1
ATOM 5853 O O . ILE A 1 767 ? 8.410 22.204 -18.317 1.00 31.94 767 ILE A O 1
ATOM 5857 N N . ARG A 1 768 ? 8.364 22.687 -16.107 1.00 27.64 768 ARG A N 1
ATOM 5858 C CA . ARG A 1 768 ? 9.654 23.395 -15.970 1.00 27.64 768 ARG A CA 1
ATOM 5859 C C . ARG A 1 768 ? 9.883 24.017 -14.590 1.00 27.64 768 ARG A C 1
ATOM 5861 O O . ARG A 1 768 ? 9.322 25.049 -14.243 1.00 27.64 768 ARG A O 1
ATOM 5868 N N . LEU A 1 769 ? 10.835 23.409 -13.885 1.00 28.53 769 LEU A N 1
ATOM 5869 C CA . LEU A 1 769 ? 11.908 24.108 -13.182 1.00 28.53 769 LEU A CA 1
ATOM 5870 C C . LEU A 1 769 ? 12.629 25.041 -14.167 1.00 28.53 769 LEU A C 1
ATOM 5872 O O . LEU A 1 769 ? 13.210 24.523 -15.115 1.00 28.53 769 LEU A O 1
ATOM 5876 N N . ILE A 1 770 ? 12.620 26.361 -13.947 1.00 29.23 770 ILE A N 1
ATOM 5877 C CA . ILE A 1 770 ? 13.687 27.294 -14.368 1.00 29.23 770 ILE A CA 1
ATOM 5878 C C . ILE A 1 770 ? 13.726 28.446 -13.344 1.00 29.23 770 ILE A C 1
ATOM 5880 O O . ILE A 1 770 ? 12.736 29.154 -13.170 1.00 29.23 770 ILE A O 1
ATOM 5884 N N . GLY A 1 771 ? 14.861 28.598 -12.651 1.00 29.50 771 GLY A N 1
ATOM 5885 C CA . GLY A 1 771 ? 15.195 29.767 -11.827 1.00 29.50 771 GLY A CA 1
ATOM 5886 C C . GLY A 1 771 ? 15.457 31.031 -12.668 1.00 29.50 771 GLY A C 1
ATOM 5887 O O . GLY A 1 771 ? 15.461 30.971 -13.895 1.00 29.50 771 GLY A O 1
ATOM 5888 N N . PRO A 1 772 ? 15.634 32.201 -12.041 1.00 32.91 772 PRO A N 1
ATOM 5889 C CA . PRO A 1 772 ? 15.578 33.485 -12.725 1.00 32.91 772 PRO A CA 1
ATOM 5890 C C . PRO A 1 772 ? 16.897 33.751 -13.456 1.00 32.91 772 PRO A C 1
ATOM 5892 O O . PRO A 1 772 ? 17.901 33.913 -12.786 1.00 32.91 772 PRO A O 1
ATOM 5895 N N . ASP A 1 773 ? 16.894 33.752 -14.794 1.00 36.16 773 ASP A N 1
ATOM 5896 C CA . ASP A 1 773 ? 17.774 34.569 -15.656 1.00 36.16 773 ASP A CA 1
ATOM 5897 C C . ASP A 1 773 ? 17.630 34.164 -17.137 1.00 36.16 773 ASP A C 1
ATOM 5899 O O . ASP A 1 773 ? 18.331 33.284 -17.631 1.00 36.16 773 ASP A O 1
ATOM 5903 N N . VAL A 1 774 ? 16.734 34.831 -17.884 1.00 31.58 774 VAL A N 1
ATOM 5904 C CA . VAL A 1 774 ? 16.804 34.905 -19.361 1.00 31.58 774 VAL A CA 1
ATOM 5905 C C . VAL A 1 774 ? 16.341 36.304 -19.837 1.00 31.58 774 VAL A C 1
ATOM 5907 O O . VAL A 1 774 ? 15.311 36.787 -19.358 1.00 31.58 774 VAL A O 1
ATOM 5910 N N . PRO A 1 775 ? 17.043 36.982 -20.775 1.00 30.45 775 PRO A N 1
ATOM 5911 C CA . PRO A 1 775 ? 16.782 38.380 -21.149 1.00 30.45 775 PRO A CA 1
ATOM 5912 C C . PRO A 1 775 ? 15.497 38.605 -21.970 1.00 30.45 775 PRO A C 1
ATOM 5914 O O . PRO A 1 775 ? 15.120 37.802 -22.821 1.00 30.45 775 PRO A O 1
ATOM 5917 N N . GLN A 1 776 ? 14.879 39.780 -21.793 1.00 32.69 776 GLN A N 1
ATOM 5918 C CA . GLN A 1 776 ? 13.605 40.237 -22.387 1.00 32.69 776 GLN A CA 1
ATOM 5919 C C . GLN A 1 776 ? 13.536 40.369 -23.934 1.00 32.69 776 GLN A C 1
ATOM 5921 O O . GLN A 1 776 ? 12.574 40.932 -24.460 1.00 32.69 776 GLN A O 1
ATOM 5926 N N . SER A 1 777 ? 14.490 39.859 -24.714 1.00 33.19 777 SER A N 1
ATOM 5927 C CA . SER A 1 777 ? 14.540 40.093 -26.170 1.00 33.19 777 SER A CA 1
ATOM 5928 C C . SER A 1 777 ? 13.814 39.055 -27.047 1.00 33.19 777 SER A C 1
ATOM 5930 O O . SER A 1 777 ? 13.749 39.249 -28.259 1.00 33.19 777 SER A O 1
ATOM 5932 N N . CYS A 1 778 ? 13.186 38.013 -26.484 1.00 28.73 778 CYS A N 1
ATOM 5933 C CA . CYS A 1 778 ? 12.494 36.959 -27.259 1.00 28.73 778 CYS A CA 1
ATOM 5934 C C . CYS A 1 778 ? 10.949 36.932 -27.160 1.00 28.73 778 CYS A C 1
ATOM 5936 O O . CYS A 1 778 ? 10.330 35.941 -27.533 1.00 28.73 778 CYS A O 1
ATOM 5938 N N . LEU A 1 779 ? 10.287 38.016 -26.730 1.00 31.73 779 LEU A N 1
ATOM 5939 C CA . LEU A 1 779 ? 8.813 38.097 -26.592 1.00 31.73 779 LEU A CA 1
ATOM 5940 C C . LEU A 1 779 ? 8.091 38.895 -27.704 1.00 31.73 779 LEU A C 1
ATOM 5942 O O . LEU A 1 779 ? 7.036 39.490 -27.485 1.00 31.73 779 LEU A O 1
ATOM 5946 N N . LYS A 1 780 ? 8.624 38.914 -28.932 1.00 31.25 780 LYS A N 1
ATOM 5947 C CA . LYS A 1 780 ? 7.979 39.580 -30.084 1.00 31.25 780 LYS A CA 1
ATOM 5948 C C . LYS A 1 780 ? 8.000 38.723 -31.350 1.00 31.25 780 LYS A C 1
ATOM 5950 O O . LYS A 1 780 ? 8.642 39.103 -32.322 1.00 31.25 780 LYS A O 1
ATOM 5955 N N . ARG A 1 781 ? 7.288 37.586 -31.372 1.00 31.86 781 ARG A N 1
ATOM 5956 C CA . ARG A 1 781 ? 6.910 36.905 -32.634 1.00 31.86 781 ARG A CA 1
ATOM 5957 C C . ARG A 1 781 ? 5.829 35.820 -32.480 1.00 31.86 781 ARG A C 1
ATOM 5959 O O . ARG A 1 781 ? 5.991 34.721 -32.975 1.00 31.86 781 ARG A O 1
ATOM 5966 N N . THR A 1 782 ? 4.692 36.136 -31.854 1.00 29.02 782 THR A N 1
ATOM 5967 C CA . THR A 1 782 ? 3.485 35.266 -31.926 1.00 29.02 782 THR A CA 1
ATOM 5968 C C . THR A 1 782 ? 2.164 36.032 -31.759 1.00 29.02 782 THR A C 1
ATOM 5970 O O . THR A 1 782 ? 1.155 35.496 -31.321 1.00 29.02 782 THR A O 1
ATOM 5973 N N . ARG A 1 783 ? 2.136 37.313 -32.154 1.00 27.56 783 ARG A N 1
ATOM 5974 C CA . ARG A 1 783 ? 0.920 38.149 -32.210 1.00 27.56 783 ARG A CA 1
ATOM 5975 C C . ARG A 1 783 ? 0.521 38.448 -33.660 1.00 27.56 783 ARG A C 1
ATOM 5977 O O . ARG A 1 783 ? 0.414 39.603 -34.048 1.00 27.56 783 ARG A O 1
ATOM 5984 N N . HIS A 1 784 ? 0.355 37.418 -34.486 1.00 28.25 784 HIS A N 1
ATOM 5985 C CA . HIS A 1 784 ? -0.217 37.563 -35.832 1.00 28.25 784 HIS A CA 1
ATOM 5986 C C . HIS A 1 784 ? -0.713 36.211 -36.357 1.00 28.25 784 HIS A C 1
ATOM 5988 O O . HIS A 1 784 ? -0.091 35.636 -37.235 1.00 28.25 784 HIS A O 1
ATOM 5994 N N . LEU A 1 785 ? -1.778 35.672 -35.749 1.00 27.72 785 LEU A N 1
ATOM 5995 C CA . LEU A 1 785 ? -2.677 34.639 -36.310 1.00 27.72 785 LEU A CA 1
ATOM 5996 C C . LEU A 1 785 ? -3.764 34.287 -35.273 1.00 27.72 785 LEU A C 1
ATOM 5998 O O . LEU A 1 785 ? -3.852 33.170 -34.786 1.00 27.72 785 LEU A O 1
ATOM 6002 N N . ALA A 1 786 ? -4.556 35.279 -34.863 1.00 26.25 786 ALA A N 1
ATOM 6003 C CA . ALA A 1 786 ? -5.763 35.075 -34.053 1.00 26.25 786 ALA A CA 1
ATOM 6004 C C . ALA A 1 786 ? -6.680 36.297 -34.199 1.00 26.25 786 ALA A C 1
ATOM 6006 O O . ALA A 1 786 ? -6.907 37.045 -33.257 1.00 26.25 786 ALA A O 1
ATOM 6007 N N . LEU A 1 787 ? -7.118 36.561 -35.428 1.00 28.39 787 LEU A N 1
ATOM 6008 C CA . LEU A 1 787 ? -8.162 37.534 -35.747 1.00 28.39 787 LEU A CA 1
ATOM 6009 C C . LEU A 1 787 ? -8.828 37.071 -37.041 1.00 28.39 787 LEU A C 1
ATOM 6011 O O . LEU A 1 787 ? -8.549 37.588 -38.115 1.00 28.39 787 LEU A O 1
ATOM 6015 N N . GLN A 1 788 ? -9.668 36.047 -36.933 1.00 26.20 788 GLN A N 1
ATOM 6016 C CA . GLN A 1 788 ? -10.789 35.841 -37.840 1.00 26.20 788 GLN A CA 1
ATOM 6017 C C . GLN A 1 788 ? -11.762 34.851 -37.193 1.00 26.20 788 GLN A C 1
ATOM 6019 O O . GLN A 1 788 ? -11.374 33.757 -36.803 1.00 26.20 788 GLN A O 1
ATOM 6024 N N . MET A 1 789 ? -13.027 35.275 -37.134 1.00 24.64 789 MET A N 1
ATOM 6025 C CA . MET A 1 789 ? -14.229 34.493 -36.815 1.00 24.64 789 MET A CA 1
ATOM 6026 C C . MET A 1 789 ? -14.638 34.417 -35.334 1.00 24.64 789 MET A C 1
ATOM 6028 O O . MET A 1 789 ? -14.709 33.361 -34.718 1.00 24.64 789 MET A O 1
ATOM 6032 N N . THR A 1 790 ? -15.015 35.579 -34.796 1.00 29.06 790 THR A N 1
ATOM 6033 C CA . THR A 1 790 ? -16.090 35.708 -33.801 1.00 29.06 790 THR A CA 1
ATOM 6034 C C . THR A 1 790 ? -17.456 35.428 -34.447 1.00 29.06 790 THR A C 1
ATOM 6036 O O . THR A 1 790 ? -17.704 35.860 -35.574 1.00 29.06 790 THR A O 1
ATOM 6039 N N . ALA A 1 791 ? -18.325 34.724 -33.717 1.00 28.42 791 ALA A N 1
ATOM 6040 C CA . ALA A 1 791 ? -19.728 34.431 -34.038 1.00 28.42 791 ALA A CA 1
ATOM 6041 C C . ALA A 1 791 ? -20.608 35.690 -34.232 1.00 28.42 791 ALA A C 1
ATOM 6043 O O . ALA A 1 791 ? -20.179 36.805 -33.924 1.00 28.42 791 ALA A O 1
ATOM 6044 N N . PRO A 1 792 ? -21.882 35.499 -34.626 1.00 31.98 792 PRO A N 1
ATOM 6045 C CA . PRO A 1 792 ? -22.932 36.061 -33.778 1.00 31.98 792 PRO A CA 1
ATOM 6046 C C . PRO A 1 792 ? -24.083 35.087 -33.480 1.00 31.98 792 PRO A C 1
ATOM 6048 O O . PRO A 1 792 ? -24.522 34.308 -34.323 1.00 31.98 792 PRO A O 1
ATOM 6051 N N . GLU A 1 793 ? -24.582 35.197 -32.250 1.00 30.48 793 GLU A N 1
ATOM 6052 C CA . GLU A 1 793 ? -25.856 34.666 -31.765 1.00 30.48 793 GLU A CA 1
ATOM 6053 C C . GLU A 1 793 ? -27.049 35.237 -32.553 1.00 30.48 793 GLU A C 1
ATOM 6055 O O . GLU A 1 793 ? -27.056 36.419 -32.897 1.00 30.48 793 GLU A O 1
ATOM 6060 N N . SER A 1 794 ? -28.099 34.435 -32.777 1.00 26.84 794 SER A N 1
ATOM 6061 C CA . SER A 1 794 ? -29.506 34.821 -32.528 1.00 26.84 794 SER A CA 1
ATOM 6062 C C . SER A 1 794 ? -30.518 33.764 -33.006 1.00 26.84 794 SER A C 1
ATOM 6064 O O . SER A 1 794 ? -30.310 33.081 -34.003 1.00 26.84 794 SER A O 1
ATOM 6066 N N . SER A 1 795 ? -31.663 33.747 -32.310 1.00 24.02 795 SER A N 1
ATOM 6067 C CA . SER A 1 795 ? -32.992 33.192 -32.651 1.00 24.02 795 SER A CA 1
ATOM 6068 C C . SER A 1 795 ? -33.394 31.792 -32.140 1.00 24.02 795 SER A C 1
ATOM 6070 O O . SER A 1 795 ? -33.117 30.752 -32.717 1.00 24.02 795 SER A O 1
ATOM 6072 N N . PHE A 1 796 ? -34.084 31.833 -30.992 1.00 26.34 796 PHE A N 1
ATOM 6073 C CA . PHE A 1 796 ? -35.430 31.301 -30.716 1.00 26.34 796 PHE A CA 1
ATOM 6074 C C . PHE A 1 796 ? -36.183 30.512 -31.820 1.00 26.34 796 PHE A C 1
ATOM 6076 O O . PHE A 1 796 ? -36.261 30.960 -32.957 1.00 26.34 796 PHE A O 1
ATOM 6083 N N . GLN A 1 797 ? -36.926 29.494 -31.340 1.00 27.89 797 GLN A N 1
ATOM 6084 C CA . GLN A 1 797 ? -38.089 28.777 -31.918 1.00 27.89 797 GLN A CA 1
ATOM 6085 C C . GLN A 1 797 ? -37.833 27.660 -32.951 1.00 27.89 797 GLN A C 1
ATOM 6087 O O . GLN A 1 797 ? -37.717 27.927 -34.142 1.00 27.89 797 GLN A O 1
ATOM 6092 N N . ALA A 1 798 ? -37.894 26.395 -32.514 1.00 32.38 798 ALA A N 1
ATOM 6093 C CA . ALA A 1 798 ? -39.060 25.491 -32.606 1.00 32.38 798 ALA A CA 1
ATOM 6094 C C . ALA A 1 798 ? -38.696 24.102 -32.054 1.00 32.38 798 ALA A C 1
ATOM 6096 O O . ALA A 1 798 ? -37.598 23.612 -32.398 1.00 32.38 798 ALA A O 1
#

Radius of gyration: 32.78 Å; chains: 1; bounding box: 104×75×75 Å

Secondary structure (DSSP, 8-state):
--SHHHHHHHSSSSS-------SS-----TTTTSBGGGS-EEEETTGGGGG---TTSHHHHHH--S---TTHHHHHHHTT--EEE--EEE-TT--EEEEETTEEE---HHHHHHHHHHHHHH--SGGG-EEEEE--EESTTHHHHHHHHHHHTT-EEE--GGGG--BHHHHHHHTB-TTS-BEEEEES-EE----GGG--TTSS----HHHHHHHHHH-GGGG-GGG--HHHHHHHHHHHHHHHTTTS-S------S-STT-TTHHHHHHHHHHHHHHHTTSPPPTTSEEEEE-S----HHHHHHHHHHT--HHHHHHHHTHHHHHHHHHHTT--SS-SEEEES-TTTTHHHHHHHHHHHHHHHHHHTSTTTTSSTTTSS-EEETTEEE-SEEEEETTEEEEE-TTTTTT---EEEE-SHHHHHHHHHTTSS-SHHHHHHHHHHHHHHHHHTS-TT--HHHHHHHHHHHHHHHHHH-TT-HHHHHHHHHHHHHHHTT--TTT--HHHHHHHHHHHHHHHHHHHHHHHHHHHHHHHHHHHHHHHHHHHH-SS----EEEEEESS-HHHHHHHHHTT--EEEEE----TTTTHIIIIIHHHHHHHT--EEE--TTHHHHHHHTT--SEEEE--SEEETT--EEEETTHHHHHHHHHHTT--EEEE--GGGEETT-S-GGGSPPPB--THHHHEEEEE-TTS-EEEEE-S-TT-----B-EEEE-GGG-SEEEETTEEE-SSHHHHHHH-HHHHHHHHTTSS--S---------S---GGG--S--SS--S----------

Foldseek 3Di:
DVVVVVVVVVVVPPPDDDPPDDPDDDPPPPQQFPQLLQQEFEEADQQLLLCVDDCPDLCNQAVRQAHHDPLRLLVLLVLGGQEYAFAWEQDPVRFIFHADVLRTDPDGPLSNVVSLLVNQLVVQDLLSAHEYEYEHFYDDPRVVVVVVSCVVQVAAEDAFLVVSLHGSNRQQVRQAGPNHGGYHYYYPFEDDDADLVLALPDPVNPPPPVNLVVCCPPPVVVNPLQPDRLVVLLVLLVVLQVVVPVPDPDDQQDERQLAPPRPCVVVSVVVLLVSLLVQLVDARDSRHHYERELARHDDSNNSSRCSNRVYGRLVSCVRSCSLVVLLVCLQVVRRLGHNYYYHGHSSSCVVSNSVSSVVSVVLVSVVVPPLPVCPLVLLDFFFFPNDTDDQWDDPDLQWIKGFQLVCFDQDTDIDTDGALVSLLCCLQVPRDDDLLRLLLSLLVSLLSLLVPDDQPDALVVNLVSLVVSLVSSCVSDVQRLSSNVSSVQLSVQLVVQRDPPDRGSVSSSVSSVVSSVVSSSVSSNFLLLLLQLLLVVQVVLQVVVCVPDPDDPQEAEEAEDPSCVSVVLSNVVVVHRYEYALAACQPLQRCSPGPVVSSCVSSVHHYHYDHNVCLLVCLVVVVHQAYEYEASAAELFQKGKDFPSLQVNLVSCVVSVHAYEYEYEPSRYDDVGHDPVPRDWDWDAQQSVQWDWDQDPVRDIDIDGPDDPPDGHTGTGIDIHDLVSHCWYRTSQHTFRSGNVRVCVSCVPVNVVVVVPPDDDDDDDDDDDDDDDDDPPPPPDDPPDPDDDDDDDDDDDD

pLDDT: mean 76.08, std 19.47, range [23.14, 96.06]